Protein AF-0000000070912635 (afdb_homodimer)

Sequence (1064 aa):
MKIGNSNGKQSPGYSGDNLSGMGYSRVNVVVGIACASSFVYVLSLFVMSVRPCLPSPCASFTLAAENITISESADIGNSLKGVSLIPHHPLDLKSGHSLPVGEGNSDAIRGTQLSRIVFGIAAATDMWWGRKEYLKLWWKPSKMRGYVFLDKKPYGNYWTSEFPPYKISENTSRFRYTYKRGWRSAIRISRIVSEMYRLGLPNVDWFVMGDDDTLFVADNLVQVLSKYDHTKMYYVGSNSESHLQNILFSYDMAFGGGGFAISYPLAKALAKMQDDCLSRYSYLFGSDDRMHACMAELGIPLTKEPGFHQLDIVGDISGLLAAHPVAPLVTLHHLEKLRPIFPNTATKNFTRVRALSHLLKAAEIEAASVAQQSICYDSRRKWSFSVSWGYVVQVLKGFITPRELEVAQRTFLSWHRESSKVEFPFNTRANPDDICKQPTRFFMDSVKGPAHDSQDLMEAVFVREFNGQMDCAEQLQPLSAVKRIRVMRKKTHELWYQTPRRSCCRIRKWKNENIDIHVGECEEGESLVSSFMKIGNSNGKQSPGYSGDNLSGMGYSRVNVVVGIACASSFVYVLSLFVMSVRPCLPSPCASFTLAAENITISESADIGNSLKGVSLIPHHPLDLKSGHSLPVGEGNSDAIRGTQLSRIVFGIAAATDMWWGRKEYLKLWWKPSKMRGYVFLDKKPYGNYWTSEFPPYKISENTSRFRYTYKRGWRSAIRISRIVSEMYRLGLPNVDWFVMGDDDTLFVADNLVQVLSKYDHTKMYYVGSNSESHLQNILFSYDMAFGGGGFAISYPLAKALAKMQDDCLSRYSYLFGSDDRMHACMAELGIPLTKEPGFHQLDIVGDISGLLAAHPVAPLVTLHHLEKLRPIFPNTATKNFTRVRALSHLLKAAEIEAASVAQQSICYDSRRKWSFSVSWGYVVQVLKGFITPRELEVAQRTFLSWHRESSKVEFPFNTRANPDDICKQPTRFFMDSVKGPAHDSQDLMEAVFVREFNGQMDCAEQLQPLSAVKRIRVMRKKTHELWYQTPRRSCCRIRKWKNENIDIHVGECEEGESLVSSF

Foldseek 3Di:
DDDDDDDDDDDPDDPDDDPDDDDPDDDDDDPDDDPDDPPPDVPPVPDPDDPDPDDDDDDDPDDDDDDDDPDDDDDPDDDPDDPDPPDPPPPPPPDPPPPPPPPPPPVQLPFFAQAQEEEEAEDEQVCQVPLQLQVLLADDLVRHHYEYEYCDDHDDPPDDSSDHHYDYFDDDVVAAADAPPADPSQLSLLCRLLVVLVVVDPNHLKYKAAYSQKHFLSVQVSLVPSVDRSVDWAKEAADAQFPVVCVVQHRFWHDRNLMIMTTSVNSVVCNVCLSVLSNVPSHDHGSGSSNVSSCVVVVHTYHYFQLRYSCLWAEACLLCLLQPPLGFNTMDGPLVRYAQNDPDDPVDDDHSSNSVSQLVQQCVQPRNQASFWAWAAQPVQAKIWIDGGSWKIWIAHHDDDCVQSNAGAQRIAGSVRHSDQVRGPGGYDYADPPPLRGTWMWTWDDKDFADPPGQQKIKTKTATDDPPDDCSQVVPPPQSQAGMEMEIEHDDPSQVVDDRDGWEKDFDDDDGHYTYMYTYHADVPDDNYNND/DDDDDDDDDDDDDDDDDDPDDDDDDDDDDDDDDDDDDPDPDVPPVVPPDPPVPDDPDPDDPPPPDDDDDDDDDDDDDDDPDDDDDPDPPDPPCPPPPPPPPPPPPPVLLPFFAQAQEEEEAEDEQVCQVPLQLQVLLADDLVRHHYEYEYCDDHDDPPDDSSDHHYDYFDDDVVAAADAPPADPSQVSLLCRLLVVLVVVDPNHLKYKAAYSQKHFLSVQVSLVPSVDRSVDWAKEAADAQFPVVCVVQHRFWHDRNLMIMTTSVNSVVCNVCLSVLSNVPSHDHGSGSSNVSSCVVVVHTYHYFQLRYSCLWAEACLLCLLQPPLGFNTMDGPLVRYAQNDPDDPVDDDHSSNSVSQLVQQCVQPRNQASFWAWAAQPVQAKIWIDGGSWKIWIAHHDDDCVQSNAGAQRIAGSVRHSDQVRGPGGYDYADPPPLRGTWMWTWDDKDFADPPGQQKIKTKTATDDPPDDCSQVVDPPQSQAGMEMEIEHDDPSQVVDDRDGWEKDFDDDDGHYTYMYTYHADVPDDNYNND

pLDDT: mean 78.83, std 30.7, range [14.51, 98.94]

Nearest PDB structures (foldseek):
  8yrl-assembly1_B  TM=6.854E-01  e=2.200E-19  Aspergillus fumigatus CEA10
  2j0b-assembly1_A  TM=7.019E-01  e=8.415E-09  Mus musculus
  8j2n-assembly2_B  TM=4.355E-01  e=1.406E-04  Mycobacterium tuberculosis H37Rv
  8yrl-assembly1_B  TM=6.854E-01  e=3.424E-19  Aspergillus fumigatus CEA10
  2j0b-assembly1_A  TM=7.059E-01  e=8.067E-09  Mus musculus

Radius of gyration: 37.42 Å; Cα contacts (8 Å, |Δi|>4): 1970; chains: 2; bounding box: 106×147×127 Å

InterPro domains:
  IPR006740 Protein of unknown function DUF604 [PF04646] (245-505)

Secondary structure (DSSP, 8-state):
----------------------------S---STT-STTGGGGGGS-----------------------------------------------------------TTTTS---GGGEEEEEE--HHHHHHHHHHHTTT--TTT-EEEEEESSPPSSS---TTSPPEEEPPP-TTS----TTS-THHHHHHTHHHHHHHT--SS--EEEEEETT-EE-HHHHHHHHTTS-TTS--EEE---S-HHHHHHS-TTS--GGG-EEEEHHHHHHHHHHHHHHHHHTTT--SHHHHHHHHHHHHTPPPEE-TT-----EEE-THHHHHT--SS---EE--GGGB--SS---SS----HHHHHHHHHHHHHHHGGGTT-EEEEEETTTTEEEEEETTTEEEEEES---HHHHTSEE--EEETTS---GGGSSS-EE---SSGGGSPEEEEEEEEE---TTSSSEEEEEEEE---SS---TTTTTTGGG--EEEEEEE--TTGGGSPP-PPEEEEEEEETTEEEEEEEPPPTT--TTTT-/----------------------------------SGGGSSTTSGGG-----------------------------------------------------------GGGGS---GGGEEEEEE--HHHHHHHHHHHTTT--TTT-EEEEEESSPPSTT---TTSPPEEEPPP-TTS----TTS-THHHHHHTHHHHHHHTT-SS--EEEEEETT-EE-HHHHHHHHTTS-TTS--EEE---S-HHHHHHS-TTS--GGG-EEEEHHHHHHHHHHHHHHHHHTTT--SHHHHHHHHHHHHTPPPEE-TT-----EEE-THHHHHT--SS---EE--GGGBPPSS---SS----HHHHHHHHHHHHHHHGGGTT-EEEEEETTTTEEEEEETTTEEEEEES---HHHHTSEE--EEETTS---GGGSSS-EE---SSGGGSPEEEEEEEEE---TTSSSEEEEEEEE---SS---TTTTTTGGG--EEEEEEE--TTGGGSPP-PPEEEEEEEETTEEEEEEEPPPTT--TTTT-

Structure (mmCIF, N/CA/C/O backbone):
data_AF-0000000070912635-model_v1
#
loop_
_entity.id
_entity.type
_entity.pdbx_description
1 polymer 'Uncharacterized protein'
#
loop_
_atom_site.group_PDB
_atom_site.id
_atom_site.type_symbol
_atom_site.label_atom_id
_atom_site.label_alt_id
_atom_site.label_comp_id
_atom_site.label_asym_id
_atom_site.label_entity_id
_atom_site.label_seq_id
_atom_site.pdbx_PDB_ins_code
_atom_site.Cartn_x
_atom_site.Cartn_y
_atom_site.Cartn_z
_atom_site.occupancy
_atom_site.B_iso_or_equiv
_atom_site.auth_seq_id
_atom_site.auth_comp_id
_atom_site.auth_asym_id
_atom_site.auth_atom_id
_atom_site.pdbx_PDB_model_num
ATOM 1 N N . MET A 1 1 ? 52.688 -43.125 -55.281 1 16.22 1 MET A N 1
ATOM 2 C CA . MET A 1 1 ? 53.031 -43.312 -56.688 1 16.22 1 MET A CA 1
ATOM 3 C C . MET A 1 1 ? 51.75 -43.562 -57.531 1 16.22 1 MET A C 1
ATOM 5 O O . MET A 1 1 ? 51.688 -43.156 -58.688 1 16.22 1 MET A O 1
ATOM 9 N N . LYS A 1 2 ? 51.094 -44.594 -57.219 1 16.41 2 LYS A N 1
ATOM 10 C CA . LYS A 1 2 ? 50.656 -45.281 -58.438 1 16.41 2 LYS A CA 1
ATOM 11 C C . LYS A 1 2 ? 49.844 -44.375 -59.312 1 16.41 2 LYS A C 1
ATOM 13 O O . LYS A 1 2 ? 49.219 -43.406 -58.812 1 16.41 2 LYS A O 1
ATOM 18 N N . ILE A 1 3 ? 49.438 -44.781 -60.625 1 16.2 3 ILE A N 1
ATOM 19 C CA . ILE A 1 3 ? 49.5 -44.719 -62.062 1 16.2 3 ILE A CA 1
ATOM 20 C C . ILE A 1 3 ? 48.156 -44.219 -62.625 1 16.2 3 ILE A C 1
ATOM 22 O O . ILE A 1 3 ? 48.125 -43.344 -63.5 1 16.2 3 ILE A O 1
ATOM 26 N N . GLY A 1 4 ? 47.188 -45.094 -62.406 1 16.84 4 GLY A N 1
ATOM 27 C CA . GLY A 1 4 ? 46.406 -45.5 -63.594 1 16.84 4 GLY A CA 1
ATOM 28 C C . GLY A 1 4 ? 45.562 -44.344 -64.188 1 16.84 4 GLY A C 1
ATOM 29 O O . GLY A 1 4 ? 45.094 -43.5 -63.406 1 16.84 4 GLY A O 1
ATOM 30 N N . ASN A 1 5 ? 45.438 -44.156 -65.438 1 15.98 5 ASN A N 1
ATOM 31 C CA . ASN A 1 5 ? 45.406 -43.281 -66.625 1 15.98 5 ASN A CA 1
ATOM 32 C C . ASN A 1 5 ? 44 -42.781 -66.938 1 15.98 5 ASN A C 1
ATOM 34 O O . ASN A 1 5 ? 43.812 -41.594 -67.188 1 15.98 5 ASN A O 1
ATOM 38 N N . SER A 1 6 ? 43.062 -43.719 -67.125 1 16.39 6 SER A N 1
ATOM 39 C CA . SER A 1 6 ? 42.344 -43.781 -68.375 1 16.39 6 SER A CA 1
ATOM 40 C C . SER A 1 6 ? 41.281 -42.719 -68.5 1 16.39 6 SER A C 1
ATOM 42 O O . SER A 1 6 ? 40.812 -42.219 -67.438 1 16.39 6 SER A O 1
ATOM 44 N N . ASN A 1 7 ? 40.656 -42.375 -69.688 1 16.05 7 ASN A N 1
ATOM 45 C CA . ASN A 1 7 ? 40.344 -41.344 -70.625 1 16.05 7 ASN A CA 1
ATOM 46 C C . ASN A 1 7 ? 38.906 -40.844 -70.5 1 16.05 7 ASN A C 1
ATOM 48 O O . ASN A 1 7 ? 38.656 -39.656 -70.562 1 16.05 7 ASN A O 1
ATOM 52 N N . GLY A 1 8 ? 37.969 -41.781 -70.562 1 15.06 8 GLY A N 1
ATOM 53 C CA . GLY A 1 8 ? 37 -41.688 -71.688 1 15.06 8 GLY A CA 1
ATOM 54 C C . GLY A 1 8 ? 35.969 -40.594 -71.5 1 15.06 8 GLY A C 1
ATOM 55 O O . GLY A 1 8 ? 35.875 -40.031 -70.375 1 15.06 8 GLY A O 1
ATOM 56 N N . LYS A 1 9 ? 34.75 -40.75 -72.25 1 16.86 9 LYS A N 1
ATOM 57 C CA . LYS A 1 9 ? 34.125 -40 -73.375 1 16.86 9 LYS A CA 1
ATOM 58 C C . LYS A 1 9 ? 33.031 -39.094 -72.875 1 16.86 9 LYS A C 1
ATOM 60 O O . LYS A 1 9 ? 32.812 -38 -73.375 1 16.86 9 LYS A O 1
ATOM 65 N N . GLN A 1 10 ? 32.031 -39.594 -72 1 15.7 10 GLN A N 1
ATOM 66 C CA . GLN A 1 10 ? 30.641 -39.656 -72.438 1 15.7 10 GLN A CA 1
ATOM 67 C C . GLN A 1 10 ? 29.969 -38.281 -72.188 1 15.7 10 GLN A C 1
ATOM 69 O O . GLN A 1 10 ? 30.141 -37.656 -71.188 1 15.7 10 GLN A O 1
ATOM 74 N N . SER A 1 11 ? 29.172 -37.781 -73.25 1 16.52 11 SER A N 1
ATOM 75 C CA . SER A 1 11 ? 28.797 -36.5 -73.875 1 16.52 11 SER A CA 1
ATOM 76 C C . SER A 1 11 ? 27.656 -35.844 -73.125 1 16.52 11 SER A C 1
ATOM 78 O O . SER A 1 11 ? 26.594 -36.406 -72.938 1 16.52 11 SER A O 1
ATOM 80 N N . PRO A 1 12 ? 27.797 -34.938 -72.125 1 16.23 12 PRO A N 1
ATOM 81 C CA . PRO A 1 12 ? 26.984 -34.312 -71.062 1 16.23 12 PRO A CA 1
ATOM 82 C C . PRO A 1 12 ? 25.984 -33.281 -71.688 1 16.23 12 PRO A C 1
ATOM 84 O O . PRO A 1 12 ? 25.453 -32.469 -70.938 1 16.23 12 PRO A O 1
ATOM 87 N N . GLY A 1 13 ? 25.328 -33.781 -72.75 1 16.38 13 GLY A N 1
ATOM 88 C CA . GLY A 1 13 ? 24.766 -32.719 -73.562 1 16.38 13 GLY A CA 1
ATOM 89 C C . GLY A 1 13 ? 23.891 -31.766 -72.75 1 16.38 13 GLY A C 1
ATOM 90 O O . GLY A 1 13 ? 23.453 -32.094 -71.625 1 16.38 13 GLY A O 1
ATOM 91 N N . TYR A 1 14 ? 23.719 -30.391 -73.188 1 16.91 14 TYR A N 1
ATOM 92 C CA . TYR A 1 14 ? 23.453 -28.984 -72.812 1 16.91 14 TYR A CA 1
ATOM 93 C C . TYR A 1 14 ? 21.953 -28.719 -72.75 1 16.91 14 TYR A C 1
ATOM 95 O O . TYR A 1 14 ? 21.203 -29 -73.688 1 16.91 14 TYR A O 1
ATOM 103 N N . SER A 1 15 ? 21.391 -29 -71.5 1 16.38 15 SER A N 1
ATOM 104 C CA . SER A 1 15 ? 20 -28.922 -71 1 16.38 15 SER A CA 1
ATOM 105 C C . SER A 1 15 ? 19.375 -27.578 -71.375 1 16.38 15 SER A C 1
ATOM 107 O O . SER A 1 15 ? 19.719 -26.547 -70.812 1 16.38 15 SER A O 1
ATOM 109 N N . GLY A 1 16 ? 18.984 -27.438 -72.562 1 15.7 16 GLY A N 1
ATOM 110 C CA . GLY A 1 16 ? 18.578 -26.328 -73.438 1 15.7 16 GLY A CA 1
ATOM 111 C C . GLY A 1 16 ? 17.531 -25.438 -72.812 1 15.7 16 GLY A C 1
ATOM 112 O O . GLY A 1 16 ? 16.969 -25.766 -71.75 1 15.7 16 GLY A O 1
ATOM 113 N N . ASP A 1 17 ? 16.844 -24.609 -73.625 1 16.16 17 ASP A N 1
ATOM 114 C CA . ASP A 1 17 ? 16.594 -23.234 -74.062 1 16.16 17 ASP A CA 1
ATOM 115 C C . ASP A 1 17 ? 15.234 -22.75 -73.562 1 16.16 17 ASP A C 1
ATOM 117 O O . ASP A 1 17 ? 15.102 -21.625 -73.062 1 16.16 17 ASP A O 1
ATOM 121 N N . ASN A 1 18 ? 14.148 -23.422 -74 1 15.82 18 ASN A N 1
ATOM 122 C CA . ASN A 1 18 ? 13.156 -22.703 -74.812 1 15.82 18 ASN A CA 1
ATOM 123 C C . ASN A 1 18 ? 12.133 -22 -73.938 1 15.82 18 ASN A C 1
ATOM 125 O O . ASN A 1 18 ? 11.375 -22.641 -73.188 1 15.82 18 ASN A O 1
ATOM 129 N N . LEU A 1 19 ? 12.383 -20.703 -73.5 1 17.28 19 LEU A N 1
ATOM 130 C CA . LEU A 1 19 ? 11.836 -19.609 -72.75 1 17.28 19 LEU A CA 1
ATOM 131 C C . LEU A 1 19 ? 10.469 -19.172 -73.25 1 17.28 19 LEU A C 1
ATOM 133 O O . LEU A 1 19 ? 10.32 -18.047 -73.75 1 17.28 19 LEU A O 1
ATOM 137 N N . SER A 1 20 ? 9.734 -20.109 -73.625 1 15.98 20 SER A N 1
ATOM 138 C CA . SER A 1 20 ? 8.586 -19.719 -74.438 1 15.98 20 SER A CA 1
ATOM 139 C C . SER A 1 20 ? 7.805 -18.594 -73.812 1 15.98 20 SER A C 1
ATOM 141 O O . SER A 1 20 ? 7.766 -18.484 -72.562 1 15.98 20 SER A O 1
ATOM 143 N N . GLY A 1 21 ? 7.184 -17.672 -74.562 1 16.69 21 GLY A N 1
ATOM 144 C CA . GLY A 1 21 ? 6.754 -16.312 -74.875 1 16.69 21 GLY A CA 1
ATOM 145 C C . GLY A 1 21 ? 5.648 -15.812 -74 1 16.69 21 GLY A C 1
ATOM 146 O O . GLY A 1 21 ? 5.887 -14.961 -73.125 1 16.69 21 GLY A O 1
ATOM 147 N N . MET A 1 22 ? 4.387 -15.539 -74.562 1 16.53 22 MET A N 1
ATOM 148 C CA . MET A 1 22 ? 3.773 -14.266 -74.875 1 16.53 22 MET A CA 1
ATOM 149 C C . MET A 1 22 ? 2.773 -13.828 -73.812 1 16.53 22 MET A C 1
ATOM 151 O O . MET A 1 22 ? 2.732 -12.648 -73.438 1 16.53 22 MET A O 1
ATOM 155 N N . GLY A 1 23 ? 1.727 -14.672 -73.5 1 17.14 23 GLY A N 1
ATOM 156 C CA . GLY A 1 23 ? 0.398 -14.125 -73.688 1 17.14 23 GLY A CA 1
ATOM 157 C C . GLY A 1 23 ? -0.074 -13.234 -72.562 1 17.14 23 GLY A C 1
ATOM 158 O O . GLY A 1 23 ? 0.037 -13.609 -71.375 1 17.14 23 GLY A O 1
ATOM 159 N N . TYR A 1 24 ? -0.271 -11.828 -72.625 1 16.81 24 TYR A N 1
ATOM 160 C CA . TYR A 1 24 ? -0.476 -10.539 -71.938 1 16.81 24 TYR A CA 1
ATOM 161 C C . TYR A 1 24 ? -1.793 -10.516 -71.188 1 16.81 24 TYR A C 1
ATOM 163 O O . TYR A 1 24 ? -2.158 -9.5 -70.562 1 16.81 24 TYR A O 1
ATOM 171 N N . SER A 1 25 ? -2.744 -11.5 -71.25 1 17.02 25 SER A N 1
ATOM 172 C CA . SER A 1 25 ? -4.098 -10.961 -71.312 1 17.02 25 SER A CA 1
ATOM 173 C C . SER A 1 25 ? -4.441 -10.18 -70.062 1 17.02 25 SER A C 1
ATOM 175 O O . SER A 1 25 ? -3.836 -10.391 -69 1 17.02 25 SER A O 1
ATOM 177 N N . ARG A 1 26 ? -5.773 -9.477 -69.875 1 18.48 26 ARG A N 1
ATOM 178 C CA . ARG A 1 26 ? -6.543 -8.281 -69.562 1 18.48 26 ARG A CA 1
ATOM 179 C C . ARG A 1 26 ? -6.824 -8.227 -68.062 1 18.48 26 ARG A C 1
ATOM 181 O O . ARG A 1 26 ? -7.191 -9.234 -67.438 1 18.48 26 ARG A O 1
ATOM 188 N N . VAL A 1 27 ? -6.449 -7.16 -67.188 1 18.31 27 VAL A N 1
ATOM 189 C CA . VAL A 1 27 ? -6.207 -6.402 -65.938 1 18.31 27 VAL A CA 1
ATOM 190 C C . VAL A 1 27 ? -7.527 -6.176 -65.188 1 18.31 27 VAL A C 1
ATOM 192 O O . VAL A 1 27 ? -7.535 -5.746 -64.062 1 18.31 27 VAL A O 1
ATOM 195 N N . ASN A 1 28 ? -8.758 -6.168 -65.812 1 16.98 28 ASN A N 1
ATOM 196 C CA . ASN A 1 28 ? -9.656 -5.062 -65.562 1 16.98 28 ASN A CA 1
ATOM 197 C C . ASN A 1 28 ? -10.188 -5.133 -64.125 1 16.98 28 ASN A C 1
ATOM 199 O O . ASN A 1 28 ? -10.125 -4.148 -63.375 1 16.98 28 ASN A O 1
ATOM 203 N N . VAL A 1 29 ? -11.445 -5.805 -63.875 1 18.17 29 VAL A N 1
ATOM 204 C CA . VAL A 1 29 ? -12.734 -5.23 -63.469 1 18.17 29 VAL A CA 1
ATOM 205 C C . VAL A 1 29 ? -12.906 -5.328 -61.969 1 18.17 29 VAL A C 1
ATOM 207 O O . VAL A 1 29 ? -13.539 -4.465 -61.344 1 18.17 29 VAL A O 1
ATOM 210 N N . VAL A 1 30 ? -12.445 -6.371 -61.219 1 17.5 30 VAL A N 1
ATOM 211 C CA . VAL A 1 30 ? -13.414 -6.941 -60.281 1 17.5 30 VAL A CA 1
ATOM 212 C C . VAL A 1 30 ? -13.391 -6.164 -58.969 1 17.5 30 VAL A C 1
ATOM 214 O O . VAL A 1 30 ? -13.938 -6.621 -57.969 1 17.5 30 VAL A O 1
ATOM 217 N N . VAL A 1 31 ? -12.547 -5.195 -58.688 1 20.48 31 VAL A N 1
ATOM 218 C CA . VAL A 1 31 ? -12.234 -4.848 -57.312 1 20.48 31 VAL A CA 1
ATOM 219 C C . VAL A 1 31 ? -13.445 -4.184 -56.656 1 20.48 31 VAL A C 1
ATOM 221 O O . VAL A 1 31 ? -13.305 -3.475 -55.656 1 20.48 31 VAL A O 1
ATOM 224 N N . GLY A 1 32 ? -14.641 -4.062 -57.188 1 18.88 32 GLY A N 1
ATOM 225 C CA . GLY A 1 32 ? -15.562 -2.982 -56.906 1 18.88 32 GLY A CA 1
ATOM 226 C C . GLY A 1 32 ? -15.945 -2.904 -55.438 1 18.88 32 GLY A C 1
ATOM 227 O O . GLY A 1 32 ? -15.828 -1.844 -54.812 1 18.88 32 GLY A O 1
ATOM 228 N N . ILE A 1 33 ? -17.094 -3.549 -54.906 1 19.34 33 ILE A N 1
ATOM 229 C CA . ILE A 1 33 ? -18.281 -2.949 -54.312 1 19.34 33 ILE A CA 1
ATOM 230 C C . ILE A 1 33 ? -18.125 -2.912 -52.812 1 19.34 33 ILE A C 1
ATOM 232 O O . ILE A 1 33 ? -18.703 -2.047 -52.125 1 19.34 33 ILE A O 1
ATOM 236 N N . ALA A 1 34 ? -17.625 -3.898 -52.125 1 19.86 34 ALA A N 1
ATOM 237 C CA . ALA A 1 34 ? -18.359 -4.246 -50.906 1 19.86 34 ALA A CA 1
ATOM 238 C C . ALA A 1 34 ? -17.969 -3.326 -49.75 1 19.86 34 ALA A C 1
ATOM 240 O O . ALA A 1 34 ? -17.344 -3.762 -48.781 1 19.86 34 ALA A O 1
ATOM 241 N N . CYS A 1 35 ? -17.312 -2.137 -49.906 1 20.2 35 CYS A N 1
ATOM 242 C CA . CYS A 1 35 ? -16.766 -1.212 -48.906 1 20.2 35 CYS A CA 1
ATOM 243 C C . CYS A 1 35 ? -17.859 -0.647 -48.031 1 20.2 35 CYS A C 1
ATOM 245 O O . CYS A 1 35 ? -17.641 0.316 -47.281 1 20.2 35 CYS A O 1
ATOM 247 N N . ALA A 1 36 ? -19.141 -0.806 -48.312 1 19.5 36 ALA A N 1
ATOM 248 C CA . ALA A 1 36 ? -20.078 0.264 -48 1 19.5 36 ALA A CA 1
ATOM 249 C C . ALA A 1 36 ? -20.156 0.482 -46.5 1 19.5 36 ALA A C 1
ATOM 251 O O . ALA A 1 36 ? -20.109 1.621 -46 1 19.5 36 ALA A O 1
ATOM 252 N N . SER A 1 37 ? -20.891 -0.331 -45.625 1 20.11 37 SER A N 1
ATOM 253 C CA . SER A 1 37 ? -21.969 0.164 -44.781 1 20.11 37 SER A CA 1
ATOM 254 C C . SER A 1 37 ? -21.438 0.602 -43.406 1 20.11 37 SER A C 1
ATOM 256 O O . SER A 1 37 ? -22.219 0.955 -42.531 1 20.11 37 SER A O 1
ATOM 258 N N . SER A 1 38 ? -20.25 0.318 -43.062 1 19.56 38 SER A N 1
ATOM 259 C CA . SER A 1 38 ? -20.047 0.395 -41.594 1 19.56 38 SER A CA 1
ATOM 260 C C . SER A 1 38 ? -20.125 1.836 -41.125 1 19.56 38 SER A C 1
ATOM 262 O O . SER A 1 38 ? -19.297 2.264 -40.312 1 19.56 38 SER A O 1
ATOM 264 N N . PHE A 1 39 ? -20.531 2.801 -41.875 1 21.36 39 PHE A N 1
ATOM 265 C CA . PHE A 1 39 ? -20.5 4.246 -41.656 1 21.36 39 PHE A CA 1
ATOM 266 C C . PHE A 1 39 ? -21.219 4.625 -40.375 1 21.36 39 PHE A C 1
ATOM 268 O O . PHE A 1 39 ? -20.953 5.676 -39.812 1 21.36 39 PHE A O 1
ATOM 275 N N . VAL A 1 40 ? -22.391 4.039 -40.094 1 22.14 40 VAL A N 1
ATOM 276 C CA . VAL A 1 40 ? -23.438 4.883 -39.5 1 22.14 40 VAL A CA 1
ATOM 277 C C . VAL A 1 40 ? -23.047 5.258 -38.062 1 22.14 40 VAL A C 1
ATOM 279 O O . VAL A 1 40 ? -23.359 6.359 -37.594 1 22.14 40 VAL A O 1
ATOM 282 N N . TYR A 1 41 ? -22.594 4.262 -37.25 1 20.88 41 TYR A N 1
ATOM 283 C CA . TYR A 1 41 ? -23.125 4.414 -35.906 1 20.88 41 TYR A CA 1
ATOM 284 C C . TYR A 1 41 ? -22.406 5.527 -35.156 1 20.88 41 TYR A C 1
ATOM 286 O O . TYR A 1 41 ? -22.719 5.828 -34 1 20.88 41 TYR A O 1
ATOM 294 N N . VAL A 1 42 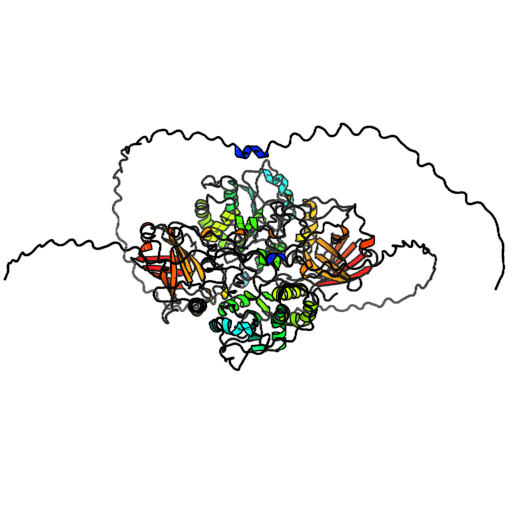? -21.203 5.855 -35.656 1 22.09 42 VAL A N 1
ATOM 295 C CA . VAL A 1 42 ? -20.484 6.836 -34.844 1 22.09 42 VAL A CA 1
ATOM 296 C C . VAL A 1 42 ? -21.266 8.156 -34.812 1 22.09 42 VAL A C 1
ATOM 298 O O . VAL A 1 42 ? -20.891 9.086 -34.094 1 22.09 42 VAL A O 1
ATOM 301 N N . LEU A 1 43 ? -22.016 8.336 -35.938 1 20.47 43 LEU A N 1
ATOM 302 C CA . LEU A 1 43 ? -22.469 9.711 -36.125 1 20.47 43 LEU A CA 1
ATOM 303 C C . LEU A 1 43 ? -23.281 10.172 -34.906 1 20.47 43 LEU A C 1
ATOM 305 O O . LEU A 1 43 ? -23.344 11.367 -34.625 1 20.47 43 LEU A O 1
ATOM 309 N N . SER A 1 44 ? -24.219 9.305 -34.438 1 21.44 44 SER A N 1
ATOM 310 C CA . SER A 1 44 ? -25.422 9.961 -33.938 1 21.44 44 SER A CA 1
ATOM 311 C C . SER A 1 44 ? -25.109 10.773 -32.688 1 21.44 44 SER A C 1
ATOM 313 O O . SER A 1 44 ? -26.016 11.234 -31.984 1 21.44 44 SER A O 1
ATOM 315 N N . LEU A 1 45 ? -23.953 10.641 -32.094 1 20.67 45 LEU A N 1
ATOM 316 C CA . LEU A 1 45 ? -23.891 11.422 -30.844 1 20.67 45 LEU A CA 1
ATOM 317 C C . LEU A 1 45 ? -24.031 12.906 -31.141 1 20.67 45 LEU A C 1
ATOM 319 O O . LEU A 1 45 ? -23.906 13.734 -30.234 1 20.67 45 LEU A O 1
ATOM 323 N N . PHE A 1 46 ? -23.703 13.273 -32.375 1 21.34 46 PHE A N 1
ATOM 324 C CA . PHE A 1 46 ? -23.656 14.719 -32.531 1 21.34 46 PHE A CA 1
ATOM 325 C C . PHE A 1 46 ? -25.047 15.328 -32.312 1 21.34 46 PHE A C 1
ATOM 327 O O . PHE A 1 46 ? -25.172 16.531 -32.062 1 21.34 46 PHE A O 1
ATOM 334 N N . VAL A 1 47 ? -26.109 14.789 -33 1 20.81 47 VAL A N 1
ATOM 335 C CA . VAL A 1 47 ? -27.203 15.68 -33.406 1 20.81 47 VAL A CA 1
ATOM 336 C C . VAL A 1 47 ? -27.969 16.141 -32.156 1 20.81 47 VAL A C 1
ATOM 338 O O . VAL A 1 47 ? -29.141 16.484 -32.25 1 20.81 47 VAL A O 1
ATOM 341 N N . MET A 1 48 ? -27.719 15.875 -30.984 1 20.09 48 MET A N 1
ATOM 342 C CA . MET A 1 48 ? -28.906 16.281 -30.234 1 20.09 48 MET A CA 1
ATOM 343 C C . MET A 1 48 ? -29.312 17.719 -30.578 1 20.09 48 MET A C 1
ATOM 345 O O . MET A 1 48 ? -28.438 18.578 -30.688 1 20.09 48 MET A O 1
ATOM 349 N N . SER A 1 49 ? -30.656 17.906 -31.062 1 19.8 49 SER A N 1
ATOM 350 C CA . SER A 1 49 ? -31.578 18.906 -31.594 1 19.8 49 SER A CA 1
ATOM 351 C C . SER A 1 49 ? -31.547 20.188 -30.766 1 19.8 49 SER A C 1
ATOM 353 O O . SER A 1 49 ? -31.484 20.141 -29.531 1 19.8 49 SER A O 1
ATOM 355 N N . VAL A 1 50 ? -31.266 21.281 -31.438 1 21.25 50 VAL A N 1
ATOM 356 C CA . VAL A 1 50 ? -31.125 22.719 -31.234 1 21.25 50 VAL A CA 1
ATOM 357 C C . VAL A 1 50 ? -32.438 23.297 -30.75 1 21.25 50 VAL A C 1
ATOM 359 O O . VAL A 1 50 ? -33.406 23.438 -31.516 1 21.25 50 VAL A O 1
ATOM 362 N N . ARG A 1 51 ? -33.219 22.891 -29.828 1 20.36 51 ARG A N 1
ATOM 363 C CA . ARG A 1 51 ? -34.438 23.703 -29.734 1 20.36 51 ARG A CA 1
ATOM 364 C C . ARG A 1 51 ? -34.094 25.188 -29.656 1 20.36 51 ARG A C 1
ATOM 366 O O . ARG A 1 51 ? -33.156 25.578 -29 1 20.36 51 ARG A O 1
ATOM 373 N N . PRO A 1 52 ? -34.594 25.938 -30.656 1 19.55 52 PRO A N 1
ATOM 374 C CA . PRO A 1 52 ? -34.5 27.406 -30.547 1 19.55 52 PRO A CA 1
ATOM 375 C C . PRO A 1 52 ? -35.031 27.938 -29.219 1 19.55 52 PRO A C 1
ATOM 377 O O . PRO A 1 52 ? -36 27.391 -28.672 1 19.55 52 PRO A O 1
ATOM 380 N N . CYS A 1 53 ? -34.219 28.391 -28.422 1 19.19 53 CYS A N 1
ATOM 381 C CA . CYS A 1 53 ? -34.5 29.047 -27.156 1 19.19 53 CYS A CA 1
ATOM 382 C C . CYS A 1 53 ? -35.438 30.234 -27.344 1 19.19 53 CYS A C 1
ATOM 384 O O . CYS A 1 53 ? -35 31.312 -27.781 1 19.19 53 CYS A O 1
ATOM 386 N N . LEU A 1 54 ? -36.625 29.938 -28.047 1 18.41 54 LEU A N 1
ATOM 387 C CA . LEU A 1 54 ? -37.406 31.141 -28.156 1 18.41 54 LEU A CA 1
ATOM 388 C C . LEU A 1 54 ? -37.5 31.859 -26.812 1 18.41 54 LEU A C 1
ATOM 390 O O . LEU A 1 54 ? -37.406 31.219 -25.766 1 18.41 54 LEU A O 1
ATOM 394 N N . PRO A 1 55 ? -37.875 33.156 -26.859 1 20.09 55 PRO A N 1
ATOM 395 C CA . PRO A 1 55 ? -37.688 34.375 -26.047 1 20.09 55 PRO A CA 1
ATOM 396 C C . PRO A 1 55 ? -38.625 34.406 -24.844 1 20.09 55 PRO A C 1
ATOM 398 O O . PRO A 1 55 ? -38.5 35.312 -24 1 20.09 55 PRO A O 1
ATOM 401 N N . SER A 1 56 ? -39.531 33.344 -24.75 1 18.48 56 SER A N 1
ATOM 402 C CA . SER A 1 56 ? -40.781 33.938 -24.234 1 18.48 56 SER A CA 1
ATOM 403 C C . SER A 1 56 ? -40.531 34.656 -22.906 1 18.48 56 SER A C 1
ATOM 405 O O . SER A 1 56 ? -39.594 34.312 -22.188 1 18.48 56 SER A O 1
ATOM 407 N N . PRO A 1 57 ? -41.469 35.594 -22.547 1 19.78 57 PRO A N 1
ATOM 408 C CA . PRO A 1 57 ? -41.5 36.75 -21.656 1 19.78 57 PRO A CA 1
ATOM 409 C C . PRO A 1 57 ? -41.344 36.344 -20.188 1 19.78 57 PRO A C 1
ATOM 411 O O . PRO A 1 57 ? -41.531 35.188 -19.828 1 19.78 57 PRO A O 1
ATOM 414 N N . CYS A 1 58 ? -40.875 37.25 -19.375 1 18.84 58 CYS A N 1
ATOM 415 C CA . CYS A 1 58 ? -40.438 37.562 -18.031 1 18.84 58 CYS A CA 1
ATOM 416 C C . CYS A 1 58 ? -41.562 37.438 -17.031 1 18.84 58 CYS A C 1
ATOM 418 O O . CYS A 1 58 ? -41.5 38 -15.93 1 18.84 58 CYS A O 1
ATOM 420 N N . ALA A 1 59 ? -42.656 36.656 -17.391 1 17.34 59 ALA A N 1
ATOM 421 C CA . ALA A 1 59 ? -43.781 37.062 -16.531 1 17.34 59 ALA A CA 1
ATOM 422 C C . ALA A 1 59 ? -43.406 36.938 -15.055 1 17.34 59 ALA A C 1
ATOM 424 O O . ALA A 1 59 ? -42.625 36.031 -14.688 1 17.34 59 ALA A O 1
ATOM 425 N N . SER A 1 60 ? -43.812 37.938 -14.188 1 19.08 60 SER A N 1
ATOM 426 C CA . SER A 1 60 ? -43.75 38.562 -12.875 1 19.08 60 SER A CA 1
ATOM 427 C C . SER A 1 60 ? -44.375 37.656 -11.805 1 19.08 60 SER A C 1
ATOM 429 O O . SER A 1 60 ? -45.062 38.125 -10.891 1 19.08 60 SER A O 1
ATOM 431 N N . PHE A 1 61 ? -44.062 36.375 -11.781 1 17.58 61 PHE A N 1
ATOM 432 C CA . PHE A 1 61 ? -44.906 35.594 -10.883 1 17.58 61 PHE A CA 1
ATOM 433 C C . PHE A 1 61 ? -44.906 36.219 -9.484 1 17.58 61 PHE A C 1
ATOM 435 O O . PHE A 1 61 ? -43.844 36.375 -8.883 1 17.58 61 PHE A O 1
ATOM 442 N N . THR A 1 62 ? -45.969 37 -9.133 1 17.97 62 THR A N 1
ATOM 443 C CA . THR A 1 62 ? -46.438 37.656 -7.898 1 17.97 62 THR A CA 1
ATOM 444 C C . THR A 1 62 ? -46.375 36.656 -6.73 1 17.97 62 THR A C 1
ATOM 446 O O . THR A 1 62 ? -46.469 35.438 -6.926 1 17.97 62 THR A O 1
ATOM 449 N N . LEU A 1 63 ? -46.156 37.25 -5.551 1 18.39 63 LEU A N 1
ATOM 450 C CA . LEU A 1 63 ? -45.812 37.125 -4.141 1 18.39 63 LEU A CA 1
ATOM 451 C C . LEU A 1 63 ? -46.938 36.438 -3.365 1 18.39 63 LEU A C 1
ATOM 453 O O . LEU A 1 63 ? -46.812 36.25 -2.148 1 18.39 63 LEU A O 1
ATOM 457 N N . ALA A 1 64 ? -48.031 35.875 -3.939 1 15.86 64 ALA A N 1
ATOM 458 C CA . ALA A 1 64 ? -49.156 36.062 -3.023 1 15.86 64 ALA A CA 1
ATOM 459 C C . ALA A 1 64 ? -48.938 35.281 -1.723 1 15.86 64 ALA A C 1
ATOM 461 O O . ALA A 1 64 ? -49.156 35.812 -0.634 1 15.86 64 ALA A O 1
ATOM 462 N N . ALA A 1 65 ? -49.094 33.938 -1.62 1 16.31 65 ALA A N 1
ATOM 463 C CA . ALA A 1 65 ? -50.312 33.5 -0.918 1 16.31 65 ALA A CA 1
ATOM 464 C C . ALA A 1 65 ? -50.125 33.594 0.594 1 16.31 65 ALA A C 1
ATOM 466 O O . ALA A 1 65 ? -49 33.625 1.091 1 16.31 65 ALA A O 1
ATOM 467 N N . GLU A 1 66 ? -51.188 33.156 1.342 1 16.33 66 GLU A N 1
ATOM 468 C CA . GLU A 1 66 ? -52.031 33.406 2.488 1 16.33 66 GLU A CA 1
ATOM 469 C C . GLU A 1 66 ? -51.406 32.875 3.777 1 16.33 66 GLU A C 1
ATOM 471 O O . GLU A 1 66 ? -50.375 32.219 3.744 1 16.33 66 GLU A O 1
ATOM 476 N N . ASN A 1 67 ? -52.125 31.953 4.5 1 17.19 67 ASN A N 1
ATOM 477 C CA . ASN A 1 67 ? -52.906 32.094 5.715 1 17.19 67 ASN A CA 1
ATOM 478 C C . ASN A 1 67 ? -52.25 31.391 6.895 1 17.19 67 ASN A C 1
ATOM 480 O O . ASN A 1 67 ? -52.719 31.531 8.039 1 17.19 67 ASN A O 1
ATOM 484 N N . ILE A 1 68 ? -51.312 30.391 6.797 1 17.84 68 ILE A N 1
ATOM 485 C CA . ILE A 1 68 ? -51.688 29.312 7.703 1 17.84 68 ILE A CA 1
ATOM 486 C C . ILE A 1 68 ? -51.5 29.766 9.148 1 17.84 68 ILE A C 1
ATOM 488 O O . ILE A 1 68 ? -50.5 30.359 9.5 1 17.84 68 ILE A O 1
ATOM 492 N N . THR A 1 69 ? -52.562 29.656 9.961 1 16.98 69 THR A N 1
ATOM 493 C CA . THR A 1 69 ? -53.062 29.922 11.297 1 16.98 69 THR A CA 1
ATOM 494 C C . THR A 1 69 ? -52.25 29.172 12.344 1 16.98 69 THR A C 1
ATOM 496 O O . THR A 1 69 ? -52.156 27.938 12.305 1 16.98 69 THR A O 1
ATOM 499 N N . ILE A 1 70 ? -51.219 29.703 12.773 1 18.06 70 ILE A N 1
ATOM 500 C CA . ILE A 1 70 ? -50.375 29.188 13.828 1 18.06 70 ILE A CA 1
ATOM 501 C C . ILE A 1 70 ? -51.188 29.016 15.117 1 18.06 70 ILE A C 1
ATOM 503 O O . ILE A 1 70 ? -51.594 30 15.734 1 18.06 70 ILE A O 1
ATOM 507 N N . SER A 1 71 ? -52.094 28.047 15.031 1 16.36 71 SER A N 1
ATOM 508 C CA . SER A 1 71 ? -52.938 27.969 16.234 1 16.36 71 SER A CA 1
ATOM 509 C C . SER A 1 71 ? -52.062 27.812 17.484 1 16.36 71 SER A C 1
ATOM 511 O O . SER A 1 71 ? -50.938 27.312 17.406 1 16.36 71 SER A O 1
ATOM 513 N N . GLU A 1 72 ? -52.531 28.344 18.688 1 17.34 72 GLU A N 1
ATOM 514 C CA . GLU A 1 72 ? -52.219 28.875 20 1 17.34 72 GLU A CA 1
ATOM 515 C C . GLU A 1 72 ? -51.906 27.75 21 1 17.34 72 GLU A C 1
ATOM 517 O O . GLU A 1 72 ? -51.281 27.984 22.031 1 17.34 72 GLU A O 1
ATOM 522 N N . SER A 1 73 ? -52.406 26.422 20.703 1 15.86 73 SER A N 1
ATOM 523 C CA . SER A 1 73 ? -53.156 26.078 21.906 1 15.86 73 SER A CA 1
ATOM 524 C C . SER A 1 73 ? -52.188 25.969 23.109 1 15.86 73 SER A C 1
ATOM 526 O O . SER A 1 73 ? -52.406 26.609 24.141 1 15.86 73 SER A O 1
ATOM 528 N N . ALA A 1 74 ? -52 24.609 23.625 1 17.06 74 ALA A N 1
ATOM 529 C CA . ALA A 1 74 ? -52.5 24.062 24.875 1 17.06 74 ALA A CA 1
ATOM 530 C C . ALA A 1 74 ? -51.5 24.281 26.016 1 17.06 74 ALA A C 1
ATOM 532 O O . ALA A 1 74 ? -50.312 24.469 25.781 1 17.06 74 ALA A O 1
ATOM 533 N N . ASP A 1 75 ? -51.906 23.953 27.281 1 17.22 75 ASP A N 1
ATOM 534 C CA . ASP A 1 75 ? -51.969 24.266 28.703 1 17.22 75 ASP A CA 1
ATOM 535 C C . ASP A 1 75 ? -50.844 23.578 29.469 1 17.22 75 ASP A C 1
ATOM 537 O O . ASP A 1 75 ? -50.875 23.516 30.703 1 17.22 75 ASP A O 1
ATOM 541 N N . ILE A 1 76 ? -49.781 23.266 28.828 1 17.53 76 ILE A N 1
ATOM 542 C CA . ILE A 1 76 ? -49.031 22.266 29.578 1 17.53 76 ILE A CA 1
ATOM 543 C C . ILE A 1 76 ? -48.781 22.797 31 1 17.53 76 ILE A C 1
ATOM 545 O O . ILE A 1 76 ? -48.125 23.812 31.156 1 17.53 76 ILE A O 1
ATOM 549 N N . GLY A 1 77 ? -49.656 22.391 31.922 1 16.56 77 GLY A N 1
ATOM 550 C CA . GLY A 1 77 ? -49.812 22.656 33.344 1 16.56 77 GLY A CA 1
ATOM 551 C C . GLY A 1 77 ? -48.5 22.531 34.125 1 16.56 77 GLY A C 1
ATOM 552 O O . GLY A 1 77 ? -47.5 22.109 33.562 1 16.56 77 GLY A O 1
ATOM 553 N N . ASN A 1 78 ? -48.688 22.141 35.375 1 16.92 78 ASN A N 1
ATOM 554 C CA . ASN A 1 78 ? -48.406 22.625 36.719 1 16.92 78 ASN A CA 1
ATOM 555 C C . ASN A 1 78 ? -47.062 22.109 37.219 1 16.92 78 ASN A C 1
ATOM 557 O O . ASN A 1 78 ? -46.281 22.859 37.781 1 16.92 78 ASN A O 1
ATOM 561 N N . SER A 1 79 ? -46.969 20.75 37.375 1 18.83 79 SER A N 1
ATOM 562 C CA . SER A 1 79 ? -46.719 20.266 38.75 1 18.83 79 SER A CA 1
ATOM 563 C C . SER A 1 79 ? -45.219 20.234 39.031 1 18.83 79 SER A C 1
ATOM 565 O O . SER A 1 79 ? -44.469 19.438 38.469 1 18.83 79 SER A O 1
ATOM 567 N N . LEU A 1 80 ? -44.531 21.266 39.188 1 17.97 80 LEU A N 1
ATOM 568 C CA . LEU A 1 80 ? -43.094 21.406 39.312 1 17.97 80 LEU A CA 1
ATOM 569 C C . LEU A 1 80 ? -42.562 20.797 40.625 1 17.97 80 LEU A C 1
ATOM 571 O O . LEU A 1 80 ? -41.406 20.984 40.969 1 17.97 80 LEU A O 1
ATOM 575 N N . LYS A 1 81 ? -43.5 20.094 41.375 1 16.89 81 LYS A N 1
ATOM 576 C CA . LYS A 1 81 ? -43.062 20.406 42.75 1 16.89 81 LYS A CA 1
ATOM 577 C C . LYS A 1 81 ? -41.625 19.953 42.969 1 16.89 81 LYS A C 1
ATOM 579 O O . LYS A 1 81 ? -40.781 20.75 43.406 1 16.89 81 LYS A O 1
ATOM 584 N N . GLY A 1 82 ? -41.438 18.984 43.875 1 18.5 82 GLY A N 1
ATOM 585 C CA . GLY A 1 82 ? -40.75 18.938 45.156 1 18.5 82 GLY A CA 1
ATOM 586 C C . GLY A 1 82 ? -39.375 18.312 45.062 1 18.5 82 GLY A C 1
ATOM 587 O O . GLY A 1 82 ? -39.25 17.078 44.969 1 18.5 82 GLY A O 1
ATOM 588 N N . VAL A 1 83 ? -38.531 18.656 44.156 1 19.05 83 VAL A N 1
ATOM 589 C CA . VAL A 1 83 ? -37.312 17.859 43.969 1 19.05 83 VAL A CA 1
ATOM 590 C C . VAL A 1 83 ? -36.5 17.859 45.25 1 19.05 83 VAL A C 1
ATOM 592 O O . VAL A 1 83 ? -35.969 18.891 45.656 1 19.05 83 VAL A O 1
ATOM 595 N N . SER A 1 84 ? -37 17.078 46.219 1 19.42 84 SER A N 1
ATOM 596 C CA . SER A 1 84 ? -36.375 17 47.531 1 19.42 84 SER A CA 1
ATOM 597 C C . SER A 1 84 ? -34.875 16.781 47.375 1 19.42 84 SER A C 1
ATOM 599 O O . SER A 1 84 ? -34.406 16.172 46.406 1 19.42 84 SER A O 1
ATOM 601 N N . LEU A 1 85 ? -34.125 17.469 48.25 1 19.91 85 LEU A N 1
ATOM 602 C CA . LEU A 1 85 ? -32.719 17.781 48.5 1 19.91 85 LEU A CA 1
ATOM 603 C C . LEU A 1 85 ? -31.938 16.531 48.844 1 19.91 85 LEU A C 1
ATOM 605 O O . LEU A 1 85 ? -32.125 15.922 49.906 1 19.91 85 LEU A O 1
ATOM 609 N N . ILE A 1 86 ? -32 15.406 48.031 1 21.11 86 ILE A N 1
ATOM 610 C CA . ILE A 1 86 ? -31.406 14.219 48.625 1 21.11 86 ILE A CA 1
ATOM 611 C C . ILE A 1 86 ? -30 14.547 49.156 1 21.11 86 ILE A C 1
ATOM 613 O O . ILE A 1 86 ? -29.219 15.195 48.438 1 21.11 86 ILE A O 1
ATOM 617 N N . PRO A 1 87 ? -29.781 14.258 50.406 1 21.55 87 PRO A N 1
ATOM 618 C CA . PRO A 1 87 ? -28.641 14.531 51.281 1 21.55 87 PRO A CA 1
ATOM 619 C C . PRO A 1 87 ? -27.328 13.961 50.75 1 21.55 87 PRO A C 1
ATOM 621 O O . PRO A 1 87 ? -27.328 12.977 50 1 21.55 87 PRO A O 1
ATOM 624 N N . HIS A 1 88 ? -26.312 14.852 50.594 1 21.86 88 HIS A N 1
ATOM 625 C CA . HIS A 1 88 ? -24.938 14.727 50.094 1 21.86 88 HIS A CA 1
ATOM 626 C C . HIS A 1 88 ? -24.172 13.672 50.875 1 21.86 88 HIS A C 1
ATOM 628 O O . HIS A 1 88 ? -23.734 13.922 52.031 1 21.86 88 HIS A O 1
ATOM 634 N N . HIS A 1 89 ? -24.75 12.438 51.125 1 22.09 89 HIS A N 1
ATOM 635 C CA . HIS A 1 89 ? -23.922 11.625 52 1 22.09 89 HIS A CA 1
ATOM 636 C C . HIS A 1 89 ? -22.484 11.57 51.531 1 22.09 89 HIS A C 1
ATOM 638 O O . HIS A 1 89 ? -22.219 11.578 50.312 1 22.09 89 HIS A O 1
ATOM 644 N N . PRO A 1 90 ? -21.531 11.781 52.438 1 23.31 90 PRO A N 1
ATOM 645 C CA . PRO A 1 90 ? -20.078 11.938 52.344 1 23.31 90 PRO A CA 1
ATOM 646 C C . PRO A 1 90 ? -19.375 10.703 51.781 1 23.31 90 PRO A C 1
ATOM 648 O O . PRO A 1 90 ? -19.469 9.617 52.375 1 23.31 90 PRO A O 1
ATOM 651 N N . LEU A 1 91 ? -19.594 10.336 50.469 1 21.84 91 LEU A N 1
ATOM 652 C CA . LEU A 1 91 ? -19.016 9.047 50.125 1 21.84 91 LEU A CA 1
ATOM 653 C C . LEU A 1 91 ? -17.531 9 50.5 1 21.84 91 LEU A C 1
ATOM 655 O O . LEU A 1 91 ? -16.781 9.938 50.188 1 21.84 91 LEU A O 1
ATOM 659 N N . ASP A 1 92 ? -17.234 8.258 51.531 1 22.97 92 ASP A N 1
ATOM 660 C CA . ASP A 1 92 ? -15.961 7.82 52.094 1 22.97 92 ASP A CA 1
ATOM 661 C C . ASP A 1 92 ? -15.031 7.289 51 1 22.97 92 ASP A C 1
ATOM 663 O O . ASP A 1 92 ? -15.367 6.32 50.312 1 22.97 92 ASP A O 1
ATOM 667 N N . LEU A 1 93 ? -14.141 8.133 50.469 1 22.09 93 LEU A N 1
ATOM 668 C CA . LEU A 1 93 ? -13.211 7.996 49.344 1 22.09 93 LEU A CA 1
ATOM 669 C C . LEU A 1 93 ? -12.211 6.879 49.594 1 22.09 93 LEU A C 1
ATOM 671 O O . LEU A 1 93 ? -11.195 6.777 48.906 1 22.09 93 LEU A O 1
ATOM 675 N N . LYS A 1 94 ? -12.297 6.211 50.812 1 21.91 94 LYS A N 1
ATOM 676 C CA . LYS A 1 94 ? -11.016 5.613 51.188 1 21.91 94 LYS A CA 1
ATOM 677 C C . LYS A 1 94 ? -10.578 4.566 50.188 1 21.91 94 LYS A C 1
ATOM 679 O O . LYS A 1 94 ? -9.477 4.02 50.281 1 21.91 94 LYS A O 1
ATOM 684 N N . SER A 1 95 ? -11.602 3.734 49.719 1 23.03 95 SER A N 1
ATOM 685 C CA . SER A 1 95 ? -11.016 2.418 49.469 1 23.03 95 SER A CA 1
ATOM 686 C C . SER A 1 95 ? -10.062 2.445 48.312 1 23.03 95 SER A C 1
ATOM 688 O O . SER A 1 95 ? -10.406 2.943 47.219 1 23.03 95 SER A O 1
ATOM 690 N N . GLY A 1 96 ? -8.805 2.41 48.562 1 22.78 96 GLY A N 1
ATOM 691 C CA . GLY A 1 96 ? -7.645 2.369 47.688 1 22.78 96 GLY A CA 1
ATOM 692 C C . GLY A 1 96 ? -7.734 1.278 46.625 1 22.78 96 GLY A C 1
ATOM 693 O O . GLY A 1 96 ? -7.434 0.116 46.906 1 22.78 96 GLY A O 1
ATOM 694 N N . HIS A 1 97 ? -8.922 1.164 45.969 1 23.33 97 HIS A N 1
ATOM 695 C CA . HIS A 1 97 ? -9 -0.008 45.125 1 23.33 97 HIS A CA 1
ATOM 696 C C . HIS A 1 97 ? -7.816 -0.068 44.156 1 23.33 97 HIS A C 1
ATOM 698 O O . HIS A 1 97 ? -7.473 0.934 43.531 1 23.33 97 HIS A O 1
ATOM 704 N N . SER A 1 98 ? -6.891 -0.917 44.531 1 24.78 98 SER A N 1
ATOM 705 C CA . SER A 1 98 ? -5.754 -1.333 43.719 1 24.78 98 SER A CA 1
ATOM 706 C C . SER A 1 98 ? -6.168 -1.546 42.25 1 24.78 98 SER A C 1
ATOM 708 O O . SER A 1 98 ? -7.117 -2.281 41.969 1 24.78 98 SER A O 1
ATOM 710 N N . LEU A 1 99 ? -6.012 -0.543 41.5 1 24.97 99 LEU A N 1
ATOM 711 C CA . LEU A 1 99 ? -6.371 -0.697 40.094 1 24.97 99 LEU A CA 1
ATOM 712 C C . LEU A 1 99 ? -5.836 -2.01 39.562 1 24.97 99 LEU A C 1
ATOM 714 O O . LEU A 1 99 ? -4.645 -2.305 39.688 1 24.97 99 LEU A O 1
ATOM 718 N N . PRO A 1 100 ? -6.727 -3.107 39.656 1 26.48 100 PRO A N 1
ATOM 719 C CA . PRO A 1 100 ? -6.184 -4.32 39.031 1 26.48 100 PRO A CA 1
ATOM 720 C C . PRO A 1 100 ? -5.379 -4.031 37.781 1 26.48 100 PRO A C 1
ATOM 722 O O . PRO A 1 100 ? -5.699 -3.098 37.031 1 26.48 100 PRO A O 1
ATOM 725 N N . VAL A 1 101 ? -4.121 -4.227 37.844 1 28.75 101 VAL A N 1
ATOM 726 C CA . VAL A 1 101 ? -3.277 -4.383 36.656 1 28.75 101 VAL A CA 1
ATOM 727 C C . VAL A 1 101 ? -4.039 -5.141 35.562 1 28.75 101 VAL A C 1
ATOM 729 O O . VAL A 1 101 ? -4.426 -6.297 35.781 1 28.75 101 VAL A O 1
ATOM 732 N N . GLY A 1 102 ? -4.93 -4.438 34.938 1 27.97 102 GLY A N 1
ATOM 733 C CA . GLY A 1 102 ? -5.719 -5.117 33.938 1 27.97 102 GLY A CA 1
ATOM 734 C C . GLY A 1 102 ? -4.961 -6.227 33.219 1 27.97 102 GLY A C 1
ATOM 735 O O . GLY A 1 102 ? -3.822 -6.031 32.781 1 27.97 102 GLY A O 1
ATOM 736 N N . GLU A 1 103 ? -5.074 -7.469 33.719 1 30.91 103 GLU A N 1
ATOM 737 C CA . GLU A 1 103 ? -4.758 -8.648 32.938 1 30.91 103 GLU A CA 1
ATOM 738 C C . GLU A 1 103 ? -4.984 -8.391 31.438 1 30.91 103 GLU A C 1
ATOM 740 O O . GLU A 1 103 ? -6.129 -8.273 30.984 1 30.91 103 GLU A O 1
ATOM 745 N N . GLY A 1 104 ? -4.297 -7.484 30.875 1 31.14 104 GLY A N 1
ATOM 746 C CA . GLY A 1 104 ? -4.344 -7.414 29.422 1 31.14 104 GLY A CA 1
ATOM 747 C C . GLY A 1 104 ? -4.598 -8.758 28.766 1 31.14 104 GLY A C 1
ATOM 748 O O . GLY A 1 104 ? -3.99 -9.758 29.141 1 31.14 104 GLY A O 1
ATOM 749 N N . ASN A 1 105 ? -5.914 -9 28.406 1 32.88 105 ASN A N 1
ATOM 750 C CA . ASN A 1 105 ? -6.453 -10.219 27.812 1 32.88 105 ASN A CA 1
ATOM 751 C C . ASN A 1 105 ? -5.426 -10.914 26.922 1 32.88 105 ASN A C 1
ATOM 753 O O . ASN A 1 105 ? -5.148 -10.453 25.812 1 32.88 105 ASN A O 1
ATOM 757 N N . SER A 1 106 ? -4.445 -11.492 27.375 1 35.75 106 SER A N 1
ATOM 758 C CA . SER A 1 106 ? -3.59 -12.492 26.75 1 35.75 106 SER A CA 1
ATOM 759 C C . SER A 1 106 ? -4.363 -13.328 25.734 1 35.75 106 SER A C 1
ATOM 761 O O . SER A 1 106 ? -3.768 -13.945 24.844 1 35.75 106 SER A O 1
ATOM 763 N N . ASP A 1 107 ? -5.668 -13.562 26.016 1 38.09 107 ASP A N 1
ATOM 764 C CA . ASP A 1 107 ? -6.441 -14.406 25.109 1 38.09 107 ASP A CA 1
ATOM 765 C C . ASP A 1 107 ? -6.68 -13.703 23.766 1 38.09 107 ASP A C 1
ATOM 767 O O . ASP A 1 107 ? -7.254 -14.289 22.859 1 38.09 107 ASP A O 1
ATOM 771 N N . ALA A 1 108 ? -6.707 -12.414 23.797 1 41.03 108 ALA A N 1
ATOM 772 C CA . ALA A 1 108 ? -6.973 -11.68 22.562 1 41.03 108 ALA A CA 1
ATOM 773 C C . ALA A 1 108 ? -6.027 -12.117 21.453 1 41.03 108 ALA A C 1
ATOM 775 O O . ALA A 1 108 ? -6.379 -12.047 20.266 1 41.03 108 ALA A O 1
ATOM 776 N N . ILE A 1 109 ? -4.789 -12.195 21.734 1 48.25 109 ILE A N 1
ATOM 777 C CA . ILE A 1 109 ? -3.947 -12.445 20.578 1 48.25 109 ILE A CA 1
ATOM 778 C C . ILE A 1 109 ? -4.129 -13.891 20.109 1 48.25 109 ILE A C 1
ATOM 780 O O . ILE A 1 109 ? -3.191 -14.508 19.594 1 48.25 109 ILE A O 1
ATOM 784 N N . ARG A 1 110 ? -5.027 -14.688 20.797 1 57.38 110 ARG A N 1
ATOM 785 C CA . ARG A 1 110 ? -5.137 -15.984 20.141 1 57.38 110 ARG A CA 1
ATOM 786 C C . ARG A 1 110 ? -5.711 -15.844 18.734 1 57.38 110 ARG A C 1
ATOM 788 O O . ARG A 1 110 ? -6.641 -15.062 18.516 1 57.38 110 ARG A O 1
ATOM 795 N N . GLY A 1 111 ? -4.973 -16.188 17.688 1 78.69 111 GLY A N 1
ATOM 796 C CA . GLY A 1 111 ? -5.238 -16.203 16.266 1 78.69 111 GLY A CA 1
ATOM 797 C C . GLY A 1 111 ? -6.711 -16.344 15.93 1 78.69 111 GLY A C 1
ATOM 798 O O . GLY A 1 111 ? -7.488 -16.875 16.734 1 78.69 111 GLY A O 1
ATOM 799 N N . THR A 1 112 ? -7.348 -15.547 15.062 1 91.31 112 THR A N 1
ATOM 800 C CA . THR A 1 112 ? -8.703 -15.602 14.531 1 91.31 112 THR A CA 1
ATOM 801 C C . THR A 1 112 ? -9.094 -17.031 14.18 1 91.31 112 THR A C 1
ATOM 803 O O . THR A 1 112 ? -8.281 -17.781 13.641 1 91.31 112 THR A O 1
ATOM 806 N N . GLN A 1 113 ? -10.297 -17.375 14.625 1 95.44 113 GLN A N 1
ATOM 807 C CA . GLN A 1 113 ? -10.852 -18.672 14.234 1 95.44 113 GLN A CA 1
ATOM 808 C C . GLN A 1 113 ? -11.914 -18.5 13.156 1 95.44 113 GLN A C 1
ATOM 810 O O . GLN A 1 113 ? -12.695 -17.547 13.188 1 95.44 113 GLN A O 1
ATOM 815 N N . LEU A 1 114 ? -11.953 -19.516 12.32 1 96.88 114 LEU A N 1
ATOM 816 C CA . LEU A 1 114 ? -12.883 -19.469 11.203 1 96.88 114 LEU A CA 1
ATOM 817 C C . LEU A 1 114 ? -14.32 -19.375 11.703 1 96.88 114 LEU A C 1
ATOM 819 O O . LEU A 1 114 ? -15.148 -18.672 11.109 1 96.88 114 LEU A O 1
ATOM 823 N N . SER A 1 115 ? -14.625 -19.984 12.836 1 96.44 115 SER A N 1
ATOM 824 C CA . SER A 1 115 ? -15.977 -20.016 13.391 1 96.44 115 SER A CA 1
ATOM 825 C C . SER A 1 115 ? -16.375 -18.656 13.945 1 96.44 115 SER A C 1
ATOM 827 O O . SER A 1 115 ? -17.562 -18.422 14.234 1 96.44 115 SER A O 1
ATOM 829 N N . ARG A 1 116 ? -15.445 -17.781 14.078 1 98 116 ARG A N 1
ATOM 830 C CA . ARG A 1 116 ? -15.734 -16.484 14.656 1 98 116 ARG A CA 1
ATOM 831 C C . ARG A 1 116 ? -15.805 -15.406 13.578 1 98 116 ARG A C 1
ATOM 833 O O . ARG A 1 116 ? -15.812 -14.211 13.883 1 98 116 ARG A O 1
ATOM 840 N N . ILE A 1 117 ? -15.758 -15.828 12.352 1 98.69 117 ILE A N 1
ATOM 841 C CA . ILE A 1 117 ? -15.945 -14.969 11.188 1 98.69 117 ILE A CA 1
ATOM 842 C C . ILE A 1 117 ? -17.344 -15.188 10.609 1 98.69 117 ILE A C 1
ATOM 844 O O . ILE A 1 117 ? -17.766 -16.328 10.406 1 98.69 117 ILE A O 1
ATOM 848 N N . VAL A 1 118 ? -18.078 -14.141 10.414 1 98.81 118 VAL A N 1
ATOM 849 C CA . VAL A 1 118 ? -19.359 -14.211 9.742 1 98.81 118 VAL A CA 1
ATOM 850 C C . VAL A 1 118 ? -19.25 -13.625 8.344 1 98.81 118 VAL A C 1
ATOM 852 O O . VAL A 1 118 ? -18.906 -12.453 8.18 1 98.81 118 VAL A O 1
ATOM 855 N N . PHE A 1 119 ? -19.625 -14.438 7.367 1 98.75 119 PHE A N 1
ATOM 856 C CA . PHE A 1 119 ? -19.516 -14.023 5.973 1 98.75 119 PHE A CA 1
ATOM 857 C C . PHE A 1 119 ? -20.828 -13.422 5.484 1 98.75 119 PHE A C 1
ATOM 859 O O . PHE A 1 119 ? -21.891 -13.992 5.707 1 98.75 119 PHE A O 1
ATOM 866 N N . GLY A 1 120 ? -20.766 -12.211 4.941 1 98.75 120 GL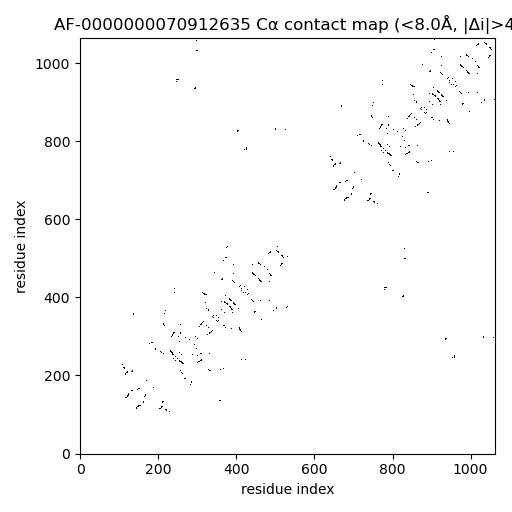Y A N 1
ATOM 867 C CA . GLY A 1 120 ? -21.859 -11.609 4.191 1 98.75 120 GLY A CA 1
ATOM 868 C C . GLY A 1 120 ? -21.609 -11.594 2.693 1 98.75 120 GLY A C 1
ATOM 869 O O . GLY A 1 120 ? -20.797 -10.812 2.197 1 98.75 120 GLY A O 1
ATOM 870 N N . ILE A 1 121 ? -22.344 -12.398 1.988 1 98.38 121 ILE A N 1
ATOM 871 C CA . ILE A 1 121 ? -22.156 -12.531 0.547 1 98.38 121 ILE A CA 1
ATOM 872 C C . ILE A 1 121 ? -23.203 -11.695 -0.184 1 98.38 121 ILE A C 1
ATOM 874 O O . ILE A 1 121 ? -24.406 -11.953 -0.055 1 98.38 121 ILE A O 1
ATOM 878 N N . ALA A 1 122 ? -22.75 -10.68 -0.907 1 98 122 ALA A N 1
ATOM 879 C CA . ALA A 1 122 ? -23.641 -9.859 -1.719 1 98 122 ALA A CA 1
ATOM 880 C C . ALA A 1 122 ? -24.047 -10.586 -3 1 98 122 ALA A C 1
ATOM 882 O O . ALA A 1 122 ? -23.172 -11.031 -3.762 1 98 122 ALA A O 1
ATOM 883 N N . ALA A 1 123 ? -25.328 -10.734 -3.211 1 96.75 123 ALA A N 1
ATOM 884 C CA . ALA A 1 123 ? -25.844 -11.43 -4.395 1 96.75 123 ALA A CA 1
ATOM 885 C C . ALA A 1 123 ? -27.156 -10.82 -4.863 1 96.75 123 ALA A C 1
ATOM 887 O O . ALA A 1 123 ? -27.594 -9.789 -4.348 1 96.75 123 ALA A O 1
ATOM 888 N N . ALA A 1 124 ? -27.578 -11.195 -5.957 1 95.44 124 ALA A N 1
ATOM 889 C CA . ALA A 1 124 ? -28.891 -10.914 -6.531 1 95.44 124 ALA A CA 1
ATOM 890 C C . ALA A 1 124 ? -29.594 -12.195 -6.965 1 95.44 124 ALA A C 1
ATOM 892 O O . ALA A 1 124 ? -28.953 -13.109 -7.492 1 95.44 124 ALA A O 1
ATOM 893 N N . THR A 1 125 ? -30.875 -12.227 -6.746 1 94.19 125 THR A N 1
ATOM 894 C CA . THR A 1 125 ? -31.641 -13.438 -7.004 1 94.19 125 THR A CA 1
ATOM 895 C C . THR A 1 125 ? -31.469 -13.891 -8.453 1 94.19 125 THR A C 1
ATOM 897 O O . THR A 1 125 ? -31.234 -15.07 -8.719 1 94.19 125 THR A O 1
ATOM 900 N N . ASP A 1 126 ? -31.484 -12.961 -9.352 1 91.62 126 ASP A N 1
ATOM 901 C CA . ASP A 1 126 ? -31.469 -13.281 -10.773 1 91.62 126 ASP A CA 1
ATOM 902 C C . ASP A 1 126 ? -30.094 -13.773 -11.219 1 91.62 126 ASP A C 1
ATOM 904 O O . ASP A 1 126 ? -29.969 -14.438 -12.25 1 91.62 126 ASP A O 1
ATOM 908 N N . MET A 1 127 ? -29.062 -13.477 -10.438 1 90.38 127 MET A N 1
ATOM 909 C CA . MET A 1 127 ? -27.703 -13.859 -10.82 1 90.38 127 MET A CA 1
ATOM 910 C C . MET A 1 127 ? -27.25 -15.086 -10.047 1 90.38 127 MET A C 1
ATOM 912 O O . MET A 1 127 ? -26.25 -15.719 -10.414 1 90.38 127 MET A O 1
ATOM 916 N N . TRP A 1 128 ? -27.938 -15.469 -9.062 1 90.06 128 TRP A N 1
ATOM 917 C CA . TRP A 1 128 ? -27.5 -16.453 -8.078 1 90.06 128 TRP A CA 1
ATOM 918 C C . TRP A 1 128 ? -27.328 -17.828 -8.727 1 90.06 128 TRP A C 1
ATOM 920 O O . TRP A 1 128 ? -26.359 -18.531 -8.445 1 90.06 128 TRP A O 1
ATOM 930 N N . TRP A 1 129 ? -28.094 -18.188 -9.641 1 85.06 129 TRP A N 1
ATOM 931 C CA . TRP A 1 129 ? -28.125 -19.562 -10.141 1 85.06 129 TRP A CA 1
ATOM 932 C C . TRP A 1 129 ? -26.875 -19.875 -10.93 1 85.06 129 TRP A C 1
ATOM 934 O O . TRP A 1 129 ? -26.359 -21 -10.875 1 85.06 129 TRP A O 1
ATOM 944 N N . GLY A 1 130 ? -26.344 -18.938 -11.516 1 86.19 130 GLY A N 1
ATOM 945 C CA . GLY A 1 130 ? -25.078 -19.156 -12.219 1 86.19 130 GLY A CA 1
ATOM 946 C C . GLY A 1 130 ? -23.859 -19.047 -11.32 1 86.19 130 GLY A C 1
ATOM 947 O O . GLY A 1 130 ? -22.906 -19.812 -11.445 1 86.19 130 GLY A O 1
ATOM 948 N N . ARG A 1 131 ? -23.938 -18.25 -10.305 1 93.25 131 ARG A N 1
ATOM 949 C CA . ARG A 1 131 ? -22.766 -17.891 -9.523 1 93.25 131 ARG A CA 1
ATOM 950 C C . ARG A 1 131 ? -22.656 -18.75 -8.273 1 93.25 131 ARG A C 1
ATOM 952 O O . ARG A 1 131 ? -21.594 -18.781 -7.629 1 93.25 131 ARG A O 1
ATOM 959 N N . LYS A 1 132 ? -23.703 -19.5 -7.938 1 93.06 132 LYS A N 1
ATOM 960 C CA . LYS A 1 132 ? -23.703 -20.359 -6.754 1 93.06 132 LYS A CA 1
ATOM 961 C C . LYS A 1 132 ? -22.594 -21.406 -6.852 1 93.06 132 LYS A C 1
ATOM 963 O O . LYS A 1 132 ? -22.094 -21.891 -5.832 1 93.06 132 LYS A O 1
ATOM 968 N N . GLU A 1 133 ? -22.203 -21.781 -8.102 1 94.19 133 GLU A N 1
ATOM 969 C CA . GLU A 1 133 ? -21.172 -22.812 -8.305 1 94.19 133 GLU A CA 1
ATOM 970 C C . GLU A 1 133 ? -19.828 -22.344 -7.777 1 94.19 133 GLU A C 1
ATOM 972 O O . GLU A 1 133 ? -19 -23.172 -7.359 1 94.19 133 GLU A O 1
ATOM 977 N N . TYR A 1 134 ? -19.578 -21.047 -7.758 1 95.69 134 TYR A N 1
ATOM 978 C CA . TYR A 1 134 ? -18.344 -20.516 -7.215 1 95.69 134 TYR A CA 1
ATOM 979 C C . TYR A 1 134 ? -18.312 -20.625 -5.695 1 95.69 134 TYR A C 1
ATOM 981 O O . TYR A 1 134 ? -17.281 -20.922 -5.102 1 95.69 134 TYR A O 1
ATOM 989 N N . LEU A 1 135 ? -19.422 -20.359 -5.09 1 95.44 135 LEU A N 1
ATOM 990 C CA . LEU A 1 135 ? -19.5 -20.391 -3.633 1 95.44 135 LEU A CA 1
ATOM 991 C C . LEU A 1 135 ? -19.312 -21.812 -3.119 1 95.44 135 LEU A C 1
ATOM 993 O O . LEU A 1 135 ? -18.719 -22.031 -2.057 1 95.44 135 LEU A O 1
ATOM 997 N N . LYS A 1 136 ? -19.797 -22.766 -3.852 1 94.62 136 LYS A N 1
ATOM 998 C CA . LYS A 1 136 ? -19.688 -24.172 -3.475 1 94.62 136 LYS A CA 1
ATOM 999 C C . LYS A 1 136 ? -18.234 -24.594 -3.35 1 94.62 136 LYS A C 1
ATOM 1001 O O . LYS A 1 136 ? -17.922 -25.547 -2.623 1 94.62 136 LYS A O 1
ATOM 1006 N N . LEU A 1 137 ? -17.422 -23.938 -3.994 1 96.25 137 LEU A N 1
ATOM 1007 C CA . LEU A 1 137 ? -16.016 -24.312 -4.047 1 96.25 137 LEU A CA 1
ATOM 1008 C C . LEU A 1 137 ? -15.344 -24.125 -2.688 1 96.25 137 LEU A C 1
ATOM 1010 O O . LEU A 1 137 ? -14.414 -24.859 -2.336 1 96.25 137 LEU A O 1
ATOM 1014 N N . TRP A 1 138 ? -15.812 -23.141 -1.921 1 97.06 138 TRP A N 1
ATOM 1015 C CA . TRP A 1 138 ? -15.008 -22.781 -0.753 1 97.06 138 TRP A CA 1
ATOM 1016 C C . TRP A 1 138 ? -15.867 -22.75 0.507 1 97.06 138 TRP A C 1
ATOM 1018 O O . TRP A 1 138 ? -15.344 -22.766 1.623 1 97.06 138 TRP A O 1
ATOM 1028 N N . TRP A 1 139 ? -17.188 -22.719 0.375 1 97.19 139 TRP A N 1
ATOM 1029 C CA . TRP A 1 139 ? -18.078 -22.703 1.537 1 97.19 139 TRP A CA 1
ATOM 1030 C C . TRP A 1 139 ? -18.141 -24.078 2.188 1 97.19 139 TRP A C 1
ATOM 1032 O O . TRP A 1 139 ? -18.422 -25.078 1.516 1 97.19 139 TRP A O 1
ATOM 1042 N N . LYS A 1 140 ? -17.875 -24.047 3.461 1 95.81 140 LYS A N 1
ATOM 1043 C CA . LYS A 1 140 ? -18.016 -25.25 4.266 1 95.81 140 LYS A CA 1
ATOM 1044 C C . LYS A 1 140 ? -19.109 -25.094 5.316 1 95.81 140 LYS A C 1
ATOM 1046 O O . LYS A 1 140 ? -18.859 -24.562 6.402 1 95.81 140 LYS A O 1
ATOM 1051 N N . PRO A 1 141 ? -20.266 -25.672 5.113 1 93.94 141 PRO A N 1
ATOM 1052 C CA . PRO A 1 141 ? -21.438 -25.422 5.953 1 93.94 141 PRO A CA 1
ATOM 1053 C C . PRO A 1 141 ? -21.219 -25.812 7.414 1 93.94 141 PRO A C 1
ATOM 1055 O O . PRO A 1 141 ? -21.734 -25.156 8.312 1 93.94 141 PRO A O 1
ATOM 1058 N N . SER A 1 142 ? -20.438 -26.781 7.754 1 92.81 142 SER A N 1
ATOM 1059 C CA . SER A 1 142 ? -20.266 -27.25 9.125 1 92.81 142 SER A CA 1
ATOM 1060 C C . SER A 1 142 ? -19.219 -26.422 9.859 1 92.81 142 SER A C 1
ATOM 1062 O O . SER A 1 142 ? -19.156 -26.438 11.094 1 92.81 142 SER A O 1
ATOM 1064 N N . LYS A 1 143 ? -18.484 -25.656 9.109 1 95.06 143 LYS A N 1
ATOM 1065 C CA . LYS A 1 143 ? -17.359 -24.969 9.727 1 95.06 143 LYS A CA 1
ATOM 1066 C C . LYS A 1 143 ? -17.516 -23.453 9.633 1 95.06 143 LYS A C 1
ATOM 1068 O O . LYS A 1 143 ? -16.906 -22.703 10.406 1 95.06 143 LYS A O 1
ATOM 1073 N N . MET A 1 144 ? -18.344 -23.078 8.648 1 97.44 144 MET A N 1
ATOM 1074 C CA . MET A 1 144 ? -18.438 -21.656 8.359 1 97.44 144 MET A CA 1
ATOM 1075 C C . MET A 1 144 ? -19.828 -21.125 8.688 1 97.44 144 MET A C 1
ATOM 1077 O O . MET A 1 144 ? -20.781 -21.906 8.766 1 97.44 144 MET A O 1
ATOM 1081 N N . ARG A 1 145 ? -19.922 -19.875 8.977 1 97.19 145 ARG A N 1
ATOM 1082 C CA . ARG A 1 145 ? -21.203 -19.219 9.18 1 97.19 145 ARG A CA 1
ATOM 1083 C C . ARG A 1 145 ? -21.312 -17.922 8.375 1 97.19 145 ARG A C 1
ATOM 1085 O O . ARG A 1 145 ? -20.297 -17.266 8.125 1 97.19 145 ARG A O 1
ATOM 1092 N N . GLY A 1 146 ? -22.5 -17.609 7.93 1 98.06 146 GLY A N 1
ATOM 1093 C CA . GLY A 1 146 ? -22.766 -16.438 7.109 1 98.06 146 GLY A CA 1
ATOM 1094 C C . GLY A 1 146 ? -24.078 -16.531 6.367 1 98.06 146 GLY A C 1
ATOM 1095 O O . GLY A 1 146 ? -24.906 -17.406 6.637 1 98.06 146 GLY A O 1
ATOM 1096 N N . TYR A 1 147 ? -24.266 -15.555 5.516 1 98.12 147 TYR A N 1
ATOM 1097 C CA . TYR A 1 147 ? -25.516 -15.438 4.777 1 98.12 147 TYR A CA 1
ATOM 1098 C C . TYR A 1 147 ? -25.281 -14.906 3.371 1 98.12 147 TYR A C 1
ATOM 1100 O O . TYR A 1 147 ? -24.344 -14.133 3.145 1 98.12 147 TYR A O 1
ATOM 1108 N N . VAL A 1 148 ? -26.094 -15.383 2.482 1 97.75 148 VAL A N 1
ATOM 1109 C CA . VAL A 1 148 ? -26.219 -14.742 1.176 1 97.75 148 VAL A CA 1
ATOM 1110 C C . VAL A 1 148 ? -27.328 -13.703 1.208 1 97.75 148 VAL A C 1
ATOM 1112 O O . VAL A 1 148 ? -28.484 -14.023 1.518 1 97.75 148 VAL A O 1
ATOM 1115 N N . PHE A 1 149 ? -27.016 -12.492 0.931 1 97.94 149 PHE A N 1
ATOM 1116 C CA . PHE A 1 149 ? -28.016 -11.422 0.94 1 97.94 149 PHE A CA 1
ATOM 1117 C C . PHE A 1 149 ? -28.578 -11.195 -0.458 1 97.94 149 PHE A C 1
ATOM 1119 O O . PHE A 1 149 ? -27.844 -10.828 -1.377 1 97.94 149 PHE A O 1
ATOM 1126 N N . LEU A 1 150 ? -29.922 -11.414 -0.615 1 96.81 150 LEU A N 1
ATOM 1127 C CA . LEU A 1 150 ? -30.609 -11.312 -1.892 1 96.81 150 LEU A CA 1
ATOM 1128 C C . LEU A 1 150 ? -31.547 -10.102 -1.899 1 96.81 150 LEU A C 1
ATOM 1130 O O . LEU A 1 150 ? -31.891 -9.57 -0.842 1 96.81 150 LEU A O 1
ATOM 1134 N N . ASP A 1 151 ? -31.875 -9.633 -3.1 1 95.75 151 ASP A N 1
ATOM 1135 C CA . ASP A 1 151 ? -32.812 -8.516 -3.264 1 95.75 151 ASP A CA 1
ATOM 1136 C C . ASP A 1 151 ? -34.25 -8.992 -3.152 1 95.75 151 ASP A C 1
ATOM 1138 O O . ASP A 1 151 ? -35.125 -8.227 -2.758 1 95.75 151 ASP A O 1
ATOM 1142 N N . LYS A 1 152 ? -34.5 -10.188 -3.576 1 94.31 152 LYS A N 1
ATOM 1143 C CA . LYS A 1 152 ? -35.844 -10.805 -3.486 1 94.31 152 LYS A CA 1
ATOM 1144 C C . LYS A 1 152 ? -35.719 -12.305 -3.219 1 94.31 152 LYS A C 1
ATOM 1146 O O . LYS A 1 152 ? -34.656 -12.891 -3.381 1 94.31 152 LYS A O 1
ATOM 1151 N N . LYS A 1 153 ? -36.75 -12.859 -2.744 1 93.19 153 LYS A N 1
ATOM 1152 C CA . LYS A 1 153 ? -36.781 -14.281 -2.436 1 93.19 153 LYS A CA 1
ATOM 1153 C C . LYS A 1 153 ? -36.469 -15.125 -3.67 1 93.19 153 LYS A C 1
ATOM 1155 O O . LYS A 1 153 ? -36.938 -14.812 -4.773 1 93.19 153 LYS A O 1
ATOM 1160 N N . PRO A 1 154 ? -35.625 -16.125 -3.424 1 90.56 154 PRO A N 1
ATOM 1161 C CA . PRO A 1 154 ? -35.344 -17 -4.566 1 90.56 154 PRO A CA 1
ATOM 1162 C C . PRO A 1 154 ? -36.594 -17.703 -5.074 1 90.56 154 PRO A C 1
ATOM 1164 O O . PRO A 1 154 ? -37.531 -17.938 -4.309 1 90.56 154 PRO A O 1
ATOM 1167 N N . TYR A 1 155 ? -36.438 -17.984 -6.363 1 82.25 155 TYR A N 1
ATOM 1168 C CA . TYR A 1 155 ? -37.562 -18.688 -6.977 1 82.25 155 TYR A CA 1
ATOM 1169 C C . TYR A 1 155 ? -37.594 -20.156 -6.555 1 82.25 155 TYR A C 1
ATOM 1171 O O . TYR A 1 155 ? -36.594 -20.844 -6.656 1 82.25 155 TYR A O 1
ATOM 1179 N N . GLY A 1 156 ? -38.625 -20.578 -6.09 1 76.62 156 GLY A N 1
ATOM 1180 C CA . GLY A 1 156 ? -38.781 -21.984 -5.758 1 76.62 156 GLY A CA 1
ATOM 1181 C C . GLY A 1 156 ? -38 -22.391 -4.52 1 76.62 156 GLY A C 1
ATOM 1182 O O . GLY A 1 156 ? -37.469 -21.547 -3.799 1 76.62 156 GLY A O 1
ATOM 1183 N N . ASN A 1 157 ? -38.125 -23.703 -4.039 1 68.06 157 ASN A N 1
ATOM 1184 C CA . ASN A 1 157 ? -37.5 -24.281 -2.85 1 68.06 157 ASN A CA 1
ATOM 1185 C C . ASN A 1 157 ? -36.156 -24.953 -3.174 1 68.06 157 ASN A C 1
ATOM 1187 O O . ASN A 1 157 ? -35.906 -26.078 -2.754 1 68.06 157 ASN A O 1
ATOM 1191 N N . TYR A 1 158 ? -35.312 -24.188 -3.924 1 78.38 158 TYR A N 1
ATOM 1192 C CA . TYR A 1 158 ? -34.094 -24.844 -4.406 1 78.38 158 TYR A CA 1
ATOM 1193 C C . TYR A 1 158 ? -32.875 -24.438 -3.59 1 78.38 158 TYR A C 1
ATOM 1195 O O . TYR A 1 158 ? -31.75 -24.781 -3.926 1 78.38 158 TYR A O 1
ATOM 1203 N N . TRP A 1 159 ? -33.125 -23.828 -2.4 1 88.19 159 TRP A N 1
ATOM 1204 C CA . TRP A 1 159 ? -31.984 -23.453 -1.584 1 88.19 159 TRP A CA 1
ATOM 1205 C C . TRP A 1 159 ? -31.547 -24.625 -0.702 1 88.19 159 TRP A C 1
ATOM 1207 O O . TRP A 1 159 ? -32.312 -25.078 0.162 1 88.19 159 TRP A O 1
ATOM 1217 N N . THR A 1 160 ? -30.422 -25.188 -0.944 1 86.94 160 THR A N 1
ATOM 1218 C CA . THR A 1 160 ? -29.953 -26.375 -0.229 1 86.94 160 THR A CA 1
ATOM 1219 C C . THR A 1 160 ? -29.016 -25.984 0.906 1 86.94 160 THR A C 1
ATOM 1221 O O . THR A 1 160 ? -28.531 -24.859 0.957 1 86.94 160 THR A O 1
ATOM 1224 N N . SER A 1 161 ? -28.766 -26.922 1.794 1 88.44 161 SER A N 1
ATOM 1225 C CA . SER A 1 161 ? -27.922 -26.688 2.967 1 88.44 161 SER A CA 1
ATOM 1226 C C . SER A 1 161 ? -26.453 -26.594 2.582 1 88.44 161 SER A C 1
ATOM 1228 O O . SER A 1 161 ? -25.609 -26.266 3.414 1 88.44 161 SER A O 1
ATOM 1230 N N . GLU A 1 162 ? -26.188 -26.828 1.356 1 90.25 162 GLU A N 1
ATOM 1231 C CA . GLU A 1 162 ? -24.797 -26.734 0.888 1 90.25 162 GLU A CA 1
ATOM 1232 C C . GLU A 1 162 ? -24.359 -25.281 0.761 1 90.25 162 GLU A C 1
ATOM 1234 O O . GLU A 1 162 ? -23.156 -24.984 0.697 1 90.25 162 GLU A O 1
ATOM 1239 N N . PHE A 1 163 ? -25.359 -24.422 0.669 1 92.12 163 PHE A N 1
ATOM 1240 C CA . PHE A 1 163 ? -25.094 -22.984 0.582 1 92.12 163 PHE A CA 1
ATOM 1241 C C . PHE A 1 163 ? -25.344 -22.312 1.921 1 92.12 163 PHE A C 1
ATOM 1243 O O . PHE A 1 163 ? -26.078 -22.828 2.76 1 92.12 163 PHE A O 1
ATOM 1250 N N . PRO A 1 164 ? -24.656 -21.125 2.076 1 94.75 164 PRO A N 1
ATOM 1251 C CA . PRO A 1 164 ? -25.094 -20.359 3.238 1 94.75 164 PRO A CA 1
ATOM 1252 C C . PRO A 1 164 ? -26.578 -20.031 3.201 1 94.75 164 PRO A C 1
ATOM 1254 O O . PRO A 1 164 ? -27.156 -19.875 2.121 1 94.75 164 PRO A O 1
ATOM 1257 N N . PRO A 1 165 ? -27.203 -20.031 4.41 1 95.69 165 PRO A N 1
ATOM 1258 C CA . PRO A 1 165 ? -28.578 -19.531 4.395 1 95.69 165 PRO A CA 1
ATOM 1259 C C . PRO A 1 165 ? -28.703 -18.141 3.773 1 95.69 165 PRO A C 1
ATOM 1261 O O . PRO A 1 165 ? -27.734 -17.375 3.777 1 95.69 165 PRO A O 1
ATOM 1264 N N . TYR A 1 166 ? -29.859 -17.875 3.141 1 95.75 166 TYR A N 1
ATOM 1265 C CA . TYR A 1 166 ? -30.016 -16.562 2.525 1 95.75 166 TYR A CA 1
ATOM 1266 C C . TYR A 1 166 ? -30.844 -15.648 3.414 1 95.75 166 TYR A C 1
ATOM 1268 O O . TYR A 1 166 ? -31.562 -16.109 4.301 1 95.75 166 TYR A O 1
ATOM 1276 N N . LYS A 1 167 ? -30.656 -14.391 3.221 1 97.06 167 LYS A N 1
ATOM 1277 C CA . LYS A 1 167 ? -31.453 -13.305 3.783 1 97.06 167 LYS A CA 1
ATOM 1278 C C . LYS A 1 167 ? -31.906 -12.336 2.699 1 97.06 167 LYS A C 1
ATOM 1280 O O . LYS A 1 167 ? -31.219 -12.172 1.686 1 97.06 167 LYS A O 1
ATOM 1285 N N . ILE A 1 168 ? -33.062 -11.828 2.898 1 97.31 168 ILE A N 1
ATOM 1286 C CA . ILE A 1 168 ? -33.5 -10.742 2.033 1 97.31 168 ILE A CA 1
ATOM 1287 C C . ILE A 1 168 ? -33.094 -9.398 2.643 1 97.31 168 ILE A C 1
ATOM 1289 O O . ILE A 1 168 ? -33.406 -9.117 3.799 1 97.31 168 ILE A O 1
ATOM 1293 N N . SER A 1 169 ? -32.375 -8.625 1.858 1 97.31 169 SER A N 1
ATOM 1294 C CA . SER A 1 169 ? -31.938 -7.316 2.334 1 97.31 169 SER A CA 1
ATOM 1295 C C . SER A 1 169 ? -33.125 -6.465 2.76 1 97.31 169 SER A C 1
ATOM 1297 O O . SER A 1 169 ? -34.219 -6.551 2.168 1 97.31 169 SER A O 1
ATOM 1299 N N . GLU A 1 170 ? -32.906 -5.633 3.707 1 96.06 170 GLU A N 1
ATOM 1300 C CA . GLU A 1 170 ? -33.938 -4.719 4.176 1 96.06 170 GLU A CA 1
ATOM 1301 C C . GLU A 1 170 ? -34.344 -3.713 3.094 1 96.06 170 GLU A C 1
ATOM 1303 O O . GLU A 1 170 ? -33.562 -3.463 2.17 1 96.06 170 GLU A O 1
ATOM 1308 N N . ASN A 1 171 ? -35.531 -3.209 3.258 1 94.88 171 ASN A N 1
ATOM 1309 C CA . ASN A 1 171 ? -36.031 -2.197 2.336 1 94.88 171 ASN A CA 1
ATOM 1310 C C . ASN A 1 171 ? -35.188 -0.924 2.389 1 94.88 171 ASN A C 1
ATOM 1312 O O . ASN A 1 171 ? -34.938 -0.382 3.467 1 94.88 171 ASN A O 1
ATOM 1316 N N . THR A 1 172 ? -34.781 -0.456 1.221 1 95.75 172 THR A N 1
ATOM 1317 C CA . THR A 1 172 ? -33.906 0.715 1.167 1 95.75 172 THR A CA 1
ATOM 1318 C C . THR A 1 172 ? -34.594 1.86 0.423 1 95.75 172 THR A C 1
ATOM 1320 O O . THR A 1 172 ? -33.906 2.812 -0 1 95.75 172 THR A O 1
ATOM 1323 N N . SER A 1 173 ? -35.844 1.832 0.19 1 94.75 173 SER A N 1
ATOM 1324 C CA . SER A 1 173 ? -36.594 2.818 -0.586 1 94.75 173 SER A CA 1
ATOM 1325 C C . 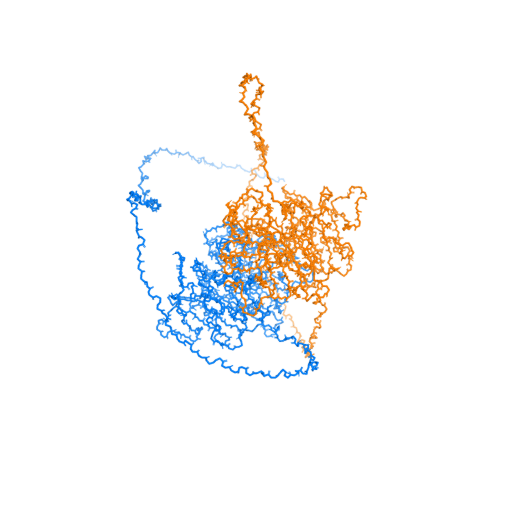SER A 1 173 ? -36.5 4.203 0.05 1 94.75 173 SER A C 1
ATOM 1327 O O . SER A 1 173 ? -36.625 5.215 -0.638 1 94.75 173 SER A O 1
ATOM 1329 N N . ARG A 1 174 ? -36.25 4.254 1.305 1 95.25 174 ARG A N 1
ATOM 1330 C CA . ARG A 1 174 ? -36.219 5.527 2.016 1 95.25 174 ARG A CA 1
ATOM 1331 C C . ARG A 1 174 ? -34.938 6.293 1.695 1 95.25 174 ARG A C 1
ATOM 1333 O O . ARG A 1 174 ? -34.844 7.496 1.959 1 95.25 174 ARG A O 1
ATOM 1340 N N . PHE A 1 175 ? -33.938 5.629 1.266 1 96.31 175 PHE A N 1
ATOM 1341 C CA . PHE A 1 175 ? -32.656 6.285 0.955 1 96.31 175 PHE A CA 1
ATOM 1342 C C . PHE A 1 175 ? -32.688 6.871 -0.451 1 96.31 175 PHE A C 1
ATOM 1344 O O . PHE A 1 175 ? -33.094 6.203 -1.401 1 96.31 175 PHE A O 1
ATOM 1351 N N . ARG A 1 176 ? -32.281 8.039 -0.569 1 94.94 176 ARG A N 1
ATOM 1352 C CA . ARG A 1 176 ? -32.156 8.664 -1.881 1 94.94 176 ARG A CA 1
ATOM 1353 C C . ARG A 1 176 ? -30.922 8.133 -2.629 1 94.94 176 ARG A C 1
ATOM 1355 O O . ARG A 1 176 ? -29.875 7.91 -2.031 1 94.94 176 ARG A O 1
ATOM 1362 N N . TYR A 1 177 ? -31.031 7.867 -3.928 1 94.75 177 TYR A N 1
ATOM 1363 C CA . TYR A 1 177 ? -29.969 7.496 -4.852 1 94.75 177 TYR A CA 1
ATOM 1364 C C . TYR A 1 177 ? -29.953 8.406 -6.07 1 94.75 177 TYR A C 1
ATOM 1366 O O . TYR A 1 177 ? -30.844 8.32 -6.926 1 94.75 177 TYR A O 1
ATOM 1374 N N . THR A 1 178 ? -28.906 9.273 -6.238 1 94.06 178 THR A N 1
ATOM 1375 C CA . THR A 1 178 ? -28.984 10.328 -7.246 1 94.06 178 THR A CA 1
ATOM 1376 C C . THR A 1 178 ? -27.922 10.109 -8.328 1 94.06 178 THR A C 1
ATOM 1378 O O . THR A 1 178 ? -27.812 10.898 -9.266 1 94.06 178 THR A O 1
ATOM 1381 N N . TYR A 1 179 ? -27.172 9.008 -8.18 1 92.19 179 TYR A N 1
ATOM 1382 C CA . TYR A 1 179 ? -26.219 8.727 -9.242 1 92.19 179 TYR A CA 1
ATOM 1383 C C . TYR A 1 179 ? -26.922 8.266 -10.508 1 92.19 179 TYR A C 1
ATOM 1385 O O . TYR A 1 179 ? -27.641 7.262 -10.5 1 92.19 179 TYR A O 1
ATOM 1393 N N . LYS A 1 180 ? -26.766 8.922 -11.625 1 89.62 180 LYS A N 1
ATOM 1394 C CA . LYS A 1 180 ? -27.547 8.719 -12.844 1 89.62 180 LYS A CA 1
ATOM 1395 C C . LYS A 1 180 ? -27.25 7.352 -13.461 1 89.62 180 LYS A C 1
ATOM 1397 O O . LYS A 1 180 ? -28.156 6.66 -13.914 1 89.62 180 LYS A O 1
ATOM 1402 N N . ARG A 1 181 ? -25.984 6.875 -13.57 1 87.56 181 ARG A N 1
ATOM 1403 C CA . ARG A 1 181 ? -25.656 5.641 -14.281 1 87.56 181 ARG A CA 1
ATOM 1404 C C . ARG A 1 181 ? -25.281 4.527 -13.305 1 87.56 181 ARG A C 1
ATOM 1406 O O . ARG A 1 181 ? -24.453 3.676 -13.602 1 87.56 181 ARG A O 1
ATOM 1413 N N . GLY A 1 182 ? -26 4.504 -12.156 1 89.88 182 GLY A N 1
ATOM 1414 C CA . GLY A 1 182 ? -25.719 3.471 -11.172 1 89.88 182 GLY A CA 1
ATOM 1415 C C . GLY A 1 182 ? -26.922 2.594 -10.867 1 89.88 182 GLY A C 1
ATOM 1416 O O . GLY A 1 182 ? -27.922 2.633 -11.586 1 89.88 182 GLY A O 1
ATOM 1417 N N . TRP A 1 183 ? -26.75 1.617 -9.969 1 90.62 183 TRP A N 1
ATOM 1418 C CA . TRP A 1 183 ? -27.797 0.709 -9.539 1 90.62 183 TRP A CA 1
ATOM 1419 C C . TRP A 1 183 ? -28.125 0.903 -8.062 1 90.62 183 TRP A C 1
ATOM 1421 O O . TRP A 1 183 ? -27.219 0.865 -7.215 1 90.62 183 TRP A O 1
ATOM 1431 N N . ARG A 1 184 ? -29.359 1.044 -7.754 1 91.69 184 ARG A N 1
ATOM 1432 C CA . ARG A 1 184 ? -29.812 1.282 -6.391 1 91.69 184 ARG A CA 1
ATOM 1433 C C . ARG A 1 184 ? -29.422 0.131 -5.473 1 91.69 184 ARG A C 1
ATOM 1435 O O . ARG A 1 184 ? -29.375 0.295 -4.25 1 91.69 184 ARG A O 1
ATOM 1442 N N . SER A 1 185 ? -29.203 -1.062 -6.066 1 93.12 185 SER A N 1
ATOM 1443 C CA . SER A 1 185 ? -28.781 -2.217 -5.281 1 93.12 185 SER A CA 1
ATOM 1444 C C . SER A 1 185 ? -27.516 -1.906 -4.473 1 93.12 185 SER A C 1
ATOM 1446 O O . SER A 1 185 ? -27.219 -2.586 -3.488 1 93.12 185 SER A O 1
ATOM 1448 N N . ALA A 1 186 ? -26.828 -0.87 -4.883 1 95.88 186 ALA A N 1
ATOM 1449 C CA . ALA A 1 186 ? -25.625 -0.446 -4.168 1 95.88 186 ALA A CA 1
ATOM 1450 C C . ALA A 1 186 ? -25.953 -0.099 -2.717 1 95.88 186 ALA A C 1
ATOM 1452 O O . ALA A 1 186 ? -25.125 -0.34 -1.822 1 95.88 186 ALA A O 1
ATOM 1453 N N . ILE A 1 187 ? -27.141 0.441 -2.455 1 97.25 187 ILE A N 1
ATOM 1454 C CA . ILE A 1 187 ? -27.516 0.846 -1.107 1 97.25 187 ILE A CA 1
ATOM 1455 C C . ILE A 1 187 ? -27.734 -0.392 -0.241 1 97.25 187 ILE A C 1
ATOM 1457 O O . ILE A 1 187 ? -27.203 -0.485 0.868 1 97.25 187 ILE A O 1
ATOM 1461 N N . ARG A 1 188 ? -28.484 -1.338 -0.698 1 96.44 188 ARG A N 1
ATOM 1462 C CA . ARG A 1 188 ? -28.766 -2.527 0.099 1 96.44 188 ARG A CA 1
ATOM 1463 C C . ARG A 1 188 ? -27.5 -3.309 0.387 1 96.44 188 ARG A C 1
ATOM 1465 O O . ARG A 1 188 ? -27.312 -3.816 1.495 1 96.44 188 ARG A O 1
ATOM 1472 N N . ILE A 1 189 ? -26.625 -3.43 -0.617 1 97.44 189 ILE A N 1
ATOM 1473 C CA . ILE A 1 189 ? -25.391 -4.188 -0.46 1 97.44 189 ILE A CA 1
ATOM 1474 C C . ILE A 1 189 ? -24.484 -3.496 0.558 1 97.44 189 ILE A C 1
ATOM 1476 O O . ILE A 1 189 ? -23.812 -4.16 1.347 1 97.44 189 ILE A O 1
ATOM 1480 N N . SER A 1 190 ? -24.469 -2.156 0.568 1 98 190 SER A N 1
ATOM 1481 C CA . SER A 1 190 ? -23.625 -1.411 1.508 1 98 190 SER A CA 1
ATOM 1482 C C . SER A 1 190 ? -24.078 -1.651 2.947 1 98 190 SER A C 1
ATOM 1484 O O . SER A 1 190 ? -23.312 -1.412 3.885 1 98 190 SER A O 1
ATOM 1486 N N . ARG A 1 191 ? -25.297 -2.15 3.168 1 98.25 191 ARG A N 1
ATOM 1487 C CA . ARG A 1 191 ? -25.875 -2.266 4.5 1 98.25 191 ARG A CA 1
ATOM 1488 C C . ARG A 1 191 ? -25.703 -3.674 5.059 1 98.25 191 ARG A C 1
ATOM 1490 O O . ARG A 1 191 ? -26.094 -3.951 6.195 1 98.25 191 ARG A O 1
ATOM 1497 N N . ILE A 1 192 ? -25.094 -4.535 4.336 1 98.62 192 ILE A N 1
ATOM 1498 C CA . ILE A 1 192 ? -25.031 -5.957 4.668 1 98.62 192 ILE A CA 1
ATOM 1499 C C . ILE A 1 192 ? -24.312 -6.145 6.004 1 98.62 192 ILE A C 1
ATOM 1501 O O . ILE A 1 192 ? -24.781 -6.895 6.867 1 98.62 192 ILE A O 1
ATOM 1505 N N . VAL A 1 193 ? -23.219 -5.473 6.227 1 98.69 193 VAL A N 1
ATOM 1506 C CA . VAL A 1 193 ? -22.469 -5.633 7.465 1 98.69 193 VAL A CA 1
ATOM 1507 C C . VAL A 1 193 ? -23.328 -5.227 8.656 1 98.69 193 VAL A C 1
ATOM 1509 O O . VAL A 1 193 ? -23.406 -5.941 9.656 1 98.69 193 VAL A O 1
ATOM 1512 N N . SER A 1 194 ? -24.016 -4.098 8.516 1 98.62 194 SER A N 1
ATOM 1513 C CA . SER A 1 194 ? -24.875 -3.617 9.586 1 98.62 194 SER A CA 1
ATOM 1514 C C . SER A 1 194 ? -26.031 -4.582 9.836 1 98.62 194 SER A C 1
ATOM 1516 O O . SER A 1 194 ? -26.422 -4.82 10.984 1 98.62 194 SER A O 1
ATOM 1518 N N . GLU A 1 195 ? -26.594 -5.082 8.75 1 98.56 195 GLU A N 1
ATOM 1519 C CA . GLU A 1 195 ? -27.688 -6.055 8.898 1 98.56 195 GLU A CA 1
ATOM 1520 C C . GLU A 1 195 ? -27.188 -7.32 9.602 1 98.56 195 GLU A C 1
ATOM 1522 O O . GLU A 1 195 ? -27.906 -7.883 10.438 1 98.56 195 GLU A O 1
ATOM 1527 N N . MET A 1 196 ? -25.984 -7.812 9.281 1 98.62 196 MET A N 1
ATOM 1528 C CA . MET A 1 196 ? -25.406 -8.977 9.953 1 98.62 196 MET A CA 1
ATOM 1529 C C . MET A 1 196 ? -25.172 -8.688 11.438 1 98.62 196 MET A C 1
ATOM 1531 O O . MET A 1 196 ? -25.469 -9.531 12.289 1 98.62 196 MET A O 1
ATOM 1535 N N . TYR A 1 197 ? -24.672 -7.5 11.734 1 98.69 197 TYR A N 1
ATOM 1536 C CA . TYR A 1 197 ? -24.438 -7.125 13.125 1 98.69 197 TYR A CA 1
ATOM 1537 C C . TYR A 1 197 ? -25.734 -7.184 13.93 1 98.69 197 TYR A C 1
ATOM 1539 O O . TYR A 1 197 ? -25.75 -7.652 15.07 1 98.69 197 TYR A O 1
ATOM 1547 N N . ARG A 1 198 ? -26.797 -6.746 13.367 1 98.19 198 ARG A N 1
ATOM 1548 C CA . ARG A 1 198 ? -28.078 -6.641 14.055 1 98.19 198 ARG A CA 1
ATOM 1549 C C . ARG A 1 198 ? -28.672 -8.016 14.328 1 98.19 198 ARG A C 1
ATOM 1551 O O . ARG A 1 198 ? -29.609 -8.156 15.117 1 98.19 198 ARG A O 1
ATOM 1558 N N . LEU A 1 199 ? -28.156 -9.039 13.656 1 97.94 199 LEU A N 1
ATOM 1559 C CA . LEU A 1 199 ? -28.641 -10.398 13.914 1 97.94 199 LEU A CA 1
ATOM 1560 C C . LEU A 1 199 ? -28.25 -10.852 15.32 1 97.94 199 LEU A C 1
ATOM 1562 O O . LEU A 1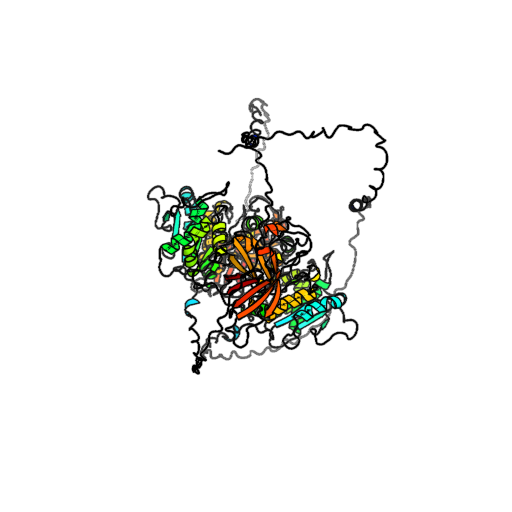 199 ? -28.828 -11.805 15.844 1 97.94 199 LEU A O 1
ATOM 1566 N N . GLY A 1 200 ? -27.234 -10.273 15.906 1 97.88 200 GLY A N 1
ATOM 1567 C CA . GLY A 1 200 ? -26.844 -10.594 17.266 1 97.88 200 GLY A CA 1
ATOM 1568 C C . GLY A 1 200 ? -26.219 -11.969 17.406 1 97.88 200 GLY A C 1
ATOM 1569 O O . GLY A 1 200 ? -26.438 -12.664 18.406 1 97.88 200 GLY A O 1
ATOM 1570 N N . LEU A 1 201 ? -25.484 -12.375 16.422 1 97.88 201 LEU A N 1
ATOM 1571 C CA . LEU A 1 201 ? -24.844 -13.688 16.469 1 97.88 201 LEU A CA 1
ATOM 1572 C C . LEU A 1 201 ? -23.781 -13.734 17.562 1 97.88 201 LEU A C 1
ATOM 1574 O O . LEU A 1 201 ? -23.062 -12.758 17.781 1 97.88 201 LEU A O 1
ATOM 1578 N N . PRO A 1 202 ? -23.625 -14.82 18.25 1 97.38 202 PRO A N 1
ATOM 1579 C CA . PRO A 1 202 ? -22.641 -14.922 19.344 1 97.38 202 PRO A CA 1
ATOM 1580 C C . PRO A 1 202 ? -21.219 -15.117 18.844 1 97.38 202 PRO A C 1
ATOM 1582 O O . PRO A 1 202 ? -21.016 -15.672 17.766 1 97.38 202 PRO A O 1
ATOM 1585 N N . ASN A 1 203 ? -20.234 -14.695 19.562 1 96.94 203 ASN A N 1
ATOM 1586 C CA . ASN A 1 203 ? -18.812 -14.977 19.391 1 96.94 203 ASN A CA 1
ATOM 1587 C C . ASN A 1 203 ? -18.328 -14.562 18 1 96.94 203 ASN A C 1
ATOM 1589 O O . ASN A 1 203 ? -17.703 -15.352 17.297 1 96.94 203 ASN A O 1
ATOM 1593 N N . VAL A 1 204 ? -18.688 -13.336 17.578 1 98.5 204 VAL A N 1
ATOM 1594 C CA . VAL A 1 204 ? -18.234 -12.805 16.297 1 98.5 204 VAL A CA 1
ATOM 1595 C C . VAL A 1 204 ? -17.047 -11.875 16.516 1 98.5 204 VAL A C 1
ATOM 1597 O O . VAL A 1 204 ? -17.109 -10.945 17.312 1 98.5 204 VAL A O 1
ATOM 1600 N N . ASP A 1 205 ? -15.961 -12.219 15.852 1 98.56 205 ASP A N 1
ATOM 1601 C CA . ASP A 1 205 ? -14.789 -11.336 15.859 1 98.56 205 ASP A CA 1
ATOM 1602 C C . ASP A 1 205 ? -14.773 -10.445 14.617 1 98.56 205 ASP A C 1
ATOM 1604 O O . ASP A 1 205 ? -14.422 -9.266 14.703 1 98.56 205 ASP A O 1
ATOM 1608 N N . TRP A 1 206 ? -15.188 -11.031 13.477 1 98.81 206 TRP A N 1
ATOM 1609 C CA . TRP A 1 206 ? -15.078 -10.336 12.203 1 98.81 206 TRP A CA 1
ATOM 1610 C C . TRP A 1 206 ? -16.328 -10.547 11.359 1 98.81 206 TRP A C 1
ATOM 1612 O O . TRP A 1 206 ? -16.922 -11.633 11.367 1 98.81 206 TRP A O 1
ATOM 1622 N N . PHE A 1 207 ? -16.719 -9.539 10.664 1 98.94 207 PHE A N 1
ATOM 1623 C CA . PHE A 1 207 ? -17.625 -9.633 9.531 1 98.94 207 PHE A CA 1
ATOM 1624 C C . PHE A 1 207 ? -16.875 -9.492 8.219 1 98.94 207 PHE A C 1
ATOM 1626 O O . PHE A 1 207 ? -16.125 -8.539 8.023 1 98.94 207 PHE A O 1
ATOM 1633 N N . VAL A 1 208 ? -17.016 -10.438 7.367 1 98.88 208 VAL A N 1
ATOM 1634 C CA . VAL A 1 208 ? -16.297 -10.438 6.098 1 98.88 208 VAL A CA 1
ATOM 1635 C C . VAL A 1 208 ? -17.297 -10.328 4.945 1 98.88 208 VAL A C 1
ATOM 1637 O O . VAL A 1 208 ? -18.234 -11.117 4.855 1 98.88 208 VAL A O 1
ATOM 1640 N N . MET A 1 209 ? -17.031 -9.336 4.129 1 98.56 209 MET A N 1
ATOM 1641 C CA . MET A 1 209 ? -17.859 -9.117 2.947 1 98.56 209 MET A CA 1
ATOM 1642 C C . MET A 1 209 ? -17.219 -9.734 1.71 1 98.56 209 MET A C 1
ATOM 1644 O O . MET A 1 209 ? -16 -9.688 1.541 1 98.56 209 MET A O 1
ATOM 1648 N N . GLY A 1 210 ? -18.031 -10.359 0.814 1 97.62 210 GLY A N 1
ATOM 1649 C CA . GLY A 1 210 ? -17.672 -10.82 -0.515 1 97.62 210 GLY A CA 1
ATOM 1650 C C . GLY A 1 210 ? -18.828 -10.836 -1.485 1 97.62 210 GLY A C 1
ATOM 1651 O O . GLY A 1 210 ? -19.969 -10.594 -1.096 1 97.62 210 GLY A O 1
ATOM 1652 N N . ASP A 1 211 ? -18.562 -11.047 -2.693 1 97.38 211 ASP A N 1
ATOM 1653 C CA . ASP A 1 211 ? -19.594 -11.188 -3.725 1 97.38 211 ASP A CA 1
ATOM 1654 C C . ASP A 1 211 ? -19.828 -12.656 -4.062 1 97.38 211 ASP A C 1
ATOM 1656 O O . ASP A 1 211 ? -19.078 -13.531 -3.629 1 97.38 211 ASP A O 1
ATOM 1660 N N . ASP A 1 212 ? -20.891 -12.922 -4.809 1 96.25 212 ASP A N 1
ATOM 1661 C CA . ASP A 1 212 ? -21.25 -14.289 -5.16 1 96.25 212 ASP A CA 1
ATOM 1662 C C . ASP A 1 212 ? -20.297 -14.844 -6.23 1 96.25 212 ASP A C 1
ATOM 1664 O O . ASP A 1 212 ? -20.328 -16.031 -6.527 1 96.25 212 ASP A O 1
ATOM 1668 N N . ASP A 1 213 ? -19.422 -14.016 -6.809 1 96.5 213 ASP A N 1
ATOM 1669 C CA . ASP A 1 213 ? -18.375 -14.492 -7.719 1 96.5 213 ASP A CA 1
ATOM 1670 C C . ASP A 1 213 ? -16.984 -14.25 -7.133 1 96.5 213 ASP A C 1
ATOM 1672 O O . ASP A 1 213 ? -16.031 -13.984 -7.871 1 96.5 213 ASP A O 1
ATOM 1676 N N . THR A 1 214 ? -16.859 -14.211 -5.828 1 97.56 214 THR A N 1
ATOM 1677 C CA . THR A 1 214 ? -15.602 -14.148 -5.109 1 97.56 214 THR A CA 1
ATOM 1678 C C . THR A 1 214 ? -15.195 -15.523 -4.586 1 97.56 214 THR A C 1
ATOM 1680 O O . THR A 1 214 ? -16 -16.203 -3.943 1 97.56 214 THR A O 1
ATOM 1683 N N . LEU A 1 215 ? -14.031 -15.969 -4.891 1 98.31 215 LEU A N 1
ATOM 1684 C CA . LEU A 1 215 ? -13.453 -17.172 -4.293 1 98.31 215 LEU A CA 1
ATOM 1685 C C . LEU A 1 215 ? -12.617 -16.812 -3.064 1 98.31 215 LEU A C 1
ATOM 1687 O O . LEU A 1 215 ? -11.734 -15.953 -3.133 1 98.31 215 LEU A O 1
ATOM 1691 N N . PHE A 1 216 ? -12.883 -17.469 -1.956 1 98.38 216 PHE A N 1
ATOM 1692 C CA . PHE A 1 216 ? -12.094 -17.281 -0.744 1 98.38 216 PHE A CA 1
ATOM 1693 C C . PHE A 1 216 ? -11.195 -18.484 -0.496 1 98.38 216 PHE A C 1
ATOM 1695 O O . PHE A 1 216 ? -11.617 -19.641 -0.659 1 98.38 216 PHE A O 1
ATOM 1702 N N . VAL A 1 217 ? -9.969 -18.25 -0.207 1 98.19 217 VAL A N 1
ATOM 1703 C CA . VAL A 1 217 ? -9.133 -19.203 0.513 1 98.19 217 VAL A CA 1
ATOM 1704 C C . VAL A 1 217 ? -9.227 -18.938 2.016 1 98.19 217 VAL A C 1
ATOM 1706 O O . VAL A 1 217 ? -8.414 -18.203 2.574 1 98.19 217 VAL A O 1
ATOM 1709 N N . ALA A 1 218 ? -10.148 -19.594 2.629 1 97.19 218 ALA A N 1
ATOM 1710 C CA . ALA A 1 218 ? -10.609 -19.25 3.975 1 97.19 218 ALA A CA 1
ATOM 1711 C C . ALA A 1 218 ? -9.469 -19.359 4.984 1 97.19 218 ALA A C 1
ATOM 1713 O O . ALA A 1 218 ? -9.328 -18.5 5.859 1 97.19 218 ALA A O 1
ATOM 1714 N N . ASP A 1 219 ? -8.633 -20.391 4.863 1 95.38 219 ASP A N 1
ATOM 1715 C CA . ASP A 1 219 ? -7.52 -20.547 5.793 1 95.38 219 ASP A CA 1
ATOM 1716 C C . ASP A 1 219 ? -6.574 -19.344 5.73 1 95.38 219 ASP A C 1
ATOM 1718 O O . ASP A 1 219 ? -6.059 -18.906 6.758 1 95.38 219 ASP A O 1
ATOM 1722 N N . ASN A 1 220 ? -6.348 -18.875 4.547 1 97 220 ASN A N 1
ATOM 1723 C CA . ASN A 1 220 ? -5.484 -17.703 4.383 1 97 220 ASN A CA 1
ATOM 1724 C C . ASN A 1 220 ? -6.137 -16.438 4.941 1 97 220 ASN A C 1
ATOM 1726 O O . ASN A 1 220 ? -5.449 -15.57 5.477 1 97 220 ASN A O 1
ATOM 1730 N N . LEU A 1 221 ? -7.461 -16.344 4.785 1 97.88 221 LEU A N 1
ATOM 1731 C CA . LEU A 1 221 ? -8.18 -15.234 5.406 1 97.88 221 LEU A CA 1
ATOM 1732 C C . LEU A 1 221 ? -7.973 -15.234 6.914 1 97.88 221 LEU A C 1
ATOM 1734 O O . LEU A 1 221 ? -7.684 -14.188 7.504 1 97.88 221 LEU A O 1
ATOM 1738 N N . VAL A 1 222 ? -8.094 -16.406 7.504 1 96.56 222 VAL A N 1
ATOM 1739 C CA . VAL A 1 222 ? -7.906 -16.547 8.945 1 96.56 222 VAL A CA 1
ATOM 1740 C C . VAL A 1 222 ? -6.496 -16.109 9.328 1 96.56 222 VAL A C 1
ATOM 1742 O O . VAL A 1 222 ? -6.312 -15.383 10.312 1 96.56 222 VAL A O 1
ATOM 1745 N N . GLN A 1 223 ? -5.57 -16.531 8.547 1 94 223 GLN A N 1
ATOM 1746 C CA . GLN A 1 223 ? -4.184 -16.172 8.812 1 94 223 GLN A CA 1
ATOM 1747 C C . GLN A 1 223 ? -3.986 -14.648 8.758 1 94 223 GLN A C 1
ATOM 1749 O O . GLN A 1 223 ? -3.324 -14.078 9.625 1 94 223 GLN A O 1
ATOM 1754 N N . VAL A 1 224 ? -4.543 -14.016 7.797 1 96.12 224 VAL A N 1
ATOM 1755 C CA . VAL A 1 224 ? -4.395 -12.57 7.621 1 96.12 224 VAL A CA 1
ATOM 1756 C C . VAL A 1 224 ? -5.062 -11.836 8.781 1 96.12 224 VAL A C 1
ATOM 1758 O O . VAL A 1 224 ? -4.461 -10.945 9.383 1 96.12 224 VAL A O 1
ATOM 1761 N N . LEU A 1 225 ? -6.238 -12.219 9.148 1 97.12 225 LEU A N 1
ATOM 1762 C CA . LEU A 1 225 ? -7 -11.508 10.172 1 97.12 225 LEU A CA 1
ATOM 1763 C C . LEU A 1 225 ? -6.402 -11.75 11.555 1 97.12 225 LEU A C 1
ATOM 1765 O O . LEU A 1 225 ? -6.609 -10.945 12.469 1 97.12 225 LEU A O 1
ATOM 1769 N N . SER A 1 226 ? -5.633 -12.812 11.719 1 95.06 226 SER A N 1
ATOM 1770 C CA . SER A 1 226 ? -5 -13.141 12.992 1 95.06 226 SER A CA 1
ATOM 1771 C C . SER A 1 226 ? -3.893 -12.148 13.328 1 95.06 226 SER A C 1
ATOM 1773 O O . SER A 1 226 ? -3.418 -12.109 14.469 1 95.06 226 SER A O 1
ATOM 1775 N N . LYS A 1 227 ? -3.518 -11.367 12.406 1 91.44 227 LYS A N 1
ATOM 1776 C CA . LYS A 1 227 ? -2.484 -10.359 12.625 1 91.44 227 LYS A CA 1
ATOM 1777 C C . LYS A 1 227 ? -3.018 -9.195 13.461 1 91.44 227 LYS A C 1
ATOM 1779 O O . LYS A 1 227 ? -2.242 -8.406 14.008 1 91.44 227 LYS A O 1
ATOM 1784 N N . TYR A 1 228 ? -4.348 -9.055 13.531 1 93.69 228 TYR A N 1
ATOM 1785 C CA . TYR A 1 228 ? -4.938 -7.844 14.086 1 93.69 228 TYR A CA 1
ATOM 1786 C C . TYR A 1 228 ? -5.734 -8.148 15.352 1 93.69 228 TYR A C 1
ATOM 1788 O O . TYR A 1 228 ? -6.348 -9.211 15.461 1 93.69 228 TYR A O 1
ATOM 1796 N N . ASP A 1 229 ? -5.684 -7.203 16.297 1 94.25 229 ASP A N 1
ATOM 1797 C CA . ASP A 1 229 ? -6.508 -7.273 17.5 1 94.25 229 ASP A CA 1
ATOM 1798 C C . ASP A 1 229 ? -7.977 -7.012 17.172 1 94.25 229 ASP A C 1
ATOM 1800 O O . ASP A 1 229 ? -8.391 -5.855 17.031 1 94.25 229 ASP A O 1
ATOM 1804 N N . HIS A 1 230 ? -8.781 -8.078 17.125 1 96 230 HIS A N 1
ATOM 1805 C CA . HIS A 1 230 ? -10.164 -8 16.672 1 96 230 HIS A CA 1
ATOM 1806 C C . HIS A 1 230 ? -11.016 -7.156 17.609 1 96 230 HIS A C 1
ATOM 1808 O O . HIS A 1 230 ? -12.141 -6.789 17.281 1 96 230 HIS A O 1
ATOM 1814 N N . THR A 1 231 ? -10.5 -6.742 18.75 1 95.94 231 THR A N 1
ATOM 1815 C CA . THR A 1 231 ? -11.258 -5.953 19.719 1 95.94 231 THR A CA 1
ATOM 1816 C C . THR A 1 231 ? -11.109 -4.461 19.438 1 95.94 231 THR A C 1
ATOM 1818 O O . THR A 1 231 ? -11.68 -3.629 20.141 1 95.94 231 THR A O 1
ATOM 1821 N N . LYS A 1 232 ? -10.336 -4.164 18.5 1 95.38 232 LYS A N 1
ATOM 1822 C CA . LYS A 1 232 ? -10.172 -2.793 18.016 1 95.38 232 LYS A CA 1
ATOM 1823 C C . LYS A 1 232 ? -10.867 -2.59 16.672 1 95.38 232 LYS A C 1
ATOM 1825 O O . LYS A 1 232 ? -11.344 -3.551 16.062 1 95.38 232 LYS A O 1
ATOM 1830 N N . MET A 1 233 ? -10.953 -1.372 16.266 1 96.62 233 MET A N 1
ATOM 1831 C CA . MET A 1 233 ? -11.672 -1.077 15.023 1 96.62 233 MET A CA 1
ATOM 1832 C C . MET A 1 233 ? -10.75 -1.208 13.812 1 96.62 233 MET A C 1
ATOM 1834 O O . MET A 1 233 ? -9.82 -0.417 13.648 1 96.62 233 MET A O 1
ATOM 1838 N N . TYR A 1 234 ? -11.047 -2.219 12.977 1 97.88 234 TYR A N 1
ATOM 1839 C CA . TYR A 1 234 ? -10.25 -2.455 11.781 1 97.88 234 TYR A CA 1
ATOM 1840 C C . TYR A 1 234 ? -11.133 -2.57 10.547 1 97.88 234 TYR A C 1
ATOM 1842 O O . TYR A 1 234 ? -12.211 -3.162 10.609 1 97.88 234 TYR A O 1
ATOM 1850 N N . TYR A 1 235 ? -10.758 -1.952 9.531 1 98.62 235 TYR A N 1
ATOM 1851 C CA . TYR A 1 235 ? -11.25 -2.07 8.156 1 98.62 235 TYR A CA 1
ATOM 1852 C C . TYR A 1 235 ? -10.172 -2.643 7.242 1 98.62 235 TYR A C 1
ATOM 1854 O O . TYR A 1 235 ? -9.289 -1.916 6.785 1 98.62 235 TYR A O 1
ATOM 1862 N N . VAL A 1 236 ? -10.18 -4.012 6.918 1 98.62 236 VAL A N 1
ATOM 1863 C CA . VAL A 1 236 ? -9.086 -4.719 6.262 1 98.62 236 VAL A CA 1
ATOM 1864 C C . VAL A 1 236 ? -9.516 -5.129 4.852 1 98.62 236 VAL A C 1
ATOM 1866 O O . VAL A 1 236 ? -10.594 -5.688 4.66 1 98.62 236 VAL A O 1
ATOM 1869 N N . GLY A 1 237 ? -8.812 -4.836 3.85 1 98.56 237 GLY A N 1
ATOM 1870 C CA . GLY A 1 237 ? -9.047 -5.168 2.453 1 98.56 237 GLY A CA 1
ATOM 1871 C C . GLY A 1 237 ? -7.934 -4.707 1.534 1 98.56 237 GLY A C 1
ATOM 1872 O O . GLY A 1 237 ? -6.766 -4.676 1.932 1 98.56 237 GLY A O 1
ATOM 1873 N N . SER A 1 238 ? -8.266 -4.488 0.259 1 98.44 238 SER A N 1
ATOM 1874 C CA . SER A 1 238 ? -7.238 -4.027 -0.671 1 98.44 238 SER A CA 1
ATOM 1875 C C . SER A 1 238 ? -7.848 -3.219 -1.812 1 98.44 238 SER A C 1
ATOM 1877 O O . SER A 1 238 ? -9.07 -3.148 -1.944 1 98.44 238 SER A O 1
ATOM 1879 N N . ASN A 1 239 ? -6.934 -2.584 -2.551 1 97.81 239 ASN A N 1
ATOM 1880 C CA . ASN A 1 239 ? -7.297 -1.801 -3.727 1 97.81 239 ASN A CA 1
ATOM 1881 C C . ASN A 1 239 ? -7.531 -2.691 -4.941 1 97.81 239 ASN A C 1
ATOM 1883 O O . ASN A 1 239 ? -7.363 -3.908 -4.867 1 97.81 239 ASN A O 1
ATOM 1887 N N . SER A 1 240 ? -7.984 -2.033 -5.992 1 98.06 240 SER A N 1
ATOM 1888 C CA . SER A 1 240 ? -8.164 -2.684 -7.285 1 98.06 240 SER A CA 1
ATOM 1889 C C . SER A 1 240 ? -6.836 -2.844 -8.016 1 98.06 240 SER A C 1
ATOM 1891 O O . SER A 1 240 ? -5.891 -2.092 -7.766 1 98.06 240 SER A O 1
ATOM 1893 N N . GLU A 1 241 ? -6.77 -3.814 -8.906 1 97.94 241 GLU A N 1
ATOM 1894 C CA . GLU A 1 241 ? -5.617 -3.984 -9.781 1 97.94 241 GLU A CA 1
ATOM 1895 C C . GLU A 1 241 ? -5.609 -2.934 -10.891 1 97.94 241 GLU A C 1
ATOM 1897 O O . GLU A 1 241 ? -4.695 -2.9 -11.719 1 97.94 241 GLU A O 1
ATOM 1902 N N . SER A 1 242 ? -6.566 -2.07 -10.906 1 97.94 242 SER A N 1
ATOM 1903 C CA . SER A 1 242 ? -6.656 -0.99 -11.883 1 97.94 242 SER A CA 1
ATOM 1904 C C . SER A 1 242 ? -6.352 0.361 -11.242 1 97.94 242 SER A C 1
ATOM 1906 O O . SER A 1 242 ? -7.074 0.807 -10.344 1 97.94 242 SER A O 1
ATOM 1908 N N . HIS A 1 243 ? -5.309 1.031 -11.758 1 97.94 243 HIS A N 1
ATOM 1909 C CA . HIS A 1 243 ? -4.953 2.367 -11.297 1 97.94 243 HIS A CA 1
ATOM 1910 C C . HIS A 1 243 ? -6.109 3.344 -11.492 1 97.94 243 HIS A C 1
ATOM 1912 O O . HIS A 1 243 ? -6.43 4.121 -10.586 1 97.94 243 HIS A O 1
ATOM 1918 N N . LEU A 1 244 ? -6.766 3.25 -12.594 1 97.12 244 LEU A N 1
ATOM 1919 C CA . LEU A 1 244 ? -7.844 4.18 -12.922 1 97.12 244 LEU A CA 1
ATOM 1920 C C . LEU A 1 244 ? -9.047 3.953 -12.016 1 97.12 244 LEU A C 1
ATOM 1922 O O . LEU A 1 244 ? -9.695 4.91 -11.586 1 97.12 244 LEU A O 1
ATOM 1926 N N . GLN A 1 245 ? -9.367 2.662 -11.734 1 97.38 245 GLN A N 1
ATOM 1927 C CA . GLN A 1 245 ? -10.461 2.393 -10.805 1 97.38 245 GLN A CA 1
ATOM 1928 C C . GLN A 1 245 ? -10.164 2.967 -9.422 1 97.38 245 GLN A C 1
ATOM 1930 O O . GLN A 1 245 ? -11.062 3.506 -8.766 1 97.38 245 GLN A O 1
ATOM 1935 N N . ASN A 1 246 ? -8.945 2.834 -8.992 1 98.19 246 ASN A N 1
ATOM 1936 C CA . ASN A 1 246 ? -8.547 3.395 -7.707 1 98.19 246 ASN A CA 1
ATOM 1937 C C . ASN A 1 246 ? -8.695 4.914 -7.688 1 98.19 246 ASN A C 1
ATOM 1939 O O . ASN A 1 246 ? -9.062 5.496 -6.664 1 98.19 246 ASN A O 1
ATOM 1943 N N . ILE A 1 247 ? -8.398 5.562 -8.797 1 97.44 247 ILE A N 1
ATOM 1944 C CA . ILE A 1 247 ? -8.508 7.016 -8.906 1 97.44 247 ILE A CA 1
ATOM 1945 C C . ILE A 1 247 ? -9.977 7.422 -8.953 1 97.44 247 ILE A C 1
ATOM 1947 O O . ILE A 1 247 ? -10.383 8.406 -8.328 1 97.44 247 ILE A O 1
ATOM 1951 N N . LEU A 1 248 ? -10.766 6.676 -9.711 1 95.5 248 LEU A N 1
ATOM 1952 C CA . LEU A 1 248 ? -12.18 6.996 -9.891 1 95.5 248 LEU A CA 1
ATOM 1953 C C . LEU A 1 248 ? -12.938 6.852 -8.57 1 95.5 248 LEU A C 1
ATOM 1955 O O . LEU A 1 248 ? -13.844 7.641 -8.281 1 95.5 248 LEU A O 1
ATOM 1959 N N . PHE A 1 249 ? -12.609 5.863 -7.824 1 95.94 249 PHE A N 1
ATOM 1960 C CA . PHE A 1 249 ? -13.266 5.648 -6.543 1 95.94 249 PHE A CA 1
ATOM 1961 C C . PHE A 1 249 ? -12.391 6.129 -5.395 1 95.94 249 PHE A C 1
ATOM 1963 O O . PHE A 1 249 ? -12.391 7.312 -5.059 1 95.94 249 PHE A O 1
ATOM 1970 N N . SER A 1 250 ? -11.422 5.211 -4.941 1 97.62 250 SER A N 1
ATOM 1971 C CA . SER A 1 250 ? -10.484 5.703 -3.934 1 97.62 250 SER A CA 1
ATOM 1972 C C . SER A 1 250 ? -9.398 4.672 -3.637 1 97.62 250 SER A C 1
ATOM 1974 O O . SER A 1 250 ? -9.688 3.48 -3.504 1 97.62 250 SER A O 1
ATOM 1976 N N . TYR A 1 251 ? -8.203 5.141 -3.488 1 97.75 251 TYR A N 1
ATOM 1977 C CA . TYR A 1 251 ? -7.074 4.332 -3.035 1 97.75 251 TYR A CA 1
ATOM 1978 C C . TYR A 1 251 ? -7.207 3.988 -1.557 1 97.75 251 TYR A C 1
ATOM 1980 O O . TYR A 1 251 ? -6.477 3.141 -1.041 1 97.75 251 TYR A O 1
ATOM 1988 N N . ASP A 1 252 ? -8.188 4.59 -0.916 1 96.88 252 ASP A N 1
ATOM 1989 C CA . ASP A 1 252 ? -8.383 4.332 0.507 1 96.88 252 ASP A CA 1
ATOM 1990 C C . ASP A 1 252 ? -9.625 3.471 0.742 1 96.88 252 ASP A C 1
ATOM 1992 O O . ASP A 1 252 ? -10.078 3.324 1.878 1 96.88 252 ASP A O 1
ATOM 1996 N N . MET A 1 253 ? -10.148 2.953 -0.318 1 98.25 253 MET A N 1
ATOM 1997 C CA . MET A 1 253 ? -11.344 2.115 -0.275 1 98.25 253 MET A CA 1
ATOM 1998 C C . MET A 1 253 ? -10.984 0.646 -0.463 1 98.25 253 MET A C 1
ATOM 2000 O O . MET A 1 253 ? -10.141 0.31 -1.294 1 98.25 253 MET A O 1
ATOM 2004 N N . ALA A 1 254 ? -11.555 -0.2 0.339 1 98.62 254 ALA A N 1
ATOM 2005 C CA . ALA A 1 254 ? -11.523 -1.624 0.013 1 98.62 254 ALA A CA 1
ATOM 2006 C C . ALA A 1 254 ? -12.523 -1.96 -1.088 1 98.62 254 ALA A C 1
ATOM 2008 O O . ALA A 1 254 ? -13.703 -1.625 -0.984 1 98.62 254 ALA A O 1
ATOM 2009 N N . PHE A 1 255 ? -12.07 -2.545 -2.07 1 98.38 255 PHE A N 1
ATOM 2010 C CA . PHE A 1 255 ? -12.984 -3.018 -3.109 1 98.38 255 PHE A CA 1
ATOM 2011 C C . PHE A 1 255 ? -13.672 -4.309 -2.682 1 98.38 255 PHE A C 1
ATOM 2013 O O . PHE A 1 255 ? -13.008 -5.328 -2.473 1 98.38 255 PHE A O 1
ATOM 2020 N N . GLY A 1 256 ? -14.914 -4.223 -2.596 1 97.31 256 GLY A N 1
ATOM 2021 C CA . GLY A 1 256 ? -15.703 -5.258 -1.944 1 97.31 256 GLY A CA 1
ATOM 2022 C C . GLY A 1 256 ? -15.727 -6.566 -2.715 1 97.31 256 GLY A C 1
ATOM 2023 O O . GLY A 1 256 ? -15.906 -7.633 -2.129 1 97.31 256 GLY A O 1
ATOM 2024 N N . GLY A 1 257 ? -15.547 -6.469 -3.992 1 96.56 257 GLY A N 1
ATOM 2025 C CA . GLY A 1 257 ? -15.445 -7.695 -4.766 1 96.56 257 GLY A CA 1
ATOM 2026 C C . GLY A 1 257 ? -14.289 -8.578 -4.332 1 96.56 257 GLY A C 1
ATOM 2027 O O . GLY A 1 257 ? -14.43 -9.797 -4.246 1 96.56 257 GLY A O 1
ATOM 2028 N N . GLY A 1 258 ? -13.164 -7.922 -4.043 1 97.56 258 GLY A N 1
ATOM 2029 C CA . GLY A 1 258 ? -12.016 -8.641 -3.525 1 97.56 258 GLY A CA 1
ATOM 2030 C C . GLY A 1 258 ? -12.172 -9.062 -2.076 1 97.56 258 GLY A C 1
ATOM 2031 O O . GLY A 1 258 ? -11.312 -9.758 -1.527 1 97.56 258 GLY A O 1
ATOM 2032 N N . GLY A 1 259 ? -13.258 -8.609 -1.471 1 98.38 259 GLY A N 1
ATOM 2033 C CA . GLY A 1 259 ? -13.508 -8.891 -0.066 1 98.38 259 GLY A CA 1
ATOM 2034 C C . GLY A 1 259 ? -12.875 -7.871 0.866 1 98.38 259 GLY A C 1
ATOM 2035 O O . GLY A 1 259 ? -11.844 -7.285 0.544 1 98.38 259 GLY A O 1
ATOM 2036 N N . PHE A 1 260 ? -13.516 -7.641 1.994 1 98.75 260 PHE A N 1
ATOM 2037 C CA . PHE A 1 260 ? -12.93 -6.891 3.102 1 98.75 260 PHE A CA 1
ATOM 2038 C C . PHE A 1 260 ? -13.484 -7.383 4.434 1 98.75 260 PHE A C 1
ATOM 2040 O O . PHE A 1 260 ? -14.516 -8.062 4.477 1 98.75 260 PHE A O 1
ATOM 2047 N N . ALA A 1 261 ? -12.789 -7.129 5.473 1 98.88 261 ALA A N 1
ATOM 2048 C CA . ALA A 1 261 ? -13.156 -7.543 6.824 1 98.88 261 ALA A CA 1
ATOM 2049 C C . ALA A 1 261 ? -13.312 -6.332 7.742 1 98.88 261 ALA A C 1
ATOM 2051 O O . ALA A 1 261 ? -12.539 -5.379 7.668 1 98.88 261 ALA A O 1
ATOM 2052 N N . ILE A 1 262 ? -14.336 -6.398 8.484 1 98.81 262 ILE A N 1
ATOM 2053 C CA . ILE A 1 262 ? -14.633 -5.387 9.484 1 98.81 262 ILE A CA 1
ATOM 2054 C C . ILE A 1 262 ? -14.672 -6.027 10.875 1 98.81 262 ILE A C 1
ATOM 2056 O O . ILE A 1 262 ? -15.375 -7.023 11.078 1 98.81 262 ILE A O 1
ATOM 2060 N N . SER A 1 263 ? -13.945 -5.504 11.812 1 98.38 263 SER A N 1
ATOM 2061 C CA . SER A 1 263 ? -13.953 -6.043 13.172 1 98.38 263 SER A CA 1
ATOM 2062 C C . SER A 1 263 ? -15.273 -5.766 13.875 1 98.38 263 SER A C 1
ATOM 2064 O O . SER A 1 263 ? -16.031 -4.875 13.461 1 98.38 263 SER A O 1
ATOM 2066 N N . TYR A 1 264 ? -15.523 -6.488 14.883 1 98.38 264 TYR A N 1
ATOM 2067 C CA . TYR A 1 264 ? -16.797 -6.41 15.586 1 98.38 264 TYR A CA 1
ATOM 2068 C C . TYR A 1 264 ? -17.047 -5 16.125 1 98.38 264 TYR A C 1
ATOM 2070 O O . TYR A 1 264 ? -18.094 -4.418 15.891 1 98.38 264 TYR A O 1
ATOM 2078 N N . PRO A 1 265 ? -16.047 -4.348 16.828 1 97.75 265 PRO A N 1
ATOM 2079 C CA . PRO A 1 265 ? -16.312 -2.998 17.328 1 97.75 265 PRO A CA 1
ATOM 2080 C C . PRO A 1 265 ? -16.594 -1.994 16.219 1 97.75 265 PRO A C 1
ATOM 2082 O O . PRO A 1 265 ? -17.375 -1.064 16.391 1 97.75 265 PRO A O 1
ATOM 2085 N N . LEU A 1 266 ? -15.922 -2.191 15.078 1 98.38 266 LEU A N 1
ATOM 2086 C CA . LEU A 1 266 ? -16.172 -1.291 13.961 1 98.38 266 LEU A CA 1
ATOM 2087 C C . LEU A 1 266 ? -17.562 -1.521 13.383 1 98.38 266 LEU A C 1
ATOM 2089 O O . LEU A 1 266 ? -18.25 -0.567 13 1 98.38 266 LEU A O 1
ATOM 2093 N N . ALA A 1 267 ? -17.953 -2.768 13.297 1 98.75 267 ALA A N 1
ATOM 2094 C CA . ALA A 1 267 ? -19.312 -3.072 12.836 1 98.75 267 ALA A CA 1
ATOM 2095 C C . ALA A 1 267 ? -20.359 -2.436 13.742 1 98.75 267 ALA A C 1
ATOM 2097 O O . ALA A 1 267 ? -21.359 -1.918 13.266 1 98.75 267 ALA A O 1
ATOM 2098 N N . LYS A 1 268 ? -20.125 -2.529 14.992 1 98.44 268 LYS A N 1
ATOM 2099 C CA . LYS A 1 268 ? -21.016 -1.896 15.969 1 98.44 268 LYS A CA 1
ATOM 2100 C C . LYS A 1 268 ? -21.109 -0.394 15.719 1 98.44 268 LYS A C 1
ATOM 2102 O O . LYS A 1 268 ? -22.219 0.157 15.664 1 98.44 268 LYS A O 1
ATOM 2107 N N . ALA A 1 269 ? -19.969 0.237 15.586 1 98.06 269 ALA A N 1
ATOM 2108 C CA . ALA A 1 269 ? -19.938 1.675 15.328 1 98.06 269 ALA A CA 1
ATOM 2109 C C . ALA A 1 269 ? -20.641 2.006 14.008 1 98.06 269 ALA A C 1
ATOM 2111 O O . ALA A 1 269 ? -21.406 2.971 13.93 1 98.06 269 ALA A O 1
ATOM 2112 N N . LEU A 1 270 ? -20.422 1.209 13 1 98.5 270 LEU A N 1
ATOM 2113 C CA . LEU A 1 270 ? -21.016 1.402 11.68 1 98.5 270 LEU A CA 1
ATOM 2114 C C . LEU A 1 270 ? -22.531 1.296 11.75 1 98.5 270 LEU A C 1
ATOM 2116 O O . LEU A 1 270 ? -23.25 2.15 11.219 1 98.5 270 LEU A O 1
ATOM 2120 N N . ALA A 1 271 ? -22.969 0.278 12.383 1 98.19 271 ALA A N 1
ATOM 2121 C CA . ALA A 1 271 ? -24.406 0.018 12.453 1 98.19 271 ALA A CA 1
ATOM 2122 C C . ALA A 1 271 ? -25.141 1.187 13.109 1 98.19 271 ALA A C 1
ATOM 2124 O O . ALA A 1 271 ? -26.297 1.471 12.766 1 98.19 271 ALA A O 1
ATOM 2125 N N . LYS A 1 272 ? -24.516 1.854 13.977 1 97.19 272 LYS A N 1
ATOM 2126 C CA . LYS A 1 272 ? -25.125 2.949 14.719 1 97.19 272 LYS A CA 1
ATOM 2127 C C . LYS A 1 272 ? -25.312 4.18 13.844 1 97.19 272 LYS A C 1
ATOM 2129 O O . LYS A 1 272 ? -26.281 4.922 13.984 1 97.19 272 LYS A O 1
ATOM 2134 N N . MET A 1 273 ? -24.438 4.352 12.891 1 97.25 273 MET A N 1
ATOM 2135 C CA . MET A 1 273 ? -24.438 5.641 12.195 1 97.25 273 MET A CA 1
ATOM 2136 C C . MET A 1 273 ? -24.672 5.457 10.703 1 97.25 273 MET A C 1
ATOM 2138 O O . MET A 1 273 ? -24.781 6.434 9.961 1 97.25 273 MET A O 1
ATOM 2142 N N . GLN A 1 274 ? -24.734 4.293 10.109 1 97.81 274 GLN A N 1
ATOM 2143 C CA . GLN A 1 274 ? -24.656 4.039 8.68 1 97.81 274 GLN A CA 1
ATOM 2144 C C . GLN A 1 274 ? -25.844 4.645 7.941 1 97.81 274 GLN A C 1
ATOM 2146 O O . GLN A 1 274 ? -25.703 5.176 6.836 1 97.81 274 GLN A O 1
ATOM 2151 N N . ASP A 1 275 ? -27.047 4.527 8.531 1 97 275 ASP A N 1
ATOM 2152 C CA . ASP A 1 275 ? -28.219 5.027 7.832 1 97 275 ASP A CA 1
ATOM 2153 C C . ASP A 1 275 ? -28.109 6.531 7.586 1 97 275 ASP A C 1
ATOM 2155 O O . ASP A 1 275 ? -28.453 7.012 6.5 1 97 275 ASP A O 1
ATOM 2159 N N . ASP A 1 276 ? -27.656 7.27 8.578 1 96.69 276 ASP A N 1
ATOM 2160 C CA . ASP A 1 276 ? -27.422 8.703 8.391 1 96.69 276 ASP A CA 1
ATOM 2161 C C . ASP A 1 276 ? -26.328 8.953 7.359 1 96.69 276 ASP A C 1
ATOM 2163 O O . ASP A 1 276 ? -26.453 9.859 6.527 1 96.69 276 ASP A O 1
ATOM 2167 N N . CYS A 1 277 ? -25.328 8.195 7.449 1 97.69 277 CYS A N 1
ATOM 2168 C CA . CYS A 1 277 ? -24.219 8.297 6.496 1 97.69 277 CYS A CA 1
ATOM 2169 C C . CYS A 1 277 ? -24.703 8.086 5.07 1 97.69 277 CYS A C 1
ATOM 2171 O O . CYS A 1 277 ? -24.406 8.883 4.18 1 97.69 277 CYS A O 1
ATOM 2173 N N . LEU A 1 278 ? -25.453 7.035 4.84 1 97.38 278 LEU A N 1
ATOM 2174 C CA . LEU A 1 278 ? -25.969 6.715 3.512 1 97.38 278 LEU A CA 1
ATOM 2175 C C . LEU A 1 278 ? -26.844 7.844 2.975 1 97.38 278 LEU A C 1
ATOM 2177 O O . LEU A 1 278 ? -26.844 8.109 1.771 1 97.38 278 LEU A O 1
ATOM 2181 N N . SER A 1 279 ? -27.516 8.516 3.863 1 95.81 279 SER A N 1
ATOM 2182 C CA . SER A 1 279 ? -28.391 9.617 3.459 1 95.81 279 SER A CA 1
ATOM 2183 C C . SER A 1 279 ? -27.578 10.82 3.002 1 95.81 279 SER A C 1
ATOM 2185 O O . SER A 1 279 ? -28.016 11.594 2.148 1 95.81 279 SER A O 1
ATOM 2187 N N . ARG A 1 280 ? -26.359 10.953 3.518 1 95.69 280 ARG A N 1
ATOM 2188 C CA . ARG A 1 280 ? -25.516 12.094 3.189 1 95.69 280 ARG A CA 1
ATOM 2189 C C . ARG A 1 280 ? -24.781 11.875 1.867 1 95.69 280 ARG A C 1
ATOM 2191 O O . ARG A 1 280 ? -24.281 12.828 1.267 1 95.69 280 ARG A O 1
ATOM 2198 N N . TYR A 1 281 ? -24.734 10.664 1.396 1 96.94 281 TYR A N 1
ATOM 2199 C CA . TYR A 1 281 ? -23.922 10.344 0.225 1 96.94 281 TYR A CA 1
ATOM 2200 C C . TYR A 1 281 ? -24.781 9.734 -0.88 1 96.94 281 TYR A C 1
ATOM 2202 O O . TYR A 1 281 ? -24.406 8.734 -1.485 1 96.94 281 TYR A O 1
ATOM 2210 N N . SER A 1 282 ? -25.891 10.328 -1.186 1 95.56 282 SER A N 1
ATOM 2211 C CA . SER A 1 282 ? -26.844 9.82 -2.168 1 95.56 282 SER A CA 1
ATOM 2212 C C . SER A 1 282 ? -26.25 9.828 -3.572 1 95.56 282 SER A C 1
ATOM 2214 O O . SER A 1 282 ? -26.734 9.133 -4.465 1 95.56 282 SER A O 1
ATOM 2216 N N . TYR A 1 283 ? -25.125 10.539 -3.771 1 94.94 283 TYR A N 1
ATOM 2217 C CA . TYR A 1 283 ? -24.578 10.781 -5.098 1 94.94 283 TYR A CA 1
ATOM 2218 C C . TYR A 1 283 ? -23.531 9.727 -5.449 1 94.94 283 TYR A C 1
ATOM 2220 O O . TYR A 1 283 ? -23.031 9.68 -6.578 1 94.94 283 TYR A O 1
ATOM 2228 N N . LEU A 1 284 ? -23.156 8.875 -4.531 1 96.12 284 LEU A N 1
ATOM 2229 C CA . LEU A 1 284 ? -22.109 7.895 -4.773 1 96.12 284 LEU A CA 1
ATOM 2230 C C . LEU A 1 284 ? -22.625 6.746 -5.637 1 96.12 284 LEU A C 1
ATOM 2232 O O . LEU A 1 284 ? -23.812 6.457 -5.637 1 96.12 284 LEU A O 1
ATOM 2236 N N . PHE A 1 285 ? -21.75 6.109 -6.344 1 93 285 PHE A N 1
ATOM 2237 C CA . PHE A 1 285 ? -22.047 5.113 -7.363 1 93 285 PHE A CA 1
ATOM 2238 C C . PHE A 1 285 ? -22.359 3.762 -6.73 1 93 285 PHE A C 1
ATOM 2240 O O . PHE A 1 285 ? -23.453 3.227 -6.887 1 93 285 PHE A O 1
ATOM 2247 N N . GLY A 1 286 ? -21.391 3.258 -5.953 1 94.25 286 GLY A N 1
ATOM 2248 C CA . GLY A 1 286 ? -21.453 1.854 -5.578 1 94.25 286 GLY A CA 1
ATOM 2249 C C . GLY A 1 286 ? -21.516 1.639 -4.078 1 94.25 286 GLY A C 1
ATOM 2250 O O . GLY A 1 286 ? -21.547 2.6 -3.307 1 94.25 286 GLY A O 1
ATOM 2251 N N . SER A 1 287 ? -21.656 0.318 -3.715 1 97.31 287 SER A N 1
ATOM 2252 C CA . SER A 1 287 ? -21.734 -0.073 -2.311 1 97.31 287 SER A CA 1
ATOM 2253 C C . SER A 1 287 ? -20.422 0.183 -1.593 1 97.31 287 SER A C 1
ATOM 2255 O O . SER A 1 287 ? -20.406 0.647 -0.451 1 97.31 287 SER A O 1
ATOM 2257 N N . ASP A 1 288 ? -19.312 -0.054 -2.305 1 97.56 288 ASP A N 1
ATOM 2258 C CA . ASP A 1 288 ? -18 0.049 -1.674 1 97.56 288 ASP A CA 1
ATOM 2259 C C . ASP A 1 288 ? -17.641 1.505 -1.386 1 97.56 288 ASP A C 1
ATOM 2261 O O . ASP A 1 288 ? -17.016 1.804 -0.374 1 97.56 288 ASP A O 1
ATOM 2265 N N . ASP A 1 289 ? -17.922 2.396 -2.33 1 96.44 289 ASP A N 1
ATOM 2266 C CA . ASP A 1 289 ? -17.625 3.801 -2.076 1 96.44 289 ASP A CA 1
ATOM 2267 C C . ASP A 1 289 ? -18.484 4.352 -0.943 1 96.44 289 ASP A C 1
ATOM 2269 O O . ASP A 1 289 ? -18.031 5.215 -0.182 1 96.44 289 ASP A O 1
ATOM 2273 N N . ARG A 1 290 ? -19.766 3.811 -0.771 1 97.69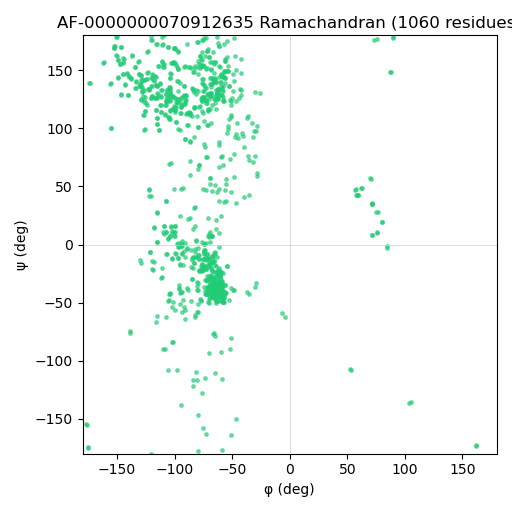 290 ARG A N 1
ATOM 2274 C CA . ARG A 1 290 ? -20.594 4.188 0.365 1 97.69 290 ARG A CA 1
ATOM 2275 C C . ARG A 1 290 ? -20.016 3.668 1.673 1 97.69 290 ARG A C 1
ATOM 2277 O O . ARG A 1 290 ? -20 4.379 2.682 1 97.69 290 ARG A O 1
ATOM 2284 N N . MET A 1 291 ? -19.547 2.422 1.641 1 98.44 291 MET A N 1
ATOM 2285 C CA . MET A 1 291 ? -18.875 1.867 2.811 1 98.44 291 MET A CA 1
ATOM 2286 C C . MET A 1 291 ? -17.656 2.705 3.182 1 98.44 291 MET A C 1
ATOM 2288 O O . MET A 1 291 ? -17.453 3.021 4.355 1 98.44 291 MET A O 1
ATOM 2292 N N . HIS A 1 292 ? -16.875 3.041 2.215 1 98.62 292 HIS A N 1
ATOM 2293 C CA . HIS A 1 292 ? -15.688 3.857 2.451 1 98.62 292 HIS A CA 1
ATOM 2294 C C . HIS A 1 292 ? -16.062 5.219 3.029 1 98.62 292 HIS A C 1
ATOM 2296 O O . HIS A 1 292 ? -15.367 5.738 3.904 1 98.62 292 HIS A O 1
ATOM 2302 N N . ALA A 1 293 ? -17.125 5.809 2.496 1 98.56 293 ALA A N 1
ATOM 2303 C CA . ALA A 1 293 ? -17.578 7.098 3.014 1 98.56 293 ALA A CA 1
ATOM 2304 C C . ALA A 1 293 ? -17.891 7.008 4.508 1 98.56 293 ALA A C 1
ATOM 2306 O O . ALA A 1 293 ? -17.516 7.895 5.277 1 98.56 293 ALA A O 1
ATOM 2307 N N . CYS A 1 294 ? -18.547 5.969 4.883 1 98.69 294 CYS A N 1
ATOM 2308 C CA . CYS A 1 294 ? -18.891 5.805 6.289 1 98.69 294 CYS A CA 1
ATOM 2309 C C . CYS A 1 294 ? -17.641 5.523 7.121 1 98.69 294 CYS A C 1
ATOM 2311 O O . CYS A 1 294 ? -17.547 5.961 8.273 1 98.69 294 CYS A O 1
ATOM 2313 N N . MET A 1 295 ? -16.656 4.766 6.57 1 98.69 295 MET A N 1
ATOM 2314 C CA . MET A 1 295 ? -15.375 4.582 7.258 1 98.69 295 MET A CA 1
ATOM 2315 C C . MET A 1 295 ? -14.672 5.918 7.465 1 98.69 295 MET A C 1
ATOM 2317 O O . MET A 1 295 ? -14.086 6.156 8.523 1 98.69 295 MET A O 1
ATOM 2321 N N . ALA A 1 296 ? -14.742 6.758 6.438 1 98.5 296 ALA A N 1
ATOM 2322 C CA . ALA A 1 296 ? -14.141 8.086 6.535 1 98.5 296 ALA A CA 1
ATOM 2323 C C . ALA A 1 296 ? -14.781 8.898 7.652 1 98.5 296 ALA A C 1
ATOM 2325 O O . ALA A 1 296 ? -14.086 9.594 8.398 1 98.5 296 ALA A O 1
ATOM 2326 N N . GLU A 1 297 ? -16.094 8.797 7.773 1 98.38 297 GLU A N 1
ATOM 2327 C CA . GLU A 1 297 ? -16.781 9.531 8.828 1 98.38 297 GLU A CA 1
ATOM 2328 C C . GLU A 1 297 ? -16.406 9 10.211 1 98.38 297 GLU A C 1
ATOM 2330 O O . GLU A 1 297 ? -16.391 9.75 11.188 1 98.38 297 GLU A O 1
ATOM 2335 N N . LEU A 1 298 ? -16.094 7.719 10.25 1 98.25 298 LEU A N 1
ATOM 2336 C CA . LEU A 1 298 ? -15.688 7.109 11.508 1 98.25 298 LEU A CA 1
ATOM 2337 C C . LEU A 1 298 ? -14.203 7.348 11.781 1 98.25 298 LEU A C 1
ATOM 2339 O O . LEU A 1 298 ? -13.719 7.055 12.875 1 98.25 298 LEU A O 1
ATOM 2343 N N . GLY A 1 299 ? -13.477 7.855 10.781 1 97.56 299 GLY A N 1
ATOM 2344 C CA . GLY A 1 299 ? -12.055 8.148 10.93 1 97.56 299 GLY A CA 1
ATOM 2345 C C . GLY A 1 299 ? -11.18 6.918 10.805 1 97.56 299 GLY A C 1
ATOM 2346 O O . GLY A 1 299 ? -10.062 6.887 11.336 1 97.56 299 GLY A O 1
ATOM 2347 N N . ILE A 1 300 ? -11.703 5.859 10.203 1 97.94 300 ILE A N 1
ATOM 2348 C CA . ILE A 1 300 ? -10.992 4.586 10.141 1 97.94 300 ILE A CA 1
ATOM 2349 C C . ILE A 1 300 ? -10.359 4.414 8.766 1 97.94 300 ILE A C 1
ATOM 2351 O O . ILE A 1 300 ? -11.062 4.348 7.754 1 97.94 300 ILE A O 1
ATOM 2355 N N . PRO A 1 301 ? -9.008 4.34 8.688 1 97.5 301 PRO A N 1
ATOM 2356 C CA . PRO A 1 301 ? -8.352 4.113 7.398 1 97.5 301 PRO A CA 1
ATOM 2357 C C . PRO A 1 301 ? -8.406 2.652 6.961 1 97.5 301 PRO A C 1
ATOM 2359 O O . PRO A 1 301 ? -8.672 1.768 7.777 1 97.5 301 PRO A O 1
ATOM 2362 N N . LEU A 1 302 ? -8.172 2.449 5.684 1 98 302 LEU A N 1
ATOM 2363 C CA . LEU A 1 302 ? -8.055 1.102 5.141 1 98 302 LEU A CA 1
ATOM 2364 C C . LEU A 1 302 ? -6.742 0.454 5.562 1 98 302 LEU A C 1
ATOM 2366 O O . LEU A 1 302 ? -5.68 1.069 5.457 1 98 302 LEU A O 1
ATOM 2370 N N . THR A 1 303 ? -6.824 -0.701 6.18 1 97.31 303 THR A N 1
ATOM 2371 C CA . THR A 1 303 ? -5.664 -1.567 6.359 1 97.31 303 THR A CA 1
ATOM 2372 C C . THR A 1 303 ? -5.488 -2.488 5.156 1 97.31 303 THR A C 1
ATOM 2374 O O . THR A 1 303 ? -6.285 -3.406 4.945 1 97.31 303 THR A O 1
ATOM 2377 N N . LYS A 1 304 ? -4.445 -2.271 4.449 1 96.88 304 LYS A N 1
ATOM 2378 C CA . LYS A 1 304 ? -4.297 -2.92 3.15 1 96.88 304 LYS A CA 1
ATOM 2379 C C . LYS A 1 304 ? -3.584 -4.262 3.285 1 96.88 304 LYS A C 1
ATOM 2381 O O . LYS A 1 304 ? -2.523 -4.352 3.908 1 96.88 304 LYS A O 1
ATOM 2386 N N . GLU A 1 305 ? -4.176 -5.285 2.738 1 96.88 305 GLU A N 1
ATOM 2387 C CA . GLU A 1 305 ? -3.619 -6.629 2.629 1 96.88 305 GLU A CA 1
ATOM 2388 C C . GLU A 1 305 ? -3.631 -7.117 1.183 1 96.88 305 GLU A C 1
ATOM 2390 O O . GLU A 1 305 ? -4.699 -7.344 0.607 1 96.88 305 GLU A O 1
ATOM 2395 N N . PRO A 1 306 ? -2.479 -7.336 0.593 1 95.06 306 PRO A N 1
ATOM 2396 C CA . PRO A 1 306 ? -2.383 -7.562 -0.851 1 95.06 306 PRO A CA 1
ATOM 2397 C C . PRO A 1 306 ? -3.018 -8.883 -1.288 1 95.06 306 PRO A C 1
ATOM 2399 O O . PRO A 1 306 ? -3.225 -9.102 -2.484 1 95.06 306 PRO A O 1
ATOM 2402 N N . GLY A 1 307 ? -3.393 -9.734 -0.491 1 97.38 307 GLY A N 1
ATOM 2403 C CA . GLY A 1 307 ? -3.947 -11.031 -0.855 1 97.38 307 GLY A CA 1
ATOM 2404 C C . GLY A 1 307 ? -5.402 -10.961 -1.271 1 97.38 307 GLY A C 1
ATOM 2405 O O . GLY A 1 307 ? -5.949 -11.922 -1.812 1 97.38 307 GLY A O 1
ATOM 2406 N N . PHE A 1 308 ? -6.094 -9.812 -1.016 1 98.62 308 PHE A N 1
ATOM 2407 C CA . PHE A 1 308 ? -7.449 -9.562 -1.495 1 98.62 308 PHE A CA 1
ATOM 2408 C C . PHE A 1 308 ? -7.43 -9.047 -2.93 1 98.62 308 PHE A C 1
ATOM 2410 O O . PHE A 1 308 ? -6.934 -7.953 -3.193 1 98.62 308 PHE A O 1
ATOM 2417 N N . HIS A 1 309 ? -8.039 -9.812 -3.859 1 98.69 309 HIS A N 1
ATOM 2418 C CA . HIS A 1 309 ? -7.93 -9.43 -5.262 1 98.69 309 HIS A CA 1
ATOM 2419 C C . HIS A 1 309 ? -9.289 -9.055 -5.84 1 98.69 309 HIS A C 1
ATOM 2421 O O . HIS A 1 309 ? -10.141 -9.922 -6.051 1 98.69 309 HIS A O 1
ATOM 2427 N N . GLN A 1 310 ? -9.484 -7.766 -6.094 1 98.44 310 GLN A N 1
ATOM 2428 C CA . GLN A 1 310 ? -10.648 -7.285 -6.832 1 98.44 310 GLN A CA 1
ATOM 2429 C C . GLN A 1 310 ? -10.617 -7.773 -8.281 1 98.44 310 GLN A C 1
ATOM 2431 O O . GLN A 1 310 ? -11.664 -8.062 -8.859 1 98.44 310 GLN A O 1
ATOM 2436 N N . LEU A 1 311 ? -9.414 -7.762 -8.883 1 97.88 311 LEU A N 1
ATOM 2437 C CA . LEU A 1 311 ? -9.102 -8.258 -10.219 1 97.88 311 LEU A CA 1
ATOM 2438 C C . LEU A 1 311 ? -9.875 -7.48 -11.281 1 97.88 311 LEU A C 1
ATOM 2440 O O . LEU A 1 311 ? -10.539 -8.078 -12.133 1 97.88 311 LEU A O 1
ATOM 2444 N N . ASP A 1 312 ? -9.82 -6.191 -11.164 1 97.88 312 ASP A N 1
ATOM 2445 C CA . ASP A 1 312 ? -10.266 -5.359 -12.281 1 97.88 312 ASP A CA 1
ATOM 2446 C C . ASP A 1 312 ? -9.312 -5.465 -13.461 1 97.88 312 ASP A C 1
ATOM 2448 O O . ASP A 1 312 ? -8.727 -4.469 -13.891 1 97.88 312 ASP A O 1
ATOM 2452 N N . ILE A 1 313 ? -9.133 -6.641 -13.906 1 96.88 313 ILE A N 1
ATOM 2453 C CA . ILE A 1 313 ? -8.383 -7.031 -15.102 1 96.88 313 ILE A CA 1
ATOM 2454 C C . ILE A 1 313 ? -9.156 -8.102 -15.867 1 96.88 313 ILE A C 1
ATOM 2456 O O . ILE A 1 313 ? -10.133 -8.656 -15.352 1 96.88 313 ILE A O 1
ATOM 2460 N N . VAL A 1 314 ? -8.789 -8.305 -17.156 1 95.88 314 VAL A N 1
ATOM 2461 C CA . VAL A 1 314 ? -9.562 -9.211 -18 1 95.88 314 VAL A CA 1
ATOM 2462 C C . VAL A 1 314 ? -8.633 -10.219 -18.672 1 95.88 314 VAL A C 1
ATOM 2464 O O . VAL A 1 314 ? -7.48 -9.898 -18.969 1 95.88 314 VAL A O 1
ATOM 2467 N N . GLY A 1 315 ? -9.188 -11.461 -18.734 1 95.38 315 GLY A N 1
ATOM 2468 C CA . GLY A 1 315 ? -8.477 -12.438 -19.547 1 95.38 315 GLY A CA 1
ATOM 2469 C C . GLY A 1 315 ? -7.695 -13.445 -18.719 1 95.38 315 GLY A C 1
ATOM 2470 O O . GLY A 1 315 ? -8.242 -14.047 -17.797 1 95.38 315 GLY A O 1
ATOM 2471 N N . ASP A 1 316 ? -6.473 -13.727 -19.125 1 96.19 316 ASP A N 1
ATOM 2472 C CA . ASP A 1 316 ? -5.625 -14.75 -18.516 1 96.19 316 ASP A CA 1
ATOM 2473 C C . ASP A 1 316 ? -4.797 -14.172 -17.375 1 96.19 316 ASP A C 1
ATOM 2475 O O . ASP A 1 316 ? -3.807 -13.477 -17.609 1 96.19 316 ASP A O 1
ATOM 2479 N N . ILE A 1 317 ? -5.086 -14.609 -16.156 1 97.19 317 ILE A N 1
ATOM 2480 C CA . ILE A 1 317 ? -4.406 -14.008 -15.016 1 97.19 317 ILE A CA 1
ATOM 2481 C C . ILE A 1 317 ? -3.252 -14.898 -14.562 1 97.19 317 ILE A C 1
ATOM 2483 O O . ILE A 1 317 ? -2.744 -14.758 -13.453 1 97.19 317 ILE A O 1
ATOM 2487 N N . SER A 1 318 ? -2.844 -15.852 -15.438 1 97.44 318 SER A N 1
ATOM 2488 C CA . SER A 1 318 ? -1.786 -16.781 -15.062 1 97.44 318 SER A CA 1
ATOM 2489 C C . SER A 1 318 ? -0.497 -16.047 -14.711 1 97.44 318 SER A C 1
ATOM 2491 O O . SER A 1 318 ? 0.228 -16.453 -13.797 1 97.44 318 SER A O 1
ATOM 2493 N N . GLY A 1 319 ? -0.196 -14.977 -15.453 1 97.56 319 GLY A N 1
ATOM 2494 C CA . GLY A 1 319 ? 0.999 -14.203 -15.148 1 97.56 319 GLY A CA 1
ATOM 2495 C C . GLY A 1 319 ? 0.967 -13.578 -13.766 1 97.56 319 GLY A C 1
ATOM 2496 O O . GLY A 1 319 ? 1.995 -13.5 -13.086 1 97.56 319 GLY A O 1
ATOM 2497 N N . LEU A 1 320 ? -0.169 -13.109 -13.328 1 97.88 320 LEU A N 1
ATOM 2498 C CA . LEU A 1 320 ? -0.332 -12.516 -12.008 1 97.88 320 LEU A CA 1
ATOM 2499 C C . LEU A 1 320 ? -0.21 -13.57 -10.914 1 97.88 320 LEU A C 1
ATOM 2501 O O . LEU A 1 320 ? 0.507 -13.375 -9.938 1 97.88 320 LEU A O 1
ATOM 2505 N N . LEU A 1 321 ? -0.865 -14.695 -11.102 1 98.25 321 LEU A N 1
ATOM 2506 C CA . LEU A 1 321 ? -0.856 -15.758 -10.102 1 98.25 321 LEU A CA 1
ATOM 2507 C C . LEU A 1 321 ? 0.522 -16.406 -10.008 1 98.25 321 LEU A C 1
ATOM 2509 O O . LEU A 1 321 ? 0.957 -16.797 -8.922 1 98.25 321 LEU A O 1
ATOM 2513 N N . ALA A 1 322 ? 1.223 -16.5 -11.141 1 98.56 322 ALA A N 1
ATOM 2514 C CA . ALA A 1 322 ? 2.541 -17.125 -11.18 1 98.56 322 ALA A CA 1
ATOM 2515 C C . ALA A 1 322 ? 3.559 -16.312 -10.383 1 98.56 322 ALA A C 1
ATOM 2517 O O . ALA A 1 322 ? 4.551 -16.859 -9.898 1 98.56 322 ALA A O 1
ATOM 2518 N N . ALA A 1 323 ? 3.334 -15.039 -10.328 1 98.31 323 ALA A N 1
ATOM 2519 C CA . ALA A 1 323 ? 4.227 -14.125 -9.625 1 98.31 323 ALA A CA 1
ATOM 2520 C C . ALA A 1 323 ? 3.48 -13.383 -8.516 1 98.31 323 ALA A C 1
ATOM 2522 O O . ALA A 1 323 ? 3.639 -12.164 -8.367 1 98.31 323 ALA A O 1
ATOM 2523 N N . HIS A 1 324 ? 2.643 -14.086 -7.793 1 98.12 324 HIS A N 1
ATOM 2524 C CA . HIS A 1 324 ? 1.859 -13.516 -6.703 1 98.12 324 HIS A CA 1
ATOM 2525 C C . HIS A 1 324 ? 2.76 -12.859 -5.664 1 98.12 324 HIS A C 1
ATOM 2527 O O . HIS A 1 324 ? 3.854 -13.352 -5.379 1 98.12 324 HIS A O 1
ATOM 2533 N N . PRO A 1 325 ? 2.32 -11.734 -5.082 1 95.5 325 PRO A N 1
ATOM 2534 C CA . PRO A 1 325 ? 3.109 -11.102 -4.023 1 95.5 325 PRO A CA 1
ATOM 2535 C C . PRO A 1 325 ? 3.398 -12.047 -2.861 1 95.5 325 PRO A C 1
ATOM 2537 O O . PRO A 1 325 ? 2.697 -13.047 -2.686 1 95.5 325 PRO A O 1
ATOM 2540 N N . VAL A 1 326 ? 4.445 -11.742 -2.113 1 96.19 326 VAL A N 1
ATOM 2541 C CA . VAL A 1 326 ? 4.789 -12.531 -0.938 1 96.19 326 VAL A CA 1
ATOM 2542 C C . VAL A 1 326 ? 3.777 -12.273 0.177 1 96.19 326 VAL A C 1
ATOM 2544 O O . VAL A 1 326 ? 4.078 -11.57 1.142 1 96.19 326 VAL A O 1
ATOM 2547 N N . ALA A 1 327 ? 2.633 -12.82 0.053 1 95.81 327 ALA A N 1
ATOM 2548 C CA . ALA A 1 327 ? 1.482 -12.711 0.947 1 95.81 327 ALA A CA 1
ATOM 2549 C C . ALA A 1 327 ? 0.479 -13.828 0.687 1 95.81 327 ALA A C 1
ATOM 2551 O O . ALA A 1 327 ? 0.471 -14.43 -0.393 1 95.81 327 ALA A O 1
ATOM 2552 N N . PRO A 1 328 ? -0.325 -14.141 1.685 1 96.38 328 PRO A N 1
ATOM 2553 C CA . PRO A 1 328 ? -1.326 -15.188 1.444 1 96.38 328 PRO A CA 1
ATOM 2554 C C . PRO A 1 328 ? -2.318 -14.812 0.347 1 96.38 328 PRO A C 1
ATOM 2556 O O . PRO A 1 328 ? -2.773 -13.664 0.288 1 96.38 328 PRO A O 1
ATOM 2559 N N . LEU A 1 329 ? -2.559 -15.75 -0.542 1 98.06 329 LEU A N 1
ATOM 2560 C CA . LEU A 1 329 ? -3.658 -15.586 -1.487 1 98.06 329 LEU A CA 1
ATOM 2561 C C . LEU A 1 329 ? -5.004 -15.711 -0.783 1 98.06 329 LEU A C 1
ATOM 2563 O O . LEU A 1 329 ? -5.375 -16.797 -0.34 1 98.06 329 LEU A O 1
ATOM 2567 N N . VAL A 1 330 ? -5.77 -14.625 -0.755 1 98.56 330 VAL A N 1
ATOM 2568 C CA . VAL A 1 330 ? -6.969 -14.633 0.077 1 98.56 330 VAL A CA 1
ATOM 2569 C C . VAL A 1 330 ? -8.211 -14.773 -0.803 1 98.56 330 VAL A C 1
ATOM 2571 O O . VAL A 1 330 ? -9.094 -15.578 -0.51 1 98.56 330 VAL A O 1
ATOM 2574 N N . THR A 1 331 ? -8.258 -13.953 -1.88 1 98.75 331 THR A N 1
ATOM 2575 C CA . THR A 1 331 ? -9.477 -13.984 -2.688 1 98.75 331 THR A CA 1
ATOM 2576 C C . THR A 1 331 ? -9.148 -13.789 -4.164 1 98.75 331 THR A C 1
ATOM 2578 O O . THR A 1 331 ? -8.086 -13.266 -4.504 1 98.75 331 THR A O 1
ATOM 2581 N N . LEU A 1 332 ? -10 -14.234 -4.992 1 98.5 332 LEU A N 1
ATOM 2582 C CA . LEU A 1 332 ? -10.078 -13.93 -6.414 1 98.5 332 LEU A CA 1
ATOM 2583 C C . LEU A 1 332 ? -11.492 -13.5 -6.797 1 98.5 332 LEU A C 1
ATOM 2585 O O . LEU A 1 332 ? -12.461 -14.211 -6.512 1 98.5 332 LEU A O 1
ATOM 2589 N N . HIS A 1 333 ? -11.609 -12.336 -7.395 1 98.31 333 HIS A N 1
ATOM 2590 C CA . HIS A 1 333 ? -12.922 -11.836 -7.789 1 98.31 333 HIS A CA 1
ATOM 2591 C C . HIS A 1 333 ? -13.031 -11.711 -9.305 1 98.31 333 HIS A C 1
ATOM 2593 O O . HIS A 1 333 ? -12.062 -11.969 -10.023 1 98.31 333 HIS A O 1
ATOM 2599 N N . HIS A 1 334 ? -14.242 -11.414 -9.797 1 97.31 334 HIS A N 1
ATOM 2600 C CA . HIS A 1 334 ? -14.578 -11.258 -11.211 1 97.31 334 HIS A CA 1
ATOM 2601 C C . HIS A 1 334 ? -14.281 -12.531 -11.992 1 97.31 334 HIS A C 1
ATOM 2603 O O . HIS A 1 334 ? -13.688 -12.477 -13.07 1 97.31 334 HIS A O 1
ATOM 2609 N N . LEU A 1 335 ? -14.617 -13.617 -11.43 1 95.88 335 LEU A N 1
ATOM 2610 C CA . LEU A 1 335 ? -14.266 -14.922 -11.969 1 95.88 335 LEU A CA 1
ATOM 2611 C C . LEU A 1 335 ? -14.859 -15.109 -13.367 1 95.88 335 LEU A C 1
ATOM 2613 O O . LEU A 1 335 ? -14.273 -15.797 -14.203 1 95.88 335 LEU A O 1
ATOM 2617 N N . GLU A 1 336 ? -15.938 -14.453 -13.617 1 92.5 336 GLU A N 1
ATOM 2618 C CA . GLU A 1 336 ? -16.625 -14.594 -14.898 1 92.5 336 GLU A CA 1
ATOM 2619 C C . GLU A 1 336 ? -15.883 -13.844 -16 1 92.5 336 GLU A C 1
ATOM 2621 O O . GLU A 1 336 ? -16.125 -14.086 -17.188 1 92.5 336 GLU A O 1
ATOM 2626 N N . LYS A 1 337 ? -15.055 -12.938 -15.617 1 92.88 337 LYS A N 1
ATOM 2627 C CA . LYS A 1 337 ? -14.305 -12.148 -16.594 1 92.88 337 LYS A CA 1
ATOM 2628 C C . LYS A 1 337 ? -12.938 -12.766 -16.859 1 92.88 337 LYS A C 1
ATOM 2630 O O . LYS A 1 337 ? -12.195 -12.289 -17.719 1 92.88 337 LYS A O 1
ATOM 2635 N N . LEU A 1 338 ? -12.648 -13.859 -16.172 1 95.62 338 LEU A N 1
ATOM 2636 C CA . LEU A 1 338 ? -11.344 -14.508 -16.281 1 95.62 338 LEU A CA 1
ATOM 2637 C C . LEU A 1 338 ? -11.43 -15.766 -17.125 1 95.62 338 LEU A C 1
ATOM 2639 O O . LEU A 1 338 ? -12.445 -16.469 -17.109 1 95.62 338 LEU A O 1
ATOM 2643 N N . ARG A 1 339 ? -10.43 -16.016 -17.891 1 96.38 339 ARG A N 1
ATOM 2644 C CA . ARG A 1 339 ? -10.273 -17.344 -18.469 1 96.38 339 ARG A CA 1
ATOM 2645 C C . ARG A 1 339 ? -9.953 -18.391 -17.406 1 96.38 339 ARG A C 1
ATOM 2647 O O . ARG A 1 339 ? -9.469 -18.047 -16.328 1 96.38 339 ARG A O 1
ATOM 2654 N N . PRO A 1 340 ? -10.281 -19.672 -17.781 1 97.38 340 PRO A N 1
ATOM 2655 C CA . PRO A 1 340 ? -9.859 -20.688 -16.812 1 97.38 340 PRO A CA 1
ATOM 2656 C C . PRO A 1 340 ? -8.383 -20.578 -16.453 1 97.38 340 PRO A C 1
ATOM 2658 O O . PRO A 1 340 ? -7.539 -20.406 -17.344 1 97.38 340 PRO A O 1
ATOM 2661 N N . ILE A 1 341 ? -8.07 -20.703 -15.195 1 97.5 341 ILE A N 1
ATOM 2662 C CA . ILE A 1 341 ? -6.711 -20.406 -14.742 1 97.5 341 ILE A CA 1
ATOM 2663 C C . ILE A 1 341 ? -5.812 -21.609 -15.016 1 97.5 341 ILE A C 1
ATOM 2665 O O . ILE A 1 341 ? -4.59 -21.531 -14.859 1 97.5 341 ILE A O 1
ATOM 2669 N N . PHE A 1 342 ? -6.355 -22.766 -15.391 1 97.5 342 PHE A N 1
ATOM 2670 C CA . PHE A 1 342 ? -5.625 -23.922 -15.906 1 97.5 342 PHE A CA 1
ATOM 2671 C C . PHE A 1 342 ? -6.008 -24.203 -17.359 1 97.5 342 PHE A C 1
ATOM 2673 O O . PHE A 1 342 ? -7.184 -24.141 -17.719 1 97.5 342 PHE A O 1
ATOM 2680 N N . PRO A 1 343 ? -5.016 -24.469 -18.141 1 94.75 343 PRO A N 1
ATOM 2681 C CA . PRO A 1 343 ? -5.344 -24.875 -19.516 1 94.75 343 PRO A CA 1
ATOM 2682 C C . PRO A 1 343 ? -5.836 -26.312 -19.609 1 94.75 343 PRO A C 1
ATOM 2684 O O . PRO A 1 343 ? -5.562 -27.125 -18.719 1 94.75 343 PRO A O 1
ATOM 2687 N N . ASN A 1 344 ? -6.508 -26.516 -20.672 1 92.56 344 ASN A N 1
ATOM 2688 C CA . ASN A 1 344 ? -6.906 -27.906 -20.938 1 92.56 344 ASN A CA 1
ATOM 2689 C C . ASN A 1 344 ? -5.699 -28.797 -21.219 1 92.56 344 ASN A C 1
ATOM 2691 O O . ASN A 1 344 ? -4.691 -28.328 -21.75 1 92.56 344 ASN A O 1
ATOM 2695 N N . THR A 1 345 ? -5.781 -29.953 -20.734 1 86.94 345 THR A N 1
ATOM 2696 C CA . THR A 1 345 ? -4.801 -30.984 -21.047 1 86.94 345 THR A CA 1
ATOM 2697 C C . THR A 1 345 ? -5.426 -32.094 -21.906 1 86.94 345 THR A C 1
ATOM 2699 O O . THR A 1 345 ? -6.578 -31.969 -22.328 1 86.94 345 THR A O 1
ATOM 2702 N N . ALA A 1 346 ? -4.566 -33.062 -22.25 1 78.75 346 ALA A N 1
ATOM 2703 C CA . ALA A 1 346 ? -5.062 -34.156 -23.047 1 78.75 346 ALA A CA 1
ATOM 2704 C C . ALA A 1 346 ? -6.141 -34.938 -22.297 1 78.75 346 ALA A C 1
ATOM 2706 O O . ALA A 1 346 ? -7.047 -35.5 -22.906 1 78.75 346 ALA A O 1
ATOM 2707 N N . THR A 1 347 ? -6.078 -34.844 -21.031 1 82 347 THR A N 1
ATOM 2708 C CA . THR A 1 347 ? -6.957 -35.688 -20.25 1 82 347 THR A CA 1
ATOM 2709 C C . THR A 1 347 ? -7.918 -34.875 -19.406 1 82 347 THR A C 1
ATOM 2711 O O . THR A 1 347 ? -8.883 -35.406 -18.844 1 82 347 THR A O 1
ATOM 2714 N N . LYS A 1 348 ? -7.664 -33.625 -19.25 1 87.56 348 LYS A N 1
ATOM 2715 C CA . LYS A 1 348 ? -8.5 -32.781 -18.391 1 87.56 348 LYS A CA 1
ATOM 2716 C C . LYS A 1 348 ? -9.008 -31.562 -19.125 1 87.56 348 LYS A C 1
ATOM 2718 O O . LYS A 1 348 ? -8.234 -30.844 -19.766 1 87.56 348 LYS A O 1
ATOM 2723 N N . ASN A 1 349 ? -10.32 -31.375 -19.094 1 92.12 349 ASN A N 1
ATOM 2724 C CA . ASN A 1 349 ? -10.953 -30.156 -19.578 1 92.12 349 ASN A CA 1
ATOM 2725 C C . ASN A 1 349 ? -11.305 -29.203 -18.438 1 92.12 349 ASN A C 1
ATOM 2727 O O . ASN A 1 349 ? -12.156 -29.516 -17.609 1 92.12 349 ASN A O 1
ATOM 2731 N N . PHE A 1 350 ? -10.734 -28.078 -18.469 1 95.5 350 PHE A N 1
ATOM 2732 C CA . PHE A 1 350 ? -10.922 -27.141 -17.359 1 95.5 350 PHE A CA 1
ATOM 2733 C C . PHE A 1 350 ? -11.891 -26.031 -17.75 1 95.5 350 PHE A C 1
ATOM 2735 O O . PHE A 1 350 ? -11.57 -25.188 -18.594 1 95.5 350 PHE A O 1
ATOM 2742 N N . THR A 1 351 ? -13.039 -26.078 -17.203 1 95.88 351 THR A N 1
ATOM 2743 C CA . THR A 1 351 ? -13.867 -24.875 -17.141 1 95.88 351 THR A CA 1
ATOM 2744 C C . THR A 1 351 ? -13.367 -23.922 -16.062 1 95.88 351 THR A C 1
ATOM 2746 O O . THR A 1 351 ? -12.438 -24.25 -15.328 1 95.88 351 THR A O 1
ATOM 2749 N N . ARG A 1 352 ? -13.969 -22.812 -15.969 1 95.69 352 ARG A N 1
ATOM 2750 C CA . ARG A 1 352 ? -13.594 -21.844 -14.93 1 95.69 352 ARG A CA 1
ATOM 2751 C C . ARG A 1 352 ? -13.727 -22.469 -13.539 1 95.69 352 ARG A C 1
ATOM 2753 O O . ARG A 1 352 ? -12.789 -22.422 -12.742 1 95.69 352 ARG A O 1
ATOM 2760 N N . VAL A 1 353 ? -14.844 -23.078 -13.281 1 96.81 353 VAL A N 1
ATOM 2761 C CA . VAL A 1 353 ? -15.148 -23.641 -11.969 1 96.81 353 VAL A CA 1
ATOM 2762 C C . VAL A 1 353 ? -14.219 -24.812 -11.688 1 96.81 353 VAL A C 1
ATOM 2764 O O . VAL A 1 353 ? -13.672 -24.922 -10.586 1 96.81 353 VAL A O 1
ATOM 2767 N N . ARG A 1 354 ? -13.953 -25.641 -12.648 1 97.25 354 ARG A N 1
ATOM 2768 C CA . ARG A 1 354 ? -13.094 -26.812 -12.461 1 97.25 354 ARG A CA 1
ATOM 2769 C C . ARG A 1 354 ? -11.648 -26.391 -12.211 1 97.25 354 ARG A C 1
ATOM 2771 O O . ARG A 1 354 ? -10.945 -27.016 -11.414 1 97.25 354 ARG A O 1
ATOM 2778 N N . ALA A 1 355 ? -11.266 -25.391 -12.953 1 98.06 355 ALA A N 1
ATOM 2779 C CA . ALA A 1 355 ? -9.906 -24.875 -12.773 1 98.06 355 ALA A CA 1
ATOM 2780 C C . ALA A 1 355 ? -9.695 -24.359 -11.359 1 98.06 355 ALA A C 1
ATOM 2782 O O . ALA A 1 355 ? -8.664 -24.641 -10.734 1 98.06 355 ALA A O 1
ATOM 2783 N N . LEU A 1 356 ? -10.672 -23.641 -10.852 1 98.12 356 LEU A N 1
ATOM 2784 C CA . LEU A 1 356 ? -10.586 -23.094 -9.492 1 98.12 356 LEU A CA 1
ATOM 2785 C C . LEU A 1 356 ? -10.609 -24.219 -8.461 1 98.12 356 LEU A C 1
ATOM 2787 O O . LEU A 1 356 ? -9.867 -24.188 -7.477 1 98.12 356 LEU A O 1
ATOM 2791 N N . SER A 1 357 ? -11.453 -25.188 -8.703 1 97.94 357 SER A N 1
ATOM 2792 C CA . SER A 1 357 ? -11.492 -26.359 -7.832 1 97.94 357 SER A CA 1
ATOM 2793 C C . SER A 1 357 ? -10.141 -27.062 -7.789 1 97.94 357 SER A C 1
ATOM 2795 O O . SER A 1 357 ? -9.711 -27.531 -6.734 1 97.94 357 SER A O 1
ATOM 2797 N N . HIS A 1 358 ? -9.547 -27.125 -8.938 1 97.94 358 HIS A N 1
ATOM 2798 C CA . HIS A 1 358 ? -8.234 -27.75 -9.055 1 97.94 358 HIS A CA 1
ATOM 2799 C C . HIS A 1 358 ? -7.188 -27 -8.242 1 97.94 358 HIS A C 1
ATOM 2801 O O . HIS A 1 358 ? -6.371 -27.609 -7.551 1 97.94 358 HIS A O 1
ATOM 2807 N N . LEU A 1 359 ? -7.168 -25.719 -8.273 1 98.31 359 LEU A N 1
ATOM 2808 C CA . LEU A 1 359 ? -6.266 -24.906 -7.469 1 98.31 359 LEU A CA 1
ATOM 2809 C C . LEU A 1 359 ? -6.512 -25.125 -5.98 1 98.31 359 LEU A C 1
ATOM 2811 O O . LEU A 1 359 ? -5.566 -25.188 -5.195 1 98.31 359 LEU A O 1
ATOM 2815 N N . LEU A 1 360 ? -7.77 -25.234 -5.613 1 98.06 360 LEU A N 1
ATOM 2816 C CA . LEU A 1 360 ? -8.148 -25.359 -4.207 1 98.06 360 LEU A CA 1
ATOM 2817 C C . LEU A 1 360 ? -7.688 -26.703 -3.637 1 98.06 360 LEU A C 1
ATOM 2819 O O . LEU A 1 360 ? -7.562 -26.844 -2.418 1 98.06 360 LEU A O 1
ATOM 2823 N N . LYS A 1 361 ? -7.418 -27.688 -4.457 1 97.25 361 LYS A N 1
ATOM 2824 C CA . LYS A 1 361 ? -6.824 -28.922 -3.963 1 97.25 361 LYS A CA 1
ATOM 2825 C C . LYS A 1 361 ? -5.461 -28.672 -3.33 1 97.25 361 LYS A C 1
ATOM 2827 O O . LYS A 1 361 ? -5.121 -29.266 -2.309 1 97.25 361 LYS A O 1
ATOM 2832 N N . ALA A 1 362 ? -4.746 -27.797 -3.971 1 97.06 362 ALA A N 1
ATOM 2833 C CA . ALA A 1 362 ? -3.459 -27.422 -3.4 1 97.06 362 ALA A CA 1
ATOM 2834 C C . ALA A 1 362 ? -3.641 -26.656 -2.094 1 97.06 362 ALA A C 1
ATOM 2836 O O . ALA A 1 362 ? -2.885 -26.844 -1.14 1 97.06 362 ALA A O 1
ATOM 2837 N N . ALA A 1 363 ? -4.652 -25.797 -2.074 1 96.31 363 ALA A N 1
ATOM 2838 C CA . ALA A 1 363 ? -4.918 -25 -0.874 1 96.31 363 ALA A CA 1
ATOM 2839 C C . ALA A 1 363 ? -5.348 -25.891 0.287 1 96.31 363 ALA A C 1
ATOM 2841 O O . ALA A 1 363 ? -5.035 -25.609 1.445 1 96.31 363 ALA A O 1
ATOM 2842 N N . GLU A 1 364 ? -6.059 -26.953 -0.041 1 94.69 364 GLU A N 1
ATOM 2843 C CA . GLU A 1 364 ? -6.492 -27.891 0.987 1 94.69 364 GLU A CA 1
ATOM 2844 C C . GLU A 1 364 ? -5.297 -28.578 1.644 1 94.69 364 GLU A C 1
ATOM 2846 O O . GLU A 1 364 ? -5.324 -28.875 2.842 1 94.69 364 GLU A O 1
ATOM 2851 N N . ILE A 1 365 ? -4.305 -28.781 0.854 1 93.44 365 ILE A N 1
ATOM 2852 C CA . ILE A 1 365 ? -3.094 -29.406 1.369 1 93.44 365 ILE A CA 1
ATOM 2853 C C . ILE A 1 365 ? -2.273 -28.391 2.156 1 93.44 365 ILE A C 1
ATOM 2855 O O . ILE A 1 365 ? -1.847 -28.672 3.281 1 93.44 365 ILE A O 1
ATOM 2859 N N . GLU A 1 366 ? -2.107 -27.266 1.56 1 93.25 366 GLU A N 1
ATOM 2860 C CA . GLU A 1 366 ? -1.374 -26.188 2.209 1 93.25 366 GLU A CA 1
ATOM 2861 C C . GLU A 1 366 ? -1.797 -24.828 1.66 1 93.25 366 GLU A C 1
ATOM 2863 O O . GLU A 1 366 ? -1.204 -24.328 0.702 1 93.25 366 GLU A O 1
ATOM 2868 N N . ALA A 1 367 ? -2.627 -24.156 2.377 1 95.25 367 ALA A N 1
ATOM 2869 C CA . ALA A 1 367 ? -3.17 -22.891 1.923 1 95.25 367 ALA A CA 1
ATOM 2870 C C . ALA A 1 367 ? -2.1 -21.797 1.929 1 95.25 367 ALA A C 1
ATOM 2872 O O . ALA A 1 367 ? -2.014 -21 0.996 1 95.25 367 ALA A O 1
ATOM 2873 N N . ALA A 1 368 ? -1.236 -21.844 2.904 1 94.38 368 ALA A N 1
ATOM 2874 C CA . ALA A 1 368 ? -0.268 -20.766 3.135 1 94.38 368 ALA A CA 1
ATOM 2875 C C . ALA A 1 368 ? 0.697 -20.641 1.959 1 94.38 368 ALA A C 1
ATOM 2877 O O . ALA A 1 368 ? 1.191 -19.547 1.67 1 94.38 368 ALA A O 1
ATOM 2878 N N . SER A 1 369 ? 0.889 -21.703 1.174 1 94.88 369 SER A N 1
ATOM 2879 C CA . SER A 1 369 ? 1.938 -21.703 0.158 1 94.88 369 SER A CA 1
ATOM 2880 C C . SER A 1 369 ? 1.348 -21.594 -1.244 1 94.88 369 SER A C 1
ATOM 2882 O O . SER A 1 369 ? 2.08 -21.406 -2.219 1 94.88 369 SER A O 1
ATOM 2884 N N . VAL A 1 370 ? 0.065 -21.688 -1.33 1 96.88 370 VAL A N 1
ATOM 2885 C CA . VAL A 1 370 ? -0.531 -21.703 -2.662 1 96.88 370 VAL A CA 1
ATOM 2886 C C . VAL A 1 370 ? -0.174 -20.422 -3.408 1 96.88 370 VAL A C 1
ATOM 2888 O O . VAL A 1 370 ? -0.271 -19.328 -2.852 1 96.88 370 VAL A O 1
ATOM 2891 N N . ALA A 1 371 ? 0.342 -20.531 -4.617 1 97.81 371 ALA A N 1
ATOM 2892 C CA . ALA A 1 371 ? 0.689 -19.469 -5.562 1 97.81 371 ALA A CA 1
ATOM 2893 C C . ALA A 1 371 ? 1.917 -18.688 -5.094 1 97.81 371 ALA A C 1
ATOM 2895 O O . ALA A 1 371 ? 2.264 -17.656 -5.668 1 97.81 371 ALA A O 1
ATOM 2896 N N . GLN A 1 372 ? 2.584 -19.156 -4.023 1 97.12 372 GLN A N 1
ATOM 2897 C CA . GLN A 1 37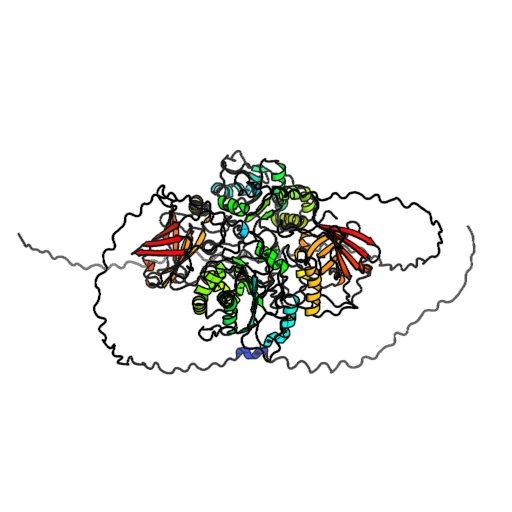2 ? 3.816 -18.5 -3.598 1 97.12 372 GLN A CA 1
ATOM 2898 C C . GLN A 1 372 ? 4.973 -18.859 -4.527 1 97.12 372 GLN A C 1
ATOM 2900 O O . GLN A 1 372 ? 5.234 -20.031 -4.789 1 97.12 372 GLN A O 1
ATOM 2905 N N . GLN A 1 373 ? 5.668 -17.875 -4.93 1 98.31 373 GLN A N 1
ATOM 2906 C CA . GLN A 1 373 ? 6.695 -18.016 -5.957 1 98.31 373 GLN A CA 1
ATOM 2907 C C . GLN A 1 373 ? 8.062 -18.297 -5.336 1 98.31 373 GLN A C 1
ATOM 2909 O O . GLN A 1 373 ? 8.43 -17.688 -4.328 1 98.31 373 GLN A O 1
ATOM 2914 N N . SER A 1 374 ? 8.781 -19.203 -5.883 1 98.06 374 SER A N 1
ATOM 2915 C CA . SER A 1 374 ? 10.203 -19.453 -5.664 1 98.06 374 SER A CA 1
ATOM 2916 C C . SER A 1 374 ? 10.984 -19.406 -6.977 1 98.06 374 SER A C 1
ATOM 2918 O O . SER A 1 374 ? 10.445 -19.734 -8.031 1 98.06 374 SER A O 1
ATOM 2920 N N . ILE A 1 375 ? 12.188 -18.984 -6.918 1 98.56 375 ILE A N 1
ATOM 2921 C CA . ILE A 1 375 ? 13.008 -18.828 -8.109 1 98.56 375 ILE A CA 1
ATOM 2922 C C . ILE A 1 375 ? 14.336 -19.547 -7.926 1 98.56 375 ILE A C 1
ATOM 2924 O O . ILE A 1 375 ? 14.969 -19.453 -6.871 1 98.56 375 ILE A O 1
ATOM 2928 N N . CYS A 1 376 ? 14.727 -20.328 -8.859 1 97.75 376 CYS A N 1
ATOM 2929 C CA . CYS A 1 376 ? 16.031 -21 -8.836 1 97.75 376 CYS A CA 1
ATOM 2930 C C . CYS A 1 376 ? 16.547 -21.234 -10.242 1 97.75 376 CYS A C 1
ATOM 2932 O O . CYS A 1 376 ? 15.914 -20.844 -11.227 1 97.75 376 CYS A O 1
ATOM 2934 N N . TYR A 1 377 ? 17.766 -21.828 -10.336 1 97.31 377 TYR A N 1
ATOM 2935 C CA . TYR A 1 377 ? 18.453 -21.875 -11.617 1 97.31 377 TYR A CA 1
ATOM 2936 C C . TYR A 1 377 ? 19.172 -23.219 -11.797 1 97.31 377 TYR A C 1
ATOM 2938 O O . TYR A 1 377 ? 19.516 -23.875 -10.812 1 97.31 377 TYR A O 1
ATOM 2946 N N . ASP A 1 378 ? 19.219 -23.625 -12.977 1 95.25 378 ASP A N 1
ATOM 2947 C CA . ASP A 1 378 ? 20.188 -24.625 -13.406 1 95.25 378 ASP A CA 1
ATOM 2948 C C . ASP A 1 378 ? 21.422 -23.984 -14.016 1 95.25 378 ASP A C 1
ATOM 2950 O O . ASP A 1 378 ? 21.422 -23.625 -15.203 1 95.25 378 ASP A O 1
ATOM 2954 N N . SER A 1 379 ? 22.453 -23.875 -13.227 1 91.06 379 SER A N 1
ATOM 2955 C CA . SER A 1 379 ? 23.625 -23.109 -13.617 1 91.06 379 SER A CA 1
ATOM 2956 C C . SER A 1 379 ? 24.359 -23.766 -14.789 1 91.06 379 SER A C 1
ATOM 2958 O O . SER A 1 379 ? 24.969 -23.078 -15.609 1 91.06 379 SER A O 1
ATOM 2960 N N . ARG A 1 380 ? 24.344 -25.031 -14.836 1 90.12 380 ARG A N 1
ATOM 2961 C CA . ARG A 1 380 ? 25.047 -25.75 -15.883 1 90.12 380 ARG A CA 1
ATOM 2962 C C . ARG A 1 380 ? 24.406 -25.5 -17.25 1 90.12 380 ARG A C 1
ATOM 2964 O O . ARG A 1 380 ? 25.109 -25.172 -18.219 1 90.12 380 ARG A O 1
ATOM 2971 N N . ARG A 1 381 ? 23.156 -25.547 -17.328 1 90.38 381 ARG A N 1
ATOM 2972 C CA . ARG A 1 381 ? 22.438 -25.406 -18.578 1 90.38 381 ARG A CA 1
ATOM 2973 C C . ARG A 1 381 ? 21.984 -23.969 -18.797 1 90.38 381 ARG A C 1
ATOM 2975 O O . ARG A 1 381 ? 21.578 -23.609 -19.906 1 90.38 381 ARG A O 1
ATOM 2982 N N . LYS A 1 382 ? 21.984 -23.203 -17.766 1 92.5 382 LYS A N 1
ATOM 2983 C CA . LYS A 1 382 ? 21.609 -21.781 -17.797 1 92.5 382 LYS A CA 1
ATOM 2984 C C . LYS A 1 382 ? 20.125 -21.609 -18.047 1 92.5 382 LYS A C 1
ATOM 2986 O O . LYS A 1 382 ? 19.719 -20.953 -19.016 1 92.5 382 LYS A O 1
ATOM 2991 N N . TRP A 1 383 ? 19.328 -22.172 -17.234 1 96.38 383 TRP A N 1
ATOM 2992 C CA . TRP A 1 383 ? 17.875 -22.047 -17.266 1 96.38 383 TRP A CA 1
ATOM 2993 C C . TRP A 1 383 ? 17.359 -21.453 -15.969 1 96.38 383 TRP A C 1
ATOM 2995 O O . TRP A 1 383 ? 17.922 -21.703 -14.898 1 96.38 383 TRP A O 1
ATOM 3005 N N . SER A 1 384 ? 16.344 -20.641 -16.078 1 97.62 384 SER A N 1
ATOM 3006 C CA . SER A 1 384 ? 15.688 -20.047 -14.922 1 97.62 384 SER A CA 1
ATOM 3007 C C . SER A 1 384 ? 14.352 -20.719 -14.633 1 97.62 384 SER A C 1
ATOM 3009 O O . SER A 1 384 ? 13.578 -21.016 -15.555 1 97.62 384 SER A O 1
ATOM 3011 N N . PHE A 1 385 ? 14.117 -21.031 -13.391 1 98.5 385 PHE A N 1
ATOM 3012 C CA . PHE A 1 385 ? 12.883 -21.672 -12.945 1 98.5 385 PHE A CA 1
ATOM 3013 C C . PHE A 1 385 ? 12.117 -20.766 -11.992 1 98.5 385 PHE A C 1
ATOM 3015 O O . PHE A 1 385 ? 12.695 -20.203 -11.055 1 98.5 385 PHE A O 1
ATOM 3022 N N . SER A 1 386 ? 10.891 -20.5 -12.25 1 98.69 386 SER A N 1
ATOM 3023 C CA . SER A 1 386 ? 9.938 -19.859 -11.359 1 98.69 386 SER A CA 1
ATOM 3024 C C . SER A 1 386 ? 8.844 -20.828 -10.922 1 98.69 386 SER A C 1
ATOM 3026 O O . SER A 1 386 ? 8.016 -21.25 -11.734 1 98.69 386 SER A O 1
ATOM 3028 N N . VAL A 1 387 ? 8.828 -21.125 -9.672 1 98.69 387 VAL A N 1
ATOM 3029 C CA . VAL A 1 387 ? 7.914 -22.141 -9.141 1 98.69 387 VAL A CA 1
ATOM 3030 C C . VAL A 1 387 ? 6.82 -21.469 -8.32 1 98.69 387 VAL A C 1
ATOM 3032 O O . VAL A 1 387 ? 7.102 -20.875 -7.27 1 98.69 387 VAL A O 1
ATOM 3035 N N . SER A 1 388 ? 5.641 -21.5 -8.773 1 98.56 388 SER A N 1
ATOM 3036 C CA . SER A 1 388 ? 4.465 -21.109 -8.008 1 98.56 388 SER A CA 1
ATOM 3037 C C . SER A 1 388 ? 3.75 -22.328 -7.438 1 98.56 388 SER A C 1
ATOM 3039 O O . SER A 1 388 ? 3.057 -23.047 -8.156 1 98.56 388 SER A O 1
ATOM 3041 N N . TRP A 1 389 ? 3.893 -22.516 -6.211 1 97.19 389 TRP A N 1
ATOM 3042 C CA . TRP A 1 389 ? 3.43 -23.75 -5.586 1 97.19 389 TRP A CA 1
ATOM 3043 C C . TRP A 1 389 ? 1.933 -23.953 -5.801 1 97.19 389 TRP A C 1
ATOM 3045 O O . TRP A 1 389 ? 1.146 -23.016 -5.594 1 97.19 389 TRP A O 1
ATOM 3055 N N . GLY A 1 390 ? 1.604 -25.156 -6.199 1 97.19 390 GLY A N 1
ATOM 3056 C CA . GLY A 1 390 ? 0.205 -25.531 -6.363 1 97.19 390 GLY A CA 1
ATOM 3057 C C . GLY A 1 390 ? -0.419 -24.953 -7.617 1 97.19 390 GLY A C 1
ATOM 3058 O O . GLY A 1 390 ? -1.636 -25.031 -7.805 1 97.19 390 GLY A O 1
ATOM 3059 N N . TYR A 1 391 ? 0.412 -24.375 -8.5 1 98.5 391 TYR A N 1
ATOM 3060 C CA . TYR A 1 391 ? -0.192 -23.719 -9.648 1 98.5 391 TYR A CA 1
ATOM 3061 C C . TYR A 1 391 ? 0.595 -24 -10.922 1 98.5 391 TYR A C 1
ATOM 3063 O O . TYR A 1 391 ? 0.265 -24.922 -11.672 1 98.5 391 TYR A O 1
ATOM 3071 N N . VAL A 1 392 ? 1.843 -23.297 -11.062 1 98.62 392 VAL A N 1
ATOM 3072 C CA . VAL A 1 392 ? 2.547 -23.422 -12.336 1 98.62 392 VAL A CA 1
ATOM 3073 C C . VAL A 1 392 ? 4.051 -23.312 -12.109 1 98.62 392 VAL A C 1
ATOM 3075 O O . VAL A 1 392 ? 4.496 -22.609 -11.195 1 98.62 392 VAL A O 1
ATOM 3078 N N . VAL A 1 393 ? 4.824 -24.047 -12.859 1 98.69 393 VAL A N 1
ATOM 3079 C CA . VAL A 1 393 ? 6.266 -23.859 -12.977 1 98.69 393 VAL A CA 1
ATOM 3080 C C . VAL A 1 393 ? 6.602 -23.266 -14.344 1 98.69 393 VAL A C 1
ATOM 3082 O O . VAL A 1 393 ? 6.215 -23.812 -15.375 1 98.69 393 VAL A O 1
ATOM 3085 N N . GLN A 1 394 ? 7.25 -22.172 -14.359 1 98.19 394 GLN A N 1
ATOM 3086 C CA . GLN A 1 394 ? 7.727 -21.531 -15.586 1 98.19 394 GLN A CA 1
ATOM 3087 C C . GLN A 1 394 ? 9.227 -21.734 -15.758 1 98.19 394 GLN A C 1
ATOM 3089 O O . GLN A 1 394 ? 10 -21.531 -14.82 1 98.19 394 GLN A O 1
ATOM 3094 N N . VAL A 1 395 ? 9.57 -22.141 -16.906 1 97.25 395 VAL A N 1
ATOM 3095 C CA . VAL A 1 395 ? 10.977 -22.375 -17.219 1 97.25 395 VAL A CA 1
ATOM 3096 C C . VAL A 1 395 ? 11.398 -21.484 -18.391 1 97.25 395 VAL A C 1
ATOM 3098 O O . VAL A 1 395 ? 10.742 -21.469 -19.422 1 97.25 395 VAL A O 1
ATOM 3101 N N . LEU A 1 396 ? 12.43 -20.75 -18.188 1 95.94 396 LEU A N 1
ATOM 3102 C CA . LEU A 1 396 ? 12.93 -19.812 -19.203 1 95.94 396 LEU A CA 1
ATOM 3103 C C . LEU A 1 396 ? 14.391 -20.078 -19.516 1 95.94 396 LEU A C 1
ATOM 3105 O O . LEU A 1 396 ? 15.188 -20.375 -18.625 1 95.94 396 LEU A O 1
ATOM 3109 N N . LYS A 1 397 ? 14.68 -19.922 -20.781 1 94.06 397 LYS A N 1
ATOM 3110 C CA . LYS A 1 397 ? 16.062 -20.078 -21.203 1 94.06 397 LYS A CA 1
ATOM 3111 C C . LYS A 1 397 ? 16.906 -18.875 -20.766 1 94.06 397 LYS A C 1
ATOM 3113 O O . LYS A 1 397 ? 16.469 -17.734 -20.844 1 94.06 397 LYS A O 1
ATOM 3118 N N . GLY A 1 398 ? 18.125 -19.203 -20.219 1 94.06 398 GLY A N 1
ATOM 3119 C CA . GLY A 1 398 ? 19.031 -18.172 -19.781 1 94.06 398 GLY A CA 1
ATOM 3120 C C . GLY A 1 398 ? 18.828 -17.766 -18.344 1 94.06 398 GLY A C 1
ATOM 3121 O O . GLY A 1 398 ? 18.016 -18.359 -17.625 1 94.06 398 GLY A O 1
ATOM 3122 N N . PHE A 1 399 ? 19.672 -16.844 -17.953 1 95.38 399 PHE A N 1
ATOM 3123 C CA . PHE A 1 399 ? 19.562 -16.281 -16.609 1 95.38 399 PHE A CA 1
ATOM 3124 C C . PHE A 1 399 ? 18.641 -15.07 -16.609 1 95.38 399 PHE A C 1
ATOM 3126 O O . PHE A 1 399 ? 19.031 -13.992 -17.078 1 95.38 399 PHE A O 1
ATOM 3133 N N . ILE A 1 400 ? 17.422 -15.258 -16.141 1 96.69 400 ILE A N 1
ATOM 3134 C CA . ILE A 1 400 ? 16.5 -14.148 -15.906 1 96.69 400 ILE A CA 1
ATOM 3135 C C . ILE A 1 400 ? 16.547 -13.742 -14.438 1 96.69 400 ILE A C 1
ATOM 3137 O O . ILE A 1 400 ? 16.328 -14.57 -13.547 1 96.69 400 ILE A O 1
ATOM 3141 N N . THR A 1 401 ? 16.797 -12.516 -14.141 1 96.94 401 THR A N 1
ATOM 3142 C CA . THR A 1 401 ? 17.047 -12.062 -12.773 1 96.94 401 THR A CA 1
ATOM 3143 C C . THR A 1 401 ? 15.781 -12.164 -11.93 1 96.94 401 THR A C 1
ATOM 3145 O O . THR A 1 401 ? 14.672 -12.055 -12.453 1 96.94 401 THR A O 1
ATOM 3148 N N . PRO A 1 402 ? 15.938 -12.383 -10.602 1 98 402 PRO A N 1
ATOM 3149 C CA . PRO A 1 402 ? 14.773 -12.375 -9.711 1 98 402 PRO A CA 1
ATOM 3150 C C . PRO A 1 402 ? 13.969 -11.078 -9.789 1 98 402 PRO A C 1
ATOM 3152 O O . PRO A 1 402 ? 12.742 -11.094 -9.688 1 98 402 PRO A O 1
ATOM 3155 N N . ARG A 1 403 ? 14.625 -9.961 -9.984 1 97.31 403 ARG A N 1
ATOM 3156 C CA . ARG A 1 403 ? 13.953 -8.664 -10.109 1 97.31 403 ARG A CA 1
ATOM 3157 C C . ARG A 1 403 ? 12.969 -8.672 -11.273 1 97.31 403 ARG A C 1
ATOM 3159 O O . ARG A 1 403 ? 11.898 -8.07 -11.188 1 97.31 403 ARG A O 1
ATOM 3166 N N . GLU A 1 404 ? 13.305 -9.344 -12.312 1 96.69 404 GLU A N 1
ATOM 3167 C CA . GLU A 1 404 ? 12.43 -9.453 -13.477 1 96.69 404 GLU A CA 1
ATOM 3168 C C . GLU A 1 404 ? 11.352 -10.5 -13.258 1 96.69 404 GLU A C 1
ATOM 3170 O O . GLU A 1 404 ? 10.195 -10.305 -13.641 1 96.69 404 GLU A O 1
ATOM 3175 N N . LEU A 1 405 ? 11.727 -11.578 -12.641 1 97.94 405 LEU A N 1
ATOM 3176 C CA . LEU A 1 405 ? 10.805 -12.703 -12.5 1 97.94 405 LEU A CA 1
ATOM 3177 C C . LEU A 1 405 ? 9.758 -12.43 -11.43 1 97.94 405 LEU A C 1
ATOM 3179 O O . LEU A 1 405 ? 8.688 -13.039 -11.422 1 97.94 405 LEU A O 1
ATOM 3183 N N . GLU A 1 406 ? 10.062 -11.531 -10.516 1 97.56 406 GLU A N 1
ATOM 3184 C CA . GLU A 1 406 ? 9.141 -11.32 -9.398 1 97.56 406 GLU A CA 1
ATOM 3185 C C . GLU A 1 406 ? 7.922 -10.508 -9.836 1 97.56 406 GLU A C 1
ATOM 3187 O O . GLU A 1 406 ? 6.922 -10.445 -9.117 1 97.56 406 GLU A O 1
ATOM 3192 N N . VAL A 1 407 ? 7.973 -9.844 -10.945 1 97.19 407 VAL A N 1
ATOM 3193 C CA . VAL A 1 407 ? 6.844 -9.039 -11.398 1 97.19 407 VAL A CA 1
ATOM 3194 C C . VAL A 1 407 ? 5.938 -9.875 -12.289 1 97.19 407 VAL A C 1
ATOM 3196 O O . VAL A 1 407 ? 6.406 -10.781 -12.984 1 97.19 407 VAL A O 1
ATOM 3199 N N . ALA A 1 408 ? 4.734 -9.562 -12.336 1 97.81 408 ALA A N 1
ATOM 3200 C CA . ALA A 1 408 ? 3.73 -10.328 -13.078 1 97.81 408 ALA A CA 1
ATOM 3201 C C . ALA A 1 408 ? 3.953 -10.211 -14.586 1 97.81 408 ALA A C 1
ATOM 3203 O O . ALA A 1 408 ? 4.156 -9.109 -15.102 1 97.81 408 ALA A O 1
ATOM 3204 N N . GLN A 1 409 ? 3.969 -11.359 -15.258 1 97.75 409 GLN A N 1
ATOM 3205 C CA . GLN A 1 409 ? 3.887 -11.344 -16.703 1 97.75 409 GLN A CA 1
ATOM 3206 C C . GLN A 1 409 ? 2.512 -10.875 -17.172 1 97.75 409 GLN A C 1
ATOM 3208 O O . GLN A 1 409 ? 1.487 -11.367 -16.703 1 97.75 409 GLN A O 1
ATOM 3213 N N . ARG A 1 410 ? 2.5 -9.922 -18.016 1 97.5 410 ARG A N 1
ATOM 3214 C CA . ARG A 1 410 ? 1.244 -9.273 -18.391 1 97.5 410 ARG A CA 1
ATOM 3215 C C . ARG A 1 410 ? 0.472 -10.117 -19.406 1 97.5 410 ARG A C 1
ATOM 3217 O O . ARG A 1 410 ? 0.293 -9.719 -20.547 1 97.5 410 ARG A O 1
ATOM 3224 N N . THR A 1 411 ? -0.023 -11.25 -19.016 1 96.75 411 THR A N 1
ATOM 3225 C CA . THR A 1 411 ? -0.86 -12.141 -19.812 1 96.75 411 THR A CA 1
ATOM 3226 C C . THR A 1 411 ? -2.311 -11.672 -19.812 1 96.75 411 THR A C 1
ATOM 3228 O O . THR A 1 411 ? -3.193 -12.352 -20.328 1 96.75 411 THR A O 1
ATOM 3231 N N . PHE A 1 412 ? -2.617 -10.586 -19.203 1 97.25 412 PHE A N 1
ATOM 3232 C CA . PHE A 1 412 ? -3.947 -10.016 -19.016 1 97.25 412 PHE A CA 1
ATOM 3233 C C . PHE A 1 412 ? -4.016 -8.602 -19.562 1 97.25 412 PHE A C 1
ATOM 3235 O O . PHE A 1 412 ? -2.984 -8.008 -19.891 1 97.25 412 PHE A O 1
ATOM 3242 N N . LEU A 1 413 ? -5.23 -8.109 -19.703 1 96.81 413 LEU A N 1
ATOM 3243 C CA . LEU A 1 413 ? -5.5 -6.727 -20.078 1 96.81 413 LEU A CA 1
ATOM 3244 C C . LEU A 1 413 ? -6.07 -5.938 -18.906 1 96.81 413 LEU A C 1
ATOM 3246 O O . LEU A 1 413 ? -6.562 -6.523 -17.938 1 96.81 413 LEU A O 1
ATOM 3250 N N . SER A 1 414 ? -5.871 -4.652 -18.969 1 95.31 414 SER A N 1
ATOM 3251 C CA . SER A 1 414 ? -6.504 -3.807 -17.969 1 95.31 414 SER A CA 1
ATOM 3252 C C . SER A 1 414 ? -8.023 -3.91 -18.031 1 95.31 414 SER A C 1
ATOM 3254 O O . SER A 1 414 ? -8.57 -4.512 -18.969 1 95.31 414 SER A O 1
ATOM 3256 N N . TRP A 1 415 ? -8.672 -3.338 -17.062 1 93.75 415 TRP A N 1
ATOM 3257 C CA . TRP A 1 415 ? -10.125 -3.35 -16.969 1 93.75 415 TRP A CA 1
ATOM 3258 C C . TRP A 1 415 ? -10.75 -2.66 -18.172 1 93.75 415 TRP A C 1
ATOM 3260 O O . TRP A 1 415 ? -11.852 -3.02 -18.609 1 93.75 415 TRP A O 1
ATOM 3270 N N . HIS A 1 416 ? -10.031 -1.748 -18.766 1 92.38 416 HIS A N 1
ATOM 3271 C CA . HIS A 1 416 ? -10.492 -1.019 -19.938 1 92.38 416 HIS A CA 1
ATOM 3272 C C . HIS A 1 416 ? -9.898 -1.604 -21.219 1 92.38 416 HIS A C 1
ATOM 3274 O O . HIS A 1 416 ? -9.859 -0.935 -22.25 1 92.38 416 HIS A O 1
ATOM 3280 N N . ARG A 1 417 ? -9.281 -2.75 -21.125 1 93.31 417 ARG A N 1
ATOM 3281 C CA . ARG A 1 417 ? -8.812 -3.576 -22.234 1 93.31 417 ARG A CA 1
ATOM 3282 C C . ARG A 1 417 ? -7.613 -2.934 -22.922 1 93.31 417 ARG A C 1
ATOM 3284 O O . ARG A 1 417 ? -7.547 -2.896 -24.156 1 93.31 417 ARG A O 1
ATOM 3291 N N . GLU A 1 418 ? -6.859 -2.314 -22.062 1 91.5 418 GLU A N 1
ATOM 3292 C CA . GLU A 1 418 ? -5.578 -1.785 -22.516 1 91.5 418 GLU A CA 1
ATOM 3293 C C . GLU A 1 418 ? -4.422 -2.689 -22.094 1 91.5 418 GLU A C 1
ATOM 3295 O O . GLU A 1 418 ? -4.535 -3.434 -21.125 1 91.5 418 GLU A O 1
ATOM 3300 N N . SER A 1 419 ? -3.334 -2.605 -22.812 1 89.94 419 SER A N 1
ATOM 3301 C CA . SER A 1 419 ? -2.184 -3.453 -22.516 1 89.94 419 SER A CA 1
ATOM 3302 C C . SER A 1 419 ? -1.037 -2.639 -21.922 1 89.94 419 SER A C 1
ATOM 3304 O O . SER A 1 419 ? 0.034 -3.18 -21.641 1 89.94 419 SER A O 1
ATOM 3306 N N . SER A 1 420 ? -1.304 -1.501 -21.641 1 92.5 420 SER A N 1
ATOM 3307 C CA . SER A 1 420 ? -0.234 -0.638 -21.141 1 92.5 420 SER A CA 1
ATOM 3308 C C . SER A 1 420 ? 0.125 -0.967 -19.703 1 92.5 420 SER A C 1
ATOM 3310 O O . SER A 1 420 ? -0.759 -1.2 -18.875 1 92.5 420 SER A O 1
ATOM 3312 N N . LYS A 1 421 ? 1.429 -0.891 -19.391 1 95.25 421 LYS A N 1
ATOM 3313 C CA . LYS A 1 421 ? 1.916 -1.185 -18.047 1 95.25 421 LYS A CA 1
ATOM 3314 C C . LYS A 1 421 ? 1.496 -0.099 -17.047 1 95.25 421 LYS A C 1
ATOM 3316 O O . LYS A 1 421 ? 1.498 -0.32 -15.844 1 95.25 421 LYS A O 1
ATOM 3321 N N . VAL A 1 422 ? 1.13 1.068 -17.516 1 95.81 422 VAL A N 1
ATOM 3322 C CA . VAL A 1 422 ? 0.851 2.201 -16.641 1 95.81 422 VAL A CA 1
ATOM 3323 C C . VAL A 1 422 ? -0.547 2.057 -16.031 1 95.81 422 VAL A C 1
ATOM 3325 O O . VAL A 1 422 ? -0.913 2.793 -15.117 1 95.81 422 VAL A O 1
ATOM 3328 N N . GLU A 1 423 ? -1.321 1.061 -16.531 1 96.81 423 GLU A N 1
ATOM 3329 C CA . GLU A 1 423 ? -2.703 0.868 -16.109 1 96.81 423 GLU A CA 1
ATOM 3330 C C . GLU A 1 423 ? -2.768 0.245 -14.711 1 96.81 423 GLU A C 1
ATOM 3332 O O . GLU A 1 423 ? -3.824 0.242 -14.07 1 96.81 423 GLU A O 1
ATOM 3337 N N . PHE A 1 424 ? -1.664 -0.239 -14.219 1 98 424 PHE A N 1
ATOM 3338 C CA . PHE A 1 424 ? -1.682 -1.067 -13.016 1 98 424 PHE A CA 1
ATOM 3339 C C . PHE A 1 424 ? -0.896 -0.405 -11.891 1 98 424 PHE A C 1
ATOM 3341 O O . PHE A 1 424 ? 0.134 0.226 -12.133 1 98 424 PHE A O 1
ATOM 3348 N N . PRO A 1 425 ? -1.356 -0.483 -10.641 1 97.56 425 PRO A N 1
ATOM 3349 C CA . PRO A 1 425 ? -0.592 0.019 -9.492 1 97.56 425 PRO A CA 1
ATOM 3350 C C . PRO A 1 425 ? 0.444 -0.983 -8.992 1 97.56 425 PRO A C 1
ATOM 3352 O O . PRO A 1 425 ? 0.613 -1.147 -7.781 1 97.56 425 PRO A O 1
ATOM 3355 N N . PHE A 1 426 ? 0.987 -1.784 -9.852 1 97.69 426 PHE A N 1
ATOM 3356 C CA . PHE A 1 426 ? 2.1 -2.713 -9.695 1 97.69 426 PHE A CA 1
ATOM 3357 C C . PHE A 1 426 ? 2.852 -2.885 -11.008 1 97.69 426 PHE A C 1
ATOM 3359 O O . PHE A 1 426 ? 2.342 -2.527 -12.07 1 97.69 426 PHE A O 1
ATOM 3366 N N . ASN A 1 427 ? 4.02 -3.373 -10.977 1 98 427 ASN A N 1
ATOM 3367 C CA . ASN A 1 427 ? 4.816 -3.547 -12.188 1 98 427 ASN A CA 1
ATOM 3368 C C . ASN A 1 427 ? 4.457 -4.84 -12.906 1 98 427 ASN A C 1
ATOM 3370 O O . ASN A 1 427 ? 4.066 -5.824 -12.281 1 98 427 ASN A O 1
ATOM 3374 N N . THR A 1 428 ? 4.586 -4.777 -14.164 1 97.75 428 THR A N 1
ATOM 3375 C CA . THR A 1 428 ? 4.391 -5.945 -15.016 1 97.75 428 THR A CA 1
ATOM 3376 C C . THR A 1 428 ? 5.516 -6.062 -16.047 1 97.75 428 THR A C 1
ATOM 3378 O O . THR A 1 428 ? 6.184 -5.074 -16.359 1 97.75 428 THR A O 1
ATOM 3381 N N . ARG A 1 429 ? 5.758 -7.211 -16.438 1 96.38 429 ARG A N 1
ATOM 3382 C CA . ARG A 1 429 ? 6.66 -7.418 -17.562 1 96.38 429 ARG A CA 1
ATOM 3383 C C . ARG A 1 429 ? 5.895 -7.891 -18.797 1 96.38 429 ARG A C 1
ATOM 3385 O O . ARG A 1 429 ? 4.867 -8.562 -18.672 1 96.38 429 ARG A O 1
ATOM 3392 N N . ALA A 1 430 ? 6.391 -7.613 -19.922 1 95.19 430 ALA A N 1
ATOM 3393 C CA . ALA A 1 430 ? 5.695 -7.887 -21.188 1 95.19 430 ALA A CA 1
ATOM 3394 C C . ALA A 1 430 ? 5.598 -9.391 -21.438 1 95.19 430 ALA A C 1
ATOM 3396 O O . ALA A 1 430 ? 6.504 -10.148 -21.078 1 95.19 430 ALA A O 1
ATOM 3397 N N . ASN A 1 431 ? 4.535 -9.781 -21.984 1 94.81 431 ASN A N 1
ATOM 3398 C CA . ASN A 1 431 ? 4.402 -11.094 -22.594 1 94.81 431 ASN A CA 1
ATOM 3399 C C . ASN A 1 431 ? 4.828 -11.078 -24.062 1 94.81 431 ASN A C 1
ATOM 3401 O O . ASN A 1 431 ? 4.148 -10.492 -24.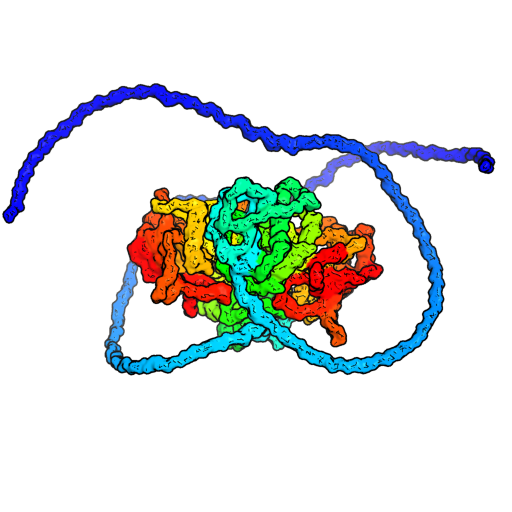906 1 94.81 431 ASN A O 1
ATOM 3405 N N . PRO A 1 432 ? 5.898 -11.75 -24.375 1 93.44 432 PRO A N 1
ATOM 3406 C CA . PRO A 1 432 ? 6.402 -11.688 -25.75 1 93.44 432 PRO A CA 1
ATOM 3407 C C . PRO A 1 432 ? 5.391 -12.188 -26.781 1 93.44 432 PRO A C 1
ATOM 3409 O O . PRO A 1 432 ? 4.668 -13.148 -26.516 1 93.44 432 PRO A O 1
ATOM 3412 N N . ASP A 1 433 ? 5.465 -11.547 -27.922 1 91.31 433 ASP A N 1
ATOM 3413 C CA . ASP A 1 433 ? 4.617 -12.008 -29.016 1 91.31 433 ASP A CA 1
ATOM 3414 C C . ASP A 1 433 ? 5.109 -13.336 -29.578 1 91.31 433 ASP A C 1
ATOM 3416 O O . ASP A 1 433 ? 4.309 -14.188 -29.969 1 91.31 433 ASP A O 1
ATOM 3420 N N . ASP A 1 434 ? 6.438 -13.414 -29.578 1 89.25 434 ASP A N 1
ATOM 3421 C CA . ASP A 1 434 ? 7.051 -14.672 -30 1 89.25 434 ASP A CA 1
ATOM 3422 C C . ASP A 1 434 ? 6.832 -15.766 -28.953 1 89.25 434 ASP A C 1
ATOM 3424 O O . ASP A 1 434 ? 7.434 -15.734 -27.875 1 89.25 434 ASP A O 1
ATOM 3428 N N . ILE A 1 435 ? 6.141 -16.766 -29.312 1 87.94 435 ILE A N 1
ATOM 3429 C CA . ILE A 1 435 ? 5.738 -17.828 -28.391 1 87.94 435 ILE A CA 1
ATOM 3430 C C . ILE A 1 435 ? 6.973 -18.562 -27.891 1 87.94 435 ILE A C 1
ATOM 3432 O O . ILE A 1 435 ? 7.004 -19.031 -26.75 1 87.94 435 ILE A O 1
ATOM 3436 N N . CYS A 1 436 ? 7.977 -18.672 -28.703 1 89.38 436 CYS A N 1
ATOM 3437 C CA . CYS A 1 436 ? 9.18 -19.406 -28.344 1 89.38 436 CYS A CA 1
ATOM 3438 C C . CYS A 1 436 ? 10 -18.641 -27.312 1 89.38 436 CYS A C 1
ATOM 3440 O O . CYS A 1 436 ? 10.898 -19.203 -26.688 1 89.38 436 CYS A O 1
ATOM 3442 N N . LYS A 1 437 ? 9.648 -17.359 -27.141 1 91.19 437 LYS A N 1
ATOM 3443 C CA . LYS A 1 437 ? 10.352 -16.547 -26.172 1 91.19 437 LYS A CA 1
ATOM 3444 C C . LYS A 1 437 ? 9.562 -16.453 -24.859 1 91.19 437 LYS A C 1
ATOM 3446 O O . LYS A 1 437 ? 10.047 -15.898 -23.875 1 91.19 437 LYS A O 1
ATOM 3451 N N . GLN A 1 438 ? 8.383 -16.938 -24.891 1 93.44 438 GLN A N 1
ATOM 3452 C CA . GLN A 1 438 ? 7.598 -17.031 -23.656 1 93.44 438 GLN A CA 1
ATOM 3453 C C . GLN A 1 438 ? 8.094 -18.172 -22.766 1 93.44 438 GLN A C 1
ATOM 3455 O O . GLN A 1 438 ? 8.695 -19.125 -23.266 1 93.44 438 GLN A O 1
ATOM 3460 N N . PRO A 1 439 ? 7.887 -18.062 -21.5 1 95.5 439 PRO A N 1
ATOM 3461 C CA . PRO A 1 439 ? 8.266 -19.188 -20.641 1 95.5 439 PRO A CA 1
ATOM 3462 C C . PRO A 1 439 ? 7.508 -20.469 -21 1 95.5 439 PRO A C 1
ATOM 3464 O O . PRO A 1 439 ? 6.324 -20.422 -21.344 1 95.5 439 PRO A O 1
ATOM 3467 N N . THR A 1 440 ? 8.25 -21.609 -20.953 1 94.69 440 THR A N 1
ATOM 3468 C CA . THR A 1 440 ? 7.547 -22.891 -20.984 1 94.69 440 THR A CA 1
ATOM 3469 C C . THR A 1 440 ? 6.82 -23.125 -19.672 1 94.69 440 THR A C 1
ATOM 3471 O O . THR A 1 440 ? 7.43 -23.062 -18.594 1 94.69 440 THR A O 1
ATOM 3474 N N . ARG A 1 441 ? 5.613 -23.438 -19.766 1 96.44 441 ARG A N 1
ATOM 3475 C CA . ARG A 1 441 ? 4.805 -23.531 -18.547 1 96.44 441 ARG A CA 1
ATOM 3476 C C . ARG A 1 441 ? 4.41 -24.984 -18.266 1 96.44 441 ARG A C 1
ATOM 3478 O O . ARG A 1 441 ? 4.07 -25.719 -19.188 1 96.44 441 ARG A O 1
ATOM 3485 N N . PHE A 1 442 ? 4.574 -25.391 -17.062 1 96.94 442 PHE A N 1
ATOM 3486 C CA . PHE A 1 442 ? 4.094 -26.656 -16.531 1 96.94 442 PHE A CA 1
ATOM 3487 C C . PHE A 1 442 ? 3.055 -26.422 -15.438 1 96.94 442 PHE A C 1
ATOM 3489 O O . PHE A 1 442 ? 3.365 -25.844 -14.391 1 96.94 442 PHE A O 1
ATOM 3496 N N . PHE A 1 443 ? 1.82 -26.844 -15.656 1 97.94 443 PHE A N 1
ATOM 3497 C CA . PHE A 1 443 ? 0.742 -26.594 -14.703 1 97.94 443 PHE A CA 1
ATOM 3498 C C . PHE A 1 443 ? 0.53 -27.797 -13.797 1 97.94 443 PHE A C 1
ATOM 3500 O O . PHE A 1 443 ? 0.755 -28.938 -14.203 1 97.94 443 PHE A O 1
ATOM 3507 N N . MET A 1 444 ? 0.077 -27.531 -12.633 1 98.12 444 MET A N 1
ATOM 3508 C CA . MET A 1 444 ? -0.126 -28.578 -11.648 1 98.12 444 MET A CA 1
ATOM 3509 C C . MET A 1 444 ? -1.141 -29.609 -12.141 1 98.12 444 MET A C 1
ATOM 3511 O O . MET A 1 444 ? -2.234 -29.25 -12.578 1 98.12 444 MET A O 1
ATOM 3515 N N . ASP A 1 445 ? -0.741 -30.781 -12.047 1 96.88 445 ASP A N 1
ATOM 3516 C CA . ASP A 1 445 ? -1.616 -31.891 -12.414 1 96.88 445 ASP A CA 1
ATOM 3517 C C . ASP A 1 445 ? -2.143 -32.594 -11.172 1 96.88 445 ASP A C 1
ATOM 3519 O O . ASP A 1 445 ? -3.312 -33 -11.117 1 96.88 445 ASP A O 1
ATOM 3523 N N . SER A 1 446 ? -1.275 -32.781 -10.258 1 96.56 446 SER A N 1
ATOM 3524 C CA . SER A 1 446 ? -1.652 -33.438 -9.016 1 96.56 446 SER A CA 1
ATOM 3525 C C . SER A 1 446 ? -0.839 -32.906 -7.836 1 96.56 446 SER A C 1
ATOM 3527 O O . SER A 1 446 ? 0.249 -32.375 -8.023 1 96.56 446 SER A O 1
ATOM 3529 N N . VAL A 1 447 ? -1.405 -33.031 -6.68 1 96.94 447 VAL A N 1
ATOM 3530 C CA . VAL A 1 447 ? -0.753 -32.594 -5.445 1 96.94 447 VAL A CA 1
ATOM 3531 C C . VAL A 1 447 ? -1.089 -33.562 -4.316 1 96.94 447 VAL A C 1
ATOM 3533 O O . VAL A 1 447 ? -2.215 -34.062 -4.227 1 96.94 447 VAL A O 1
ATOM 3536 N N . LYS A 1 448 ? -0.073 -33.875 -3.523 1 94.88 448 LYS A N 1
ATOM 3537 C CA . LYS A 1 448 ? -0.234 -34.812 -2.402 1 94.88 448 LYS A CA 1
ATOM 3538 C C . LYS A 1 448 ? 0.356 -34.219 -1.121 1 94.88 448 LYS A C 1
ATOM 3540 O O . LYS A 1 448 ? 1.407 -33.594 -1.152 1 94.88 448 LYS A O 1
ATOM 3545 N N . GLY A 1 449 ? -0.439 -34.406 -0.067 1 91.94 449 GLY A N 1
ATOM 3546 C CA . GLY A 1 449 ? 0.058 -34 1.235 1 91.94 449 GLY A CA 1
ATOM 3547 C C . GLY A 1 449 ? 1.141 -34.906 1.778 1 91.94 449 GLY A C 1
ATOM 3548 O O . GLY A 1 449 ? 1.54 -35.875 1.115 1 91.94 449 GLY A O 1
ATOM 3549 N N . PRO A 1 450 ? 1.607 -34.438 2.979 1 86.94 450 PRO A N 1
ATOM 3550 C CA . PRO A 1 450 ? 2.658 -35.281 3.568 1 86.94 450 PRO A CA 1
ATOM 3551 C C . PRO A 1 450 ? 2.168 -36.688 3.918 1 86.94 450 PRO A C 1
ATOM 3553 O O . PRO A 1 450 ? 1.035 -36.844 4.379 1 86.94 450 PRO A O 1
ATOM 3556 N N . ALA A 1 451 ? 2.932 -37.625 3.43 1 74.88 451 ALA A N 1
ATOM 3557 C CA . ALA A 1 451 ? 2.627 -39 3.838 1 74.88 451 ALA A CA 1
ATOM 3558 C C . ALA A 1 451 ? 2.84 -39.188 5.34 1 74.88 451 ALA A C 1
ATOM 3560 O O . ALA A 1 451 ? 3.551 -38.406 5.973 1 74.88 451 ALA A O 1
ATOM 3561 N N . HIS A 1 452 ? 1.978 -40 6.039 1 64.88 452 HIS A N 1
ATOM 3562 C CA . HIS A 1 452 ? 2.045 -40.25 7.473 1 64.88 452 HIS A CA 1
ATOM 3563 C C . HIS A 1 452 ? 3.49 -40.344 7.949 1 64.88 452 HIS A C 1
ATOM 3565 O O . HIS A 1 452 ? 3.822 -39.875 9.039 1 64.88 452 HIS A O 1
ATOM 3571 N N . ASP A 1 453 ? 4.379 -40.938 7.281 1 57.62 453 ASP A N 1
ATOM 3572 C CA . ASP A 1 453 ? 5.758 -41.125 7.715 1 57.62 453 ASP A CA 1
ATOM 3573 C C . ASP A 1 453 ? 6.668 -40.031 7.188 1 57.62 453 ASP A C 1
ATOM 3575 O O . ASP A 1 453 ? 7.859 -40 7.5 1 57.62 453 ASP A O 1
ATOM 3579 N N . SER A 1 454 ? 6.129 -39.125 6.484 1 65 454 SER A N 1
ATOM 3580 C CA . SER A 1 454 ? 6.992 -38.188 5.762 1 65 454 SER A CA 1
ATOM 3581 C C . SER A 1 454 ? 7.125 -36.875 6.508 1 65 454 SER A C 1
ATOM 3583 O O . SER A 1 454 ? 6.227 -36.469 7.25 1 65 454 SER A O 1
ATOM 3585 N N . GLN A 1 455 ? 8.312 -36.469 7.031 1 66.31 455 GLN A N 1
ATOM 3586 C CA . GLN A 1 455 ? 8.836 -35.25 7.68 1 66.31 455 GLN A CA 1
ATOM 3587 C C . GLN A 1 455 ? 8.227 -34 7.078 1 66.31 455 GLN A C 1
ATOM 3589 O O . GLN A 1 455 ? 8.938 -33.031 6.777 1 66.31 455 GLN A O 1
ATOM 3594 N N . ASP A 1 456 ? 6.855 -33.906 6.77 1 82.75 456 ASP A N 1
ATOM 3595 C CA . ASP A 1 456 ? 6.16 -32.688 6.383 1 82.75 456 ASP A CA 1
ATOM 3596 C C . ASP A 1 456 ? 6.488 -32.281 4.938 1 82.75 456 ASP A C 1
ATOM 3598 O O . ASP A 1 456 ? 6.508 -31.109 4.594 1 82.75 456 ASP A O 1
ATOM 3602 N N . LEU A 1 457 ? 6.809 -33.344 4.156 1 91.19 457 LEU A N 1
ATOM 3603 C CA . LEU A 1 457 ? 7.141 -33.094 2.758 1 91.19 457 LEU A CA 1
ATOM 3604 C C . LEU A 1 457 ? 5.91 -33.25 1.87 1 91.19 457 LEU A C 1
ATOM 3606 O O . LEU A 1 457 ? 5.293 -34.312 1.861 1 91.19 457 LEU A O 1
ATOM 3610 N N . MET A 1 458 ? 5.508 -32.219 1.168 1 95.38 458 MET A N 1
ATOM 3611 C CA . MET A 1 458 ? 4.426 -32.25 0.19 1 95.38 458 MET A CA 1
ATOM 3612 C C . MET A 1 458 ? 4.973 -32.375 -1.228 1 95.38 458 MET A C 1
ATOM 3614 O O . MET A 1 458 ? 6.141 -32.062 -1.479 1 95.38 458 MET A O 1
ATOM 3618 N N . GLU A 1 459 ? 4.133 -32.938 -2.088 1 96.62 459 GLU A N 1
ATOM 3619 C CA . GLU A 1 459 ? 4.586 -33.156 -3.459 1 96.62 459 GLU A CA 1
ATOM 3620 C C . GLU A 1 459 ? 3.527 -32.719 -4.465 1 96.62 459 GLU A C 1
ATOM 3622 O O . GLU A 1 459 ? 2.336 -32.969 -4.273 1 96.62 459 GLU A O 1
ATOM 3627 N N . ALA A 1 460 ? 3.949 -32.031 -5.449 1 97.69 460 ALA A N 1
ATOM 3628 C CA . ALA A 1 460 ? 3.094 -31.688 -6.578 1 97.69 460 ALA A CA 1
ATOM 3629 C C . ALA A 1 460 ? 3.764 -32.031 -7.902 1 97.69 460 ALA A C 1
ATOM 3631 O O . ALA A 1 460 ? 4.977 -31.875 -8.055 1 97.69 460 ALA A O 1
ATOM 3632 N N . VAL A 1 461 ? 2.977 -32.562 -8.797 1 97.81 461 VAL A N 1
ATOM 3633 C CA . VAL A 1 461 ? 3.453 -32.875 -10.133 1 97.81 461 VAL A CA 1
ATOM 3634 C C . VAL A 1 461 ? 2.875 -31.891 -11.141 1 97.81 461 VAL A C 1
ATOM 3636 O O . VAL A 1 461 ? 1.67 -31.625 -11.141 1 97.81 461 VAL A O 1
ATOM 3639 N N . PHE A 1 462 ? 3.738 -31.375 -11.898 1 97.81 462 PHE A N 1
ATOM 3640 C CA . PHE A 1 462 ? 3.365 -30.406 -12.93 1 97.81 462 PHE A CA 1
ATOM 3641 C C . PHE A 1 462 ? 3.582 -30.984 -14.32 1 97.81 462 PHE A C 1
ATOM 3643 O O . PHE A 1 462 ? 4.59 -31.641 -14.57 1 97.81 462 PHE A O 1
ATOM 3650 N N . VAL A 1 463 ? 2.629 -30.719 -15.234 1 96.06 463 VAL A N 1
ATOM 3651 C CA . VAL A 1 463 ? 2.719 -31.25 -16.594 1 96.06 463 VAL A CA 1
ATOM 3652 C C . VAL A 1 463 ? 2.773 -30.109 -17.594 1 96.06 463 VAL A C 1
ATOM 3654 O O . VAL A 1 463 ? 2.168 -29.047 -17.375 1 96.06 463 VAL A O 1
ATOM 3657 N N . ARG A 1 464 ? 3.477 -30.344 -18.625 1 93.56 464 ARG A N 1
ATOM 3658 C CA . ARG A 1 464 ? 3.713 -29.328 -19.656 1 93.56 464 ARG A CA 1
ATOM 3659 C C . ARG A 1 464 ? 2.404 -28.891 -20.312 1 93.56 464 ARG A C 1
ATOM 3661 O O . ARG A 1 464 ? 1.541 -29.719 -20.594 1 93.56 464 ARG A O 1
ATOM 3668 N N . GLU A 1 465 ? 2.26 -27.578 -20.438 1 90.94 465 GLU A N 1
ATOM 3669 C CA . GLU A 1 465 ? 1.124 -27.016 -21.156 1 90.94 465 GLU A CA 1
ATOM 3670 C C . GLU A 1 465 ? 1.15 -27.406 -22.625 1 90.94 465 GLU A C 1
ATOM 3672 O O . GLU A 1 465 ? 2.193 -27.328 -23.281 1 90.94 465 GLU A O 1
ATOM 3677 N N . PHE A 1 466 ? 0.047 -27.922 -23.062 1 75.56 466 PHE A N 1
ATOM 3678 C CA . PHE A 1 466 ? -0.061 -28.344 -24.453 1 75.56 466 PHE A CA 1
ATOM 3679 C C . PHE A 1 466 ? -0.315 -27.141 -25.359 1 75.56 466 PHE A C 1
ATOM 3681 O O . PHE A 1 466 ? -1.322 -26.453 -25.203 1 75.56 466 PHE A O 1
ATOM 3688 N N . ASN A 1 467 ? 0.65 -26.719 -25.969 1 65.94 467 ASN A N 1
ATOM 3689 C CA . ASN A 1 467 ? 0.391 -25.625 -26.891 1 65.94 467 ASN A CA 1
ATOM 3690 C C . ASN A 1 467 ? 0.405 -26.125 -28.344 1 65.94 467 ASN A C 1
ATOM 3692 O O . ASN A 1 467 ? 1.402 -26.672 -28.797 1 65.94 467 ASN A O 1
ATOM 3696 N N . GLY A 1 468 ? -0.634 -26.984 -28.828 1 56.28 468 GLY A N 1
ATOM 3697 C CA . GLY A 1 468 ? -0.813 -27.594 -30.141 1 56.28 468 GLY A CA 1
ATOM 3698 C C . GLY A 1 468 ? 0.239 -27.156 -31.156 1 56.28 468 GLY A C 1
ATOM 3699 O O . GLY A 1 468 ? 0.542 -27.891 -32.094 1 56.28 468 GLY A O 1
ATOM 3700 N N . GLN A 1 469 ? 0.261 -25.859 -31.453 1 52.78 469 GLN A N 1
ATOM 3701 C CA . GLN A 1 469 ? 0.648 -25.406 -32.781 1 52.78 469 GLN A CA 1
ATOM 3702 C C . GLN A 1 469 ? 2.166 -25.328 -32.938 1 52.78 469 GLN A C 1
ATOM 3704 O O . GLN A 1 469 ? 2.715 -25.562 -34 1 52.78 469 GLN A O 1
ATOM 3709 N N . MET A 1 470 ? 2.908 -24.5 -32.125 1 59.12 470 MET A N 1
ATOM 3710 C CA . MET A 1 470 ? 4.164 -23.922 -32.594 1 59.12 470 MET A CA 1
ATOM 3711 C C . MET A 1 470 ? 5.359 -24.641 -31.969 1 59.12 470 MET A C 1
ATOM 3713 O O . MET A 1 470 ? 5.359 -24.906 -30.781 1 59.12 470 MET A O 1
ATOM 3717 N N . ASP A 1 471 ? 6.207 -25.359 -32.875 1 67.12 471 ASP A N 1
ATOM 3718 C CA . ASP A 1 471 ? 7.336 -26.234 -32.594 1 67.12 471 ASP A CA 1
ATOM 3719 C C . ASP A 1 471 ? 8.562 -25.438 -32.156 1 67.12 471 ASP A C 1
ATOM 3721 O O . ASP A 1 471 ? 9.188 -24.75 -32.969 1 67.12 471 ASP A O 1
ATOM 3725 N N . CYS A 1 472 ? 8.672 -25.094 -30.906 1 84.69 472 CYS A N 1
ATOM 3726 C CA . CYS A 1 472 ? 9.867 -24.484 -30.344 1 84.69 472 CYS A CA 1
ATOM 3727 C C . CYS A 1 472 ? 10.867 -25.562 -29.906 1 84.69 472 CYS A C 1
ATOM 3729 O O . CYS A 1 472 ? 11.781 -25.281 -29.125 1 84.69 472 CYS A O 1
ATOM 3731 N N . ALA A 1 473 ? 10.781 -26.703 -30.438 1 83.81 473 ALA A N 1
ATOM 3732 C CA . ALA A 1 473 ? 11.5 -27.859 -29.906 1 83.81 473 ALA A CA 1
ATOM 3733 C C . ALA A 1 473 ? 13.008 -27.688 -30.062 1 83.81 473 ALA A C 1
ATOM 3735 O O . ALA A 1 473 ? 13.773 -27.969 -29.141 1 83.81 473 ALA A O 1
ATOM 3736 N N . GLU A 1 474 ? 13.422 -27.266 -31.188 1 84.19 474 GLU A N 1
ATOM 3737 C CA . GLU A 1 474 ? 14.859 -27.125 -31.438 1 84.19 474 GLU A CA 1
ATOM 3738 C C . GLU A 1 474 ? 15.469 -26.031 -30.578 1 84.19 474 GLU A C 1
ATOM 3740 O O . GLU A 1 474 ? 16.562 -26.219 -30.016 1 84.19 474 GLU A O 1
ATOM 3745 N N . GLN A 1 475 ? 14.773 -25.016 -30.375 1 86.06 475 GLN A N 1
ATOM 3746 C CA . GLN A 1 475 ? 15.297 -23.875 -29.641 1 86.06 475 GLN A CA 1
ATOM 3747 C C . GLN A 1 475 ? 15.297 -24.125 -28.141 1 86.06 475 GLN A C 1
ATOM 3749 O O . GLN A 1 475 ? 16.078 -23.531 -27.406 1 86.06 475 GLN A O 1
ATOM 3754 N N . LEU A 1 476 ? 14.461 -25.031 -27.688 1 90.31 476 LEU A N 1
ATOM 3755 C CA . LEU A 1 476 ? 14.266 -25.188 -26.25 1 90.31 476 LEU A CA 1
ATOM 3756 C C . LEU A 1 476 ? 14.883 -26.5 -25.766 1 90.31 476 LEU A C 1
ATOM 3758 O O . LEU A 1 476 ? 14.578 -26.969 -24.672 1 90.31 476 LEU A O 1
ATOM 3762 N N . GLN A 1 477 ? 15.719 -27.031 -26.625 1 87.75 477 GLN A N 1
ATOM 3763 C CA . GLN A 1 477 ? 16.422 -28.219 -26.141 1 87.75 477 GLN A CA 1
ATOM 3764 C C . GLN A 1 477 ? 17.391 -27.859 -25.016 1 87.75 477 GLN A C 1
ATOM 3766 O O . GLN A 1 477 ? 18.047 -26.828 -25.062 1 87.75 477 GLN A O 1
ATOM 3771 N N . PRO A 1 478 ? 17.438 -28.719 -23.938 1 89.69 478 PRO A N 1
ATOM 3772 C CA . PRO A 1 478 ? 16.797 -30.031 -23.781 1 89.69 478 PRO A CA 1
ATOM 3773 C C . PRO A 1 478 ? 15.414 -29.938 -23.141 1 89.69 478 PRO A C 1
ATOM 3775 O O . PRO A 1 478 ? 14.789 -30.969 -22.844 1 89.69 478 PRO A O 1
ATOM 3778 N N . LEU A 1 479 ? 14.922 -28.781 -22.828 1 92.44 479 LEU A N 1
ATOM 3779 C CA . LEU A 1 479 ? 13.664 -28.594 -22.125 1 92.44 479 LEU A CA 1
ATOM 3780 C C . LEU A 1 479 ? 12.492 -29.156 -22.922 1 92.44 479 LEU A C 1
ATOM 3782 O O . LEU A 1 479 ? 11.484 -29.562 -22.344 1 92.44 479 LEU A O 1
ATOM 3786 N N . SER A 1 480 ? 12.68 -29.172 -24.219 1 90.69 480 SER A N 1
ATOM 3787 C CA . SER A 1 480 ? 11.602 -29.609 -25.094 1 90.69 480 SER A CA 1
ATOM 3788 C C . SER A 1 480 ? 11.203 -31.047 -24.812 1 90.69 480 SER A C 1
ATOM 3790 O O . SER A 1 480 ? 10.078 -31.469 -25.094 1 90.69 480 SER A O 1
ATOM 3792 N N . ALA A 1 481 ? 12.141 -31.812 -24.25 1 90.81 481 ALA A N 1
ATOM 3793 C CA . ALA A 1 481 ? 11.875 -33.219 -23.953 1 90.81 481 ALA A CA 1
ATOM 3794 C C . ALA A 1 481 ? 11.164 -33.375 -22.609 1 90.81 481 ALA A C 1
ATOM 3796 O O . ALA A 1 481 ? 10.578 -34.406 -22.328 1 90.81 481 ALA A O 1
ATOM 3797 N N . VAL A 1 482 ? 11.273 -32.375 -21.797 1 94.38 482 VAL A N 1
ATOM 3798 C CA . VAL A 1 482 ? 10.734 -32.469 -20.438 1 94.38 482 VAL A CA 1
ATOM 3799 C C . VAL A 1 482 ? 9.211 -32.469 -20.5 1 94.38 482 VAL A C 1
ATOM 3801 O O . VAL A 1 482 ? 8.602 -31.562 -21.078 1 94.38 482 VAL A O 1
ATOM 3804 N N . LYS A 1 483 ? 8.578 -33.469 -19.828 1 93.19 483 LYS A N 1
ATOM 3805 C CA . LYS A 1 483 ? 7.125 -33.594 -19.844 1 93.19 483 LYS A CA 1
ATOM 3806 C C . LYS A 1 483 ? 6.543 -33.281 -18.453 1 93.19 483 LYS A C 1
ATOM 3808 O O . LYS A 1 483 ? 5.395 -32.844 -18.344 1 93.19 483 LYS A O 1
ATOM 3813 N N . ARG A 1 484 ? 7.406 -33.562 -17.469 1 96.31 484 ARG A N 1
ATOM 3814 C CA . ARG A 1 484 ? 6.895 -33.438 -16.109 1 96.31 484 ARG A CA 1
ATOM 3815 C C . ARG A 1 484 ? 7.941 -32.812 -15.188 1 96.31 484 ARG A C 1
ATOM 3817 O O . ARG A 1 484 ? 9.133 -33.094 -15.328 1 96.31 484 ARG A O 1
ATOM 3824 N N . ILE A 1 485 ? 7.43 -32.031 -14.266 1 98.31 485 ILE A N 1
ATOM 3825 C CA . ILE A 1 485 ? 8.258 -31.484 -13.188 1 98.31 485 ILE A CA 1
ATOM 3826 C C . ILE A 1 485 ? 7.637 -31.859 -11.844 1 98.31 485 ILE A C 1
ATOM 3828 O O . ILE A 1 485 ? 6.457 -31.594 -11.602 1 98.31 485 ILE A O 1
ATOM 3832 N N . ARG A 1 486 ? 8.375 -32.531 -11.055 1 98.25 486 ARG A N 1
ATOM 3833 C CA . ARG A 1 486 ? 7.965 -32.844 -9.688 1 98.25 486 ARG A CA 1
ATOM 3834 C C . ARG A 1 486 ? 8.555 -31.859 -8.695 1 98.25 486 ARG A C 1
ATOM 3836 O O . ARG A 1 486 ? 9.766 -31.656 -8.664 1 98.25 486 ARG A O 1
ATOM 3843 N N . VAL A 1 487 ? 7.715 -31.203 -7.934 1 98.31 487 VAL A N 1
ATOM 3844 C CA . VAL A 1 487 ? 8.156 -30.25 -6.922 1 98.31 487 VAL A CA 1
ATOM 3845 C C . VAL A 1 487 ? 7.852 -30.797 -5.531 1 98.31 487 VAL A C 1
ATOM 3847 O O . VAL A 1 487 ? 6.703 -31.109 -5.219 1 98.31 487 VAL A O 1
ATOM 3850 N N . MET A 1 488 ? 8.875 -30.953 -4.758 1 96.88 488 MET A N 1
ATOM 3851 C CA . MET A 1 488 ? 8.75 -31.312 -3.348 1 96.88 488 MET A CA 1
ATOM 3852 C C . MET A 1 488 ? 8.945 -30.094 -2.453 1 96.88 488 MET A C 1
ATOM 3854 O O . MET A 1 488 ? 9.906 -29.344 -2.617 1 96.88 488 MET A O 1
ATOM 3858 N N . ARG A 1 489 ? 7.984 -29.891 -1.587 1 95.31 489 ARG A N 1
ATOM 3859 C CA . ARG A 1 489 ? 8.039 -28.719 -0.712 1 95.31 489 ARG A CA 1
ATOM 3860 C C . ARG A 1 489 ? 7.887 -29.125 0.75 1 95.31 489 ARG A C 1
ATOM 3862 O O . ARG A 1 489 ? 6.996 -29.906 1.093 1 95.31 489 ARG A O 1
ATOM 3869 N N . LYS A 1 490 ? 8.742 -28.609 1.528 1 89.62 490 LYS A N 1
ATOM 3870 C CA . LYS A 1 490 ? 8.602 -28.781 2.971 1 89.62 490 LYS A CA 1
ATOM 3871 C C . LYS A 1 490 ? 7.578 -27.812 3.549 1 89.62 490 LYS A C 1
ATOM 3873 O O . LYS A 1 490 ? 7.59 -26.625 3.223 1 89.62 490 LYS A O 1
ATOM 3878 N N . LYS A 1 491 ? 6.707 -28.375 4.355 1 85 491 LYS A N 1
ATOM 3879 C CA . LYS A 1 491 ? 5.715 -27.516 5 1 85 491 LYS A CA 1
ATOM 3880 C C . LYS A 1 491 ? 6.375 -26.531 5.961 1 85 491 LYS A C 1
ATOM 3882 O O . LYS A 1 491 ? 7.254 -26.922 6.738 1 85 491 LYS A O 1
ATOM 3887 N N . THR A 1 492 ? 6.082 -25.281 5.746 1 77.5 492 THR A N 1
ATOM 3888 C CA . THR A 1 492 ? 6.586 -24.25 6.66 1 77.5 492 THR A CA 1
ATOM 3889 C C . THR A 1 492 ? 5.543 -23.922 7.723 1 77.5 492 THR A C 1
ATOM 3891 O O . THR A 1 492 ? 4.465 -23.406 7.406 1 77.5 492 THR A O 1
ATOM 3894 N N . HIS A 1 493 ? 5.855 -24.25 8.945 1 73 493 HIS A N 1
ATOM 3895 C CA . HIS A 1 493 ? 4.938 -23.953 10.031 1 73 493 HIS A CA 1
ATOM 3896 C C . HIS A 1 493 ? 4.848 -22.453 10.281 1 73 493 HIS A C 1
ATOM 3898 O O . HIS A 1 493 ? 5.875 -21.766 10.375 1 73 493 HIS A O 1
ATOM 3904 N N . GLU A 1 494 ? 3.73 -21.922 10.359 1 72.31 494 GLU A N 1
ATOM 3905 C CA . GLU A 1 494 ? 3.461 -20.516 10.68 1 72.31 494 GLU A CA 1
ATOM 3906 C C . GLU A 1 494 ? 4.16 -19.578 9.695 1 72.31 494 GLU A C 1
ATOM 3908 O O . GLU A 1 494 ? 4.801 -18.609 10.109 1 72.31 494 GLU A O 1
ATOM 3913 N N . LEU A 1 495 ? 4.086 -19.938 8.461 1 75.5 495 LEU A N 1
ATOM 3914 C CA . LEU A 1 495 ? 4.762 -19.203 7.402 1 75.5 495 LEU A CA 1
ATOM 3915 C C . LEU A 1 495 ? 4.473 -17.719 7.508 1 75.5 495 LEU A C 1
ATOM 3917 O O . LEU A 1 495 ? 5.387 -16.891 7.422 1 75.5 495 LEU A O 1
ATOM 3921 N N . TRP A 1 496 ? 3.293 -17.359 7.828 1 76.94 496 TRP A N 1
ATOM 3922 C CA . TRP A 1 496 ? 2.916 -15.961 7.73 1 76.94 496 TRP A CA 1
ATOM 3923 C C . TRP A 1 496 ? 2.98 -15.281 9.094 1 76.94 496 TRP A C 1
ATOM 3925 O O . TRP A 1 496 ? 2.611 -14.109 9.234 1 76.94 496 TRP A O 1
ATOM 3935 N N . TYR A 1 497 ? 3.484 -15.969 10.055 1 71.38 497 TYR A N 1
ATOM 3936 C CA . TYR A 1 497 ? 3.857 -15.359 11.32 1 71.38 497 TYR A CA 1
ATOM 3937 C C . TYR A 1 497 ? 5.344 -15.023 11.352 1 71.38 497 TYR A C 1
ATOM 3939 O O . TYR A 1 497 ? 5.824 -14.375 12.281 1 71.38 497 TYR A O 1
ATOM 3947 N N . GLN A 1 498 ? 5.918 -15.43 10.219 1 75.94 498 GLN A N 1
ATOM 3948 C CA . GLN A 1 498 ? 7.32 -15.07 10.023 1 75.94 498 GLN A CA 1
ATOM 3949 C C . GLN A 1 498 ? 7.453 -13.859 9.109 1 75.94 498 GLN A C 1
ATOM 3951 O O . GLN A 1 498 ? 6.457 -13.375 8.555 1 75.94 498 GLN A O 1
ATOM 3956 N N . THR A 1 499 ? 8.703 -13.367 9.117 1 87.38 499 THR A N 1
ATOM 3957 C CA . THR A 1 499 ? 8.992 -12.289 8.18 1 87.38 499 THR A CA 1
ATOM 3958 C C . THR A 1 499 ? 8.828 -12.766 6.742 1 87.38 499 THR A C 1
ATOM 3960 O O . THR A 1 499 ? 9.25 -13.875 6.402 1 87.38 499 THR A O 1
ATOM 3963 N N . PRO A 1 500 ? 8.156 -11.984 5.973 1 91.38 500 PRO A N 1
ATOM 3964 C CA . PRO A 1 500 ? 7.926 -12.398 4.586 1 91.38 500 PRO A CA 1
ATOM 3965 C C . PRO A 1 500 ? 9.219 -12.539 3.787 1 91.38 500 PRO A C 1
ATOM 3967 O O . PRO A 1 500 ? 10.031 -11.617 3.75 1 91.38 500 PRO A O 1
ATOM 3970 N N . ARG A 1 501 ? 9.414 -13.688 3.195 1 95.75 501 ARG A N 1
ATOM 3971 C CA . ARG A 1 501 ? 10.547 -13.977 2.314 1 95.75 501 ARG A CA 1
ATOM 3972 C C . ARG A 1 501 ? 10.203 -15.102 1.345 1 95.75 501 ARG A C 1
ATOM 3974 O O . ARG A 1 501 ? 9.562 -16.078 1.723 1 95.75 501 ARG A O 1
ATOM 3981 N N . ARG A 1 502 ? 10.586 -14.984 0.149 1 96.56 502 ARG A N 1
ATOM 3982 C CA . ARG A 1 502 ? 10.406 -16.062 -0.808 1 96.56 502 ARG A CA 1
ATOM 3983 C C . ARG A 1 502 ? 11.211 -17.297 -0.4 1 96.56 502 ARG A C 1
ATOM 3985 O O . ARG A 1 502 ? 12.352 -17.172 0.051 1 96.56 502 ARG A O 1
ATOM 3992 N N . SER A 1 503 ? 10.586 -18.422 -0.585 1 95.56 503 SER A N 1
ATOM 3993 C CA . SER A 1 503 ? 11.305 -19.656 -0.365 1 95.56 503 SER A CA 1
ATOM 3994 C C . SER A 1 503 ? 12.328 -19.906 -1.47 1 95.56 503 SER A C 1
ATOM 3996 O O . SER A 1 503 ? 12.148 -19.469 -2.604 1 95.56 503 SER A O 1
ATOM 3998 N N . CYS A 1 504 ? 13.359 -20.609 -1.086 1 96.44 504 CYS A N 1
ATOM 3999 C CA . CYS A 1 504 ? 14.367 -20.984 -2.068 1 96.44 504 CYS A CA 1
ATOM 4000 C C . CYS A 1 504 ? 14 -22.312 -2.742 1 96.44 504 CYS A C 1
ATOM 4002 O O . CYS A 1 504 ? 13.188 -23.062 -2.221 1 96.44 504 CYS A O 1
ATOM 4004 N N . CYS A 1 505 ? 14.453 -22.484 -3.941 1 97.19 505 CYS A N 1
ATOM 4005 C CA . CYS A 1 505 ? 14.289 -23.766 -4.617 1 97.19 505 CYS A CA 1
ATOM 4006 C C . CYS A 1 505 ? 15.602 -24.25 -5.219 1 97.19 505 CYS A C 1
ATOM 4008 O O . CYS A 1 505 ? 16.547 -23.469 -5.348 1 97.19 505 CYS A O 1
ATOM 4010 N N . ARG A 1 506 ? 15.664 -25.578 -5.434 1 95.88 506 ARG A N 1
ATOM 4011 C CA . ARG A 1 506 ? 16.859 -26.25 -5.949 1 95.88 506 ARG A CA 1
ATOM 4012 C C . ARG A 1 506 ? 16.484 -27.344 -6.938 1 95.88 506 ARG A C 1
ATOM 4014 O O . ARG A 1 506 ? 15.648 -28.203 -6.645 1 95.88 506 ARG A O 1
ATOM 4021 N N . ILE A 1 507 ? 17.109 -27.266 -8.062 1 96.44 507 ILE A N 1
ATOM 4022 C CA . ILE A 1 507 ? 16.938 -28.344 -9.031 1 96.44 507 ILE A CA 1
ATOM 4023 C C . ILE A 1 507 ? 17.766 -29.547 -8.586 1 96.44 507 ILE A C 1
ATOM 4025 O O . ILE A 1 507 ? 19 -29.5 -8.562 1 96.44 507 ILE A O 1
ATOM 4029 N N . ARG A 1 508 ? 17.156 -30.609 -8.258 1 93.81 508 ARG A N 1
ATOM 4030 C CA . ARG A 1 508 ? 17.844 -31.766 -7.695 1 93.81 508 ARG A CA 1
ATOM 4031 C C . ARG A 1 508 ? 18.203 -32.781 -8.781 1 93.81 508 ARG A C 1
ATOM 4033 O O . ARG A 1 508 ? 19.25 -33.438 -8.727 1 93.81 508 ARG A O 1
ATOM 4040 N N . LYS A 1 509 ? 17.266 -32.938 -9.656 1 91.56 509 LYS A N 1
ATOM 4041 C CA . LYS A 1 509 ? 17.453 -33.938 -10.711 1 91.56 509 LYS A CA 1
ATOM 4042 C C . LYS A 1 509 ? 16.781 -33.469 -12.008 1 91.56 509 LYS A C 1
ATOM 4044 O O . LYS A 1 509 ? 15.672 -32.969 -11.992 1 91.56 509 LYS A O 1
ATOM 4049 N N . TRP A 1 510 ? 17.484 -33.5 -13.047 1 92.62 510 TRP A N 1
ATOM 4050 C CA . TRP A 1 510 ? 16.953 -33.375 -14.398 1 92.62 510 TRP A CA 1
ATOM 4051 C C . TRP A 1 510 ? 17.391 -34.562 -15.281 1 92.62 510 TRP A C 1
ATOM 4053 O O . TRP A 1 510 ? 18.547 -34.625 -15.703 1 92.62 510 TRP A O 1
ATOM 4063 N N . LYS A 1 511 ? 16.5 -35.5 -15.422 1 89.62 511 LYS A N 1
ATOM 4064 C CA . LYS A 1 511 ? 16.781 -36.688 -16.219 1 89.62 511 LYS A CA 1
ATOM 4065 C C . LYS A 1 511 ? 15.695 -36.906 -17.266 1 89.62 511 LYS A C 1
ATOM 4067 O O . LYS A 1 511 ? 14.516 -37.031 -16.922 1 89.62 511 LYS A O 1
ATOM 4072 N N . ASN A 1 512 ? 16.156 -36.969 -18.453 1 87.56 512 ASN A N 1
ATOM 4073 C CA . ASN A 1 512 ? 15.266 -37.25 -19.578 1 87.56 512 ASN A CA 1
ATOM 4074 C C . ASN A 1 512 ? 14.07 -36.312 -19.594 1 87.56 512 ASN A C 1
ATOM 4076 O O . ASN A 1 512 ? 14.242 -35.094 -19.719 1 87.56 512 ASN A O 1
ATOM 4080 N N . GLU A 1 513 ? 12.914 -36.938 -19.219 1 91.81 513 GLU A N 1
ATOM 4081 C CA . GLU A 1 513 ? 11.672 -36.188 -19.391 1 91.81 513 GLU A CA 1
ATOM 4082 C C . GLU A 1 513 ? 11.188 -35.625 -18.047 1 91.81 513 GLU A C 1
ATOM 4084 O O . GLU A 1 513 ? 10.086 -35.094 -17.969 1 91.81 513 GLU A O 1
ATOM 4089 N N . ASN A 1 514 ? 12.039 -35.719 -17.062 1 96.19 514 ASN A N 1
ATOM 4090 C CA . ASN A 1 514 ? 11.555 -35.344 -15.727 1 96.19 514 ASN A CA 1
ATOM 4091 C C . ASN A 1 514 ? 12.547 -34.438 -15.008 1 96.19 514 ASN A C 1
ATOM 4093 O O . ASN A 1 514 ? 13.758 -34.594 -15.125 1 96.19 514 ASN A O 1
ATOM 4097 N N . ILE A 1 515 ? 12.047 -33.438 -14.305 1 97.75 515 ILE A N 1
ATOM 4098 C CA . ILE A 1 515 ? 12.836 -32.594 -13.445 1 97.75 515 ILE A CA 1
ATOM 4099 C C . ILE A 1 515 ? 12.289 -32.625 -12.016 1 97.75 515 ILE A C 1
ATOM 4101 O O . ILE A 1 515 ? 11.078 -32.625 -11.812 1 97.75 515 ILE A O 1
ATOM 4105 N N . ASP A 1 516 ? 13.18 -32.781 -11.047 1 97.94 516 ASP A N 1
ATOM 4106 C CA . ASP A 1 516 ? 12.828 -32.719 -9.633 1 97.94 516 ASP A CA 1
ATOM 4107 C C . ASP A 1 516 ? 13.328 -31.422 -9.008 1 97.94 516 ASP A C 1
ATOM 4109 O O . ASP A 1 516 ? 14.523 -31.109 -9.086 1 97.94 516 ASP A O 1
ATOM 4113 N N . ILE A 1 517 ? 12.391 -30.703 -8.375 1 98.12 517 ILE A N 1
ATOM 4114 C CA . ILE A 1 517 ? 12.719 -29.438 -7.723 1 98.12 517 ILE A CA 1
ATOM 4115 C C . ILE A 1 517 ? 12.336 -29.516 -6.246 1 98.12 517 ILE A C 1
ATOM 4117 O O . ILE A 1 517 ? 11.258 -30 -5.898 1 98.12 517 ILE A O 1
ATOM 4121 N N . HIS A 1 518 ? 13.219 -29.094 -5.375 1 96.81 518 HIS A N 1
ATOM 4122 C CA . HIS A 1 518 ? 12.93 -28.953 -3.953 1 96.81 518 HIS A CA 1
ATOM 4123 C C . HIS A 1 518 ? 12.719 -27.5 -3.562 1 96.81 518 HIS A C 1
ATOM 4125 O O . HIS A 1 518 ? 13.516 -26.641 -3.93 1 96.81 518 HIS A O 1
ATOM 4131 N N . VAL A 1 519 ? 11.609 -27.203 -2.873 1 96.69 519 VAL A N 1
ATOM 4132 C CA . VAL A 1 519 ? 11.297 -25.875 -2.385 1 96.69 519 VAL A CA 1
ATOM 4133 C C . VAL A 1 519 ? 11.25 -25.875 -0.858 1 96.69 519 VAL A C 1
ATOM 4135 O O . VAL A 1 519 ? 10.734 -26.812 -0.251 1 96.69 519 VAL A O 1
ATOM 4138 N N . GLY A 1 520 ? 11.82 -24.875 -0.243 1 93.25 520 GLY A N 1
ATOM 4139 C CA . GLY A 1 520 ? 11.797 -24.719 1.202 1 93.25 520 GLY A CA 1
ATOM 4140 C C . GLY A 1 520 ? 12.43 -23.422 1.669 1 93.25 520 GLY A C 1
ATOM 4141 O O . GLY A 1 520 ? 12.742 -22.547 0.856 1 93.25 520 GLY A O 1
ATOM 4142 N N . GLU A 1 521 ? 12.516 -23.312 2.924 1 92.25 521 GLU A N 1
ATOM 4143 C CA . GLU A 1 521 ? 13.164 -22.125 3.494 1 92.25 521 GLU A CA 1
ATOM 4144 C C . GLU A 1 521 ? 14.602 -22 3.014 1 92.25 521 GLU A C 1
ATOM 4146 O O . GLU A 1 521 ? 15.305 -23 2.848 1 92.25 521 GLU A O 1
ATOM 4151 N N . CYS A 1 522 ? 15 -20.766 2.834 1 93.88 522 CYS A N 1
ATOM 4152 C CA . CYS A 1 522 ? 16.375 -20.531 2.432 1 93.88 522 CYS A CA 1
ATOM 4153 C C . CYS A 1 522 ? 17.344 -20.875 3.557 1 93.88 522 CYS A C 1
ATOM 4155 O O . CYS A 1 522 ? 17.078 -20.578 4.723 1 93.88 522 CYS A O 1
ATOM 4157 N N . GLU A 1 523 ? 18.391 -21.5 3.17 1 92.25 523 GLU A N 1
ATOM 4158 C CA . GLU A 1 523 ? 19.453 -21.766 4.125 1 92.25 523 GLU A CA 1
ATOM 4159 C C . GLU A 1 523 ? 20.203 -20.484 4.477 1 92.25 523 GLU A C 1
ATOM 4161 O O . GLU A 1 523 ? 20.031 -19.453 3.82 1 92.25 523 GLU A O 1
ATOM 4166 N N . GLU A 1 524 ? 20.984 -20.594 5.535 1 89.44 524 GLU A N 1
ATOM 4167 C CA . GLU A 1 524 ? 21.766 -19.422 5.941 1 89.44 524 GLU A CA 1
ATOM 4168 C C . GLU A 1 524 ? 22.672 -18.938 4.809 1 89.44 524 GLU A C 1
ATOM 4170 O O . GLU A 1 524 ? 23.422 -19.734 4.23 1 89.44 524 GLU A O 1
ATOM 4175 N N . GLY A 1 525 ? 22.531 -17.781 4.48 1 88.88 525 GLY A N 1
ATOM 4176 C CA . GLY A 1 525 ? 23.375 -17.203 3.451 1 88.88 525 GLY A CA 1
ATOM 4177 C C . GLY A 1 525 ? 22.875 -17.469 2.045 1 88.88 525 GLY A C 1
ATOM 4178 O O . GLY A 1 525 ? 23.438 -16.953 1.073 1 88.88 525 GLY A O 1
ATOM 4179 N N . GLU A 1 526 ? 21.844 -18.188 1.962 1 94.19 526 GLU A N 1
ATOM 4180 C CA . GLU A 1 526 ? 21.312 -18.547 0.646 1 94.19 526 GLU A CA 1
ATOM 4181 C C . GLU A 1 526 ? 20.469 -17.422 0.064 1 94.19 526 GLU A C 1
ATOM 4183 O O . GLU A 1 526 ? 19.672 -16.797 0.779 1 94.19 526 GLU A O 1
ATOM 4188 N N . SER A 1 527 ? 20.766 -17.047 -1.198 1 96.31 527 SER A N 1
ATOM 4189 C CA . SER A 1 527 ? 19.906 -16.156 -1.985 1 96.31 527 SER A CA 1
ATOM 4190 C C . SER A 1 527 ? 19.234 -16.906 -3.123 1 96.31 527 SER A C 1
ATOM 4192 O O . SER A 1 527 ? 19.516 -18.078 -3.355 1 96.31 527 SER A O 1
ATOM 4194 N N . LEU A 1 528 ? 18.328 -16.266 -3.801 1 96.81 528 LEU A N 1
ATOM 4195 C CA . LEU A 1 528 ? 17.578 -16.906 -4.879 1 96.81 528 LEU A CA 1
ATOM 4196 C C . LEU A 1 528 ? 18.5 -17.219 -6.062 1 96.81 528 LEU A C 1
ATOM 4198 O O . LEU A 1 528 ? 18.141 -18.016 -6.938 1 96.81 528 LEU A O 1
ATOM 4202 N N . VAL A 1 529 ? 19.656 -16.594 -6.059 1 95.69 529 VAL A N 1
ATOM 4203 C CA . VAL A 1 529 ? 20.547 -16.797 -7.203 1 95.69 529 VAL A CA 1
ATOM 4204 C C . VAL A 1 529 ? 21.703 -17.703 -6.816 1 95.69 529 VAL A C 1
ATOM 4206 O O . VAL A 1 529 ? 22.641 -17.906 -7.598 1 95.69 529 VAL A O 1
ATOM 4209 N N . SER A 1 530 ? 21.703 -18.25 -5.613 1 87.69 530 SER A N 1
ATOM 4210 C CA . SER A 1 530 ? 22.781 -19.094 -5.141 1 87.69 530 SER A CA 1
ATOM 4211 C C . SER A 1 530 ? 22.953 -20.328 -6.016 1 87.69 530 SER A C 1
ATOM 4213 O O . SER A 1 530 ? 24.031 -20.906 -6.098 1 87.69 530 SER A O 1
ATOM 4215 N N . SER A 1 531 ? 21.906 -20.703 -6.648 1 81.62 531 SER A N 1
ATOM 4216 C CA . SER A 1 531 ? 21.938 -21.906 -7.488 1 81.62 531 SER A CA 1
ATOM 4217 C C . SER A 1 531 ? 22.516 -21.594 -8.867 1 81.62 531 SER A C 1
ATOM 4219 O O . SER A 1 531 ? 22.734 -22.5 -9.672 1 81.62 531 SER A O 1
ATOM 4221 N N . PHE A 1 532 ? 22.797 -20.281 -9.078 1 81.5 532 PHE A N 1
ATOM 4222 C CA . PHE A 1 532 ? 23.344 -19.938 -10.383 1 81.5 532 PHE A CA 1
ATOM 4223 C C . PHE A 1 532 ? 24.859 -19.875 -10.336 1 81.5 532 PHE A C 1
ATOM 4225 O O . PHE A 1 532 ? 25.438 -19.297 -9.414 1 81.5 532 PHE A O 1
ATOM 4232 N N . MET B 1 1 ? -21.062 78.25 34.844 1 16.12 1 MET B N 1
ATOM 4233 C CA . MET B 1 1 ? -20.828 79.5 34.125 1 16.12 1 MET B CA 1
ATOM 4234 C C . MET B 1 1 ? -20.375 79.25 32.688 1 16.12 1 MET B C 1
ATOM 4236 O O . MET B 1 1 ? -19.453 78.438 32.469 1 16.12 1 MET B O 1
ATOM 4240 N N . LYS B 1 2 ? -21.062 79.625 31.453 1 16.36 2 LYS B N 1
ATOM 4241 C CA . LYS B 1 2 ? -21.984 79.25 30.406 1 16.36 2 LYS B CA 1
ATOM 4242 C C . LYS B 1 2 ? -21.25 79 29.078 1 16.36 2 LYS B C 1
ATOM 4244 O O . LYS B 1 2 ? -21.359 77.938 28.469 1 16.36 2 LYS B O 1
ATOM 4249 N N . ILE B 1 3 ? -21.094 80.188 28.188 1 15.27 3 ILE B N 1
ATOM 4250 C CA . ILE B 1 3 ? -21.859 80.75 27.094 1 15.27 3 ILE B CA 1
ATOM 4251 C C . ILE B 1 3 ? -21.047 80.688 25.797 1 15.27 3 ILE B C 1
ATOM 4253 O O . ILE B 1 3 ? -21.562 80.312 24.75 1 15.27 3 ILE B O 1
ATOM 4257 N N . GLY B 1 4 ? -19.891 81.375 25.797 1 14.63 4 GLY B N 1
ATOM 4258 C CA . GLY B 1 4 ? -19.797 82.438 24.828 1 14.63 4 GLY B CA 1
ATOM 4259 C C . GLY B 1 4 ? -19.641 82 23.406 1 14.63 4 GLY B C 1
ATOM 4260 O O . GLY B 1 4 ? -19.328 80.812 23.156 1 14.63 4 GLY B O 1
ATOM 4261 N N . ASN B 1 5 ? -19.219 82.875 22.5 1 14.51 5 ASN B N 1
ATOM 4262 C CA . ASN B 1 5 ? -19.531 83.625 21.328 1 14.51 5 ASN B CA 1
ATOM 4263 C C . ASN B 1 5 ? -18.859 83.062 20.078 1 14.51 5 ASN B C 1
ATOM 4265 O O . ASN B 1 5 ? -19.531 82.75 19.109 1 14.51 5 ASN B O 1
ATOM 4269 N N . SER B 1 6 ? -17.797 83.812 19.562 1 15.02 6 SER B N 1
ATOM 4270 C CA . SER B 1 6 ? -17.891 84.688 18.391 1 15.02 6 SER B CA 1
ATOM 4271 C C . SER B 1 6 ? -17.469 84 17.125 1 15.02 6 SER B C 1
ATOM 4273 O O . SER B 1 6 ? -16.891 82.875 17.188 1 15.02 6 SER B O 1
ATOM 4275 N N . ASN B 1 7 ? -16.688 84.688 16.219 1 14.72 7 ASN B N 1
ATOM 4276 C CA . ASN B 1 7 ? -16.969 85.312 14.961 1 14.72 7 ASN B CA 1
ATOM 4277 C C . ASN B 1 7 ? -16.344 84.562 13.781 1 14.72 7 ASN B C 1
ATOM 4279 O O . ASN B 1 7 ? -17.016 84.25 12.805 1 14.72 7 ASN B O 1
ATOM 4283 N N . GLY B 1 8 ? -15.055 85 13.461 1 16.14 8 GLY B N 1
ATOM 4284 C CA . GLY B 1 8 ? -14.805 85.75 12.227 1 16.14 8 GLY B CA 1
ATOM 4285 C C . GLY B 1 8 ? -14.656 84.875 11.016 1 16.14 8 GLY B C 1
ATOM 4286 O O . GLY B 1 8 ? -14.305 83.688 11.148 1 16.14 8 GLY B O 1
ATOM 4287 N N . LYS B 1 9 ? -14.961 85.312 9.852 1 15.67 9 LYS B N 1
ATOM 4288 C CA . LYS B 1 9 ? -15.617 85.062 8.57 1 15.67 9 LYS B CA 1
ATOM 4289 C C . LYS B 1 9 ? -14.648 84.5 7.547 1 15.67 9 LYS B C 1
ATOM 4291 O O . LYS B 1 9 ? -15.023 83.625 6.75 1 15.67 9 LYS B O 1
ATOM 4296 N N . GLN B 1 10 ? -13.453 85.125 7.414 1 14.81 10 GLN B N 1
ATOM 4297 C CA . GLN B 1 10 ? -13.305 85.812 6.137 1 14.81 10 GLN B CA 1
ATOM 4298 C C . GLN B 1 10 ? -13.023 84.875 5.008 1 14.81 10 GLN B C 1
ATOM 4300 O O . GLN B 1 10 ? -12.75 83.688 5.258 1 14.81 10 GLN B O 1
ATOM 4305 N N . SER B 1 11 ? -11.898 85.188 4.219 1 15.11 11 SER B N 1
ATOM 4306 C CA . SER B 1 11 ? -11.758 85.625 2.84 1 15.11 11 SER B CA 1
ATOM 4307 C C . SER B 1 11 ? -11.5 84.438 1.897 1 15.11 11 SER B C 1
ATOM 4309 O O . SER B 1 11 ? -10.773 83.5 2.244 1 15.11 11 SER B O 1
ATOM 4311 N N . PRO B 1 12 ? -12.133 84.438 0.724 1 16.5 12 PRO B N 1
ATOM 4312 C CA . PRO B 1 12 ? -12.664 83.5 -0.306 1 16.5 12 PRO B CA 1
ATOM 4313 C C . PRO B 1 12 ? -11.578 83 -1.237 1 16.5 12 PRO B C 1
ATOM 4315 O O . PRO B 1 12 ? -11.672 81.875 -1.716 1 16.5 12 PRO B O 1
ATOM 4318 N N . GLY B 1 13 ? -10.602 83.875 -1.545 1 15.38 13 GLY B N 1
ATOM 4319 C CA . GLY B 1 13 ? -10.508 84.188 -2.955 1 15.38 13 GLY B CA 1
ATOM 4320 C C . GLY B 1 13 ? -9.977 83.062 -3.812 1 15.38 13 GLY B C 1
ATOM 4321 O O . GLY B 1 13 ? -9.375 82.125 -3.299 1 15.38 13 GLY B O 1
ATOM 4322 N N . TYR B 1 14 ? -10.094 83.188 -5.195 1 15.84 14 TYR B N 1
ATOM 4323 C CA . TYR B 1 14 ? -10.438 82.562 -6.48 1 15.84 14 TYR B CA 1
ATOM 4324 C C . TYR B 1 14 ? -9.219 81.938 -7.129 1 15.84 14 TYR B C 1
ATOM 4326 O O . TYR B 1 14 ? -9.289 80.812 -7.625 1 15.84 14 TYR B O 1
ATOM 4334 N N . SER B 1 15 ? -8.125 82.688 -7.324 1 15.19 15 SER B N 1
ATOM 4335 C CA . SER B 1 15 ? -7.891 83.062 -8.719 1 15.19 15 SER B CA 1
ATOM 4336 C C . SER B 1 15 ? -7.207 81.875 -9.461 1 15.19 15 SER B C 1
ATOM 4338 O O . SER B 1 15 ? -7.684 81.438 -10.508 1 15.19 15 SER B O 1
ATOM 4340 N N . GLY B 1 16 ? -5.953 82.188 -9.906 1 15.98 16 GLY B N 1
ATOM 4341 C CA . GLY B 1 16 ? -5.426 82.312 -11.25 1 15.98 16 GLY B CA 1
ATOM 4342 C C . GLY B 1 16 ? -4.949 81 -11.844 1 15.98 16 GLY B C 1
ATOM 4343 O O . GLY B 1 16 ? -4.613 80.062 -11.109 1 15.98 16 GLY B O 1
ATOM 4344 N N . ASP B 1 17 ? -4.977 80.812 -13.188 1 16.41 17 ASP B N 1
ATOM 4345 C CA . ASP B 1 17 ? -5.246 80 -14.398 1 16.41 17 ASP B CA 1
ATOM 4346 C C . ASP B 1 17 ? -4.043 79.188 -14.781 1 16.41 17 ASP B C 1
ATOM 4348 O O . ASP B 1 17 ? -4.195 78.125 -15.445 1 16.41 17 ASP B O 1
ATOM 4352 N N . ASN B 1 18 ? -2.811 79.688 -14.641 1 16.23 18 ASN B N 1
ATOM 4353 C CA . ASN B 1 18 ? -1.97 79.688 -15.828 1 16.23 18 ASN B CA 1
ATOM 4354 C C . ASN B 1 18 ? -1.454 78.25 -16.141 1 16.23 18 ASN B C 1
ATOM 4356 O O . ASN B 1 18 ? -0.757 77.688 -15.328 1 16.23 18 ASN B O 1
ATOM 4360 N N . LEU B 1 19 ? -1.969 77.5 -17.219 1 17.03 19 LEU B N 1
ATOM 4361 C CA . LEU B 1 19 ? -2.082 76.25 -17.859 1 17.03 19 LEU B CA 1
ATOM 4362 C C . LEU B 1 19 ? -0.756 75.812 -18.5 1 17.03 19 LEU B C 1
ATOM 4364 O O . LEU B 1 19 ? -0.714 74.875 -19.312 1 17.03 19 LEU B O 1
ATOM 4368 N N . SER B 1 20 ? 0.334 76.312 -18.047 1 16.05 20 SER B N 1
ATOM 4369 C CA . SER B 1 20 ? 1.419 76.375 -19.016 1 16.05 20 SER B CA 1
ATOM 4370 C C . SER B 1 20 ? 1.696 75 -19.641 1 16.05 20 SER B C 1
ATOM 4372 O O . SER B 1 20 ? 1.344 74 -19.078 1 16.05 20 SER B O 1
ATOM 4374 N N . GLY B 1 21 ? 2.648 74.938 -20.672 1 17.81 21 GLY B N 1
ATOM 4375 C CA . GLY B 1 21 ? 3.004 74.438 -22 1 17.81 21 GLY B CA 1
ATOM 4376 C C . GLY B 1 21 ? 3.486 73 -22.031 1 17.81 21 GLY B C 1
ATOM 4377 O O . GLY B 1 21 ? 3.877 72.438 -20.984 1 17.81 21 GLY B O 1
ATOM 4378 N N . MET B 1 22 ? 3.438 72.188 -23.234 1 17.78 22 MET B N 1
ATOM 4379 C CA . MET B 1 22 ? 3.096 70.938 -23.922 1 17.78 22 MET B CA 1
ATOM 4380 C C . MET B 1 22 ? 4.277 70 -23.938 1 17.78 22 MET B C 1
ATOM 4382 O O . MET B 1 22 ? 4.133 68.812 -24.328 1 17.78 22 MET B O 1
ATOM 4386 N N . GLY B 1 23 ? 5.566 70.312 -23.719 1 18.27 23 GLY B N 1
ATOM 4387 C CA . GLY B 1 23 ? 6.574 69.938 -24.688 1 18.27 23 GLY B CA 1
ATOM 4388 C C . GLY B 1 23 ? 6.875 68.438 -24.641 1 18.27 23 GLY B C 1
ATOM 4389 O O . GLY B 1 23 ? 6.777 67.812 -23.578 1 18.27 23 GLY B O 1
ATOM 4390 N N . TYR B 1 24 ? 7.035 67.688 -25.844 1 18.14 24 TYR B N 1
ATOM 4391 C CA . TYR B 1 24 ? 6.984 66.438 -26.594 1 18.14 24 TYR B CA 1
ATOM 4392 C C . TYR B 1 24 ? 8.125 65.5 -26.188 1 18.14 24 TYR B C 1
ATOM 4394 O O . TYR B 1 24 ? 8.094 64.312 -26.484 1 18.14 24 TYR B O 1
ATOM 4402 N N . SER B 1 25 ? 9.32 66 -25.781 1 17.64 25 SER B N 1
ATOM 4403 C CA . SER B 1 25 ? 10.484 65.5 -26.5 1 17.64 25 SER B CA 1
ATOM 4404 C C . SER B 1 25 ? 10.82 64.062 -26.078 1 17.64 25 SER B C 1
ATOM 4406 O O . SER B 1 25 ? 11.766 63.5 -26.594 1 17.64 25 SER B O 1
ATOM 4408 N N . ARG B 1 26 ? 10.68 63.688 -24.875 1 17.16 26 ARG B N 1
ATOM 4409 C CA . ARG B 1 26 ? 11.742 62.906 -24.25 1 17.16 26 ARG B CA 1
ATOM 4410 C C . ARG B 1 26 ? 11.875 61.531 -24.906 1 17.16 26 ARG B C 1
ATOM 4412 O O . ARG B 1 26 ? 12.984 61.031 -25.078 1 17.16 26 ARG B O 1
ATOM 4419 N N . VAL B 1 27 ? 10.906 60.625 -24.531 1 18.44 27 VAL B N 1
ATOM 4420 C CA . VAL B 1 27 ? 11.281 59.281 -24.062 1 18.44 27 VAL B CA 1
ATOM 4421 C C . VAL B 1 27 ? 11.586 58.406 -25.266 1 18.44 27 VAL B C 1
ATOM 4423 O O . VAL B 1 27 ? 10.68 58 -26 1 18.44 27 VAL B O 1
ATOM 4426 N N . ASN B 1 28 ? 12.531 58.594 -26.062 1 16.45 28 ASN B N 1
ATOM 4427 C CA . ASN B 1 28 ? 12.93 58.094 -27.375 1 16.45 28 ASN B CA 1
ATOM 4428 C C . ASN B 1 28 ? 12.93 56.594 -27.422 1 16.45 28 ASN B C 1
ATOM 4430 O O . ASN B 1 28 ? 12.438 56 -28.391 1 16.45 28 ASN B O 1
ATOM 4434 N N . VAL B 1 29 ? 14.047 55.844 -26.875 1 18.66 29 VAL B N 1
ATOM 4435 C CA . VAL B 1 29 ? 14.898 54.938 -27.625 1 18.66 29 VAL B CA 1
ATOM 4436 C C . VAL B 1 29 ? 14.195 53.594 -27.797 1 18.66 29 VAL B C 1
ATOM 4438 O O . VAL B 1 29 ? 13.609 53.062 -26.844 1 18.66 29 VAL B O 1
ATOM 4441 N N . VAL B 1 30 ? 14.32 52.688 -28.984 1 17.94 30 VAL B N 1
ATOM 4442 C CA . VAL B 1 30 ? 13.781 51.75 -29.969 1 17.94 30 VAL B CA 1
ATOM 4443 C C . VAL B 1 30 ? 13.734 50.344 -29.391 1 17.94 30 VAL B C 1
ATOM 4445 O O . VAL B 1 30 ? 14.57 49.969 -28.562 1 17.94 30 VAL B O 1
ATOM 4448 N N . VAL B 1 31 ? 12.812 49.281 -29.797 1 20.22 31 VAL B N 1
ATOM 4449 C CA . VAL B 1 31 ? 12 48.062 -29.938 1 20.22 31 VAL B CA 1
ATOM 4450 C C . VAL B 1 31 ? 12.898 46.875 -30.25 1 20.22 31 VAL B C 1
ATOM 4452 O O . VAL B 1 31 ? 12.445 45.719 -30.25 1 20.22 31 VAL B O 1
ATOM 4455 N N . GLY B 1 32 ? 14.195 46.812 -30.797 1 17.73 32 GLY B N 1
ATOM 4456 C CA . GLY B 1 32 ? 14.523 45.938 -31.891 1 17.73 32 GLY B CA 1
ATOM 4457 C C . GLY B 1 32 ? 14.742 44.5 -31.469 1 17.73 32 GLY B C 1
ATOM 4458 O O . GLY B 1 32 ? 14.5 43.562 -32.219 1 17.73 32 GLY B O 1
ATOM 4459 N N . ILE B 1 33 ? 15.57 44.094 -30.469 1 20.02 33 ILE B N 1
ATOM 4460 C CA . ILE B 1 33 ? 16.469 42.969 -30.688 1 20.02 33 ILE B CA 1
ATOM 4461 C C . ILE B 1 33 ? 15.742 41.656 -30.359 1 20.02 33 ILE B C 1
ATOM 4463 O O . ILE B 1 33 ? 15.555 41.344 -29.188 1 20.02 33 ILE B O 1
ATOM 4467 N N . ALA B 1 34 ? 14.578 41.219 -31 1 19.41 34 ALA B N 1
ATOM 4468 C CA . ALA B 1 34 ? 13.594 40.125 -30.984 1 19.41 34 ALA B CA 1
ATOM 4469 C C . ALA B 1 34 ? 14.273 38.75 -31.062 1 19.41 34 ALA B C 1
ATOM 4471 O O . ALA B 1 34 ? 13.977 37.875 -30.266 1 19.41 34 ALA B O 1
ATOM 4472 N N . CYS B 1 35 ? 14.562 38.094 -32.344 1 19.55 35 CYS B N 1
ATOM 4473 C CA . CYS B 1 35 ? 14.125 36.938 -33.094 1 19.55 35 CYS B CA 1
ATOM 4474 C C . CYS B 1 35 ? 15.047 35.75 -32.844 1 19.55 35 CYS B C 1
ATOM 4476 O O . CYS B 1 35 ? 14.688 34.594 -33.156 1 19.55 35 CYS B O 1
ATOM 4478 N N . ALA B 1 36 ? 16.375 35.719 -32.938 1 19.67 36 ALA B N 1
ATOM 4479 C CA . ALA B 1 36 ? 17.094 34.781 -33.812 1 19.67 36 ALA B CA 1
ATOM 4480 C C . ALA B 1 36 ? 17.328 33.438 -33.125 1 19.67 36 ALA B C 1
ATOM 4482 O O . ALA B 1 36 ? 17.438 32.406 -33.781 1 19.67 36 ALA B O 1
ATOM 4483 N N . SER B 1 37 ? 17.812 33.312 -31.906 1 20.69 37 SER B N 1
ATOM 4484 C CA . SER B 1 37 ? 18.766 32.219 -31.688 1 20.69 37 SER B CA 1
ATOM 4485 C C . SER B 1 37 ? 18.047 30.891 -31.406 1 20.69 37 SER B C 1
ATOM 4487 O O . SER B 1 37 ? 18.562 30.062 -30.672 1 20.69 37 SER B O 1
ATOM 4489 N N . SER B 1 38 ? 16.766 30.75 -31.625 1 19.97 38 SER B N 1
ATOM 4490 C CA . SER B 1 38 ? 16 29.594 -31.141 1 19.97 38 SER B CA 1
ATOM 4491 C C . SER B 1 38 ? 16.5 28.297 -31.781 1 19.97 38 SER B C 1
ATOM 4493 O O . SER B 1 38 ? 15.984 27.219 -31.5 1 19.97 38 SER B O 1
ATOM 4495 N N . PHE B 1 39 ? 16.922 28.312 -33.062 1 21.28 39 PHE B N 1
ATOM 4496 C CA . PHE B 1 39 ? 16.719 27.234 -34.031 1 21.28 39 PHE B CA 1
ATOM 4497 C C . PHE B 1 39 ? 17.625 26.062 -33.719 1 21.28 39 PHE B C 1
ATOM 4499 O O . PHE B 1 39 ? 17.312 24.922 -34.062 1 21.28 39 PHE B O 1
ATOM 4506 N N . VAL B 1 40 ? 18.906 26.25 -33.375 1 21.61 40 VAL B N 1
ATOM 4507 C CA . VAL B 1 40 ? 19.891 25.328 -33.969 1 21.61 40 VAL B CA 1
ATOM 4508 C C . VAL B 1 40 ? 19.844 23.984 -33.25 1 21.61 40 VAL B C 1
ATOM 4510 O O . VAL B 1 40 ? 19.969 22.938 -33.875 1 21.61 40 VAL B O 1
ATOM 4513 N N . TYR B 1 41 ? 19.875 24 -31.891 1 21.19 41 TYR B N 1
ATOM 4514 C CA . TYR B 1 41 ? 20.719 22.906 -31.406 1 21.19 41 TYR B CA 1
ATOM 4515 C C . TYR B 1 41 ? 19.984 21.578 -31.484 1 21.19 41 TYR B C 1
ATOM 4517 O O . TYR B 1 41 ? 20.516 20.531 -31.078 1 21.19 41 TYR B O 1
ATOM 4525 N N . VAL B 1 42 ? 18.625 21.641 -31.594 1 21.77 42 VAL B N 1
ATOM 4526 C CA . VAL B 1 42 ? 17.984 20.328 -31.578 1 21.77 42 VAL B CA 1
ATOM 4527 C C . VAL B 1 42 ? 18.469 19.5 -32.75 1 21.77 42 VAL B C 1
ATOM 4529 O O . VAL B 1 42 ? 18.078 18.344 -32.938 1 21.77 42 VAL B O 1
ATOM 4532 N N . LEU B 1 43 ? 19 20.312 -33.75 1 20.66 43 LEU B N 1
ATOM 4533 C CA . LEU B 1 43 ? 19.141 19.562 -35 1 20.66 43 LEU B CA 1
ATOM 4534 C C . LEU B 1 43 ? 20.141 18.422 -34.844 1 20.66 43 LEU B C 1
ATOM 4536 O O . LEU B 1 43 ? 19.984 17.359 -35.438 1 20.66 43 LEU B O 1
ATOM 4540 N N . SER B 1 44 ? 21.312 18.828 -34.25 1 20.47 44 SER B N 1
ATOM 4541 C CA . SER B 1 44 ? 22.484 18.109 -34.75 1 20.47 44 SER B CA 1
ATOM 4542 C C . SER B 1 44 ? 22.484 16.656 -34.281 1 20.47 44 SER B C 1
ATOM 4544 O O . SER B 1 44 ? 23.344 15.867 -34.688 1 20.47 44 SER B O 1
ATOM 4546 N N . LEU B 1 45 ? 22.047 16.469 -33 1 21 45 LEU B N 1
ATOM 4547 C CA . LEU B 1 45 ? 22.594 15.188 -32.594 1 21 45 LEU B CA 1
ATOM 4548 C C . LEU B 1 45 ? 22.078 14.062 -33.469 1 21 45 LEU B C 1
ATOM 4550 O O . LEU B 1 45 ? 22.062 12.898 -33.062 1 21 45 LEU B O 1
ATOM 4554 N N . PHE B 1 46 ? 21.375 14.602 -34.594 1 21.88 46 PHE B N 1
ATOM 4555 C CA . PHE B 1 46 ? 20.984 13.609 -35.594 1 21.88 46 PHE B CA 1
ATOM 4556 C C . PHE B 1 46 ? 22.203 12.844 -36.094 1 21.88 46 PHE B C 1
ATOM 4558 O O . PHE B 1 46 ? 22.062 11.82 -36.781 1 21.88 46 PHE B O 1
ATOM 4565 N N . VAL B 1 47 ? 23.312 13.664 -36.281 1 21.42 47 VAL B N 1
ATOM 4566 C CA . VAL B 1 47 ? 24.188 13.25 -37.375 1 21.42 47 VAL B CA 1
ATOM 4567 C C . VAL B 1 47 ? 24.969 12 -36.969 1 21.42 47 VAL B C 1
ATOM 4569 O O . VAL B 1 47 ? 25.969 11.664 -37.562 1 21.42 47 VAL B O 1
ATOM 4572 N N . MET B 1 48 ? 24.938 11.609 -35.688 1 19.98 48 MET B N 1
ATOM 4573 C CA . MET B 1 48 ? 26.109 10.727 -35.594 1 19.98 48 MET B CA 1
ATOM 4574 C C . MET B 1 48 ? 26.188 9.805 -36.781 1 19.98 48 MET B C 1
ATOM 4576 O O . MET B 1 48 ? 25.156 9.32 -37.281 1 19.98 48 MET B O 1
ATOM 4580 N N . SER B 1 49 ? 27.422 9.859 -37.438 1 19.22 49 SER B N 1
ATOM 4581 C CA . SER B 1 49 ? 28.141 9.383 -38.594 1 19.22 49 SER B CA 1
ATOM 4582 C C . SER B 1 49 ? 27.953 7.879 -38.812 1 19.22 49 SER B C 1
ATOM 4584 O O . SER B 1 49 ? 28.094 7.105 -37.844 1 19.22 49 SER B O 1
ATOM 4586 N N . VAL B 1 50 ? 27.141 7.621 -39.781 1 20.88 50 VAL B N 1
ATOM 4587 C CA . VAL B 1 50 ? 26.859 6.355 -40.469 1 20.88 50 VAL B CA 1
ATOM 4588 C C . VAL B 1 50 ? 28.172 5.668 -40.812 1 20.88 50 VAL B C 1
ATOM 4590 O O . VAL B 1 50 ? 28.844 6.074 -41.781 1 20.88 50 VAL B O 1
ATOM 4593 N N . ARG B 1 51 ? 29.234 5.789 -39.906 1 19.56 51 ARG B N 1
ATOM 4594 C CA . ARG B 1 51 ? 30.344 5.148 -40.625 1 19.56 51 ARG B CA 1
ATOM 4595 C C . ARG B 1 51 ? 29.875 3.871 -41.312 1 19.56 51 ARG B C 1
ATOM 4597 O O . ARG B 1 51 ? 29.062 3.117 -40.75 1 19.56 51 ARG B O 1
ATOM 4604 N N . PRO B 1 52 ? 30.188 3.781 -42.656 1 18.94 52 PRO B N 1
ATOM 4605 C CA . PRO B 1 52 ? 29.859 2.68 -43.562 1 18.94 52 PRO B CA 1
ATOM 4606 C C . PRO B 1 52 ? 30.359 1.328 -43.062 1 18.94 52 PRO B C 1
ATOM 4608 O O . PRO B 1 52 ? 31.562 1.145 -42.875 1 18.94 52 PRO B O 1
ATOM 4611 N N . CYS B 1 53 ? 29.922 0.954 -41.812 1 18.17 53 CYS B N 1
ATOM 4612 C CA . CYS B 1 53 ? 30.469 -0.351 -41.438 1 18.17 53 CYS B CA 1
ATOM 4613 C C . CYS B 1 53 ? 30.531 -1.274 -42.656 1 18.17 53 CYS B C 1
ATOM 4615 O O . CYS B 1 53 ? 29.547 -1.4 -43.375 1 18.17 53 CYS B O 1
ATOM 4617 N N . LEU B 1 54 ? 31.797 -1.458 -43.031 1 18.05 54 LEU B N 1
ATOM 4618 C CA . LEU B 1 54 ? 32.281 -2.311 -44.125 1 18.05 54 LEU B CA 1
ATOM 4619 C C . LEU B 1 54 ? 31.531 -3.641 -44.125 1 18.05 54 LEU B C 1
ATOM 4621 O O . LEU B 1 54 ? 31.016 -4.078 -43.094 1 18.05 54 LEU B O 1
ATOM 4625 N N . PRO B 1 55 ? 31.578 -4.266 -45.281 1 17.98 55 PRO B N 1
ATOM 4626 C CA . PRO B 1 55 ? 30.797 -5.254 -46.031 1 17.98 55 PRO B CA 1
ATOM 4627 C C . PRO B 1 55 ? 30.891 -6.656 -45.438 1 17.98 55 PRO B C 1
ATOM 4629 O O . PRO B 1 55 ? 30.219 -7.574 -45.906 1 17.98 55 PRO B O 1
ATOM 4632 N N . SER B 1 56 ? 31.578 -6.77 -44.156 1 17.61 56 SER B N 1
ATOM 4633 C CA . SER B 1 56 ? 32.25 -8.055 -44.312 1 17.61 56 SER B CA 1
ATOM 4634 C C . SER B 1 56 ? 31.281 -9.156 -44.688 1 17.61 56 SER B C 1
ATOM 4636 O O . SER B 1 56 ? 30.078 -9.062 -44.406 1 17.61 56 SER B O 1
ATOM 4638 N N . PRO B 1 57 ? 31.891 -10.281 -45.25 1 17.61 57 PRO B N 1
ATOM 4639 C CA . PRO B 1 57 ? 31.438 -11.328 -46.156 1 17.61 57 PRO B CA 1
ATOM 4640 C C . PRO B 1 57 ? 30.359 -12.211 -45.562 1 17.61 57 PRO B C 1
ATOM 4642 O O . PRO B 1 57 ? 30.203 -12.266 -44.344 1 17.61 57 PRO B O 1
ATOM 4645 N N . CYS B 1 58 ? 29.484 -12.688 -46.375 1 17.09 58 CYS B N 1
ATOM 4646 C CA . CYS B 1 58 ? 28.25 -13.438 -46.531 1 17.09 58 CYS B CA 1
ATOM 4647 C C . CYS B 1 58 ? 28.406 -14.875 -46.062 1 17.09 58 CYS B C 1
ATOM 4649 O O . CYS B 1 58 ? 27.562 -15.719 -46.312 1 17.09 58 CYS B O 1
ATOM 4651 N N . ALA B 1 59 ? 29.609 -15.195 -45.281 1 17.19 59 ALA B N 1
ATOM 4652 C CA . ALA B 1 59 ? 29.812 -16.609 -45.562 1 17.19 59 ALA B CA 1
ATOM 4653 C C . ALA B 1 59 ? 28.578 -17.438 -45.219 1 17.19 59 ALA B C 1
ATOM 4655 O O . ALA B 1 59 ? 27.797 -17.031 -44.344 1 17.19 59 ALA B O 1
ATOM 4656 N N . SER B 1 60 ? 28.422 -18.547 -46 1 16.3 60 SER B N 1
ATOM 4657 C CA . SER B 1 60 ? 27.531 -19.609 -46.5 1 16.3 60 SER B CA 1
ATOM 4658 C C . SER B 1 60 ? 27.141 -20.562 -45.375 1 16.3 60 SER B C 1
ATOM 4660 O O . SER B 1 60 ? 27.953 -20.859 -44.5 1 16.3 60 SER B O 1
ATOM 4662 N N . PHE B 1 61 ? 25.875 -20.688 -45.094 1 17.28 61 PHE B N 1
ATOM 4663 C CA . PHE B 1 61 ? 25.062 -21.469 -44.188 1 17.28 61 PHE B CA 1
ATOM 4664 C C . PHE B 1 61 ? 25.297 -22.969 -44.406 1 17.28 61 PHE B C 1
ATOM 4666 O O . PHE B 1 61 ? 24.672 -23.797 -43.75 1 17.28 61 PHE B O 1
ATOM 4673 N N . THR B 1 62 ? 26.531 -23.438 -44.719 1 16.08 62 THR B N 1
ATOM 4674 C CA . THR B 1 62 ? 26.281 -24.797 -45.188 1 16.08 62 THR B CA 1
ATOM 4675 C C . THR B 1 62 ? 25.672 -25.656 -44.094 1 16.08 62 THR B C 1
ATOM 4677 O O . THR B 1 62 ? 26.078 -25.578 -42.938 1 16.08 62 THR B O 1
ATOM 4680 N N . LEU B 1 63 ? 24.516 -26.25 -44.406 1 16.17 63 LEU B N 1
ATOM 4681 C CA . LEU B 1 63 ? 23.484 -27.109 -43.844 1 16.17 63 LEU B CA 1
ATOM 4682 C C . LEU B 1 63 ? 24.094 -28.453 -43.406 1 16.17 63 LEU B C 1
ATOM 4684 O O . LEU B 1 63 ? 23.359 -29.344 -42.938 1 16.17 63 LEU B O 1
ATOM 4688 N N . ALA B 1 64 ? 25.453 -28.531 -43.094 1 15.27 64 ALA B N 1
ATOM 4689 C CA . ALA B 1 64 ? 25.766 -29.938 -43.312 1 15.27 64 ALA B CA 1
ATOM 4690 C C . ALA B 1 64 ? 24.891 -30.844 -42.438 1 15.27 64 ALA B C 1
ATOM 4692 O O . ALA B 1 64 ? 24.703 -30.562 -41.25 1 15.27 64 ALA B O 1
ATOM 4693 N N . ALA B 1 65 ? 24.156 -31.906 -43.062 1 16.14 65 ALA B N 1
ATOM 4694 C CA . ALA B 1 65 ? 23.156 -32.969 -42.875 1 16.14 65 ALA B CA 1
ATOM 4695 C C . ALA B 1 65 ? 23.688 -34.094 -41.969 1 16.14 65 ALA B C 1
ATOM 4697 O O . ALA B 1 65 ? 22.922 -34.812 -41.375 1 16.14 65 ALA B O 1
ATOM 4698 N N . GLU B 1 66 ? 25.078 -34.156 -41.688 1 15.86 66 GLU B N 1
ATOM 4699 C CA . GLU B 1 66 ? 25.344 -35.562 -41.844 1 15.86 66 GLU B CA 1
ATOM 4700 C C . GLU B 1 66 ? 24.547 -36.375 -40.812 1 15.86 66 GLU B C 1
ATOM 4702 O O . GLU B 1 66 ? 24.094 -35.844 -39.812 1 15.86 66 GLU B O 1
ATOM 4707 N N . ASN B 1 67 ? 24.609 -37.781 -40.969 1 16.53 67 ASN B N 1
ATOM 4708 C CA . ASN B 1 67 ? 24 -39.094 -40.938 1 16.53 67 ASN B CA 1
ATOM 4709 C C . ASN B 1 67 ? 24.172 -39.781 -39.562 1 16.53 67 ASN B C 1
ATOM 4711 O O . ASN B 1 67 ? 23.609 -40.844 -39.312 1 16.53 67 ASN B O 1
ATOM 4715 N N . ILE B 1 68 ? 24.922 -39.25 -38.562 1 15.99 68 ILE B N 1
ATOM 4716 C CA . ILE B 1 68 ? 25.594 -40.406 -37.938 1 15.99 68 ILE B CA 1
ATOM 4717 C C . ILE B 1 68 ? 24.547 -41.344 -37.375 1 15.99 68 ILE B C 1
ATOM 4719 O O . ILE B 1 68 ? 23.516 -40.906 -36.844 1 15.99 68 ILE B O 1
ATOM 4723 N N . THR B 1 69 ? 24.891 -42.625 -37.5 1 16.06 69 THR B N 1
ATOM 4724 C CA . THR B 1 69 ? 24.562 -44.031 -37.375 1 16.06 69 THR B CA 1
ATOM 4725 C C . THR B 1 69 ? 24.219 -44.406 -35.938 1 16.06 69 THR B C 1
ATOM 4727 O O . THR B 1 69 ? 24.797 -43.875 -35 1 16.06 69 THR B O 1
ATOM 4730 N N . ILE B 1 70 ? 23.156 -45.188 -35.812 1 16.81 70 ILE B N 1
ATOM 4731 C CA . ILE B 1 70 ? 22.203 -45.75 -34.844 1 16.81 70 ILE B CA 1
ATOM 4732 C C . ILE B 1 70 ? 22.906 -46.781 -33.969 1 16.81 70 ILE B C 1
ATOM 4734 O O . ILE B 1 70 ? 22.297 -47.344 -33.031 1 16.81 70 ILE B O 1
ATOM 4738 N N . SER B 1 71 ? 24.328 -46.938 -34.031 1 15.07 71 SER B N 1
ATOM 4739 C CA . SER B 1 71 ? 24.516 -48.375 -33.844 1 15.07 71 SER B CA 1
ATOM 4740 C C . SER B 1 71 ? 23.922 -48.844 -32.5 1 15.07 71 SER B C 1
ATOM 4742 O O . SER B 1 71 ? 23.672 -48.031 -31.625 1 15.07 71 SER B O 1
ATOM 4744 N N . GLU B 1 72 ? 24.172 -50.219 -32.312 1 15.7 72 GLU B N 1
ATOM 4745 C CA . GLU B 1 72 ? 23.609 -51.5 -31.922 1 15.7 72 GLU B CA 1
ATOM 4746 C C . GLU B 1 72 ? 23.562 -51.656 -30.406 1 15.7 72 GLU B C 1
ATOM 4748 O O . GLU B 1 72 ? 22.484 -51.875 -29.828 1 15.7 72 GLU B O 1
ATOM 4753 N N . SER B 1 73 ? 24.438 -52.562 -29.906 1 15.24 73 SER B N 1
ATOM 4754 C CA . SER B 1 73 ? 24.141 -53.906 -29.406 1 15.24 73 SER B CA 1
ATOM 4755 C C . SER B 1 73 ? 24.172 -53.938 -27.875 1 15.24 73 SER B C 1
ATOM 4757 O O . SER B 1 73 ? 23.5 -54.75 -27.266 1 15.24 73 SER B O 1
ATOM 4759 N N . ALA B 1 74 ? 25.141 -53.281 -27.188 1 15.57 74 ALA B N 1
ATOM 4760 C CA . ALA B 1 74 ? 25.844 -54.281 -26.375 1 15.57 74 ALA B CA 1
ATOM 4761 C C . ALA B 1 74 ? 24.984 -54.719 -25.203 1 15.57 74 ALA B C 1
ATOM 4763 O O . ALA B 1 74 ? 24.094 -54 -24.766 1 15.57 74 ALA B O 1
ATOM 4764 N N . ASP B 1 75 ? 25.375 -55.875 -24.625 1 15.43 75 ASP B N 1
ATOM 4765 C CA . ASP B 1 75 ? 25.016 -57.156 -23.969 1 15.43 75 ASP B CA 1
ATOM 4766 C C . ASP B 1 75 ? 24.875 -56.969 -22.453 1 15.43 75 ASP B C 1
ATOM 4768 O O . ASP B 1 75 ? 24.016 -57.594 -21.828 1 15.43 75 ASP B O 1
ATOM 4772 N N . ILE B 1 76 ? 25.766 -56.156 -21.828 1 15.68 76 ILE B N 1
ATOM 4773 C CA . ILE B 1 76 ? 26.438 -56.906 -20.75 1 15.68 76 ILE B CA 1
ATOM 4774 C C . ILE B 1 76 ? 25.422 -57.25 -19.672 1 15.68 76 ILE B C 1
ATOM 4776 O O . ILE B 1 76 ? 24.453 -56.531 -19.453 1 15.68 76 ILE B O 1
ATOM 4780 N N . GLY B 1 77 ? 25.891 -58.188 -18.828 1 15.3 77 GLY B N 1
ATOM 4781 C CA . GLY B 1 77 ? 25.703 -59.375 -18.016 1 15.3 77 GLY B CA 1
ATOM 4782 C C . GLY B 1 77 ? 25.031 -59.094 -16.688 1 15.3 77 GLY B C 1
ATOM 4783 O O . GLY B 1 77 ? 24.797 -57.938 -16.344 1 15.3 77 GLY B O 1
ATOM 4784 N N . ASN B 1 78 ? 25.469 -59.875 -15.781 1 15.52 78 ASN B N 1
ATOM 4785 C CA . ASN B 1 78 ? 24.906 -60.875 -14.906 1 15.52 78 ASN B CA 1
ATOM 4786 C C . ASN B 1 78 ? 24.516 -60.312 -13.547 1 15.52 78 ASN B C 1
ATOM 4788 O O . ASN B 1 78 ? 23.438 -60.594 -13.031 1 15.52 78 ASN B O 1
ATOM 4792 N N . SER B 1 79 ? 25.516 -59.719 -12.828 1 15.75 79 SER B N 1
ATOM 4793 C CA . SER B 1 79 ? 25.75 -60.375 -11.555 1 15.75 79 SER B CA 1
ATOM 4794 C C . SER B 1 79 ? 24.766 -59.906 -10.492 1 15.75 79 SER B C 1
ATOM 4796 O O . SER B 1 79 ? 24.562 -58.719 -10.32 1 15.75 79 SER B O 1
ATOM 4798 N N . LEU B 1 80 ? 24 -60.812 -10 1 15.69 80 LEU B N 1
ATOM 4799 C CA . LEU B 1 80 ? 22.875 -61 -9.094 1 15.69 80 LEU B CA 1
ATOM 4800 C C . LEU B 1 80 ? 23.281 -60.688 -7.656 1 15.69 80 LEU B C 1
ATOM 4802 O O . LEU B 1 80 ? 22.531 -60.969 -6.723 1 15.69 80 LEU B O 1
ATOM 4806 N N . LYS B 1 81 ? 24.578 -60.125 -7.414 1 15.7 81 LYS B N 1
ATOM 4807 C CA . LYS B 1 81 ? 24.984 -60.531 -6.07 1 15.7 81 LYS B CA 1
ATOM 4808 C C . LYS B 1 81 ? 23.859 -60.281 -5.066 1 15.7 81 LYS B C 1
ATOM 4810 O O . LYS B 1 81 ? 23.016 -59.406 -5.285 1 15.7 81 LYS B O 1
ATOM 4815 N N . GLY B 1 82 ? 24.156 -60.656 -3.887 1 15.34 82 GLY B N 1
ATOM 4816 C CA . GLY B 1 82 ? 23.688 -61.344 -2.689 1 15.34 82 GLY B CA 1
ATOM 4817 C C . GLY B 1 82 ? 22.891 -60.438 -1.765 1 15.34 82 GLY B C 1
ATOM 4818 O O . GLY B 1 82 ? 21.719 -60.156 -2.021 1 15.34 82 GLY B O 1
ATOM 4819 N N . VAL B 1 83 ? 23.438 -60.25 -0.59 1 16.66 83 VAL B N 1
ATOM 4820 C CA . VAL B 1 83 ? 23.031 -60.875 0.667 1 16.66 83 VAL B CA 1
ATOM 4821 C C . VAL B 1 83 ? 22.141 -59.906 1.451 1 16.66 83 VAL B C 1
ATOM 4823 O O . VAL B 1 83 ? 21.016 -60.219 1.833 1 16.66 83 VAL B O 1
ATOM 4826 N N . SER B 1 84 ? 22.734 -59.375 2.523 1 17.41 84 SER B N 1
ATOM 4827 C CA . SER B 1 84 ? 22.484 -59.688 3.926 1 17.41 84 SER B CA 1
ATOM 4828 C C . SER B 1 84 ? 21.531 -58.688 4.566 1 17.41 84 SER B C 1
ATOM 4830 O O . SER B 1 84 ? 21.547 -57.5 4.215 1 17.41 84 SER B O 1
ATOM 4832 N N . LEU B 1 85 ? 20.578 -59.188 5.227 1 18.45 85 LEU B N 1
ATOM 4833 C CA . LEU B 1 85 ? 19.359 -58.781 5.918 1 18.45 85 LEU B CA 1
ATOM 4834 C C . LEU B 1 85 ? 19.672 -57.875 7.086 1 18.45 85 LEU B C 1
ATOM 4836 O O . LEU B 1 85 ? 20.188 -58.312 8.117 1 18.45 85 LEU B O 1
ATOM 4840 N N . ILE B 1 86 ? 20.562 -56.844 6.965 1 19.47 86 ILE B N 1
ATOM 4841 C CA . ILE B 1 86 ? 20.969 -56.312 8.266 1 19.47 86 ILE B CA 1
ATOM 4842 C C . ILE B 1 86 ? 19.734 -55.969 9.094 1 19.47 86 ILE B C 1
ATOM 4844 O O . ILE B 1 86 ? 18.797 -55.344 8.578 1 19.47 86 ILE B O 1
ATOM 4848 N N . PRO B 1 87 ? 19.688 -56.562 10.305 1 20.48 87 PRO B N 1
ATOM 4849 C CA . PRO B 1 87 ? 18.641 -56.594 11.328 1 20.48 87 PRO B CA 1
ATOM 4850 C C . PRO B 1 87 ? 18.312 -55.188 11.852 1 20.48 87 PRO B C 1
ATOM 4852 O O . PRO B 1 87 ? 19.203 -54.438 12.234 1 20.48 87 PRO B O 1
ATOM 4855 N N . HIS B 1 88 ? 17.438 -54.469 11.289 1 20.52 88 HIS B N 1
ATOM 4856 C CA . HIS B 1 88 ? 17.156 -53.094 11.68 1 20.52 88 HIS B CA 1
ATOM 4857 C C . HIS B 1 88 ? 16.719 -53 13.141 1 20.52 88 HIS B C 1
ATOM 4859 O O . HIS B 1 88 ? 15.758 -53.688 13.539 1 20.52 88 HIS B O 1
ATOM 4865 N N . HIS B 1 89 ? 17.719 -53.125 14.055 1 21.28 89 HIS B N 1
ATOM 4866 C CA . HIS B 1 89 ? 17.453 -52.969 15.484 1 21.28 89 HIS B CA 1
ATOM 4867 C C . HIS B 1 89 ? 16.531 -51.812 15.75 1 21.28 89 HIS B C 1
ATOM 4869 O O . HIS B 1 89 ? 16.5 -50.844 14.969 1 21.28 89 HIS B O 1
ATOM 4875 N N . PRO B 1 90 ? 15.727 -52 16.812 1 22.31 90 PRO B N 1
ATOM 4876 C CA . PRO B 1 90 ? 14.516 -51.312 17.281 1 22.31 90 PRO B CA 1
ATOM 4877 C C . PRO B 1 90 ? 14.797 -49.906 17.797 1 22.31 90 PRO B C 1
ATOM 4879 O O . PRO B 1 90 ? 15.477 -49.75 18.812 1 22.31 90 PRO B O 1
ATOM 4882 N N . LEU B 1 91 ? 15.469 -49.031 17.047 1 21.73 91 LEU B N 1
ATOM 4883 C CA . LEU B 1 91 ? 15.883 -47.844 17.781 1 21.73 91 LEU B CA 1
ATOM 4884 C C . LEU B 1 91 ? 14.703 -47.219 18.531 1 21.73 91 LEU B C 1
ATOM 4886 O O . LEU B 1 91 ? 13.609 -47.094 17.984 1 21.73 91 LEU B O 1
ATOM 4890 N N . ASP B 1 92 ? 14.789 -47.312 19.859 1 22.45 92 ASP B N 1
ATOM 4891 C CA . ASP B 1 92 ? 13.984 -46.812 20.969 1 22.45 92 ASP B CA 1
ATOM 4892 C C . ASP B 1 92 ? 13.75 -45.312 20.828 1 22.45 92 ASP B C 1
ATOM 4894 O O . ASP B 1 92 ? 14.672 -44.5 20.984 1 22.45 92 ASP B O 1
ATOM 4898 N N . LEU B 1 93 ? 12.891 -44.875 19.891 1 19.52 93 LEU B N 1
ATOM 4899 C CA . LEU B 1 93 ? 12.617 -43.469 19.656 1 19.52 93 LEU B CA 1
ATOM 4900 C C . LEU B 1 93 ? 12.008 -42.812 20.891 1 19.52 93 LEU B C 1
ATOM 4902 O O . LEU B 1 93 ? 10.789 -42.844 21.078 1 19.52 93 LEU B O 1
ATOM 4906 N N . LYS B 1 94 ? 12.438 -43.156 22.141 1 25.7 94 LYS B N 1
ATOM 4907 C CA . LYS B 1 94 ? 11.961 -42.312 23.234 1 25.7 94 LYS B CA 1
ATOM 4908 C C . LYS B 1 94 ? 12.141 -40.812 22.906 1 25.7 94 LYS B C 1
ATOM 4910 O O . LYS B 1 94 ? 13.219 -40.281 23.109 1 25.7 94 LYS B O 1
ATOM 4915 N N . SER B 1 95 ? 11.5 -40.438 21.766 1 24.48 95 SER B N 1
ATOM 4916 C CA . SER B 1 95 ? 11.469 -39.188 21.016 1 24.48 95 SER B CA 1
ATOM 4917 C C . SER B 1 95 ? 11.141 -38 21.922 1 24.48 95 SER B C 1
ATOM 4919 O O . SER B 1 95 ? 11.414 -36.844 21.562 1 24.48 95 SER B O 1
ATOM 4921 N N . GLY B 1 96 ? 10.25 -37.938 23.016 1 22.89 96 GLY B N 1
ATOM 4922 C CA . GLY B 1 96 ? 9.398 -36.781 22.922 1 22.89 96 GLY B CA 1
ATOM 4923 C C . GLY B 1 96 ? 10.117 -35.469 23.281 1 22.89 96 GLY B C 1
ATOM 4924 O O . GLY B 1 96 ? 10.344 -35.188 24.453 1 22.89 96 GLY B O 1
ATOM 4925 N N . HIS B 1 97 ? 11.25 -35.25 22.75 1 24.59 97 HIS B N 1
ATOM 4926 C CA . HIS B 1 97 ? 11.914 -34.031 23.203 1 24.59 97 HIS B CA 1
ATOM 4927 C C . HIS B 1 97 ? 10.961 -32.844 23.188 1 24.59 97 HIS B C 1
ATOM 4929 O O . HIS B 1 97 ? 10.305 -32.594 22.188 1 24.59 97 HIS B O 1
ATOM 4935 N N . SER B 1 98 ? 10.352 -32.656 24.328 1 25.22 98 SER B N 1
ATOM 4936 C CA . SER B 1 98 ? 9.602 -31.422 24.547 1 25.22 98 SER B CA 1
ATOM 4937 C C . SER B 1 98 ? 10.328 -30.219 23.953 1 25.22 98 SER B C 1
ATOM 4939 O O . SER B 1 98 ? 11.477 -29.938 24.297 1 25.22 98 SER B O 1
ATOM 4941 N N . LEU B 1 99 ? 10.086 -30.062 22.688 1 25.64 99 LEU B N 1
ATOM 4942 C CA . LEU B 1 99 ? 10.727 -28.875 22.125 1 25.64 99 LEU B CA 1
ATOM 4943 C C . LEU B 1 99 ? 10.617 -27.688 23.078 1 25.64 99 LEU B C 1
ATOM 4945 O O . LEU B 1 99 ? 9.531 -27.391 23.578 1 25.64 99 LEU B O 1
ATOM 4949 N N . PRO B 1 100 ? 11.695 -27.516 23.859 1 27.16 100 PRO B N 1
ATOM 4950 C CA . PRO B 1 100 ? 11.617 -26.297 24.672 1 27.16 100 PRO B CA 1
ATOM 4951 C C . PRO B 1 100 ? 10.875 -25.172 23.969 1 27.16 100 PRO B C 1
ATOM 4953 O O . PRO B 1 100 ? 11.031 -24.984 22.766 1 27.16 100 PRO B O 1
ATOM 4956 N N . VAL B 1 101 ? 9.695 -24.938 24.375 1 29.25 101 VAL B N 1
ATOM 4957 C CA . VAL B 1 101 ? 9.07 -23.656 24.047 1 29.25 101 VAL B CA 1
ATOM 4958 C C . VAL B 1 101 ? 10.117 -22.547 24.062 1 29.25 101 VAL B C 1
ATOM 4960 O O . VAL B 1 101 ? 10.727 -22.266 25.094 1 29.25 101 VAL B O 1
ATOM 4963 N N . GLY B 1 102 ? 10.953 -22.578 23.031 1 28.19 102 GLY B N 1
ATOM 4964 C CA . GLY B 1 102 ? 11.914 -21.484 22.969 1 28.19 102 GLY B CA 1
ATOM 4965 C C . GLY B 1 102 ? 11.406 -20.203 23.625 1 28.19 102 GLY B C 1
ATOM 4966 O O . GLY B 1 102 ? 10.242 -19.844 23.453 1 28.19 102 GLY B O 1
ATOM 4967 N N . GLU B 1 103 ? 11.859 -19.938 24.812 1 30.94 103 GLU B N 1
ATOM 4968 C CA . GLU B 1 103 ? 11.805 -18.594 25.375 1 30.94 103 GLU B CA 1
ATOM 4969 C C . GLU B 1 103 ? 11.844 -17.547 24.266 1 30.94 103 GLU B C 1
ATOM 4971 O O . GLU B 1 103 ? 12.898 -17.281 23.688 1 30.94 103 GLU B O 1
ATOM 4976 N N . GLY B 1 104 ? 10.922 -17.578 23.375 1 31.98 104 GLY B N 1
ATOM 4977 C CA . GLY B 1 104 ? 10.852 -16.422 22.516 1 31.98 104 GLY B CA 1
ATOM 4978 C C . GLY B 1 104 ? 11.289 -15.133 23.188 1 31.98 104 GLY B C 1
ATOM 4979 O O . GLY B 1 104 ? 10.898 -14.867 24.328 1 31.98 104 GLY B O 1
ATOM 4980 N N . ASN B 1 105 ? 12.602 -14.75 22.938 1 32.81 105 ASN B N 1
ATOM 4981 C CA . ASN B 1 105 ? 13.234 -13.547 23.484 1 32.81 105 ASN B CA 1
ATOM 4982 C C . ASN B 1 105 ? 12.219 -12.43 23.703 1 32.81 105 ASN B C 1
ATOM 4984 O O . ASN B 1 105 ? 11.719 -11.836 22.75 1 32.81 105 ASN B O 1
ATOM 4988 N N . SER B 1 106 ? 11.453 -12.461 24.656 1 36.06 106 SER B N 1
ATOM 4989 C CA . SER B 1 106 ? 10.648 -11.383 25.219 1 36.06 106 SER B CA 1
ATOM 4990 C C . SER B 1 106 ? 11.32 -10.031 25.031 1 36.06 106 SER B C 1
ATOM 4992 O O . SER B 1 106 ? 10.648 -9 25 1 36.06 106 SER B O 1
ATOM 4994 N N . ASP B 1 107 ? 12.688 -10.008 25.141 1 38.06 107 ASP B N 1
ATOM 4995 C CA . ASP B 1 107 ? 13.375 -8.727 25.047 1 38.06 107 ASP B CA 1
ATOM 4996 C C . ASP B 1 107 ? 13.266 -8.148 23.641 1 38.06 107 ASP B C 1
ATOM 4998 O O . ASP B 1 107 ? 13.695 -7.027 23.375 1 38.06 107 ASP B O 1
ATOM 5002 N N . ALA B 1 108 ? 13.156 -9 22.688 1 41.53 108 ALA B N 1
ATOM 5003 C CA . ALA B 1 108 ? 13.078 -8.523 21.312 1 41.53 108 ALA B CA 1
ATOM 5004 C C . ALA B 1 108 ? 11.945 -7.52 21.141 1 41.53 108 ALA B C 1
ATOM 5006 O O . ALA B 1 108 ? 11.969 -6.699 20.219 1 41.53 108 ALA B O 1
ATOM 5007 N N . ILE B 1 109 ? 10.836 -7.777 21.734 1 48.88 109 ILE B N 1
ATOM 5008 C CA . ILE B 1 109 ? 9.75 -6.867 21.375 1 48.88 109 ILE B CA 1
ATOM 5009 C C . ILE B 1 109 ? 9.945 -5.527 22.078 1 48.88 109 ILE B C 1
ATOM 5011 O O . ILE B 1 109 ? 9 -4.746 22.219 1 48.88 109 ILE B O 1
ATOM 5015 N N . ARG B 1 110 ? 11.102 -5.391 22.875 1 57.59 110 ARG B N 1
ATOM 5016 C CA . ARG B 1 110 ? 11.172 -4.023 23.375 1 57.59 110 ARG B CA 1
ATOM 5017 C C . ARG B 1 110 ? 11.367 -3.029 22.234 1 57.59 110 ARG B C 1
ATOM 5019 O O . ARG B 1 110 ? 12 -3.346 21.234 1 57.59 110 ARG B O 1
ATOM 5026 N N . GLY B 1 111 ? 10.492 -2.061 22.031 1 78.25 111 GLY B N 1
ATOM 5027 C CA . GLY B 1 111 ? 10.445 -0.977 21.062 1 78.25 111 GLY B CA 1
ATOM 5028 C C . GLY B 1 111 ? 11.82 -0.5 20.641 1 78.25 111 GLY B C 1
ATOM 5029 O O . GLY B 1 111 ? 12.789 -0.632 21.391 1 78.25 111 GLY B O 1
ATOM 5030 N N . THR B 1 112 ? 12.172 -0.334 19.359 1 91.19 112 THR B N 1
ATOM 5031 C CA . THR B 1 112 ? 13.391 0.218 18.781 1 91.19 112 THR B CA 1
ATOM 5032 C C . THR B 1 112 ? 13.82 1.479 19.516 1 91.19 112 THR B C 1
ATOM 5034 O O . THR B 1 112 ? 12.984 2.299 19.906 1 91.19 112 THR B O 1
ATOM 5037 N N . GLN B 1 113 ? 15.117 1.498 19.812 1 95.38 113 GLN B N 1
ATOM 5038 C CA . GLN B 1 113 ? 15.695 2.707 20.391 1 95.38 113 GLN B CA 1
ATOM 5039 C C . GLN B 1 113 ? 16.484 3.492 19.344 1 95.38 113 GLN B C 1
ATOM 5041 O O . GLN B 1 113 ? 17.172 2.904 18.5 1 95.38 113 GLN B O 1
ATOM 5046 N N . LEU B 1 114 ? 16.438 4.773 19.516 1 96.75 114 LEU B N 1
ATOM 5047 C CA . LEU B 1 114 ? 17.109 5.66 18.578 1 96.75 114 LEU B CA 1
ATOM 5048 C C . LEU B 1 114 ? 18.594 5.371 18.516 1 96.75 114 LEU B C 1
ATOM 5050 O O . LEU B 1 114 ? 19.203 5.414 17.453 1 96.75 114 LEU B O 1
ATOM 5054 N N . SER B 1 115 ? 19.203 4.992 19.641 1 96.38 115 SER B N 1
ATOM 5055 C CA . SER B 1 115 ? 20.625 4.738 19.734 1 96.38 115 SER B CA 1
ATOM 5056 C C . SER B 1 115 ? 21.016 3.453 19.016 1 96.38 115 SER B C 1
ATOM 5058 O O . SER B 1 115 ? 22.203 3.197 18.781 1 96.38 115 SER B O 1
ATOM 5060 N N . ARG B 1 116 ? 20.047 2.682 18.656 1 97.94 116 ARG B N 1
ATOM 5061 C CA . ARG B 1 116 ? 20.344 1.402 18.016 1 97.94 116 ARG B CA 1
ATOM 5062 C C . ARG B 1 116 ? 20.078 1.474 16.516 1 97.94 116 ARG B C 1
ATOM 5064 O O . ARG B 1 116 ? 20.047 0.445 15.836 1 97.94 116 ARG B O 1
ATOM 5071 N N . ILE B 1 117 ? 19.797 2.646 16.031 1 98.69 117 ILE B N 1
ATOM 5072 C CA . ILE B 1 117 ? 19.672 2.938 14.617 1 98.69 117 ILE B CA 1
ATOM 5073 C C . ILE B 1 117 ? 20.922 3.637 14.109 1 98.69 117 ILE B C 1
ATOM 5075 O O . ILE B 1 117 ? 21.406 4.594 14.719 1 98.69 117 ILE B O 1
ATOM 5079 N N . VAL B 1 118 ? 21.5 3.145 13.078 1 98.81 118 VAL B N 1
ATOM 5080 C CA . VAL B 1 118 ? 22.625 3.803 12.422 1 98.81 118 VAL B CA 1
ATOM 5081 C C . VAL B 1 118 ? 22.172 4.422 11.102 1 98.81 118 VAL B C 1
ATOM 5083 O O . VAL B 1 118 ? 21.703 3.719 10.211 1 98.81 118 VAL B O 1
ATOM 5086 N N . PHE B 1 119 ? 22.391 5.723 11 1 98.75 119 PHE B N 1
ATOM 5087 C CA . PHE B 1 119 ? 21.953 6.449 9.812 1 98.75 119 PHE B CA 1
ATOM 5088 C C . PHE B 1 119 ? 23.078 6.523 8.789 1 98.75 119 PHE B C 1
ATOM 5090 O O . PHE B 1 119 ? 24.219 6.852 9.125 1 98.75 119 PHE B O 1
ATOM 5097 N N . GLY B 1 120 ? 22.797 6.094 7.547 1 98.75 120 GLY B N 1
ATOM 5098 C CA . GLY B 1 120 ? 23.641 6.348 6.398 1 98.75 120 GLY B CA 1
ATOM 5099 C C . GLY B 1 120 ? 23.094 7.41 5.469 1 98.75 120 GLY B C 1
ATOM 5100 O O . GLY B 1 120 ? 22.125 7.168 4.742 1 98.75 120 GLY B O 1
ATOM 5101 N N . ILE B 1 121 ? 23.734 8.531 5.441 1 98.38 121 ILE B N 1
ATOM 5102 C CA . ILE B 1 121 ? 23.266 9.656 4.641 1 98.38 121 ILE B CA 1
ATOM 5103 C C . ILE B 1 121 ? 24.047 9.727 3.336 1 98.38 121 ILE B C 1
ATOM 5105 O O . ILE B 1 121 ? 25.266 9.914 3.355 1 98.38 121 ILE B O 1
ATOM 5109 N N . ALA B 1 122 ? 23.359 9.531 2.229 1 98 122 ALA B N 1
ATOM 5110 C CA . ALA B 1 122 ? 23.984 9.656 0.914 1 98 122 ALA B CA 1
ATOM 5111 C C . ALA B 1 122 ? 24.172 11.117 0.533 1 98 122 ALA B C 1
ATOM 5113 O O . ALA B 1 122 ? 23.219 11.898 0.55 1 98 122 ALA B O 1
ATOM 5114 N N . ALA B 1 123 ? 25.391 11.5 0.237 1 96.69 123 ALA B N 1
ATOM 5115 C CA . ALA B 1 123 ? 25.703 12.875 -0.126 1 96.69 123 ALA B CA 1
ATOM 5116 C C . ALA B 1 123 ? 26.828 12.938 -1.147 1 96.69 123 ALA B C 1
ATOM 5118 O O . ALA B 1 123 ? 27.281 11.906 -1.653 1 96.69 123 ALA B O 1
ATOM 5119 N N . ALA B 1 124 ? 27.047 14.031 -1.673 1 95.44 124 ALA B N 1
ATOM 5120 C CA . ALA B 1 124 ? 28.188 14.383 -2.525 1 95.44 124 ALA B CA 1
ATOM 5121 C C . ALA B 1 124 ? 28.891 15.633 -2.01 1 95.44 124 ALA B C 1
ATOM 5123 O O . ALA B 1 124 ? 28.25 16.578 -1.548 1 95.44 124 ALA B O 1
ATOM 5124 N N . THR B 1 125 ? 30.188 15.602 -2.117 1 94.12 125 THR B N 1
ATOM 5125 C CA . THR B 1 125 ? 30.984 16.688 -1.552 1 94.12 125 THR B CA 1
ATOM 5126 C C . THR B 1 125 ? 30.562 18.031 -2.125 1 94.12 125 THR B C 1
ATOM 5128 O O . THR B 1 125 ? 30.391 19 -1.385 1 94.12 125 THR B O 1
ATOM 5131 N N . ASP B 1 126 ? 30.297 18.062 -3.391 1 91.56 126 ASP B N 1
ATOM 5132 C CA . ASP B 1 126 ? 30.016 19.328 -4.074 1 91.56 126 ASP B CA 1
ATOM 5133 C C . ASP B 1 126 ? 28.625 19.859 -3.715 1 91.56 126 ASP B C 1
ATOM 5135 O O . ASP B 1 126 ? 28.344 21.047 -3.877 1 91.56 126 ASP B O 1
ATOM 5139 N N . MET B 1 127 ? 27.75 18.984 -3.203 1 90.31 127 MET B N 1
ATOM 5140 C CA . MET B 1 127 ? 26.391 19.391 -2.889 1 90.31 127 MET B CA 1
ATOM 5141 C C . MET B 1 127 ? 26.219 19.625 -1.389 1 90.31 127 MET B C 1
ATOM 5143 O O . MET B 1 127 ? 25.234 20.219 -0.954 1 90.31 127 MET B O 1
ATOM 5147 N N . TRP B 1 128 ? 27.141 19.219 -0.616 1 90.06 128 TRP B N 1
ATOM 5148 C CA . TRP B 1 128 ? 27 19.109 0.834 1 90.06 128 TRP B CA 1
ATOM 5149 C C . TRP B 1 128 ? 26.828 20.5 1.457 1 90.06 128 TRP B C 1
ATOM 5151 O O . TRP B 1 128 ? 26.016 20.688 2.361 1 90.06 128 TRP B O 1
ATOM 5161 N N . TRP B 1 129 ? 27.438 21.484 0.958 1 85.06 129 TRP B N 1
ATOM 5162 C CA . TRP B 1 129 ? 27.5 22.781 1.634 1 85.06 129 TRP B CA 1
ATOM 5163 C C . TRP B 1 129 ? 26.141 23.469 1.618 1 85.06 129 TRP B C 1
ATOM 5165 O O . TRP B 1 129 ? 25.781 24.156 2.576 1 85.06 129 TRP B O 1
ATOM 5175 N N . GLY B 1 130 ? 25.406 23.219 0.663 1 86 130 GLY B N 1
ATOM 5176 C CA . GLY B 1 130 ? 24.047 23.766 0.633 1 86 130 GLY B CA 1
ATOM 5177 C C . GLY B 1 130 ? 23.047 22.906 1.389 1 86 130 GLY B C 1
ATOM 5178 O O . GLY B 1 130 ? 22.172 23.438 2.084 1 86 130 GLY B O 1
ATOM 5179 N N . ARG B 1 131 ? 23.266 21.641 1.439 1 93.19 131 ARG B N 1
ATOM 5180 C CA . ARG B 1 131 ? 22.234 20.703 1.925 1 93.19 131 ARG B CA 1
ATOM 5181 C C . ARG B 1 131 ? 22.469 20.359 3.391 1 93.19 131 ARG B C 1
ATOM 5183 O O . ARG B 1 131 ? 21.578 19.812 4.051 1 93.19 131 ARG B O 1
ATOM 5190 N N . LYS B 1 132 ? 23.625 20.719 3.938 1 93 132 LYS B N 1
ATOM 5191 C CA . LYS B 1 132 ? 23.938 20.438 5.336 1 93 132 LYS B CA 1
ATOM 5192 C C . LYS B 1 132 ? 22.953 21.109 6.273 1 93 132 LYS B C 1
ATOM 5194 O O . LYS B 1 132 ? 22.719 20.641 7.387 1 93 132 LYS B O 1
ATOM 5199 N N . GLU B 1 133 ? 22.344 22.25 5.809 1 94.06 133 GLU B N 1
ATOM 5200 C CA . GLU B 1 133 ? 21.391 23 6.637 1 94.06 133 GLU B CA 1
ATOM 5201 C C . GLU B 1 133 ? 20.141 22.172 6.922 1 94.06 133 GLU B C 1
ATOM 5203 O O . GLU B 1 133 ? 19.5 22.344 7.961 1 94.06 133 GLU B O 1
ATOM 5208 N N . TYR B 1 134 ? 19.797 21.25 6.035 1 95.69 134 TYR B N 1
ATOM 5209 C CA . TYR B 1 134 ? 18.656 20.391 6.258 1 95.69 134 TYR B CA 1
ATOM 5210 C C . TYR B 1 134 ? 18.953 19.344 7.324 1 95.69 134 TYR B C 1
ATOM 5212 O O . TYR B 1 134 ? 18.094 19.016 8.148 1 95.69 134 TYR B O 1
ATOM 5220 N N . LEU B 1 135 ? 20.125 18.812 7.301 1 95.31 135 LEU B N 1
ATOM 5221 C CA . LEU B 1 135 ? 20.516 17.781 8.258 1 95.31 135 LEU B CA 1
ATOM 5222 C C . LEU B 1 135 ? 20.562 18.344 9.672 1 95.31 135 LEU B C 1
ATOM 5224 O O . LEU B 1 135 ? 20.234 17.656 10.641 1 95.31 135 LEU B O 1
ATOM 5228 N N . LYS B 1 136 ? 20.984 19.578 9.797 1 94.44 136 LYS B N 1
ATOM 5229 C CA . LYS B 1 136 ? 21.078 20.234 11.102 1 94.44 136 LYS B CA 1
ATOM 5230 C C . LYS B 1 136 ? 19.719 20.297 11.789 1 94.44 136 LYS B C 1
ATOM 5232 O O . LYS B 1 136 ? 19.656 20.375 13.023 1 94.44 136 LYS B O 1
ATOM 5237 N N . LEU B 1 137 ? 18.734 20.234 11.047 1 96.19 137 LEU B N 1
ATOM 5238 C CA . LEU B 1 137 ? 17.391 20.406 11.586 1 96.19 137 LEU B CA 1
ATOM 5239 C C . LEU B 1 137 ? 17 19.219 12.461 1 96.19 137 LEU B C 1
ATOM 5241 O O . LEU B 1 137 ? 16.25 19.359 13.422 1 96.19 137 LEU B O 1
ATOM 5245 N N . TRP B 1 138 ? 17.547 18.031 12.125 1 97 138 TRP B N 1
ATOM 5246 C CA . TRP B 1 138 ? 16.969 16.875 12.797 1 97 138 TRP B CA 1
ATOM 5247 C C . TRP B 1 138 ? 18.062 16 13.406 1 97 138 TRP B C 1
ATOM 5249 O O . TRP B 1 138 ? 17.781 15.141 14.242 1 97 138 TRP B O 1
ATOM 5259 N N . TRP B 1 139 ? 19.312 16.219 13.031 1 97.12 139 TRP B N 1
ATOM 5260 C CA . TRP B 1 139 ? 20.422 15.43 13.586 1 97.12 139 TRP B CA 1
ATOM 5261 C C . TRP B 1 139 ? 20.75 15.891 15 1 97.12 139 TRP B C 1
ATOM 5263 O O . TRP B 1 139 ? 20.969 17.078 15.242 1 97.12 139 TRP B O 1
ATOM 5273 N N . LYS B 1 140 ? 20.75 14.906 15.859 1 95.69 140 LYS B N 1
ATOM 5274 C CA . LYS B 1 140 ? 21.172 15.141 17.234 1 95.69 140 LYS B CA 1
ATOM 5275 C C . LYS B 1 140 ? 22.438 14.367 17.578 1 95.69 140 LYS B C 1
ATOM 5277 O O . LYS B 1 140 ? 22.375 13.195 17.938 1 95.69 140 LYS B O 1
ATOM 5282 N N . PRO B 1 141 ? 23.562 15.023 17.625 1 93.88 141 PRO B N 1
ATOM 5283 C CA . PRO B 1 141 ? 24.859 14.352 17.734 1 93.88 141 PRO B CA 1
ATOM 5284 C C . PRO B 1 141 ? 24.984 13.531 19.016 1 93.88 141 PRO B C 1
ATOM 5286 O O . PRO B 1 141 ? 25.641 12.477 19.016 1 93.88 141 PRO B O 1
ATOM 5289 N N . SER B 1 142 ? 24.391 13.867 20.109 1 92.62 142 SER B N 1
ATOM 5290 C CA . SER B 1 142 ? 24.562 13.164 21.375 1 92.62 142 SER B CA 1
ATOM 5291 C C . SER B 1 142 ? 23.609 11.961 21.469 1 92.62 142 SER B C 1
ATOM 5293 O O . SER B 1 142 ? 23.828 11.07 22.281 1 92.62 142 SER B O 1
ATOM 5295 N N . LYS B 1 143 ? 22.672 11.914 20.562 1 95.06 143 LYS B N 1
ATOM 5296 C CA . LYS B 1 143 ? 21.656 10.883 20.703 1 95.06 143 LYS B CA 1
ATOM 5297 C C . LYS B 1 143 ? 21.641 9.945 19.484 1 95.06 143 LYS B C 1
ATOM 5299 O O . LYS B 1 143 ? 21.141 8.82 19.578 1 95.06 143 LYS B O 1
ATOM 5304 N N . MET B 1 144 ? 22.188 10.5 18.422 1 97.44 144 MET B N 1
ATOM 5305 C CA . MET B 1 144 ? 22.109 9.758 17.156 1 97.44 144 MET B CA 1
ATOM 5306 C C . MET B 1 144 ? 23.484 9.305 16.703 1 97.44 144 MET B C 1
ATOM 5308 O O . MET B 1 144 ? 24.5 9.859 17.125 1 97.44 144 MET B O 1
ATOM 5312 N N . ARG B 1 145 ? 23.516 8.258 15.953 1 97.12 145 ARG B N 1
ATOM 5313 C CA . ARG B 1 145 ? 24.75 7.785 15.344 1 97.12 145 ARG B CA 1
ATOM 5314 C C . ARG B 1 145 ? 24.562 7.508 13.852 1 97.12 145 ARG B C 1
ATOM 5316 O O . ARG B 1 145 ? 23.469 7.148 13.422 1 97.12 145 ARG B O 1
ATOM 5323 N N . GLY B 1 146 ? 25.594 7.734 13.078 1 98 146 GLY B N 1
ATOM 5324 C CA . GLY B 1 146 ? 25.578 7.57 11.633 1 98 146 GLY B CA 1
ATOM 5325 C C . GLY B 1 146 ? 26.719 8.289 10.938 1 98 146 GLY B C 1
ATOM 5326 O O . GLY B 1 146 ? 27.641 8.758 11.586 1 98 146 GLY B O 1
ATOM 5327 N N . TYR B 1 147 ? 26.625 8.273 9.641 1 98.12 147 TYR B N 1
ATOM 5328 C CA . TYR B 1 147 ? 27.688 8.852 8.82 1 98.12 147 TYR B CA 1
ATOM 5329 C C . TYR B 1 147 ? 27.109 9.5 7.566 1 98.12 147 TYR B C 1
ATOM 5331 O O . TYR B 1 147 ? 26.078 9.055 7.047 1 98.12 147 TYR B O 1
ATOM 5339 N N . VAL B 1 148 ? 27.766 10.539 7.172 1 97.75 148 VAL B N 1
ATOM 5340 C CA . VAL B 1 148 ? 27.547 11.078 5.832 1 97.75 148 VAL B CA 1
ATOM 5341 C C . VAL B 1 148 ? 28.547 10.453 4.859 1 97.75 148 VAL B C 1
ATOM 5343 O O . VAL B 1 148 ? 29.75 10.555 5.062 1 97.75 148 VAL B O 1
ATOM 5346 N N . PHE B 1 149 ? 28.062 9.812 3.855 1 97.94 149 PHE B N 1
ATOM 5347 C CA . PHE B 1 149 ? 28.938 9.18 2.875 1 97.94 149 PHE B CA 1
ATOM 5348 C C . PHE B 1 149 ? 29.172 10.102 1.686 1 97.94 149 PHE B C 1
ATOM 5350 O O . PHE B 1 149 ? 28.234 10.461 0.971 1 97.94 149 PHE B O 1
ATOM 5357 N N . LEU B 1 150 ? 30.469 10.492 1.47 1 96.81 150 LEU B N 1
ATOM 5358 C CA . LEU B 1 150 ? 30.875 11.414 0.419 1 96.81 150 LEU B CA 1
ATOM 5359 C C . LEU B 1 150 ? 31.672 10.695 -0.661 1 96.81 150 LEU B C 1
ATOM 5361 O O . LEU B 1 150 ? 32.188 9.594 -0.435 1 96.81 150 LEU B O 1
ATOM 5365 N N . ASP B 1 151 ? 31.688 11.281 -1.854 1 95.81 151 ASP B N 1
ATOM 5366 C CA . ASP B 1 151 ? 32.469 10.742 -2.967 1 95.81 151 ASP B CA 1
ATOM 5367 C C . ASP B 1 151 ? 33.938 11.117 -2.844 1 95.81 151 ASP B C 1
ATOM 5369 O O . ASP B 1 151 ? 34.812 10.398 -3.326 1 95.81 151 ASP B O 1
ATOM 5373 N N . LYS B 1 152 ? 34.219 12.266 -2.301 1 94.31 152 LYS B N 1
ATOM 5374 C CA . LYS B 1 152 ? 35.562 12.75 -2.062 1 94.31 152 LYS B CA 1
ATOM 5375 C C . LYS B 1 152 ? 35.656 13.555 -0.77 1 94.31 152 LYS B C 1
ATOM 5377 O O . LYS B 1 152 ? 34.625 13.961 -0.222 1 94.31 152 LYS B O 1
ATOM 5382 N N . LYS B 1 153 ? 36.812 13.672 -0.284 1 93.19 153 LYS B N 1
ATOM 5383 C CA . LYS B 1 153 ? 37.031 14.414 0.952 1 93.19 153 LYS B CA 1
ATOM 5384 C C . LYS B 1 153 ? 36.562 15.859 0.83 1 93.19 153 LYS B C 1
ATOM 5386 O O . LYS B 1 153 ? 36.719 16.5 -0.209 1 93.19 153 LYS B O 1
ATOM 5391 N N . PRO B 1 154 ? 35.844 16.281 1.896 1 90.44 154 PRO B N 1
ATOM 5392 C CA . PRO B 1 154 ? 35.438 17.672 1.852 1 90.44 154 PRO B CA 1
ATOM 5393 C C . PRO B 1 154 ? 36.594 18.641 1.785 1 90.44 154 PRO B C 1
ATOM 5395 O O . PRO B 1 154 ? 37.688 18.328 2.256 1 90.44 154 PRO B O 1
ATOM 5398 N N . TYR B 1 155 ? 36.219 19.766 1.179 1 82.12 155 TYR B N 1
ATOM 5399 C CA . TYR B 1 155 ? 37.25 20.797 1.062 1 82.12 155 TYR B CA 1
ATOM 5400 C C . TYR B 1 155 ? 37.5 21.484 2.402 1 82.12 155 TYR B C 1
ATOM 5402 O O . TYR B 1 155 ? 36.531 21.922 3.057 1 82.12 155 TYR B O 1
ATOM 5410 N N . GLY B 1 156 ? 38.625 21.5 2.803 1 76.44 156 GLY B N 1
ATOM 5411 C CA . GLY B 1 156 ? 38.969 22.234 4.016 1 76.44 156 GLY B CA 1
ATOM 5412 C C . GLY B 1 156 ? 38.531 21.516 5.281 1 76.44 156 GLY B C 1
ATOM 5413 O O . GLY B 1 156 ? 38.094 20.375 5.234 1 76.44 156 GLY B O 1
ATOM 5414 N N . ASN B 1 157 ? 38.844 22.062 6.52 1 68 157 ASN B N 1
ATOM 5415 C CA . ASN B 1 157 ? 38.562 21.516 7.84 1 68 157 ASN B CA 1
ATOM 5416 C C . ASN B 1 157 ? 37.25 22.078 8.414 1 68 157 ASN B C 1
ATOM 5418 O O . ASN B 1 157 ? 37.219 22.484 9.57 1 68 157 ASN B O 1
ATOM 5422 N N . TYR B 1 158 ? 36.188 22.047 7.551 1 78 158 TYR B N 1
ATOM 5423 C CA . TYR B 1 158 ? 34.969 22.734 7.988 1 78 158 TYR B CA 1
ATOM 5424 C C . TYR B 1 158 ? 33.938 21.734 8.461 1 78 158 TYR B C 1
ATOM 5426 O O . TYR B 1 158 ? 32.781 22.109 8.719 1 78 158 TYR B O 1
ATOM 5434 N N . TRP B 1 159 ? 34.344 20.484 8.727 1 88.12 159 TRP B N 1
ATOM 5435 C CA . TRP B 1 159 ? 33.375 19.531 9.219 1 88.12 159 TRP B CA 1
ATOM 5436 C C . TRP B 1 159 ? 33.219 19.625 10.734 1 88.12 159 TRP B C 1
ATOM 5438 O O . TRP B 1 159 ? 34.188 19.375 11.469 1 88.12 159 TRP B O 1
ATOM 5448 N N . THR B 1 160 ? 32.125 20.094 11.227 1 86.75 160 THR B N 1
ATOM 5449 C CA . THR B 1 160 ? 31.953 20.312 12.648 1 86.75 160 THR B CA 1
ATOM 5450 C C . THR B 1 160 ? 31.234 19.141 13.297 1 86.75 160 THR B C 1
ATOM 5452 O O . THR B 1 160 ? 30.656 18.297 12.602 1 86.75 160 THR B O 1
ATOM 5455 N N . SER B 1 161 ? 31.25 19.078 14.602 1 88.31 161 SER B N 1
ATOM 5456 C CA . SER B 1 161 ? 30.672 17.984 15.367 1 88.31 161 SER B CA 1
ATOM 5457 C C . SER B 1 161 ? 29.141 18.078 15.367 1 88.31 161 SER B C 1
ATOM 5459 O O . SER B 1 161 ? 28.469 17.156 15.844 1 88.31 161 SER B O 1
ATOM 5461 N N . GLU B 1 162 ? 28.641 19.109 14.797 1 90.06 162 GLU B N 1
ATOM 5462 C CA . GLU B 1 162 ? 27.188 19.25 14.719 1 90.06 162 GLU B CA 1
ATOM 5463 C C . GLU B 1 162 ? 26.594 18.328 13.664 1 90.06 162 GLU B C 1
ATOM 5465 O O . GLU B 1 162 ? 25.391 18.078 13.664 1 90.06 162 GLU B O 1
ATOM 5470 N N . PHE B 1 163 ? 27.469 17.891 12.766 1 92.06 163 PHE B N 1
ATOM 5471 C CA . PHE B 1 163 ? 27.062 16.969 11.719 1 92.06 163 PHE B CA 1
ATOM 5472 C C . PHE B 1 163 ? 27.516 15.555 12.031 1 92.06 163 PHE B C 1
ATOM 5474 O O . PHE B 1 163 ? 28.469 15.359 12.805 1 92.06 163 PHE B O 1
ATOM 5481 N N . PRO B 1 164 ? 26.781 14.594 11.414 1 94.69 164 PRO B N 1
ATOM 5482 C CA . PRO B 1 164 ? 27.391 13.258 11.5 1 94.69 164 PRO B CA 1
ATOM 5483 C C . PRO B 1 164 ? 28.797 13.211 10.93 1 94.69 164 PRO B C 1
ATOM 5485 O O . PRO B 1 164 ? 29.109 13.953 9.992 1 94.69 164 PRO B O 1
ATOM 5488 N N . PRO B 1 165 ? 29.672 12.383 11.594 1 95.69 165 PRO B N 1
ATOM 5489 C CA . PRO B 1 165 ? 30.969 12.188 10.93 1 95.69 165 PRO B CA 1
ATOM 5490 C C . PRO B 1 165 ? 30.828 11.711 9.484 1 95.69 165 PRO B C 1
ATOM 5492 O O . PRO B 1 165 ? 29.812 11.094 9.133 1 95.69 165 PRO B O 1
ATOM 5495 N N . TYR B 1 166 ? 31.781 12.102 8.648 1 95.75 166 TYR B N 1
ATOM 5496 C CA . TYR B 1 166 ? 31.688 11.68 7.25 1 95.75 166 TYR B CA 1
ATOM 5497 C C . TYR B 1 166 ? 32.594 10.484 6.984 1 95.75 166 TYR B C 1
ATOM 5499 O O . TYR B 1 166 ? 33.531 10.211 7.75 1 95.75 166 TYR B O 1
ATOM 5507 N N . LYS B 1 167 ? 32.25 9.758 5.973 1 97.06 167 LYS B N 1
ATOM 5508 C CA . LYS B 1 167 ? 33.031 8.688 5.379 1 97.06 167 LYS B CA 1
ATOM 5509 C C . LYS B 1 167 ? 33.156 8.867 3.869 1 97.06 167 LYS B C 1
ATOM 5511 O O . LYS B 1 167 ? 32.281 9.445 3.234 1 97.06 167 LYS B O 1
ATOM 5516 N N . ILE B 1 168 ? 34.312 8.477 3.398 1 97.31 168 ILE B N 1
ATOM 5517 C CA . ILE B 1 168 ? 34.469 8.422 1.948 1 97.31 168 ILE B CA 1
ATOM 5518 C C . ILE B 1 168 ? 34.062 7.035 1.442 1 97.31 168 ILE B C 1
ATOM 5520 O O . ILE B 1 168 ? 34.594 6.023 1.919 1 97.31 168 ILE B O 1
ATOM 5524 N N . SER B 1 169 ? 33.125 7.027 0.511 1 97.31 169 SER B N 1
ATOM 5525 C CA . SER B 1 169 ? 32.688 5.754 -0.055 1 97.31 169 SER B CA 1
ATOM 5526 C C . SER B 1 169 ? 33.844 4.98 -0.65 1 97.31 169 SER B C 1
ATOM 5528 O O . SER B 1 169 ? 34.781 5.574 -1.195 1 97.31 169 SER B O 1
ATOM 5530 N N . GLU B 1 170 ? 33.75 3.699 -0.596 1 96 170 GLU B N 1
ATOM 5531 C CA . GLU B 1 170 ? 34.781 2.834 -1.176 1 96 170 GLU B CA 1
ATOM 5532 C C . GLU B 1 170 ? 34.844 2.984 -2.693 1 96 170 GLU B C 1
ATOM 5534 O O . GLU B 1 170 ? 33.875 3.42 -3.314 1 96 170 GLU B O 1
ATOM 5539 N N . ASN B 1 171 ? 36 2.627 -3.195 1 94.81 171 ASN B N 1
ATOM 5540 C CA . ASN B 1 171 ? 36.188 2.662 -4.641 1 94.81 171 ASN B CA 1
ATOM 5541 C C . ASN B 1 171 ? 35.25 1.689 -5.359 1 94.81 171 ASN B C 1
ATOM 5543 O O . ASN B 1 171 ? 35.188 0.512 -5.008 1 94.81 171 ASN B O 1
ATOM 5547 N N . THR B 1 172 ? 34.562 2.191 -6.383 1 95.81 172 THR B N 1
ATOM 5548 C CA . THR B 1 172 ? 33.594 1.361 -7.09 1 95.81 172 THR B CA 1
ATOM 5549 C C . THR B 1 172 ? 34 1.191 -8.555 1 95.81 172 THR B C 1
ATOM 5551 O O . THR B 1 172 ? 33.188 0.792 -9.383 1 95.81 172 THR B O 1
ATOM 5554 N N . SER B 1 173 ? 35.188 1.496 -8.945 1 94.75 173 SER B N 1
ATOM 5555 C CA . SER B 1 173 ? 35.656 1.466 -10.328 1 94.75 173 SER B CA 1
ATOM 5556 C C . SER B 1 173 ? 35.594 0.058 -10.906 1 94.75 173 SER B C 1
ATOM 5558 O O . SER B 1 173 ? 35.469 -0.112 -12.125 1 94.75 173 SER B O 1
ATOM 5560 N N . ARG B 1 174 ? 35.594 -0.913 -10.086 1 95.31 174 ARG B N 1
ATOM 5561 C CA . ARG B 1 174 ? 35.594 -2.297 -10.547 1 95.31 174 ARG B CA 1
ATOM 5562 C C . ARG B 1 174 ? 34.188 -2.697 -11.047 1 95.31 174 ARG B C 1
ATOM 5564 O O . ARG B 1 174 ? 34.062 -3.703 -11.742 1 95.31 174 ARG B O 1
ATOM 5571 N N . PHE B 1 175 ? 33.219 -2.035 -10.633 1 96.31 175 PHE B N 1
ATOM 5572 C CA . PHE B 1 175 ? 31.844 -2.369 -11.047 1 96.31 175 PHE B CA 1
ATOM 5573 C C . PHE B 1 175 ? 31.516 -1.73 -12.391 1 96.31 175 PHE B C 1
ATOM 5575 O O . PHE B 1 175 ? 31.781 -0.544 -12.602 1 96.31 175 PHE B O 1
ATOM 5582 N N . ARG B 1 176 ? 30.969 -2.469 -13.227 1 95 176 ARG B N 1
ATOM 5583 C CA . ARG B 1 176 ? 30.516 -1.94 -14.508 1 95 176 ARG B CA 1
ATOM 5584 C C . ARG B 1 176 ? 29.234 -1.147 -14.344 1 95 176 ARG B C 1
ATOM 5586 O O . ARG B 1 176 ? 28.344 -1.534 -13.578 1 95 176 ARG B O 1
ATOM 5593 N N . TYR B 1 177 ? 29.078 -0.011 -15.016 1 94.75 177 TYR B N 1
ATOM 5594 C CA . TYR B 1 177 ? 27.891 0.817 -15.117 1 94.75 177 TYR B CA 1
ATOM 5595 C C . TYR B 1 177 ? 27.547 1.093 -16.578 1 94.75 177 TYR B C 1
ATOM 5597 O O . TYR B 1 177 ? 28.234 1.859 -17.25 1 94.75 177 TYR B O 1
ATOM 5605 N N . THR B 1 178 ? 26.406 0.523 -17.109 1 93.94 178 THR B N 1
ATOM 5606 C CA . THR B 1 178 ? 26.172 0.555 -18.547 1 93.94 178 THR B CA 1
ATOM 5607 C C . THR B 1 178 ? 24.938 1.396 -18.859 1 93.94 178 THR B C 1
ATOM 5609 O O . THR B 1 178 ? 24.562 1.532 -20.031 1 93.94 178 THR B O 1
ATOM 5612 N N . TYR B 1 179 ? 24.359 1.958 -17.812 1 92.25 179 TYR B N 1
ATOM 5613 C CA . TYR B 1 179 ? 23.219 2.83 -18.094 1 92.25 179 TYR B CA 1
ATOM 5614 C C . TYR B 1 179 ? 23.688 4.137 -18.719 1 92.25 179 TYR B C 1
ATOM 5616 O O . TYR B 1 179 ? 24.484 4.871 -18.141 1 92.25 179 TYR B O 1
ATOM 5624 N N . LYS B 1 180 ? 23.25 4.5 -19.891 1 89.5 180 LYS B N 1
ATOM 5625 C CA . LYS B 1 180 ? 23.766 5.605 -20.688 1 89.5 180 LYS B CA 1
ATOM 5626 C C . LYS B 1 180 ? 23.469 6.949 -20.031 1 89.5 180 LYS B C 1
ATOM 5628 O O . LYS B 1 180 ? 24.344 7.828 -20 1 89.5 180 LYS B O 1
ATOM 5633 N N . ARG B 1 181 ? 22.25 7.219 -19.484 1 87.06 181 ARG B N 1
ATOM 5634 C CA . ARG B 1 181 ? 21.891 8.539 -18.969 1 87.06 181 ARG B CA 1
ATOM 5635 C C . ARG B 1 181 ? 21.844 8.539 -17.438 1 87.06 181 ARG B C 1
ATOM 5637 O O . ARG B 1 181 ? 21.047 9.258 -16.844 1 87.06 181 ARG B O 1
ATOM 5644 N N . GLY B 1 182 ? 22.781 7.793 -16.828 1 89.94 182 GLY B N 1
ATOM 5645 C CA . GLY B 1 182 ? 22.812 7.746 -15.375 1 89.94 182 GLY B CA 1
ATOM 5646 C C . GLY B 1 182 ? 24.125 8.234 -14.789 1 89.94 182 GLY B C 1
ATOM 5647 O O . GLY B 1 182 ? 24.938 8.836 -15.492 1 89.94 182 GLY B O 1
ATOM 5648 N N . TRP B 1 183 ? 24.219 8.227 -13.453 1 90.62 183 TRP B N 1
ATOM 5649 C CA . TRP B 1 183 ? 25.422 8.625 -12.734 1 90.62 183 TRP B CA 1
ATOM 5650 C C . TRP B 1 183 ? 26.031 7.441 -11.984 1 90.62 183 TRP B C 1
ATOM 5652 O O . TRP B 1 183 ? 25.328 6.773 -11.211 1 90.62 183 TRP B O 1
ATOM 5662 N N . ARG B 1 184 ? 27.281 7.242 -12.164 1 91.88 184 ARG B N 1
ATOM 5663 C CA . ARG B 1 184 ? 27.984 6.121 -11.547 1 91.88 184 ARG B CA 1
ATOM 5664 C C . ARG B 1 184 ? 27.906 6.191 -10.023 1 91.88 184 ARG B C 1
ATOM 5666 O O . ARG B 1 184 ? 28.094 5.184 -9.344 1 91.88 184 ARG B O 1
ATOM 5673 N N . SER B 1 185 ? 27.672 7.41 -9.492 1 93.12 185 SER B N 1
ATOM 5674 C CA . SER B 1 185 ? 27.531 7.574 -8.047 1 93.12 185 SER B CA 1
ATOM 5675 C C . SER B 1 185 ? 26.453 6.656 -7.488 1 93.12 185 SER B C 1
ATOM 5677 O O . SER B 1 185 ? 26.438 6.363 -6.289 1 93.12 185 SER B O 1
ATOM 5679 N N . ALA B 1 186 ? 25.594 6.188 -8.375 1 95.88 186 ALA B N 1
ATOM 5680 C CA . ALA B 1 186 ? 24.531 5.266 -7.973 1 95.88 186 ALA B CA 1
ATOM 5681 C C . ALA B 1 186 ? 25.125 4 -7.352 1 95.88 186 ALA B C 1
ATOM 5683 O O . ALA B 1 186 ? 24.531 3.43 -6.426 1 95.88 186 ALA B O 1
ATOM 5684 N N . ILE B 1 187 ? 26.281 3.561 -7.82 1 97.31 187 ILE B N 1
ATOM 5685 C CA . ILE B 1 187 ? 26.906 2.338 -7.324 1 97.31 187 ILE B CA 1
ATOM 5686 C C . ILE B 1 187 ? 27.406 2.559 -5.902 1 97.31 187 ILE B C 1
ATOM 5688 O O . ILE B 1 187 ? 27.141 1.762 -5.004 1 97.31 187 ILE B O 1
ATOM 5692 N N . ARG B 1 188 ? 28.141 3.604 -5.664 1 96.44 188 ARG B N 1
ATOM 5693 C CA . ARG B 1 188 ? 28.688 3.846 -4.332 1 96.44 188 ARG B CA 1
ATOM 5694 C C . ARG B 1 188 ? 27.578 4.047 -3.309 1 96.44 188 ARG B C 1
ATOM 5696 O O . ARG B 1 188 ? 27.672 3.566 -2.178 1 96.44 188 ARG B O 1
ATOM 5703 N N . ILE B 1 189 ? 26.547 4.781 -3.691 1 97.38 189 ILE B N 1
ATOM 5704 C CA . ILE B 1 189 ? 25.438 5.066 -2.775 1 97.38 189 ILE B CA 1
ATOM 5705 C C . ILE B 1 189 ? 24.719 3.77 -2.432 1 97.38 189 ILE B C 1
ATOM 5707 O O . ILE B 1 189 ? 24.281 3.58 -1.293 1 97.38 189 ILE B O 1
ATOM 5711 N N . SER B 1 190 ? 24.562 2.854 -3.404 1 98 190 SER B N 1
ATOM 5712 C CA . SER B 1 190 ? 23.875 1.586 -3.164 1 98 190 SER B CA 1
ATOM 5713 C C . SER B 1 190 ? 24.625 0.736 -2.146 1 98 190 SER B C 1
ATOM 5715 O O . SER B 1 190 ? 24.062 -0.18 -1.551 1 98 190 SER B O 1
ATOM 5717 N N . ARG B 1 191 ? 25.922 1.021 -1.903 1 98.31 191 ARG B N 1
ATOM 5718 C CA . ARG B 1 191 ? 26.781 0.178 -1.076 1 98.31 191 ARG B CA 1
ATOM 5719 C C . ARG B 1 191 ? 26.859 0.706 0.353 1 98.31 191 ARG B C 1
ATOM 5721 O O . ARG B 1 191 ? 27.5 0.1 1.212 1 98.31 191 ARG B O 1
ATOM 5728 N N . ILE B 1 192 ? 26.172 1.76 0.647 1 98.62 192 ILE B N 1
ATOM 5729 C CA . ILE B 1 192 ? 26.312 2.469 1.913 1 98.62 192 ILE B CA 1
ATOM 5730 C C . ILE B 1 192 ? 25.922 1.552 3.066 1 98.62 192 ILE B C 1
ATOM 5732 O O . ILE B 1 192 ? 26.625 1.473 4.078 1 98.62 192 ILE B O 1
ATOM 5736 N N . VAL B 1 193 ? 24.844 0.829 2.943 1 98.69 193 VAL B N 1
ATOM 5737 C CA . VAL B 1 193 ? 24.391 -0.04 4.023 1 98.69 193 VAL B CA 1
ATOM 5738 C C . VAL B 1 193 ? 25.438 -1.103 4.312 1 98.69 193 VAL B C 1
ATOM 5740 O O . VAL B 1 193 ? 25.781 -1.347 5.473 1 98.69 193 VAL B O 1
ATOM 5743 N N . SER B 1 194 ? 25.969 -1.701 3.252 1 98.62 194 SER B N 1
ATOM 5744 C CA . SER B 1 194 ? 26.984 -2.725 3.416 1 98.62 194 SER B CA 1
ATOM 5745 C C . SER B 1 194 ? 28.25 -2.146 4.043 1 98.62 194 SER B C 1
ATOM 5747 O O . SER B 1 194 ? 28.891 -2.791 4.883 1 98.62 194 SER B O 1
ATOM 5749 N N . GLU B 1 195 ? 28.625 -0.962 3.588 1 98.56 195 GLU B N 1
ATOM 5750 C CA . GLU B 1 195 ? 29.797 -0.315 4.172 1 98.56 195 GLU B CA 1
ATOM 5751 C C . GLU B 1 195 ? 29.578 -0.022 5.652 1 98.56 195 GLU B C 1
ATOM 5753 O O . GLU B 1 195 ? 30.5 -0.197 6.461 1 98.56 195 GLU B O 1
ATOM 5758 N N . MET B 1 196 ? 28.391 0.435 6.059 1 98.62 196 MET B N 1
ATOM 5759 C CA . MET B 1 196 ? 28.078 0.672 7.465 1 98.62 196 MET B CA 1
ATOM 5760 C C . MET B 1 196 ? 28.125 -0.627 8.258 1 98.62 196 MET B C 1
ATOM 5762 O O . MET B 1 196 ? 28.656 -0.658 9.375 1 98.62 196 MET B O 1
ATOM 5766 N N . TYR B 1 197 ? 27.594 -1.685 7.695 1 98.69 197 TYR B N 1
ATOM 5767 C CA . TYR B 1 197 ? 27.625 -2.979 8.367 1 98.69 197 TYR B CA 1
ATOM 5768 C C . TYR B 1 197 ? 29.062 -3.408 8.656 1 98.69 197 TYR B C 1
ATOM 5770 O O . TYR B 1 197 ? 29.359 -3.926 9.742 1 98.69 197 TYR B O 1
ATOM 5778 N N . ARG B 1 198 ? 29.938 -3.203 7.758 1 98.25 198 ARG B N 1
ATOM 5779 C CA . ARG B 1 198 ? 31.312 -3.654 7.855 1 98.25 198 ARG B CA 1
ATOM 5780 C C . ARG B 1 198 ? 32.062 -2.869 8.922 1 98.25 198 ARG B C 1
ATOM 5782 O O . ARG B 1 198 ? 33.156 -3.268 9.336 1 98.25 198 ARG B O 1
ATOM 5789 N N . LEU B 1 199 ? 31.531 -1.732 9.336 1 97.88 199 LEU B N 1
ATOM 5790 C CA . LEU B 1 199 ? 32.156 -0.961 10.398 1 97.88 199 LEU B CA 1
ATOM 5791 C C . LEU B 1 199 ? 32.125 -1.717 11.719 1 97.88 199 LEU B C 1
ATOM 5793 O O . LEU B 1 199 ? 32.875 -1.405 12.641 1 97.88 199 LEU B O 1
ATOM 5797 N N . GLY B 1 200 ? 31.203 -2.637 11.891 1 97.88 200 GLY B N 1
ATOM 5798 C CA . GLY B 1 200 ? 31.141 -3.455 13.094 1 97.88 200 GLY B CA 1
ATOM 5799 C C . GLY B 1 200 ? 30.688 -2.684 14.32 1 97.88 200 GLY B C 1
ATOM 5800 O O . GLY B 1 200 ? 31.172 -2.924 15.422 1 97.88 200 GLY B O 1
ATOM 5801 N N . LEU B 1 201 ? 29.797 -1.767 14.125 1 97.81 201 LEU B N 1
ATOM 5802 C CA . LEU B 1 201 ? 29.312 -0.975 15.25 1 97.81 201 LEU B CA 1
ATOM 5803 C C . LEU B 1 201 ? 28.516 -1.842 16.219 1 97.81 201 LEU B C 1
ATOM 5805 O O . LEU B 1 201 ? 27.781 -2.736 15.797 1 97.81 201 LEU B O 1
ATOM 5809 N N . PRO B 1 202 ? 28.594 -1.63 17.5 1 97.31 202 PRO B N 1
ATOM 5810 C CA . PRO B 1 202 ? 27.891 -2.451 18.469 1 97.31 202 PRO B CA 1
ATOM 5811 C C . PRO B 1 202 ? 26.406 -2.084 18.594 1 97.31 202 PRO B C 1
ATOM 5813 O O . PRO B 1 202 ? 26.031 -0.938 18.344 1 97.31 202 PRO B O 1
ATOM 5816 N N . ASN B 1 203 ? 25.578 -2.979 18.953 1 96.94 203 ASN B N 1
ATOM 5817 C CA . ASN B 1 203 ? 24.188 -2.793 19.328 1 96.94 203 ASN B CA 1
ATOM 5818 C C . ASN B 1 203 ? 23.375 -2.104 18.234 1 96.94 203 ASN B C 1
ATOM 5820 O O . ASN B 1 203 ? 22.703 -1.11 18.484 1 96.94 203 ASN B O 1
ATOM 5824 N N . VAL B 1 204 ? 23.531 -2.582 17 1 98.5 204 VAL B N 1
ATOM 5825 C CA . VAL B 1 204 ? 22.766 -2.051 15.867 1 98.5 204 VAL B CA 1
ATOM 5826 C C . VAL B 1 204 ? 21.562 -2.947 15.578 1 98.5 204 VAL B C 1
ATOM 5828 O O . VAL B 1 204 ? 21.719 -4.156 15.398 1 98.5 204 VAL B O 1
ATOM 5831 N N . ASP B 1 205 ? 20.406 -2.342 15.633 1 98.56 205 ASP B N 1
ATOM 5832 C CA . ASP B 1 205 ? 19.203 -3.049 15.242 1 98.56 205 ASP B CA 1
ATOM 5833 C C . ASP B 1 205 ? 18.828 -2.748 13.789 1 98.56 205 ASP B C 1
ATOM 5835 O O . ASP B 1 205 ? 18.406 -3.641 13.055 1 98.56 205 ASP B O 1
ATOM 5839 N N . TRP B 1 206 ? 19.047 -1.479 13.391 1 98.81 206 TRP B N 1
ATOM 5840 C CA . TRP B 1 206 ? 18.609 -1.024 12.07 1 98.81 206 TRP B CA 1
ATOM 5841 C C . TRP B 1 206 ? 19.672 -0.147 11.422 1 98.81 206 TRP B C 1
ATOM 5843 O O . TRP B 1 206 ? 20.344 0.637 12.094 1 98.81 206 TRP B O 1
ATOM 5853 N N . PHE B 1 207 ? 19.812 -0.285 10.148 1 98.94 207 PHE B N 1
ATOM 5854 C CA . PHE B 1 207 ? 20.469 0.691 9.289 1 98.94 207 PHE B CA 1
ATOM 5855 C C . PHE B 1 207 ? 19.453 1.493 8.492 1 98.94 207 PHE B C 1
ATOM 5857 O O . PHE B 1 207 ? 18.594 0.92 7.824 1 98.94 207 PHE B O 1
ATOM 5864 N N . VAL B 1 208 ? 19.5 2.762 8.617 1 98.88 208 VAL B N 1
ATOM 5865 C CA . VAL B 1 208 ? 18.531 3.621 7.938 1 98.88 208 VAL B CA 1
ATOM 5866 C C . VAL B 1 208 ? 19.25 4.492 6.906 1 98.88 208 VAL B C 1
ATOM 5868 O O . VAL B 1 208 ? 20.219 5.176 7.23 1 98.88 208 VAL B O 1
ATOM 5871 N N . MET B 1 209 ? 18.719 4.402 5.703 1 98.56 209 MET B N 1
ATOM 5872 C CA . MET B 1 209 ? 19.266 5.195 4.605 1 98.56 209 MET B CA 1
ATOM 5873 C C . MET B 1 209 ? 18.438 6.461 4.391 1 98.56 209 MET B C 1
ATOM 5875 O O . MET B 1 209 ? 17.219 6.438 4.5 1 98.56 209 MET B O 1
ATOM 5879 N N . GLY B 1 210 ? 19.109 7.605 4.094 1 97.69 210 GLY B N 1
ATOM 5880 C CA . GLY B 1 210 ? 18.516 8.852 3.648 1 97.69 210 GLY B CA 1
ATOM 5881 C C . GLY B 1 210 ? 19.453 9.688 2.791 1 97.69 210 GLY B C 1
ATOM 5882 O O . GLY B 1 210 ? 20.625 9.344 2.633 1 97.69 210 GLY B O 1
ATOM 5883 N N . ASP B 1 211 ? 18.953 10.695 2.211 1 97.44 211 ASP B N 1
ATOM 5884 C CA . ASP B 1 211 ? 19.75 11.641 1.435 1 97.44 211 ASP B CA 1
ATOM 5885 C C . ASP B 1 211 ? 20.047 12.898 2.242 1 97.44 211 ASP B C 1
ATOM 5887 O O . ASP B 1 211 ? 19.484 13.102 3.318 1 97.44 211 ASP B O 1
ATOM 5891 N N . ASP B 1 212 ? 20.938 13.719 1.738 1 96.25 212 ASP B N 1
ATOM 5892 C CA . ASP B 1 212 ? 21.328 14.938 2.443 1 96.25 212 ASP B CA 1
ATOM 5893 C C . ASP B 1 212 ? 20.25 16 2.348 1 96.25 212 ASP B C 1
ATOM 5895 O O . ASP B 1 212 ? 20.312 17.016 3.035 1 96.25 212 ASP B O 1
ATOM 5899 N N . ASP B 1 213 ? 19.188 15.797 1.546 1 96.5 213 ASP B N 1
ATOM 5900 C CA . ASP B 1 213 ? 18.031 16.688 1.525 1 96.5 213 ASP B CA 1
ATOM 5901 C C . ASP B 1 213 ? 16.781 15.961 2.016 1 96.5 213 ASP B C 1
ATOM 5903 O O . ASP B 1 213 ? 15.672 16.234 1.54 1 96.5 213 ASP B O 1
ATOM 5907 N N . THR B 1 214 ? 16.922 14.969 2.857 1 97.56 214 THR B N 1
ATOM 5908 C CA . THR B 1 214 ? 15.844 14.273 3.537 1 97.56 214 THR B CA 1
ATOM 5909 C C . THR B 1 214 ? 15.688 14.781 4.969 1 97.56 214 THR B C 1
ATOM 5911 O O . THR B 1 214 ? 16.656 14.852 5.719 1 97.56 214 THR B O 1
ATOM 5914 N N . LEU B 1 215 ? 14.539 15.195 5.34 1 98.31 215 LEU B N 1
ATOM 5915 C CA . LEU B 1 215 ? 14.203 15.516 6.723 1 98.31 215 LEU B CA 1
ATOM 5916 C C . LEU B 1 215 ? 13.617 14.305 7.434 1 98.31 215 LEU B C 1
ATOM 5918 O O . LEU B 1 215 ? 12.656 13.695 6.949 1 98.31 215 LEU B O 1
ATOM 5922 N N . PHE B 1 216 ? 14.164 13.953 8.578 1 98.38 216 PHE B N 1
ATOM 5923 C CA . PHE B 1 216 ? 13.633 12.867 9.391 1 98.38 216 PHE B CA 1
ATOM 5924 C C . PHE B 1 216 ? 12.914 13.406 10.625 1 98.38 216 PHE B C 1
ATOM 5926 O O . PHE B 1 216 ? 13.398 14.344 11.266 1 98.38 216 PHE B O 1
ATOM 5933 N N . VAL B 1 217 ? 11.766 12.922 10.891 1 98.12 217 VAL B N 1
ATOM 5934 C CA . VAL B 1 217 ? 11.195 12.961 12.234 1 98.12 217 VAL B CA 1
ATOM 5935 C C . VAL B 1 217 ? 11.578 11.695 13 1 98.12 217 VAL B C 1
ATOM 5937 O O . VAL B 1 217 ? 10.828 10.711 13 1 98.12 217 VAL B O 1
ATOM 5940 N N . ALA B 1 218 ? 12.664 11.766 13.672 1 97.19 218 ALA B N 1
ATOM 5941 C CA . ALA B 1 218 ? 13.359 10.602 14.203 1 97.19 218 ALA B CA 1
ATOM 5942 C C . ALA B 1 218 ? 12.469 9.82 15.172 1 97.19 218 ALA B C 1
ATOM 5944 O O . ALA B 1 218 ? 12.438 8.586 15.141 1 97.19 218 ALA B O 1
ATOM 5945 N N . ASP B 1 219 ? 11.727 10.531 16.016 1 95.31 219 ASP B N 1
ATOM 5946 C CA . ASP B 1 219 ? 10.859 9.852 16.969 1 95.31 219 ASP B CA 1
ATOM 5947 C C . ASP B 1 219 ? 9.812 9 16.25 1 95.31 219 ASP B C 1
ATOM 5949 O O . ASP B 1 219 ? 9.477 7.906 16.703 1 95.31 219 ASP B O 1
ATOM 5953 N N . ASN B 1 220 ? 9.297 9.523 15.18 1 96.94 220 ASN B N 1
ATOM 5954 C CA . ASN B 1 220 ? 8.312 8.781 14.398 1 96.94 220 ASN B CA 1
ATOM 5955 C C . ASN B 1 220 ? 8.953 7.578 13.703 1 96.94 220 ASN B C 1
ATOM 5957 O O . ASN B 1 220 ? 8.312 6.535 13.555 1 96.94 220 ASN B O 1
ATOM 5961 N N . LEU B 1 221 ? 10.195 7.746 13.25 1 97.88 221 LEU B N 1
ATOM 5962 C CA . LEU B 1 221 ? 10.922 6.613 12.695 1 97.88 221 LEU B CA 1
ATOM 5963 C C . LEU B 1 221 ? 11.039 5.484 13.711 1 97.88 221 LEU B C 1
ATOM 5965 O O . LEU B 1 221 ? 10.789 4.32 13.391 1 97.88 221 LEU B O 1
ATOM 5969 N N . VAL B 1 222 ? 11.391 5.855 14.922 1 96.5 222 VAL B N 1
ATOM 5970 C CA . VAL B 1 222 ? 11.523 4.879 16 1 96.5 222 VAL B CA 1
ATOM 5971 C C . VAL B 1 222 ? 10.195 4.172 16.219 1 96.5 222 VAL B C 1
ATOM 5973 O O . VAL B 1 222 ? 10.148 2.947 16.359 1 96.5 222 VAL B O 1
ATOM 5976 N N . GLN B 1 223 ? 9.156 4.941 16.219 1 93.88 223 GLN B N 1
ATOM 5977 C CA . GLN B 1 223 ? 7.828 4.371 16.422 1 93.88 223 GLN B CA 1
ATOM 5978 C C . GLN B 1 223 ? 7.488 3.373 15.312 1 93.88 223 GLN B C 1
ATOM 5980 O O . GLN B 1 223 ? 6.973 2.289 15.586 1 93.88 223 GLN B O 1
ATOM 5985 N N . VAL B 1 224 ? 7.773 3.697 14.109 1 96.06 224 VAL B N 1
ATOM 5986 C CA . VAL B 1 224 ? 7.457 2.844 12.969 1 96.06 224 VAL B CA 1
ATOM 5987 C C . VAL B 1 224 ? 8.281 1.559 13.047 1 96.06 224 VAL B C 1
ATOM 5989 O O . VAL B 1 224 ? 7.738 0.459 12.906 1 96.06 224 VAL B O 1
ATOM 5992 N N . LEU B 1 225 ? 9.539 1.65 13.32 1 97.12 225 LEU B N 1
ATOM 5993 C CA . LEU B 1 225 ? 10.43 0.494 13.305 1 97.12 225 LEU B CA 1
ATOM 5994 C C . LEU B 1 225 ? 10.164 -0.416 14.5 1 97.12 225 LEU B C 1
ATOM 5996 O O . LEU B 1 225 ? 10.477 -1.607 14.461 1 97.12 225 LEU B O 1
ATOM 6000 N N . SER B 1 226 ? 9.547 0.111 15.555 1 95 226 SER B N 1
ATOM 6001 C CA . SER B 1 226 ? 9.234 -0.66 16.75 1 95 226 SER B CA 1
ATOM 6002 C C . SER B 1 226 ? 8.133 -1.681 16.484 1 95 226 SER B C 1
ATOM 6004 O O . SER B 1 226 ? 7.906 -2.586 17.281 1 95 226 SER B O 1
ATOM 6006 N N . LYS B 1 227 ? 7.496 -1.566 15.375 1 91.38 227 LYS B N 1
ATOM 6007 C CA . LYS B 1 227 ? 6.445 -2.506 14.992 1 91.38 227 LYS B CA 1
ATOM 6008 C C . LYS B 1 227 ? 7.039 -3.85 14.57 1 91.38 227 LYS B C 1
ATOM 6010 O O . LYS B 1 227 ? 6.324 -4.852 14.508 1 91.38 227 LYS B O 1
ATOM 6015 N N . TYR B 1 228 ? 8.328 -3.869 14.242 1 93.62 228 TYR B N 1
ATOM 6016 C CA . TYR B 1 228 ? 8.906 -5.035 13.586 1 93.62 228 TYR B CA 1
ATOM 6017 C C . TYR B 1 228 ? 9.977 -5.68 14.461 1 93.62 228 TYR B C 1
ATOM 6019 O O . TYR B 1 228 ? 10.695 -4.988 15.188 1 93.62 228 TYR B O 1
ATOM 6027 N N . ASP B 1 229 ? 10.047 -7.012 14.391 1 94.19 229 ASP B N 1
ATOM 6028 C CA . ASP B 1 229 ? 11.109 -7.77 15.047 1 94.19 229 ASP B CA 1
ATOM 6029 C C . ASP B 1 229 ? 12.445 -7.574 14.336 1 94.19 229 ASP B C 1
ATOM 6031 O O . ASP B 1 229 ? 12.711 -8.211 13.32 1 94.19 229 ASP B O 1
ATOM 6035 N N . HIS B 1 230 ? 13.305 -6.75 14.93 1 95.94 230 HIS B N 1
ATOM 6036 C CA . HIS B 1 230 ? 14.547 -6.336 14.281 1 95.94 230 HIS B CA 1
ATOM 6037 C C . HIS B 1 230 ? 15.492 -7.52 14.094 1 95.94 230 HIS B C 1
ATOM 6039 O O . HIS B 1 230 ? 16.484 -7.418 13.375 1 95.94 230 HIS B O 1
ATOM 6045 N N . THR B 1 231 ? 15.195 -8.68 14.633 1 95.94 231 THR B N 1
ATOM 6046 C CA . THR B 1 231 ? 16.062 -9.844 14.523 1 95.94 231 THR B CA 1
ATOM 6047 C C . THR B 1 231 ? 15.727 -10.656 13.273 1 95.94 231 THR B C 1
ATOM 6049 O O . THR B 1 231 ? 16.359 -11.688 13.008 1 95.94 231 THR B O 1
ATOM 6052 N N . LYS B 1 232 ? 14.75 -10.242 12.617 1 95.31 232 LYS B N 1
ATOM 6053 C CA . LYS B 1 232 ? 14.367 -10.836 11.336 1 95.31 232 LYS B CA 1
ATOM 6054 C C . LYS B 1 232 ? 14.742 -9.93 10.172 1 95.31 232 LYS B C 1
ATOM 6056 O O . LYS B 1 232 ? 15.164 -8.789 10.375 1 95.31 232 LYS B O 1
ATOM 6061 N N . MET B 1 233 ? 14.633 -10.438 8.984 1 96.62 233 MET B N 1
ATOM 6062 C CA . MET B 1 233 ? 15.047 -9.664 7.82 1 96.62 233 MET B CA 1
ATOM 6063 C C . MET B 1 233 ? 13.906 -8.773 7.324 1 96.62 233 MET B C 1
ATOM 6065 O O . MET B 1 233 ? 12.891 -9.273 6.828 1 96.62 233 MET B O 1
ATOM 6069 N N . TYR B 1 234 ? 14.109 -7.453 7.469 1 97.81 234 TYR B N 1
ATOM 6070 C CA . TYR B 1 234 ? 13.102 -6.492 7.031 1 97.81 234 TYR B CA 1
ATOM 6071 C C . TYR B 1 234 ? 13.719 -5.43 6.133 1 97.81 234 TYR B C 1
ATOM 6073 O O . TYR B 1 234 ? 14.836 -4.969 6.379 1 97.81 234 TYR B O 1
ATOM 6081 N N . TYR B 1 235 ? 13.078 -5.141 5.105 1 98.62 235 TYR B N 1
ATOM 6082 C CA . TYR B 1 235 ? 13.281 -4.016 4.199 1 98.62 235 TYR B CA 1
ATOM 6083 C C . TYR B 1 235 ? 12.094 -3.059 4.25 1 98.62 235 TYR B C 1
ATOM 6085 O O . TYR B 1 235 ? 11.07 -3.297 3.609 1 98.62 235 TYR B O 1
ATOM 6093 N N . VAL B 1 236 ? 12.164 -1.889 5.043 1 98.56 236 VAL B N 1
ATOM 6094 C CA . VAL B 1 236 ? 11.023 -1.031 5.363 1 98.56 236 VAL B CA 1
ATOM 6095 C C . VAL B 1 236 ? 11.18 0.316 4.664 1 98.56 236 VAL B C 1
ATOM 6097 O O . VAL B 1 236 ? 12.242 0.938 4.727 1 98.56 236 VAL B O 1
ATOM 6100 N N . GLY B 1 237 ? 10.258 0.779 3.945 1 98.56 237 GLY B N 1
ATOM 6101 C CA . GLY B 1 237 ? 10.227 2.047 3.234 1 98.56 237 GLY B CA 1
ATOM 6102 C C . GLY B 1 237 ? 8.906 2.305 2.533 1 98.56 237 GLY B C 1
ATOM 6103 O O . GLY B 1 237 ? 7.848 1.887 3.012 1 98.56 237 GLY B O 1
ATOM 6104 N N . SER B 1 238 ? 8.938 3.123 1.48 1 98.44 238 SER B N 1
ATOM 6105 C CA . SER B 1 238 ? 7.699 3.396 0.752 1 98.44 238 SER B CA 1
ATOM 6106 C C . SER B 1 238 ? 7.984 3.744 -0.705 1 98.44 238 SER B C 1
ATOM 6108 O O . SER B 1 238 ? 9.141 3.914 -1.094 1 98.44 238 SER B O 1
ATOM 6110 N N . ASN B 1 239 ? 6.879 3.781 -1.468 1 97.69 239 ASN B N 1
ATOM 6111 C CA . ASN B 1 239 ? 6.918 4.152 -2.879 1 97.69 239 ASN B CA 1
ATOM 6112 C C . ASN B 1 239 ? 6.969 5.664 -3.061 1 97.69 239 ASN B C 1
ATOM 6114 O O . ASN B 1 239 ? 6.93 6.414 -2.082 1 97.69 239 ASN B O 1
ATOM 6118 N N . SER B 1 240 ? 7.125 6.027 -4.316 1 98.06 240 SER B N 1
ATOM 6119 C CA . SER B 1 240 ? 7.094 7.43 -4.707 1 98.06 240 SER B CA 1
ATOM 6120 C C . SER B 1 240 ? 5.664 7.949 -4.785 1 98.06 240 SER B C 1
ATOM 6122 O O . SER B 1 240 ? 4.727 7.176 -4.98 1 98.06 240 SER B O 1
ATOM 6124 N N . GLU B 1 241 ? 5.504 9.25 -4.633 1 97.94 241 GLU B N 1
ATOM 6125 C CA . GLU B 1 241 ? 4.215 9.898 -4.836 1 97.94 241 GLU B CA 1
ATOM 6126 C C . GLU B 1 241 ? 3.881 10.008 -6.324 1 97.94 241 GLU B C 1
ATOM 6128 O O . GLU B 1 241 ? 2.814 10.508 -6.691 1 97.94 241 GLU B O 1
ATOM 6133 N N . SER B 1 242 ? 4.734 9.523 -7.164 1 97.94 242 SER B N 1
ATOM 6134 C CA . SER B 1 242 ? 4.52 9.516 -8.609 1 97.94 242 SER B CA 1
ATOM 6135 C C . SER B 1 242 ? 4.23 8.109 -9.117 1 97.94 242 SER B C 1
ATOM 6137 O O . SER B 1 242 ? 5.074 7.219 -9.016 1 97.94 242 SER B O 1
ATOM 6139 N N . HIS B 1 243 ? 3.041 7.941 -9.734 1 97.94 243 HIS B N 1
ATOM 6140 C CA . HIS B 1 243 ? 2.668 6.672 -10.344 1 97.94 243 HIS B CA 1
ATOM 6141 C C . HIS B 1 243 ? 3.662 6.262 -11.422 1 97.94 243 HIS B C 1
ATOM 6143 O O . HIS B 1 243 ? 4.09 5.105 -11.477 1 97.94 243 HIS B O 1
ATOM 6149 N N . LEU B 1 244 ? 4.082 7.203 -12.203 1 97.12 244 LEU B N 1
ATOM 6150 C CA . LEU B 1 244 ? 4.973 6.914 -13.32 1 97.12 244 LEU B CA 1
ATOM 6151 C C . LEU B 1 244 ? 6.355 6.512 -12.82 1 97.12 244 LEU B C 1
ATOM 6153 O O . LEU B 1 244 ? 6.984 5.605 -13.375 1 97.12 244 LEU B O 1
ATOM 6157 N N . GLN B 1 245 ? 6.852 7.203 -11.773 1 97.38 245 GLN B N 1
ATOM 6158 C CA . GLN B 1 245 ? 8.133 6.809 -11.203 1 97.38 245 GLN B CA 1
ATOM 6159 C C . GLN B 1 245 ? 8.086 5.379 -10.672 1 97.38 245 GLN B C 1
ATOM 6161 O O . GLN B 1 245 ? 9.039 4.617 -10.828 1 97.38 245 GLN B O 1
ATOM 6166 N N . ASN B 1 246 ? 6.996 5.039 -10.039 1 98.12 246 ASN B N 1
ATOM 6167 C CA . ASN B 1 246 ? 6.832 3.68 -9.531 1 98.12 246 ASN B CA 1
ATOM 6168 C C . ASN B 1 246 ? 6.828 2.654 -10.656 1 98.12 246 ASN B C 1
ATOM 6170 O O . ASN B 1 246 ? 7.344 1.547 -10.5 1 98.12 246 ASN B O 1
ATOM 6174 N N . ILE B 1 247 ? 6.246 3.004 -11.789 1 97.44 247 ILE B N 1
ATOM 6175 C CA . ILE B 1 247 ? 6.191 2.113 -12.945 1 97.44 247 ILE B CA 1
ATOM 6176 C C . ILE B 1 247 ? 7.578 2.012 -13.578 1 97.44 247 ILE B C 1
ATOM 6178 O O . ILE B 1 247 ? 8.008 0.926 -13.969 1 97.44 247 ILE B O 1
ATOM 6182 N N . LEU B 1 248 ? 8.266 3.145 -13.688 1 95.5 248 LEU B N 1
ATOM 6183 C CA . LEU B 1 248 ? 9.57 3.186 -14.328 1 95.5 248 LEU B CA 1
ATOM 6184 C C . LEU B 1 248 ? 10.602 2.393 -13.531 1 95.5 248 LEU B C 1
ATOM 6186 O O . LEU B 1 248 ? 11.469 1.733 -14.102 1 95.5 248 LEU B O 1
ATOM 6190 N N . PHE B 1 249 ? 10.531 2.475 -12.25 1 95.94 249 PHE B N 1
ATOM 6191 C CA . PHE B 1 249 ? 11.461 1.745 -11.398 1 95.94 249 PHE B CA 1
ATOM 6192 C C . PHE B 1 249 ? 10.797 0.5 -10.82 1 95.94 249 PHE B C 1
ATOM 6194 O O . PHE B 1 249 ? 10.758 -0.546 -11.469 1 95.94 249 PHE B O 1
ATOM 6201 N N . SER B 1 250 ? 10.023 0.702 -9.656 1 97.62 250 SER B N 1
ATOM 6202 C CA . SER B 1 250 ? 9.281 -0.455 -9.164 1 97.62 250 SER B CA 1
ATOM 6203 C C . SER B 1 250 ? 8.375 -0.079 -7.996 1 97.62 250 SER B C 1
ATOM 6205 O O . SER B 1 250 ? 8.789 0.653 -7.094 1 97.62 250 SER B O 1
ATOM 6207 N N . TYR B 1 251 ? 7.195 -0.618 -7.988 1 97.69 251 TYR B N 1
ATOM 6208 C CA . TYR B 1 251 ? 6.266 -0.508 -6.871 1 97.69 251 TYR B CA 1
ATOM 6209 C C . TYR B 1 251 ? 6.734 -1.343 -5.688 1 97.69 251 TYR B C 1
ATOM 6211 O O . TYR B 1 251 ? 6.203 -1.215 -4.582 1 97.69 251 TYR B O 1
ATOM 6219 N N . ASP B 1 252 ? 7.77 -2.125 -5.918 1 96.88 252 ASP B N 1
ATOM 6220 C CA . ASP B 1 252 ? 8.281 -2.975 -4.848 1 96.88 252 ASP B CA 1
ATOM 6221 C C . ASP B 1 252 ? 9.617 -2.455 -4.324 1 96.88 252 ASP B C 1
ATOM 6223 O O . ASP B 1 252 ? 10.312 -3.148 -3.576 1 96.88 252 ASP B O 1
ATOM 6227 N N . MET B 1 253 ? 9.961 -1.278 -4.742 1 98.25 253 MET B N 1
ATOM 6228 C CA . MET B 1 253 ? 11.211 -0.637 -4.348 1 98.25 253 MET B CA 1
ATOM 6229 C C . MET B 1 253 ? 10.961 0.456 -3.314 1 98.25 253 MET B C 1
ATOM 6231 O O . MET B 1 253 ? 9.992 1.214 -3.428 1 98.25 253 MET B O 1
ATOM 6235 N N . ALA B 1 254 ? 11.766 0.493 -2.297 1 98.62 254 ALA B N 1
ATOM 6236 C CA . ALA B 1 254 ? 11.797 1.687 -1.456 1 98.62 254 ALA B CA 1
ATOM 6237 C C . ALA B 1 254 ? 12.57 2.814 -2.127 1 98.62 254 ALA B C 1
ATOM 6239 O O . ALA B 1 254 ? 13.719 2.623 -2.543 1 98.62 254 ALA B O 1
ATOM 6240 N N . PHE B 1 255 ? 11.984 3.891 -2.25 1 98.38 255 PHE B N 1
ATOM 6241 C CA . PHE B 1 255 ? 12.703 5.051 -2.766 1 98.38 255 PHE B CA 1
ATOM 6242 C C . PHE B 1 255 ? 13.578 5.672 -1.687 1 98.38 255 PHE B C 1
ATOM 6244 O O . PHE B 1 255 ? 13.078 6.141 -0.663 1 98.38 255 PHE B O 1
ATOM 6251 N N . GLY B 1 256 ? 14.805 5.672 -1.954 1 97.31 256 GLY B N 1
ATOM 6252 C CA . GLY B 1 256 ? 15.797 5.973 -0.939 1 97.31 256 GLY B CA 1
ATOM 6253 C C . GLY B 1 256 ? 15.773 7.418 -0.484 1 97.31 256 GLY B C 1
ATOM 6254 O O . GLY B 1 256 ? 16.172 7.727 0.641 1 97.31 256 GLY B O 1
ATOM 6255 N N . GLY B 1 257 ? 15.336 8.273 -1.346 1 96.56 257 GLY B N 1
ATOM 6256 C CA . GLY B 1 257 ? 15.18 9.656 -0.924 1 96.56 257 GLY B CA 1
ATOM 6257 C C . GLY B 1 257 ? 14.227 9.82 0.242 1 96.56 257 GLY B C 1
ATOM 6258 O O . GLY B 1 257 ? 14.492 10.602 1.162 1 96.56 257 GLY B O 1
ATOM 6259 N N . GLY B 1 258 ? 13.125 9.062 0.176 1 97.56 258 GLY B N 1
ATOM 6260 C CA . GLY B 1 258 ? 12.18 9.062 1.281 1 97.56 258 GLY B CA 1
ATOM 6261 C C . GLY B 1 258 ? 12.68 8.289 2.49 1 97.56 258 GLY B C 1
ATOM 6262 O O . GLY B 1 258 ? 12.023 8.289 3.539 1 97.56 258 GLY B O 1
ATOM 6263 N N . GLY B 1 259 ? 13.828 7.648 2.322 1 98.38 259 GLY B N 1
ATOM 6264 C CA . GLY B 1 259 ? 14.398 6.832 3.383 1 98.38 259 GLY B CA 1
ATOM 6265 C C . GLY B 1 259 ? 13.883 5.402 3.377 1 98.38 259 GLY B C 1
ATOM 6266 O O . GLY B 1 259 ? 12.75 5.148 2.959 1 98.38 259 GLY B O 1
ATOM 6267 N N . PHE B 1 260 ? 14.711 4.48 3.801 1 98.75 260 PHE B N 1
ATOM 6268 C CA . PHE B 1 260 ? 14.305 3.109 4.094 1 98.75 260 PHE B CA 1
ATOM 6269 C C . PHE B 1 260 ? 15.164 2.518 5.207 1 98.75 260 PHE B C 1
ATOM 6271 O O . PHE B 1 260 ? 16.234 3.043 5.516 1 98.75 260 PHE B O 1
ATOM 6278 N N . ALA B 1 261 ? 14.68 1.527 5.84 1 98.88 261 ALA B N 1
ATOM 6279 C CA . ALA B 1 261 ? 15.359 0.85 6.945 1 98.88 261 ALA B CA 1
ATOM 6280 C C . ALA B 1 261 ? 15.594 -0.623 6.621 1 98.88 261 ALA B C 1
ATOM 6282 O O . ALA B 1 261 ? 14.734 -1.283 6.035 1 98.88 261 ALA B O 1
ATOM 6283 N N . ILE B 1 262 ? 16.75 -1.023 6.938 1 98.81 262 ILE B N 1
ATOM 6284 C CA . ILE B 1 262 ? 17.156 -2.414 6.785 1 98.81 262 ILE B CA 1
ATOM 6285 C C . ILE B 1 262 ? 17.547 -2.99 8.141 1 98.81 262 ILE B C 1
ATOM 6287 O O . ILE B 1 262 ? 18.359 -2.408 8.859 1 98.81 262 ILE B O 1
ATOM 6291 N N . SER B 1 263 ? 16.984 -4.109 8.523 1 98.38 263 SER B N 1
ATOM 6292 C CA . SER B 1 263 ? 17.328 -4.738 9.797 1 98.38 263 SER B CA 1
ATOM 6293 C C . SER B 1 263 ? 18.734 -5.312 9.766 1 98.38 263 SER B C 1
ATOM 6295 O O . SER B 1 263 ? 19.297 -5.543 8.695 1 98.38 263 SER B O 1
ATOM 6297 N N . TYR B 1 264 ? 19.266 -5.539 10.906 1 98.31 264 TYR B N 1
ATOM 6298 C CA . TYR B 1 264 ? 20.641 -5.996 11.039 1 98.31 264 TYR B CA 1
ATOM 6299 C C . TYR B 1 264 ? 20.859 -7.312 10.297 1 98.31 264 TYR B C 1
ATOM 6301 O O . TYR B 1 264 ? 21.781 -7.441 9.5 1 98.31 264 TYR B O 1
ATOM 6309 N N . PRO B 1 265 ? 19.969 -8.359 10.477 1 97.75 265 PRO B N 1
ATOM 6310 C CA . PRO B 1 265 ? 20.219 -9.617 9.758 1 97.75 265 PRO B CA 1
ATOM 6311 C C . PRO B 1 265 ? 20.156 -9.445 8.242 1 97.75 265 PRO B C 1
ATOM 6313 O O . PRO B 1 265 ? 20.875 -10.133 7.516 1 97.75 265 PRO B O 1
ATOM 6316 N N . LEU B 1 266 ? 19.281 -8.547 7.797 1 98.38 266 LEU B N 1
ATOM 6317 C CA . LEU B 1 266 ? 19.219 -8.312 6.359 1 98.38 266 LEU B CA 1
ATOM 6318 C C . LEU B 1 266 ? 20.469 -7.605 5.863 1 98.38 266 LEU B C 1
ATOM 6320 O O . LEU B 1 266 ? 20.969 -7.906 4.777 1 98.38 266 LEU B O 1
ATOM 6324 N N . ALA B 1 267 ? 20.938 -6.664 6.641 1 98.75 267 ALA B N 1
ATOM 6325 C CA . ALA B 1 267 ? 22.188 -5.992 6.281 1 98.75 267 ALA B CA 1
ATOM 6326 C C . ALA B 1 267 ? 23.344 -6.988 6.184 1 98.75 267 ALA B C 1
ATOM 6328 O O . ALA B 1 267 ? 24.172 -6.895 5.281 1 98.75 267 ALA B O 1
ATOM 6329 N N . LYS B 1 268 ? 23.391 -7.875 7.105 1 98.44 268 LYS B N 1
ATOM 6330 C CA . LYS B 1 268 ? 24.391 -8.93 7.086 1 98.44 268 LYS B CA 1
ATOM 6331 C C . LYS B 1 268 ? 24.297 -9.758 5.805 1 98.44 268 LYS B C 1
ATOM 6333 O O . LYS B 1 268 ? 25.312 -9.984 5.133 1 98.44 268 LYS B O 1
ATOM 6338 N N . ALA B 1 269 ? 23.109 -10.188 5.496 1 98.06 269 ALA B N 1
ATOM 6339 C CA . ALA B 1 269 ? 22.891 -10.969 4.281 1 98.06 269 ALA B CA 1
ATOM 6340 C C . ALA B 1 269 ? 23.266 -10.164 3.039 1 98.06 269 ALA B C 1
ATOM 6342 O O . ALA B 1 269 ? 23.891 -10.68 2.119 1 98.06 269 ALA B O 1
ATOM 6343 N N . LEU B 1 270 ? 22.906 -8.906 3.02 1 98.5 270 LEU B N 1
ATOM 6344 C CA . LEU B 1 270 ? 23.188 -8.008 1.901 1 98.5 270 LEU B CA 1
ATOM 6345 C C . LEU B 1 270 ? 24.688 -7.844 1.705 1 98.5 270 LEU B C 1
ATOM 6347 O O . LEU B 1 270 ? 25.188 -7.961 0.584 1 98.5 270 LEU B O 1
ATOM 6351 N N . ALA B 1 271 ? 25.359 -7.578 2.766 1 98.19 271 ALA B N 1
ATOM 6352 C CA . ALA B 1 271 ? 26.797 -7.328 2.705 1 98.19 271 ALA B CA 1
ATOM 6353 C C . ALA B 1 271 ? 27.531 -8.523 2.115 1 98.19 271 ALA B C 1
ATOM 6355 O O . ALA B 1 271 ? 28.547 -8.359 1.441 1 98.19 271 ALA B O 1
ATOM 6356 N N . LYS B 1 272 ? 27.031 -9.672 2.326 1 97.19 272 LYS B N 1
ATOM 6357 C CA . LYS B 1 272 ? 27.688 -10.898 1.876 1 97.19 272 LYS B CA 1
ATOM 6358 C C . LYS B 1 272 ? 27.562 -11.062 0.364 1 97.19 272 LYS B C 1
ATOM 6360 O O . LYS B 1 272 ? 28.484 -11.57 -0.29 1 97.19 272 LYS B O 1
ATOM 6365 N N . MET B 1 273 ? 26.5 -10.57 -0.202 1 97.25 273 MET B N 1
ATOM 6366 C CA . MET B 1 273 ? 26.234 -10.938 -1.592 1 97.25 273 MET B CA 1
ATOM 6367 C C . MET B 1 273 ? 26.172 -9.695 -2.475 1 97.25 273 MET B C 1
ATOM 6369 O O . MET B 1 273 ? 26.047 -9.805 -3.695 1 97.25 273 MET B O 1
ATOM 6373 N N . GLN B 1 274 ? 26.219 -8.469 -2.01 1 97.75 274 GLN B N 1
ATOM 6374 C CA . GLN B 1 274 ? 25.859 -7.254 -2.736 1 97.75 274 GLN B CA 1
ATOM 6375 C C . GLN B 1 274 ? 26.812 -7.016 -3.906 1 97.75 274 GLN B C 1
ATOM 6377 O O . GLN B 1 274 ? 26.391 -6.578 -4.98 1 97.75 274 GLN B O 1
ATOM 6382 N N . ASP B 1 275 ? 28.109 -7.25 -3.699 1 97 275 ASP B N 1
ATOM 6383 C CA . ASP B 1 275 ? 29.078 -6.973 -4.766 1 97 275 ASP B CA 1
ATOM 6384 C C . ASP B 1 275 ? 28.781 -7.812 -6.004 1 97 275 ASP B C 1
ATOM 6386 O O . ASP B 1 275 ? 28.828 -7.312 -7.129 1 97 275 ASP B O 1
ATOM 6390 N N . ASP B 1 276 ? 28.469 -9.078 -5.797 1 96.69 276 ASP B N 1
ATOM 6391 C CA . ASP B 1 276 ? 28.078 -9.93 -6.918 1 96.69 276 ASP B CA 1
ATOM 6392 C C . ASP B 1 276 ? 26.766 -9.445 -7.543 1 96.69 276 ASP B C 1
ATOM 6394 O O . ASP B 1 276 ? 26.625 -9.438 -8.766 1 96.69 276 ASP B O 1
ATOM 6398 N N . CYS B 1 277 ? 25.875 -9.094 -6.719 1 97.69 277 CYS B N 1
ATOM 6399 C CA . CYS B 1 277 ? 24.594 -8.57 -7.184 1 97.69 277 CYS B CA 1
ATOM 6400 C C . CYS B 1 277 ? 24.797 -7.34 -8.055 1 97.69 277 CYS B C 1
ATOM 6402 O O . CYS B 1 277 ? 24.234 -7.258 -9.156 1 97.69 277 CYS B O 1
ATOM 6404 N N . LEU B 1 278 ? 25.578 -6.387 -7.586 1 97.38 278 LEU B N 1
ATOM 6405 C CA . LEU B 1 278 ? 25.828 -5.152 -8.32 1 97.38 278 LEU B CA 1
ATOM 6406 C C . LEU B 1 278 ? 26.453 -5.441 -9.68 1 97.38 278 LEU B C 1
ATOM 6408 O O . LEU B 1 278 ? 26.188 -4.742 -10.656 1 97.38 278 LEU B O 1
ATOM 6412 N N . SER B 1 279 ? 27.25 -6.492 -9.742 1 95.75 279 SER B N 1
ATOM 6413 C CA . SER B 1 279 ? 27.891 -6.859 -10.992 1 95.75 279 SER B CA 1
ATOM 6414 C C . SER B 1 279 ? 26.891 -7.406 -12 1 95.75 279 SER B C 1
ATOM 6416 O O . SER B 1 279 ? 27.078 -7.266 -13.211 1 95.75 279 SER B O 1
ATOM 6418 N N . ARG B 1 280 ? 25.797 -7.98 -11.508 1 95.69 280 ARG B N 1
ATOM 6419 C CA . ARG B 1 280 ? 24.797 -8.586 -12.375 1 95.69 280 ARG B CA 1
ATOM 6420 C C . ARG B 1 280 ? 23.828 -7.539 -12.922 1 95.69 280 ARG B C 1
ATOM 6422 O O . ARG B 1 280 ? 23.109 -7.789 -13.891 1 95.69 280 ARG B O 1
ATOM 6429 N N . TYR B 1 281 ? 23.812 -6.379 -12.32 1 96.94 281 TYR B N 1
ATOM 6430 C CA . TYR B 1 281 ? 22.812 -5.379 -12.672 1 96.94 281 TYR B CA 1
ATOM 6431 C C . TYR B 1 281 ? 23.469 -4.082 -13.125 1 96.94 281 TYR B C 1
ATOM 6433 O O . TYR B 1 281 ? 23.078 -2.996 -12.703 1 96.94 281 TYR B O 1
ATOM 6441 N N . SER B 1 282 ? 24.438 -4.16 -13.984 1 95.56 282 SER B N 1
ATOM 6442 C CA . SER B 1 282 ? 25.203 -3.01 -14.445 1 95.56 282 SER B CA 1
ATOM 6443 C C . SER B 1 282 ? 24.328 -2.047 -15.242 1 95.56 282 SER B C 1
ATOM 6445 O O . SER B 1 282 ? 24.672 -0.877 -15.414 1 95.56 282 SER B O 1
ATOM 6447 N N . TYR B 1 283 ? 23.125 -2.482 -15.656 1 94.94 283 TYR B N 1
ATOM 6448 C CA . TYR B 1 283 ? 22.281 -1.729 -16.578 1 94.94 283 TYR B CA 1
ATOM 6449 C C . TYR B 1 283 ? 21.281 -0.856 -15.82 1 94.94 283 TYR B C 1
ATOM 6451 O O . TYR B 1 283 ? 20.562 -0.052 -16.422 1 94.94 283 TYR B O 1
ATOM 6459 N N . LEU B 1 284 ? 21.188 -0.996 -14.516 1 96.06 284 LEU B N 1
ATOM 6460 C CA . LEU B 1 284 ? 20.203 -0.248 -13.734 1 96.06 284 LEU B CA 1
ATOM 6461 C C . LEU B 1 284 ? 20.641 1.204 -13.57 1 96.06 284 LEU B C 1
ATOM 6463 O O . LEU B 1 284 ? 21.828 1.509 -13.609 1 96.06 284 LEU B O 1
ATOM 6467 N N . PHE B 1 285 ? 19.703 2.08 -13.367 1 93 285 PHE B N 1
ATOM 6468 C CA . PHE B 1 285 ? 19.875 3.527 -13.367 1 93 285 PHE B CA 1
ATOM 6469 C C . PHE B 1 285 ? 20.438 4 -12.031 1 93 285 PHE B C 1
ATOM 6471 O O . PHE B 1 285 ? 21.531 4.578 -11.977 1 93 285 PHE B O 1
ATOM 6478 N N . GLY B 1 286 ? 19.703 3.686 -10.953 1 94.25 286 GLY B N 1
ATOM 6479 C CA . GLY B 1 286 ? 19.969 4.363 -9.695 1 94.25 286 GLY B CA 1
ATOM 6480 C C . GLY B 1 286 ? 20.375 3.412 -8.578 1 94.25 286 GLY B C 1
ATOM 6481 O O . GLY B 1 286 ? 20.484 2.205 -8.797 1 94.25 286 GLY B O 1
ATOM 6482 N N . SER B 1 287 ? 20.719 4.051 -7.41 1 97.31 287 SER B N 1
ATOM 6483 C CA . SER B 1 287 ? 21.125 3.291 -6.23 1 97.31 287 SER B CA 1
ATOM 6484 C C . SER B 1 287 ? 19.953 2.473 -5.676 1 97.31 287 SER B C 1
ATOM 6486 O O . SER B 1 287 ? 20.141 1.322 -5.273 1 97.31 287 SER B O 1
ATOM 6488 N N . ASP B 1 288 ? 18.766 3.051 -5.734 1 97.56 288 ASP B N 1
ATOM 6489 C CA . ASP B 1 288 ? 17.609 2.4 -5.121 1 97.56 288 ASP B CA 1
ATOM 6490 C C . ASP B 1 288 ? 17.188 1.174 -5.926 1 97.56 288 ASP B C 1
ATOM 6492 O O . ASP B 1 288 ? 16.75 0.172 -5.352 1 97.56 288 ASP B O 1
ATOM 6496 N N . ASP B 1 289 ? 17.172 1.291 -7.242 1 96.5 289 ASP B N 1
ATOM 6497 C CA . ASP B 1 289 ? 16.797 0.129 -8.039 1 96.5 289 ASP B CA 1
ATOM 6498 C C . ASP B 1 289 ? 17.812 -0.994 -7.895 1 96.5 289 ASP B C 1
ATOM 6500 O O . ASP B 1 289 ? 17.453 -2.174 -7.941 1 96.5 289 ASP B O 1
ATOM 6504 N N . ARG B 1 290 ? 19.156 -0.634 -7.664 1 97.69 290 ARG B N 1
ATOM 6505 C CA . ARG B 1 290 ? 20.172 -1.646 -7.383 1 97.69 290 ARG B CA 1
ATOM 6506 C C . ARG B 1 290 ? 19.922 -2.307 -6.031 1 97.69 290 ARG B C 1
ATOM 6508 O O . ARG B 1 290 ? 20.062 -3.525 -5.895 1 97.69 290 ARG B O 1
ATOM 6515 N N . MET B 1 291 ? 19.578 -1.484 -5.035 1 98.44 291 MET B N 1
ATOM 6516 C CA . MET B 1 291 ? 19.219 -2.031 -3.73 1 98.44 291 MET B CA 1
ATOM 6517 C C . MET B 1 291 ? 18.031 -2.982 -3.848 1 98.44 291 MET B C 1
ATOM 6519 O O . MET B 1 291 ? 18.047 -4.074 -3.273 1 98.44 291 MET B O 1
ATOM 6523 N N . HIS B 1 292 ? 17.031 -2.576 -4.559 1 98.62 292 HIS B N 1
ATOM 6524 C CA . HIS B 1 292 ? 15.852 -3.41 -4.758 1 98.62 292 HIS B CA 1
ATOM 6525 C C . HIS B 1 292 ? 16.219 -4.715 -5.461 1 98.62 292 HIS B C 1
ATOM 6527 O O . HIS B 1 292 ? 15.672 -5.773 -5.133 1 98.62 292 HIS B O 1
ATOM 6533 N N . ALA B 1 293 ? 17.078 -4.617 -6.457 1 98.56 293 ALA B N 1
ATOM 6534 C CA . ALA B 1 293 ? 17.516 -5.82 -7.16 1 98.56 293 ALA B CA 1
ATOM 6535 C C . ALA B 1 293 ? 18.141 -6.828 -6.195 1 98.56 293 ALA B C 1
ATOM 6537 O O . ALA B 1 293 ? 17.844 -8.023 -6.27 1 98.56 293 ALA B O 1
ATOM 6538 N N . CYS B 1 294 ? 18.969 -6.348 -5.336 1 98.69 294 CYS B N 1
ATOM 6539 C CA . CYS B 1 294 ? 19.609 -7.238 -4.371 1 98.69 294 CYS B CA 1
ATOM 6540 C C . CYS B 1 294 ? 18.594 -7.777 -3.369 1 98.69 294 CYS B C 1
ATOM 6542 O O . CYS B 1 294 ? 18.703 -8.922 -2.93 1 98.69 294 CYS B O 1
ATOM 6544 N N . MET B 1 295 ? 17.578 -6.957 -2.969 1 98.69 295 MET B N 1
ATOM 6545 C CA . MET B 1 295 ? 16.5 -7.453 -2.123 1 98.69 295 MET B CA 1
ATOM 6546 C C . MET B 1 295 ? 15.727 -8.57 -2.822 1 98.69 295 MET B C 1
ATOM 6548 O O . MET B 1 295 ? 15.352 -9.555 -2.191 1 98.69 295 MET B O 1
ATOM 6552 N N . ALA B 1 296 ? 15.492 -8.383 -4.109 1 98.5 296 ALA B N 1
ATOM 6553 C CA . ALA B 1 296 ? 14.805 -9.398 -4.895 1 98.5 296 ALA B CA 1
ATOM 6554 C C . ALA B 1 296 ? 15.586 -10.711 -4.902 1 98.5 296 ALA B C 1
ATOM 6556 O O . ALA B 1 296 ? 15.008 -11.789 -4.785 1 98.5 296 ALA B O 1
ATOM 6557 N N . GLU B 1 297 ? 16.906 -10.602 -5.027 1 98.38 297 GLU B N 1
ATOM 6558 C CA . GLU B 1 297 ? 17.734 -11.805 -5.023 1 98.38 297 GLU B CA 1
ATOM 6559 C C . GLU B 1 297 ? 17.703 -12.492 -3.664 1 98.38 297 GLU B C 1
ATOM 6561 O O . GLU B 1 297 ? 17.828 -13.719 -3.58 1 98.38 297 GLU B O 1
ATOM 6566 N N . LEU B 1 298 ? 17.516 -11.695 -2.633 1 98.25 298 LEU B N 1
ATOM 6567 C CA . LEU B 1 298 ? 17.453 -12.25 -1.285 1 98.25 298 LEU B CA 1
ATOM 6568 C C . LEU B 1 298 ? 16.047 -12.75 -0.973 1 98.25 298 LEU B C 1
ATOM 6570 O O . LEU B 1 298 ? 15.828 -13.406 0.05 1 98.25 298 LEU B O 1
ATOM 6574 N N . GLY B 1 299 ? 15.07 -12.422 -1.837 1 97.56 299 GLY B N 1
ATOM 6575 C CA . GLY B 1 299 ? 13.695 -12.859 -1.658 1 97.56 299 GLY B CA 1
ATOM 6576 C C . GLY B 1 299 ? 12.93 -12.016 -0.65 1 97.56 299 GLY B C 1
ATOM 6577 O O . GLY B 1 299 ? 11.961 -12.492 -0.044 1 97.56 299 GLY B O 1
ATOM 6578 N N . ILE B 1 300 ? 13.406 -10.82 -0.378 1 97.94 300 ILE B N 1
ATOM 6579 C CA . ILE B 1 300 ? 12.82 -9.977 0.665 1 97.94 300 ILE B CA 1
ATOM 6580 C C . ILE B 1 300 ? 11.938 -8.906 0.032 1 97.94 300 ILE B C 1
ATOM 6582 O O . ILE B 1 300 ? 12.414 -8.062 -0.72 1 97.94 300 ILE B O 1
ATOM 6586 N N . PRO B 1 301 ? 10.609 -8.93 0.316 1 97.5 301 PRO B N 1
ATOM 6587 C CA . PRO B 1 301 ? 9.727 -7.895 -0.214 1 97.5 301 PRO B CA 1
ATOM 6588 C C . PRO B 1 301 ? 9.82 -6.586 0.561 1 97.5 301 PRO B C 1
ATOM 6590 O O . PRO B 1 301 ? 10.336 -6.562 1.681 1 97.5 301 PRO B O 1
ATOM 6593 N N . LEU B 1 302 ? 9.344 -5.531 -0.064 1 97.94 302 LEU B N 1
ATOM 6594 C CA . LEU B 1 302 ? 9.242 -4.234 0.597 1 97.94 302 LEU B CA 1
ATOM 6595 C C . LEU B 1 302 ? 8.109 -4.234 1.618 1 97.94 302 LEU B C 1
ATOM 6597 O O . LEU B 1 302 ? 6.996 -4.664 1.317 1 97.94 302 LEU B O 1
ATOM 6601 N N . THR B 1 303 ? 8.422 -3.9 2.842 1 97.31 303 THR B N 1
ATOM 6602 C CA . THR B 1 303 ? 7.406 -3.549 3.83 1 97.31 303 THR B CA 1
ATOM 6603 C C . THR B 1 303 ? 7.07 -2.062 3.758 1 97.31 303 THR B C 1
ATOM 6605 O O . THR B 1 303 ? 7.895 -1.218 4.117 1 97.31 303 THR B O 1
ATOM 6608 N N . LYS B 1 304 ? 5.895 -1.79 3.371 1 96.88 304 LYS B N 1
ATOM 6609 C CA . LYS B 1 304 ? 5.535 -0.414 3.035 1 96.88 304 LYS B CA 1
ATOM 6610 C C . LYS B 1 304 ? 4.996 0.327 4.254 1 96.88 304 LYS B C 1
ATOM 6612 O O . LYS B 1 304 ? 4.098 -0.167 4.941 1 96.88 304 LYS B O 1
ATOM 6617 N N . GLU B 1 305 ? 5.555 1.476 4.52 1 96.88 305 GLU B N 1
ATOM 6618 C CA . GLU B 1 305 ? 5.113 2.412 5.551 1 96.88 305 GLU B CA 1
ATOM 6619 C C . GLU B 1 305 ? 4.871 3.801 4.969 1 96.88 305 GLU B C 1
ATOM 6621 O O . GLU B 1 305 ? 5.812 4.477 4.543 1 96.88 305 GLU B O 1
ATOM 6626 N N . PRO B 1 306 ? 3.643 4.266 4.977 1 95.06 306 PRO B N 1
ATOM 6627 C CA . PRO B 1 306 ? 3.27 5.461 4.219 1 95.06 306 PRO B CA 1
ATOM 6628 C C . PRO B 1 306 ? 3.912 6.73 4.77 1 95.06 306 PRO B C 1
ATOM 6630 O O . PRO B 1 306 ? 3.881 7.777 4.113 1 95.06 306 PRO B O 1
ATOM 6633 N N . GLY B 1 307 ? 4.52 6.758 5.848 1 97.38 307 GLY B N 1
ATOM 6634 C CA . GLY B 1 307 ? 5.102 7.949 6.445 1 97.38 307 GLY B CA 1
ATOM 6635 C C . GLY B 1 307 ? 6.426 8.344 5.82 1 97.38 307 GLY B C 1
ATOM 6636 O O . GLY B 1 307 ? 6.926 9.445 6.062 1 97.38 307 GLY B O 1
ATOM 6637 N N . PHE B 1 308 ? 7.051 7.445 4.996 1 98.62 308 PHE B N 1
ATOM 6638 C CA . PHE B 1 308 ? 8.242 7.762 4.223 1 98.62 308 PHE B CA 1
ATOM 6639 C C . PHE B 1 308 ? 7.875 8.469 2.922 1 98.62 308 PHE B C 1
ATOM 6641 O O . PHE B 1 308 ? 7.223 7.879 2.057 1 98.62 308 PHE B O 1
ATOM 6648 N N . HIS B 1 309 ? 8.352 9.719 2.754 1 98.69 309 HIS B N 1
ATOM 6649 C CA . HIS B 1 309 ? 7.914 10.477 1.586 1 98.69 309 HIS B CA 1
ATOM 6650 C C . HIS B 1 309 ? 9.078 10.773 0.654 1 98.69 309 HIS B C 1
ATOM 6652 O O . HIS B 1 309 ? 9.945 11.594 0.976 1 98.69 309 HIS B O 1
ATOM 6658 N N . GLN B 1 310 ? 9.102 10.109 -0.49 1 98.44 310 GLN B N 1
ATOM 6659 C CA . GLN B 1 310 ? 10.031 10.438 -1.563 1 98.44 310 GLN B CA 1
ATOM 6660 C C . GLN B 1 310 ? 9.75 11.828 -2.137 1 98.44 310 GLN B C 1
ATOM 6662 O O . GLN B 1 310 ? 10.672 12.547 -2.514 1 98.44 310 GLN B O 1
ATOM 6667 N N . LEU B 1 311 ? 8.445 12.148 -2.295 1 97.88 311 LEU B N 1
ATOM 6668 C CA . LEU B 1 311 ? 7.906 13.43 -2.732 1 97.88 311 LEU B CA 1
ATOM 6669 C C . LEU B 1 311 ? 8.367 13.758 -4.148 1 97.88 311 LEU B C 1
ATOM 6671 O O . LEU B 1 311 ? 8.891 14.844 -4.402 1 97.88 311 LEU B O 1
ATOM 6675 N N . ASP B 1 312 ? 8.219 12.797 -5.012 1 97.94 312 ASP B N 1
ATOM 6676 C CA . ASP B 1 312 ? 8.344 13.094 -6.434 1 97.94 312 ASP B CA 1
ATOM 6677 C C . ASP B 1 312 ? 7.176 13.945 -6.926 1 97.94 312 ASP B C 1
ATOM 6679 O O . ASP B 1 312 ? 6.426 13.523 -7.812 1 97.94 312 ASP B O 1
ATOM 6683 N N . ILE B 1 313 ? 7.016 15.047 -6.312 1 96.94 313 ILE B N 1
ATOM 6684 C CA . ILE B 1 313 ? 6.078 16.109 -6.645 1 96.94 313 ILE B CA 1
ATOM 6685 C C . ILE B 1 313 ? 6.77 17.469 -6.512 1 96.94 313 ILE B C 1
ATOM 6687 O O . ILE B 1 313 ? 7.875 17.562 -5.969 1 96.94 313 ILE B O 1
ATOM 6691 N N . VAL B 1 314 ? 6.168 18.516 -7.133 1 96 314 VAL B N 1
ATOM 6692 C CA . VAL B 1 314 ? 6.832 19.812 -7.168 1 96 314 VAL B CA 1
ATOM 6693 C C . VAL B 1 314 ? 5.879 20.906 -6.68 1 96 314 VAL B C 1
ATOM 6695 O O . VAL B 1 314 ? 4.664 20.812 -6.879 1 96 314 VAL B O 1
ATOM 6698 N N . GLY B 1 315 ? 6.508 21.828 -5.922 1 95.5 315 GLY B N 1
ATOM 6699 C CA . GLY B 1 315 ? 5.734 23.016 -5.59 1 95.5 315 GLY B CA 1
ATOM 6700 C C . GLY B 1 315 ? 5.242 23.031 -4.156 1 95.5 315 GLY B C 1
ATOM 6701 O O . GLY B 1 315 ? 6.023 22.812 -3.227 1 95.5 315 GLY B O 1
ATOM 6702 N N . ASP B 1 316 ? 3.988 23.391 -3.959 1 96.19 316 ASP B N 1
ATOM 6703 C CA . ASP B 1 316 ? 3.383 23.562 -2.643 1 96.19 316 ASP B CA 1
ATOM 6704 C C . ASP B 1 316 ? 2.762 22.266 -2.148 1 96.19 316 ASP B C 1
ATOM 6706 O O . ASP B 1 316 ? 1.683 21.875 -2.6 1 96.19 316 ASP B O 1
ATOM 6710 N N . ILE B 1 317 ? 3.342 21.688 -1.092 1 97.19 317 ILE B N 1
ATOM 6711 C CA . ILE B 1 317 ? 2.863 20.375 -0.655 1 97.19 317 ILE B CA 1
ATOM 6712 C C . ILE B 1 317 ? 1.917 20.547 0.531 1 97.19 317 ILE B C 1
ATOM 6714 O O . ILE B 1 317 ? 1.643 19.594 1.254 1 97.19 317 ILE B O 1
ATOM 6718 N N . SER B 1 318 ? 1.428 21.797 0.759 1 97.38 318 SER B N 1
ATOM 6719 C CA . SER B 1 318 ? 0.564 22.047 1.908 1 97.38 318 SER B CA 1
ATOM 6720 C C . SER B 1 318 ? -0.688 21.172 1.861 1 97.38 318 SER B C 1
ATOM 6722 O O . SER B 1 318 ? -1.165 20.719 2.898 1 97.38 318 SER B O 1
ATOM 6724 N N . GLY B 1 319 ? -1.238 20.969 0.651 1 97.56 319 GLY B N 1
ATOM 6725 C CA . GLY B 1 319 ? -2.408 20.125 0.531 1 97.56 319 GLY B CA 1
ATOM 6726 C C . GLY B 1 319 ? -2.148 18.688 0.959 1 97.56 319 GLY B C 1
ATOM 6727 O O . GLY B 1 319 ? -3.014 18.047 1.557 1 97.56 319 GLY B O 1
ATOM 6728 N N . LEU B 1 320 ? -0.996 18.156 0.665 1 97.88 320 LEU B N 1
ATOM 6729 C CA . LEU B 1 320 ? -0.617 16.797 1.052 1 97.88 320 LEU B CA 1
ATOM 6730 C C . LEU B 1 320 ? -0.409 16.703 2.559 1 97.88 320 LEU B C 1
ATOM 6732 O O . LEU B 1 320 ? -0.918 15.789 3.203 1 97.88 320 LEU B O 1
ATOM 6736 N N . LEU B 1 321 ? 0.295 17.656 3.123 1 98.25 321 LEU B N 1
ATOM 6737 C CA . LEU B 1 321 ? 0.595 17.641 4.551 1 98.25 321 LEU B CA 1
ATOM 6738 C C . LEU B 1 321 ? -0.667 17.891 5.375 1 98.25 321 LEU B C 1
ATOM 6740 O O . LEU B 1 321 ? -0.823 17.312 6.457 1 98.25 321 LEU B O 1
ATOM 6744 N N . ALA B 1 322 ? -1.58 18.719 4.852 1 98.56 322 ALA B N 1
ATOM 6745 C CA . ALA B 1 322 ? -2.814 19.047 5.562 1 98.56 322 ALA B CA 1
ATOM 6746 C C . ALA B 1 322 ? -3.713 17.812 5.695 1 98.56 322 ALA B C 1
ATOM 6748 O O . ALA B 1 322 ? -4.531 17.734 6.613 1 98.56 322 ALA B O 1
ATOM 6749 N N . ALA B 1 323 ? -3.596 16.922 4.762 1 98.38 323 ALA B N 1
ATOM 6750 C CA . ALA B 1 323 ? -4.398 15.711 4.734 1 98.38 323 ALA B CA 1
ATOM 6751 C C . ALA B 1 323 ? -3.51 14.469 4.738 1 98.38 323 ALA B C 1
ATOM 6753 O O . ALA B 1 323 ? -3.74 13.531 3.973 1 98.38 323 ALA B O 1
ATOM 6754 N N . HIS B 1 324 ? -2.469 14.492 5.551 1 98.06 324 HIS B N 1
ATOM 6755 C CA . HIS B 1 324 ? -1.533 13.383 5.68 1 98.06 324 HIS B CA 1
ATOM 6756 C C . HIS B 1 324 ? -2.256 12.094 6.059 1 98.06 324 HIS B C 1
ATOM 6758 O O . HIS B 1 324 ? -3.219 12.117 6.828 1 98.06 324 HIS B O 1
ATOM 6764 N N . PRO B 1 325 ? -1.808 10.938 5.527 1 95.62 325 PRO B N 1
ATOM 6765 C CA . PRO B 1 325 ? -2.414 9.664 5.918 1 95.62 325 PRO B CA 1
ATOM 6766 C C . PRO B 1 325 ? -2.363 9.43 7.426 1 95.62 325 PRO B C 1
ATOM 6768 O O . PRO B 1 325 ? -1.552 10.039 8.125 1 95.62 325 PRO B O 1
ATOM 6771 N N . VAL B 1 326 ? -3.256 8.57 7.902 1 96.19 326 VAL B N 1
ATOM 6772 C CA . VAL B 1 326 ? -3.27 8.219 9.32 1 96.19 326 VAL B CA 1
ATOM 6773 C C . VAL B 1 326 ? -2.08 7.32 9.641 1 96.19 326 VAL B C 1
ATOM 6775 O O . VAL B 1 326 ? -2.238 6.109 9.812 1 96.19 326 VAL B O 1
ATOM 6778 N N . ALA B 1 327 ? -0.941 7.883 9.711 1 95.81 327 ALA B N 1
ATOM 6779 C CA . ALA B 1 327 ? 0.357 7.266 9.977 1 95.81 327 ALA B CA 1
ATOM 6780 C C . ALA B 1 327 ? 1.38 8.305 10.422 1 95.81 327 ALA B C 1
ATOM 6782 O O . ALA B 1 327 ? 1.214 9.5 10.156 1 95.81 327 ALA B O 1
ATOM 6783 N N . PRO B 1 328 ? 2.402 7.863 11.117 1 96.31 328 PRO B N 1
ATOM 6784 C CA . PRO B 1 328 ? 3.42 8.836 11.516 1 96.31 328 PRO B CA 1
ATOM 6785 C C . PRO B 1 328 ? 4.125 9.477 10.32 1 96.31 328 PRO B C 1
ATOM 6787 O O . PRO B 1 328 ? 4.457 8.789 9.352 1 96.31 328 PRO B O 1
ATOM 6790 N N . LEU B 1 329 ? 4.254 10.781 10.383 1 98.06 329 LEU B N 1
ATOM 6791 C CA . LEU B 1 329 ? 5.113 11.461 9.422 1 98.06 329 LEU B CA 1
ATOM 6792 C C . LEU B 1 329 ? 6.582 11.156 9.695 1 98.06 329 LEU B C 1
ATOM 6794 O O . LEU B 1 329 ? 7.133 11.602 10.703 1 98.06 329 LEU B O 1
ATOM 6798 N N . VAL B 1 330 ? 7.242 10.492 8.758 1 98.56 330 VAL B N 1
ATOM 6799 C CA . VAL B 1 330 ? 8.586 9.992 9.047 1 98.56 330 VAL B CA 1
ATOM 6800 C C . VAL B 1 330 ? 9.617 10.852 8.328 1 98.56 330 VAL B C 1
ATOM 6802 O O . VAL B 1 330 ? 10.617 11.258 8.922 1 98.56 330 VAL B O 1
ATOM 6805 N N . THR B 1 331 ? 9.367 11.094 7.016 1 98.75 331 THR B N 1
ATOM 6806 C CA . THR B 1 331 ? 10.383 11.82 6.266 1 98.75 331 THR B CA 1
ATOM 6807 C C . THR B 1 331 ? 9.734 12.734 5.23 1 98.75 331 THR B C 1
ATOM 6809 O O . THR B 1 331 ? 8.578 12.531 4.852 1 98.75 331 THR B O 1
ATOM 6812 N N . LEU B 1 332 ? 10.422 13.727 4.844 1 98.5 332 LEU B N 1
ATOM 6813 C CA . LEU B 1 332 ? 10.172 14.57 3.68 1 98.5 332 LEU B CA 1
ATOM 6814 C C . LEU B 1 332 ? 11.43 14.695 2.824 1 98.5 332 LEU B C 1
ATOM 6816 O O . LEU B 1 332 ? 12.5 15.055 3.328 1 98.5 332 LEU B O 1
ATOM 6820 N N . HIS B 1 333 ? 11.305 14.359 1.556 1 98.31 333 HIS B N 1
ATOM 6821 C CA . HIS B 1 333 ? 12.453 14.438 0.662 1 98.31 333 HIS B CA 1
ATOM 6822 C C . HIS B 1 333 ? 12.234 15.469 -0.435 1 98.31 333 HIS B C 1
ATOM 6824 O O . HIS B 1 333 ? 11.164 16.078 -0.512 1 98.31 333 HIS B O 1
ATOM 6830 N N . HIS B 1 334 ? 13.297 15.734 -1.226 1 97.25 334 HIS B N 1
ATOM 6831 C CA . HIS B 1 334 ? 13.312 16.703 -2.324 1 97.25 334 HIS B CA 1
ATOM 6832 C C . HIS B 1 334 ? 12.977 18.094 -1.836 1 97.25 334 HIS B C 1
ATOM 6834 O O . HIS B 1 334 ? 12.172 18.797 -2.453 1 97.25 334 HIS B O 1
ATOM 6840 N N . LEU B 1 335 ? 13.516 18.453 -0.745 1 95.81 335 LEU B N 1
ATOM 6841 C CA . LEU B 1 335 ? 13.18 19.703 -0.068 1 95.81 335 LEU B CA 1
ATOM 6842 C C . LEU B 1 335 ? 13.484 20.906 -0.958 1 95.81 335 LEU B C 1
ATOM 6844 O O . LEU B 1 335 ? 12.805 21.922 -0.88 1 95.81 335 LEU B O 1
ATOM 6848 N N . GLU B 1 336 ? 14.43 20.75 -1.83 1 92.5 336 GLU B N 1
ATOM 6849 C CA . GLU B 1 336 ? 14.844 21.844 -2.701 1 92.5 336 GLU B CA 1
ATOM 6850 C C . GLU B 1 336 ? 13.82 22.094 -3.811 1 92.5 336 GLU B C 1
ATOM 6852 O O . GLU B 1 336 ? 13.836 23.141 -4.453 1 92.5 336 GLU B O 1
ATOM 6857 N N . LYS B 1 337 ? 13.016 21.109 -4.051 1 92.75 337 LYS B N 1
ATOM 6858 C CA . LYS B 1 337 ? 12.008 21.219 -5.105 1 92.75 337 LYS B CA 1
ATOM 6859 C C . LYS B 1 337 ? 10.672 21.703 -4.543 1 92.75 337 LYS B C 1
ATOM 6861 O O . LYS B 1 337 ? 9.727 21.938 -5.297 1 92.75 337 LYS B O 1
ATOM 6866 N N . LEU B 1 338 ? 10.633 21.906 -3.238 1 95.56 338 LEU B N 1
ATOM 6867 C CA . LEU B 1 338 ? 9.406 22.297 -2.562 1 95.56 338 LEU B CA 1
ATOM 6868 C C . LEU B 1 338 ? 9.422 23.781 -2.211 1 95.56 338 LEU B C 1
ATOM 6870 O O . LEU B 1 338 ? 10.477 24.344 -1.9 1 95.56 338 LEU B O 1
ATOM 6874 N N . ARG B 1 339 ? 8.312 24.406 -2.301 1 96.31 339 ARG B N 1
ATOM 6875 C CA . ARG B 1 339 ? 8.156 25.719 -1.678 1 96.31 339 ARG B CA 1
ATOM 6876 C C . ARG B 1 339 ? 8.164 25.609 -0.157 1 96.31 339 ARG B C 1
ATOM 6878 O O . ARG B 1 339 ? 7.887 24.547 0.393 1 96.31 339 ARG B O 1
ATOM 6885 N N . PRO B 1 340 ? 8.523 26.781 0.472 1 97.31 340 PRO B N 1
ATOM 6886 C CA . PRO B 1 340 ? 8.398 26.719 1.931 1 97.31 340 PRO B CA 1
ATOM 6887 C C . PRO B 1 340 ? 7.023 26.25 2.391 1 97.31 340 PRO B C 1
ATOM 6889 O O . PRO B 1 340 ? 6.004 26.703 1.862 1 97.31 340 PRO B O 1
ATOM 6892 N N . ILE B 1 341 ? 6.992 25.375 3.365 1 97.44 341 ILE B N 1
ATOM 6893 C CA . ILE B 1 341 ? 5.734 24.719 3.725 1 97.44 341 ILE B CA 1
ATOM 6894 C C . ILE B 1 341 ? 4.91 25.656 4.617 1 97.44 341 ILE B C 1
ATOM 6896 O O . ILE B 1 341 ? 3.748 25.375 4.91 1 97.44 341 ILE B O 1
ATOM 6900 N N . PHE B 1 342 ? 5.469 26.75 5.113 1 97.44 342 PHE B N 1
ATOM 6901 C CA . PHE B 1 342 ? 4.75 27.828 5.77 1 97.44 342 PHE B CA 1
ATOM 6902 C C . PHE B 1 342 ? 4.852 29.125 4.949 1 97.44 342 PHE B C 1
ATOM 6904 O O . PHE B 1 342 ? 5.918 29.453 4.434 1 97.44 342 PHE B O 1
ATOM 6911 N N . PRO B 1 343 ? 3.75 29.797 4.836 1 94.62 343 PRO B N 1
ATOM 6912 C CA . PRO B 1 343 ? 3.82 31.094 4.168 1 94.62 343 PRO B CA 1
ATOM 6913 C C . PRO B 1 343 ? 4.41 32.188 5.059 1 94.62 343 PRO B C 1
ATOM 6915 O O . PRO B 1 343 ? 4.402 32.062 6.285 1 94.62 343 PRO B O 1
ATOM 6918 N N . ASN B 1 344 ? 4.859 33.188 4.391 1 92.38 344 ASN B N 1
ATOM 6919 C CA . ASN B 1 344 ? 5.316 34.344 5.137 1 92.38 344 ASN B CA 1
ATOM 6920 C C . ASN B 1 344 ? 4.164 35.031 5.867 1 92.38 344 ASN B C 1
ATOM 6922 O O . ASN B 1 344 ? 3.029 35.031 5.387 1 92.38 344 ASN B O 1
ATOM 6926 N N . THR B 1 345 ? 4.441 35.438 7.016 1 86.38 345 THR B N 1
ATOM 6927 C CA . THR B 1 345 ? 3.506 36.281 7.762 1 86.38 345 THR B CA 1
ATOM 6928 C C . THR B 1 345 ? 4.031 37.719 7.879 1 86.38 345 THR B C 1
ATOM 6930 O O . THR B 1 345 ? 5.051 38.062 7.273 1 86.38 345 THR B O 1
ATOM 6933 N N . ALA B 1 346 ? 3.205 38.531 8.555 1 77.81 346 ALA B N 1
ATOM 6934 C CA . ALA B 1 346 ? 3.611 39.906 8.758 1 77.81 346 ALA B CA 1
ATOM 6935 C C . ALA B 1 346 ? 4.891 40 9.586 1 77.81 346 ALA B C 1
ATOM 6937 O O . ALA B 1 346 ? 5.691 40.906 9.414 1 77.81 346 ALA B O 1
ATOM 6938 N N . THR B 1 347 ? 5.109 39 10.344 1 81.12 347 THR B N 1
ATOM 6939 C CA . THR B 1 347 ? 6.207 39.094 11.305 1 81.12 347 THR B CA 1
ATOM 6940 C C . THR B 1 347 ? 7.25 38 11.047 1 81.12 347 THR B C 1
ATOM 6942 O O . THR B 1 347 ? 8.352 38.062 11.602 1 81.12 347 THR B O 1
ATOM 6945 N N . LYS B 1 348 ? 6.906 37.031 10.266 1 87.38 348 LYS B N 1
ATOM 6946 C CA . LYS B 1 348 ? 7.832 35.938 10.055 1 87.38 348 LYS B CA 1
ATOM 6947 C C . LYS B 1 348 ? 8.062 35.688 8.57 1 87.38 348 LYS B C 1
ATOM 6949 O O . LYS B 1 348 ? 7.105 35.594 7.793 1 87.38 348 LYS B O 1
ATOM 6954 N N . ASN B 1 349 ? 9.336 35.656 8.188 1 91.94 349 ASN B N 1
ATOM 6955 C CA . ASN B 1 349 ? 9.734 35.25 6.848 1 91.94 349 ASN B CA 1
ATOM 6956 C C . ASN B 1 349 ? 10.234 33.812 6.82 1 91.94 349 ASN B C 1
ATOM 6958 O O . ASN B 1 349 ? 11.266 33.469 7.418 1 91.94 349 ASN B O 1
ATOM 6962 N N . PHE B 1 350 ? 9.578 33 6.082 1 95.44 350 PHE B N 1
ATOM 6963 C CA . PHE B 1 350 ? 9.906 31.578 6.078 1 95.44 350 PHE B CA 1
ATOM 6964 C C . PHE B 1 350 ? 10.656 31.203 4.812 1 95.44 350 PHE B C 1
ATOM 6966 O O . PHE B 1 350 ? 10.094 31.219 3.715 1 95.44 350 PHE B O 1
ATOM 6973 N N . THR B 1 351 ? 11.898 30.953 4.965 1 95.88 351 THR B N 1
ATOM 6974 C CA . THR B 1 351 ? 12.609 30.172 3.955 1 95.88 351 THR B CA 1
ATOM 6975 C C . THR B 1 351 ? 12.266 28.688 4.062 1 95.88 351 THR B C 1
ATOM 6977 O O . THR B 1 351 ? 11.539 28.281 4.973 1 95.88 351 THR B O 1
ATOM 6980 N N . ARG B 1 352 ? 12.766 27.922 3.174 1 95.69 352 ARG B N 1
ATOM 6981 C CA . ARG B 1 352 ? 12.531 26.469 3.223 1 95.69 352 ARG B CA 1
ATOM 6982 C C . ARG B 1 352 ? 13.008 25.891 4.547 1 95.69 352 ARG B C 1
ATOM 6984 O O . ARG B 1 352 ? 12.258 25.188 5.227 1 95.69 352 ARG B O 1
ATOM 6991 N N . VAL B 1 353 ? 14.203 26.219 4.93 1 96.75 353 VAL B N 1
ATOM 6992 C CA . VAL B 1 353 ? 14.828 25.672 6.133 1 96.75 353 VAL B CA 1
ATOM 6993 C C . VAL B 1 353 ? 14.086 26.156 7.371 1 96.75 353 VAL B C 1
ATOM 6995 O O . VAL B 1 353 ? 13.797 25.375 8.281 1 96.75 353 VAL B O 1
ATOM 6998 N N . ARG B 1 354 ? 13.711 27.406 7.414 1 97.19 354 ARG B N 1
ATOM 6999 C CA . ARG B 1 354 ? 13.016 27.969 8.57 1 97.19 354 ARG B CA 1
ATOM 7000 C C . ARG B 1 354 ? 11.625 27.359 8.719 1 97.19 354 ARG B C 1
ATOM 7002 O O . ARG B 1 354 ? 11.164 27.141 9.844 1 97.19 354 ARG B O 1
ATOM 7009 N N . ALA B 1 355 ? 11.008 27.203 7.586 1 98.06 355 ALA B N 1
ATOM 7010 C CA . ALA B 1 355 ? 9.672 26.594 7.609 1 98.06 355 ALA B CA 1
ATOM 7011 C C . ALA B 1 355 ? 9.719 25.188 8.195 1 98.06 355 ALA B C 1
ATOM 7013 O O . ALA B 1 355 ? 8.875 24.828 9.016 1 98.06 355 ALA B O 1
ATOM 7014 N N . LEU B 1 356 ? 10.703 24.422 7.789 1 98.12 356 LEU B N 1
ATOM 7015 C CA . LEU B 1 356 ? 10.859 23.062 8.289 1 98.12 356 LEU B CA 1
ATOM 7016 C C . LEU B 1 356 ? 11.195 23.062 9.781 1 98.12 356 LEU B C 1
ATOM 7018 O O . LEU B 1 356 ? 10.68 22.25 10.539 1 98.12 356 LEU B O 1
ATOM 7022 N N . SER B 1 357 ? 12.062 23.984 10.164 1 97.88 357 SER B N 1
ATOM 7023 C CA . SER B 1 357 ? 12.391 24.141 11.578 1 97.88 357 SER B CA 1
ATOM 7024 C C . SER B 1 357 ? 11.148 24.453 12.398 1 97.88 357 SER B C 1
ATOM 7026 O O . SER B 1 357 ? 10.992 23.953 13.516 1 97.88 357 SER B O 1
ATOM 7028 N N . HIS B 1 358 ? 10.328 25.266 11.82 1 97.81 358 HIS B N 1
ATOM 7029 C CA . HIS B 1 358 ? 9.086 25.656 12.484 1 97.81 358 HIS B CA 1
ATOM 7030 C C . HIS B 1 358 ? 8.164 24.469 12.672 1 97.81 358 HIS B C 1
ATOM 7032 O O . HIS B 1 358 ? 7.57 24.297 13.742 1 97.81 358 HIS B O 1
ATOM 7038 N N . LEU B 1 359 ? 8.023 23.609 11.711 1 98.31 359 LEU B N 1
ATOM 7039 C CA . LEU B 1 359 ? 7.238 22.391 11.828 1 98.31 359 LEU B CA 1
ATOM 7040 C C . LEU B 1 359 ? 7.812 21.469 12.898 1 98.31 359 LEU B C 1
ATOM 7042 O O . LEU B 1 359 ? 7.062 20.844 13.648 1 98.31 359 LEU B O 1
ATOM 7046 N N . LEU B 1 360 ? 9.133 21.391 12.969 1 98 360 LEU B N 1
ATOM 7047 C CA . LEU B 1 360 ? 9.805 20.484 13.891 1 98 360 LEU B CA 1
ATOM 7048 C C . LEU B 1 360 ? 9.594 20.922 15.336 1 98 360 LEU B C 1
ATOM 7050 O O . LEU B 1 360 ? 9.742 20.109 16.266 1 98 360 LEU B O 1
ATOM 7054 N N . LYS B 1 361 ? 9.242 22.156 15.586 1 97.19 361 LYS B N 1
ATOM 7055 C CA . LYS B 1 361 ? 8.883 22.578 16.938 1 97.19 361 LYS B CA 1
ATOM 7056 C C . LYS B 1 361 ? 7.664 21.812 17.438 1 97.19 361 LYS B C 1
ATOM 7058 O O . LYS B 1 361 ? 7.598 21.438 18.609 1 97.19 361 LYS B O 1
ATOM 7063 N N . ALA B 1 362 ? 6.758 21.641 16.531 1 97 362 ALA B N 1
ATOM 7064 C CA . ALA B 1 362 ? 5.586 20.844 16.891 1 97 362 ALA B CA 1
ATOM 7065 C C . ALA B 1 362 ? 5.965 19.391 17.141 1 97 362 ALA B C 1
ATOM 7067 O O . ALA B 1 362 ? 5.449 18.75 18.062 1 97 362 ALA B O 1
ATOM 7068 N N . ALA B 1 363 ? 6.871 18.891 16.312 1 96.25 363 ALA B N 1
ATOM 7069 C CA . ALA B 1 363 ? 7.309 17.5 16.453 1 96.25 363 ALA B CA 1
ATOM 7070 C C . ALA B 1 363 ? 8.047 17.297 17.781 1 96.25 363 ALA B C 1
ATOM 7072 O O . ALA B 1 363 ? 7.961 16.219 18.375 1 96.25 363 ALA B O 1
ATOM 7073 N N . GLU B 1 364 ? 8.773 18.297 18.188 1 94.5 364 GLU B N 1
ATOM 7074 C CA . GLU B 1 364 ? 9.5 18.219 19.453 1 94.5 364 GLU B CA 1
ATOM 7075 C C . GLU B 1 364 ? 8.539 18.094 20.625 1 94.5 364 GLU B C 1
ATOM 7077 O O . GLU B 1 364 ? 8.844 17.422 21.609 1 94.5 364 GLU B O 1
ATOM 7082 N N . ILE B 1 365 ? 7.422 18.719 20.469 1 93.38 365 ILE B N 1
ATOM 7083 C CA . ILE B 1 365 ? 6.41 18.656 21.531 1 93.38 365 ILE B CA 1
ATOM 7084 C C . ILE B 1 365 ? 5.688 17.312 21.453 1 93.38 365 ILE B C 1
ATOM 7086 O O . ILE B 1 365 ? 5.527 16.641 22.469 1 93.38 365 ILE B O 1
ATOM 7090 N N . GLU B 1 366 ? 5.301 16.969 20.281 1 93.19 366 GLU B N 1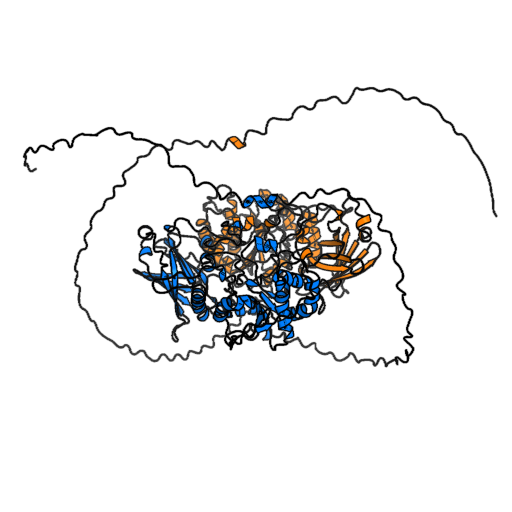
ATOM 7091 C CA . GLU B 1 366 ? 4.625 15.703 20.047 1 93.19 366 GLU B CA 1
ATOM 7092 C C . GLU B 1 366 ? 4.801 15.227 18.609 1 93.19 366 GLU B C 1
ATOM 7094 O O . GLU B 1 366 ? 3.98 15.539 17.75 1 93.19 366 GLU B O 1
ATOM 7099 N N . ALA B 1 367 ? 5.691 14.328 18.422 1 95.19 367 ALA B N 1
ATOM 7100 C CA . ALA B 1 367 ? 6.012 13.852 17.078 1 95.19 367 ALA B CA 1
ATOM 7101 C C . ALA B 1 367 ? 4.875 13.008 16.516 1 95.19 367 ALA B C 1
ATOM 7103 O O . ALA B 1 367 ? 4.527 13.141 15.336 1 95.19 367 ALA B O 1
ATOM 7104 N N . ALA B 1 368 ? 4.246 12.25 17.344 1 94.31 368 ALA B N 1
ATOM 7105 C CA . ALA B 1 368 ? 3.254 11.266 16.922 1 94.31 368 ALA B CA 1
ATOM 7106 C C . ALA B 1 368 ? 2.059 11.953 16.25 1 94.31 368 ALA B C 1
ATOM 7108 O O . ALA B 1 368 ? 1.421 11.383 15.367 1 94.31 368 ALA B O 1
ATOM 7109 N N . SER B 1 369 ? 1.795 13.219 16.578 1 94.88 369 SER B N 1
ATOM 7110 C CA . SER B 1 369 ? 0.562 13.859 16.125 1 94.88 369 SER B CA 1
ATOM 7111 C C . SER B 1 369 ? 0.833 14.875 15.016 1 94.88 369 SER B C 1
ATOM 7113 O O . SER B 1 369 ? -0.101 15.391 14.406 1 94.88 369 SER B O 1
ATOM 7115 N N . VAL B 1 370 ? 2.082 15.125 14.766 1 96.88 370 VAL B N 1
ATOM 7116 C CA . VAL B 1 370 ? 2.387 16.172 13.789 1 96.88 370 VAL B CA 1
ATOM 7117 C C . VAL B 1 370 ? 1.763 15.828 12.445 1 96.88 370 VAL B C 1
ATOM 7119 O O . VAL B 1 370 ? 1.872 14.688 11.977 1 96.88 370 VAL B O 1
ATOM 7122 N N . ALA B 1 371 ? 1.017 16.734 11.852 1 97.81 371 ALA B N 1
ATOM 7123 C CA . ALA B 1 371 ? 0.382 16.688 10.539 1 97.81 371 ALA B CA 1
ATOM 7124 C C . ALA B 1 371 ? -0.787 15.703 10.531 1 97.81 371 ALA B C 1
ATOM 7126 O O . ALA B 1 371 ? -1.345 15.398 9.469 1 97.81 371 ALA B O 1
ATOM 7127 N N . GLN B 1 372 ? -1.172 15.164 11.695 1 97.19 372 GLN B N 1
ATOM 7128 C CA . GLN B 1 372 ? -2.344 14.297 11.75 1 97.19 372 GLN B CA 1
ATOM 7129 C C . GLN B 1 372 ? -3.633 15.109 11.641 1 97.19 372 GLN B C 1
ATOM 7131 O O . GLN B 1 372 ? -3.832 16.062 12.391 1 97.19 372 GLN B O 1
ATOM 7136 N N . GLN B 1 373 ? -4.477 14.688 10.82 1 98.31 373 GLN B N 1
ATOM 7137 C CA . GLN B 1 373 ? -5.68 15.438 10.469 1 98.31 373 GLN B CA 1
ATOM 7138 C C . GLN B 1 373 ? -6.855 15.039 11.359 1 98.31 373 GLN B C 1
ATOM 7140 O O . GLN B 1 373 ? -7.055 13.852 11.641 1 98.31 373 GLN B O 1
ATOM 7145 N N . SER B 1 374 ? -7.586 15.984 11.82 1 98.06 374 SER B N 1
ATOM 7146 C CA . SER B 1 374 ? -8.898 15.852 12.438 1 98.06 374 SER B CA 1
ATOM 7147 C C . SER B 1 374 ? -9.938 16.703 11.711 1 98.06 374 SER B C 1
ATOM 7149 O O . SER B 1 374 ? -9.602 17.766 11.164 1 98.06 374 SER B O 1
ATOM 7151 N N . ILE B 1 375 ? -11.133 16.266 11.703 1 98.56 375 ILE B N 1
ATOM 7152 C CA . ILE B 1 375 ? -12.195 16.969 10.984 1 98.56 375 ILE B CA 1
ATOM 7153 C C . ILE B 1 375 ? -13.383 17.203 11.914 1 98.56 375 ILE B C 1
ATOM 7155 O O . ILE B 1 375 ? -13.781 16.297 12.656 1 98.56 375 ILE B O 1
ATOM 7159 N N . CYS B 1 376 ? -13.898 18.375 11.953 1 97.69 376 CYS B N 1
ATOM 7160 C CA . CYS B 1 376 ? -15.094 18.688 12.734 1 97.69 376 CYS B CA 1
ATOM 7161 C C . CYS B 1 376 ? -15.875 19.828 12.094 1 97.69 376 CYS B C 1
ATOM 7163 O O . CYS B 1 376 ? -15.492 20.328 11.039 1 97.69 376 CYS B O 1
ATOM 7165 N N . TYR B 1 377 ? -17.016 20.172 12.719 1 97.31 377 TYR B N 1
ATOM 7166 C CA . TYR B 1 377 ? -17.953 21.078 12.07 1 97.31 377 TYR B CA 1
ATOM 7167 C C . TYR B 1 377 ? -18.562 22.047 13.086 1 97.31 377 TYR B C 1
ATOM 7169 O O . TYR B 1 377 ? -18.625 21.734 14.281 1 97.31 377 TYR B O 1
ATOM 7177 N N . ASP B 1 378 ? -18.828 23.172 12.641 1 95.19 378 ASP B N 1
ATOM 7178 C CA . ASP B 1 378 ? -19.766 24.062 13.305 1 95.19 378 ASP B CA 1
ATOM 7179 C C . ASP B 1 378 ? -21.156 23.969 12.688 1 95.19 378 ASP B C 1
ATOM 7181 O O . ASP B 1 378 ? -21.438 24.609 11.672 1 95.19 378 ASP B O 1
ATOM 7185 N N . SER B 1 379 ? -22.016 23.219 13.328 1 91 379 SER B N 1
ATOM 7186 C CA . SER B 1 379 ? -23.312 22.875 12.758 1 91 379 SER B CA 1
ATOM 7187 C C . SER B 1 379 ? -24.203 24.109 12.633 1 91 379 SER B C 1
ATOM 7189 O O . SER B 1 379 ? -25.031 24.188 11.727 1 91 379 SER B O 1
ATOM 7191 N N . ARG B 1 380 ? -24.094 25 13.523 1 89.81 380 ARG B N 1
ATOM 7192 C CA . ARG B 1 380 ? -24.938 26.188 13.516 1 89.81 380 ARG B CA 1
ATOM 7193 C C . ARG B 1 380 ? -24.625 27.078 12.312 1 89.81 380 ARG B C 1
ATOM 7195 O O . ARG B 1 380 ? -25.531 27.484 11.594 1 89.81 380 ARG B O 1
ATOM 7202 N N . ARG B 1 381 ? -23.406 27.281 12.039 1 89.94 381 ARG B N 1
ATOM 7203 C CA . ARG B 1 381 ? -22.984 28.172 10.977 1 89.94 381 ARG B CA 1
ATOM 7204 C C . ARG B 1 381 ? -22.719 27.406 9.688 1 89.94 381 ARG B C 1
ATOM 7206 O O . ARG B 1 381 ? -22.578 28.016 8.617 1 89.94 381 ARG B O 1
ATOM 7213 N N . LYS B 1 382 ? -22.562 26.156 9.781 1 92.5 382 LYS B N 1
ATOM 7214 C CA . LYS B 1 382 ? -22.344 25.266 8.648 1 92.5 382 LYS B CA 1
ATOM 7215 C C . LYS B 1 382 ? -20.953 25.469 8.047 1 92.5 382 LYS B C 1
ATOM 7217 O O . LYS B 1 382 ? -20.812 25.766 6.859 1 92.5 382 LYS B O 1
ATOM 7222 N N . TRP B 1 383 ? -19.969 25.328 8.828 1 96.38 383 TRP B N 1
ATOM 7223 C CA . TRP B 1 383 ? -18.562 25.391 8.422 1 96.38 383 TRP B CA 1
ATOM 7224 C C . TRP B 1 383 ? -17.844 24.094 8.719 1 96.38 383 TRP B C 1
ATOM 7226 O O . TRP B 1 383 ? -18.141 23.406 9.703 1 96.38 383 TRP B O 1
ATOM 7236 N N . SER B 1 384 ? -16.953 23.719 7.844 1 97.69 384 SER B N 1
ATOM 7237 C CA . SER B 1 384 ? -16.125 22.531 8.016 1 97.69 384 SER B CA 1
ATOM 7238 C C . SER B 1 384 ? -14.703 22.906 8.414 1 97.69 384 SER B C 1
ATOM 7240 O O . SER B 1 384 ? -14.125 23.844 7.867 1 97.69 384 SER B O 1
ATOM 7242 N N . PHE B 1 385 ? -14.188 22.203 9.414 1 98.44 385 PHE B N 1
ATOM 7243 C CA . PHE B 1 385 ? -12.828 22.438 9.906 1 98.44 385 PHE B CA 1
ATOM 7244 C C . PHE B 1 385 ? -11.969 21.203 9.703 1 98.44 385 PHE B C 1
ATOM 7246 O O . PHE B 1 385 ? -12.383 20.078 10.031 1 98.44 385 PHE B O 1
ATOM 7253 N N . SER B 1 386 ? -10.859 21.328 9.078 1 98.69 386 SER B N 1
ATOM 7254 C CA . SER B 1 386 ? -9.797 20.328 8.984 1 98.69 386 SER B CA 1
ATOM 7255 C C . SER B 1 386 ? -8.555 20.766 9.75 1 98.69 386 SER B C 1
ATOM 7257 O O . SER B 1 386 ? -7.887 21.719 9.367 1 98.69 386 SER B O 1
ATOM 7259 N N . VAL B 1 387 ? -8.258 20.047 10.781 1 98.69 387 VAL B N 1
ATOM 7260 C CA . VAL B 1 387 ? -7.164 20.422 11.672 1 98.69 387 VAL B CA 1
ATOM 7261 C C . VAL B 1 387 ? -5.988 19.469 11.484 1 98.69 387 VAL B C 1
ATOM 7263 O O . VAL B 1 387 ? -6.09 18.281 11.797 1 98.69 387 VAL B O 1
ATOM 7266 N N . SER B 1 388 ? -4.934 19.938 10.961 1 98.56 388 SER B N 1
ATOM 7267 C CA . SER B 1 388 ? -3.662 19.219 10.93 1 98.56 388 SER B CA 1
ATOM 7268 C C . SER B 1 388 ? -2.738 19.688 12.055 1 98.56 388 SER B C 1
ATOM 7270 O O . SER B 1 388 ? -2.146 20.766 11.969 1 98.56 388 SER B O 1
ATOM 7272 N N . TRP B 1 389 ? -2.607 18.906 13.016 1 97.12 389 TRP B N 1
ATOM 7273 C CA . TRP B 1 389 ? -1.915 19.312 14.234 1 97.12 389 TRP B CA 1
ATOM 7274 C C . TRP B 1 389 ? -0.484 19.75 13.93 1 97.12 389 TRP B C 1
ATOM 7276 O O . TRP B 1 389 ? 0.245 19.031 13.227 1 97.12 389 TRP B O 1
ATOM 7286 N N . GLY B 1 390 ? -0.138 20.906 14.484 1 97.12 390 GLY B N 1
ATOM 7287 C CA . GLY B 1 390 ? 1.223 21.406 14.359 1 97.12 390 GLY B CA 1
ATOM 7288 C C . GLY B 1 390 ? 1.519 21.984 12.992 1 97.12 390 GLY B C 1
ATOM 7289 O O . GLY B 1 390 ? 2.672 22.297 12.68 1 97.12 390 GLY B O 1
ATOM 7290 N N . TYR B 1 391 ? 0.48 22.172 12.172 1 98.5 391 TYR B N 1
ATOM 7291 C CA . TYR B 1 391 ? 0.768 22.609 10.82 1 98.5 391 TYR B CA 1
ATOM 7292 C C . TYR B 1 391 ? -0.237 23.672 10.367 1 98.5 391 TYR B C 1
ATOM 7294 O O . TYR B 1 391 ? 0.013 24.875 10.5 1 98.5 391 TYR B O 1
ATOM 7302 N N . VAL B 1 392 ? -1.539 23.188 10.016 1 98.62 392 VAL B N 1
ATOM 7303 C CA . VAL B 1 392 ? -2.479 24.125 9.422 1 98.62 392 VAL B CA 1
ATOM 7304 C C . VAL B 1 392 ? -3.906 23.75 9.805 1 98.62 392 VAL B C 1
ATOM 7306 O O . VAL B 1 392 ? -4.215 22.562 9.969 1 98.62 392 VAL B O 1
ATOM 7309 N N . VAL B 1 393 ? -4.746 24.719 10.023 1 98.62 393 VAL B N 1
ATOM 7310 C CA . VAL B 1 393 ? -6.195 24.547 10.109 1 98.62 393 VAL B CA 1
ATOM 7311 C C . VAL B 1 393 ? -6.859 25.125 8.859 1 98.62 393 VAL B C 1
ATOM 7313 O O . VAL B 1 393 ? -6.645 26.281 8.516 1 98.62 393 VAL B O 1
ATOM 7316 N N . GLN B 1 394 ? -7.594 24.328 8.18 1 98.19 394 GLN B N 1
ATOM 7317 C CA . GLN B 1 394 ? -8.367 24.75 7.02 1 98.19 394 GLN B CA 1
ATOM 7318 C C . GLN B 1 394 ? -9.852 24.875 7.363 1 98.19 394 GLN B C 1
ATOM 7320 O O . GLN B 1 394 ? -10.422 23.984 7.996 1 98.19 394 GLN B O 1
ATOM 7325 N N . VAL B 1 395 ? -10.398 25.969 6.992 1 97.25 395 VAL B N 1
ATOM 7326 C CA . VAL B 1 395 ? -11.812 26.219 7.25 1 97.25 395 VAL B CA 1
ATOM 7327 C C . VAL B 1 395 ? -12.547 26.438 5.934 1 97.25 395 VAL B C 1
ATOM 7329 O O . VAL B 1 395 ? -12.133 27.25 5.109 1 97.25 395 VAL B O 1
ATOM 7332 N N . LEU B 1 396 ? -13.578 25.688 5.73 1 95.94 396 LEU B N 1
ATOM 7333 C CA . LEU B 1 396 ? -14.352 25.75 4.496 1 95.94 396 LEU B CA 1
ATOM 7334 C C . LEU B 1 396 ? -15.828 26.031 4.793 1 95.94 396 LEU B C 1
ATOM 7336 O O . LEU B 1 396 ? -16.375 25.5 5.754 1 95.94 396 LEU B O 1
ATOM 7340 N N . LYS B 1 397 ? -16.391 26.828 3.91 1 94.31 397 LYS B N 1
ATOM 7341 C CA . LYS B 1 397 ? -17.812 27.109 4.027 1 94.31 397 LYS B CA 1
ATOM 7342 C C . LYS B 1 397 ? -18.656 25.906 3.623 1 94.31 397 LYS B C 1
ATOM 7344 O O . LYS B 1 397 ? -18.359 25.234 2.633 1 94.31 397 LYS B O 1
ATOM 7349 N N . GLY B 1 398 ? -19.688 25.625 4.477 1 94.12 398 GLY B N 1
ATOM 7350 C CA . GLY B 1 398 ? -20.578 24.516 4.188 1 94.12 398 GLY B CA 1
ATOM 7351 C C . GLY B 1 398 ? -20.109 23.203 4.781 1 94.12 398 GLY B C 1
ATOM 7352 O O . GLY B 1 398 ? -19.125 23.156 5.52 1 94.12 398 GLY B O 1
ATOM 7353 N N . PHE B 1 399 ? -20.938 22.219 4.555 1 95.31 399 PHE B N 1
ATOM 7354 C CA . PHE B 1 399 ? -20.609 20.875 4.984 1 95.31 399 PHE B CA 1
ATOM 7355 C C . PHE B 1 399 ? -19.812 20.141 3.902 1 95.31 399 PHE B C 1
ATOM 7357 O O . PHE B 1 399 ? -20.391 19.719 2.891 1 95.31 399 PHE B O 1
ATOM 7364 N N . ILE B 1 400 ? -18.516 20.031 4.082 1 96.75 400 ILE B N 1
ATOM 7365 C CA . ILE B 1 400 ? -17.672 19.203 3.23 1 96.75 400 ILE B CA 1
ATOM 7366 C C . ILE B 1 400 ? -17.438 17.844 3.891 1 96.75 400 ILE B C 1
ATOM 7368 O O . ILE B 1 400 ? -16.969 17.766 5.023 1 96.75 400 ILE B O 1
ATOM 7372 N N . THR B 1 401 ? -17.734 16.781 3.24 1 97 401 THR B N 1
ATOM 7373 C CA . THR B 1 401 ? -17.734 15.453 3.842 1 97 401 THR B CA 1
ATOM 7374 C C . THR B 1 401 ? -16.312 15.023 4.191 1 97 401 THR B C 1
ATOM 7376 O O . THR B 1 401 ? -15.359 15.438 3.545 1 97 401 THR B O 1
ATOM 7379 N N . PRO B 1 402 ? -16.172 14.172 5.246 1 98.06 402 PRO B N 1
ATOM 7380 C CA . PRO B 1 402 ? -14.852 13.625 5.574 1 98.06 402 PRO B CA 1
ATOM 7381 C C . PRO B 1 402 ? -14.211 12.883 4.402 1 98.06 402 PRO B C 1
ATOM 7383 O O . PRO B 1 402 ? -12.992 12.938 4.23 1 98.06 402 PRO B O 1
ATOM 7386 N N . ARG B 1 403 ? -14.992 12.211 3.596 1 97.38 403 ARG B N 1
ATOM 7387 C CA . ARG B 1 403 ? -14.484 11.492 2.43 1 97.38 403 ARG B CA 1
ATOM 7388 C C . ARG B 1 403 ? -13.766 12.445 1.476 1 97.38 403 ARG B C 1
ATOM 7390 O O . ARG B 1 403 ? -12.758 12.078 0.871 1 97.38 403 ARG B O 1
ATOM 7397 N N . GLU B 1 404 ? -14.25 13.625 1.358 1 96.69 404 GLU B N 1
ATOM 7398 C CA . GLU B 1 404 ? -13.633 14.633 0.503 1 96.69 404 GLU B CA 1
ATOM 7399 C C . GLU B 1 404 ? -12.438 15.281 1.188 1 96.69 404 GLU B C 1
ATOM 7401 O O . GLU B 1 404 ? -11.414 15.539 0.549 1 96.69 404 GLU B O 1
ATOM 7406 N N . LEU B 1 405 ? -12.57 15.508 2.467 1 98 405 LEU B N 1
ATOM 7407 C CA . LEU B 1 405 ? -11.547 16.25 3.188 1 98 405 LEU B CA 1
ATOM 7408 C C . LEU B 1 405 ? -10.328 15.383 3.463 1 98 405 LEU B C 1
ATOM 7410 O O . LEU B 1 405 ? -9.234 15.898 3.689 1 98 405 LEU B O 1
ATOM 7414 N N . GLU B 1 406 ? -10.508 14.078 3.457 1 97.56 406 GLU B N 1
ATOM 7415 C CA . GLU B 1 406 ? -9.398 13.211 3.834 1 97.56 406 GLU B CA 1
ATOM 7416 C C . GLU B 1 406 ? -8.375 13.094 2.705 1 97.56 406 GLU B C 1
ATOM 7418 O O . GLU B 1 406 ? -7.262 12.617 2.916 1 97.56 406 GLU B O 1
ATOM 7423 N N . VAL B 1 407 ? -8.719 13.445 1.509 1 97.19 407 VAL B N 1
ATOM 7424 C CA . VAL B 1 407 ? -7.785 13.344 0.392 1 97.19 407 VAL B CA 1
ATOM 7425 C C . VAL B 1 407 ? -7.016 14.648 0.239 1 97.19 407 VAL B C 1
ATOM 7427 O O . VAL B 1 407 ? -7.539 15.727 0.543 1 97.19 407 VAL B O 1
ATOM 7430 N N . ALA B 1 408 ? -5.883 14.586 -0.279 1 97.88 408 ALA B N 1
ATOM 7431 C CA . ALA B 1 408 ? -4.992 15.734 -0.406 1 97.88 408 ALA B CA 1
ATOM 7432 C C . ALA B 1 408 ? -5.531 16.734 -1.419 1 97.88 408 ALA B C 1
ATOM 7434 O O . ALA B 1 408 ? -5.945 16.359 -2.518 1 97.88 408 ALA B O 1
ATOM 7435 N N . GLN B 1 409 ? -5.59 18.016 -1.002 1 97.81 409 GLN B N 1
ATOM 7436 C CA . GLN B 1 409 ? -5.812 19.062 -1.981 1 97.81 409 GLN B CA 1
ATOM 7437 C C . GLN B 1 409 ? -4.609 19.219 -2.91 1 97.81 409 GLN B C 1
ATOM 7439 O O . GLN B 1 409 ? -3.469 19.297 -2.451 1 97.81 409 GLN B O 1
ATOM 7444 N N . ARG B 1 410 ? -4.863 19.188 -4.16 1 97.5 410 ARG B N 1
ATOM 7445 C CA . ARG B 1 410 ? -3.775 19.141 -5.133 1 97.5 410 ARG B CA 1
ATOM 7446 C C . ARG B 1 410 ? -3.154 20.516 -5.328 1 97.5 410 ARG B C 1
ATOM 7448 O O . ARG B 1 410 ? -3.258 21.109 -6.406 1 97.5 410 ARG B O 1
ATOM 7455 N N . THR B 1 411 ? -2.482 21.047 -4.352 1 96.69 411 THR B N 1
ATOM 7456 C CA . THR B 1 411 ? -1.754 22.312 -4.391 1 96.69 411 THR B CA 1
ATOM 7457 C C . THR B 1 411 ? -0.381 22.125 -5.027 1 96.69 411 THR B C 1
ATOM 7459 O O . THR B 1 411 ? 0.435 23.047 -5.039 1 96.69 411 THR B O 1
ATOM 7462 N N . PHE B 1 412 ? -0.062 20.984 -5.496 1 97.31 412 PHE B N 1
ATOM 7463 C CA . PHE B 1 412 ? 1.22 20.578 -6.066 1 97.31 412 PHE B CA 1
ATOM 7464 C C . PHE B 1 412 ? 1.041 20.047 -7.477 1 97.31 412 PHE B C 1
ATOM 7466 O O . PHE B 1 412 ? -0.085 19.797 -7.914 1 97.31 412 PHE B O 1
ATOM 7473 N N . LEU B 1 413 ? 2.156 19.922 -8.172 1 96.88 413 LEU B N 1
ATOM 7474 C CA . LEU B 1 413 ? 2.211 19.297 -9.492 1 96.88 413 LEU B CA 1
ATOM 7475 C C . LEU B 1 413 ? 2.934 17.953 -9.422 1 96.88 413 LEU B C 1
ATOM 7477 O O . LEU B 1 413 ? 3.668 17.688 -8.469 1 96.88 413 LEU B O 1
ATOM 7481 N N . SER B 1 414 ? 2.605 17.109 -10.375 1 95.38 414 SER B N 1
ATOM 7482 C CA . SER B 1 414 ? 3.35 15.867 -10.477 1 95.38 414 SER B CA 1
ATOM 7483 C C . SER B 1 414 ? 4.824 16.125 -10.758 1 95.38 414 SER B C 1
ATOM 7485 O O . SER B 1 414 ? 5.223 17.25 -11.039 1 95.38 414 SER B O 1
ATOM 7487 N N . TRP B 1 415 ? 5.609 15.078 -10.68 1 93.94 415 TRP B N 1
ATOM 7488 C CA . TRP B 1 415 ? 7.047 15.148 -10.906 1 93.94 415 TRP B CA 1
ATOM 7489 C C . TRP B 1 415 ? 7.348 15.617 -12.328 1 93.94 415 TRP B C 1
ATOM 7491 O O . TRP B 1 415 ? 8.359 16.266 -12.57 1 93.94 415 TRP B O 1
ATOM 7501 N N . HIS B 1 416 ? 6.43 15.375 -13.219 1 92.44 416 HIS B N 1
ATOM 7502 C CA . HIS B 1 416 ? 6.57 15.781 -14.609 1 92.44 416 HIS B CA 1
ATOM 7503 C C . HIS B 1 416 ? 5.781 17.062 -14.891 1 92.44 416 HIS B C 1
ATOM 7505 O O . HIS B 1 416 ? 5.469 17.359 -16.047 1 92.44 416 HIS B O 1
ATOM 7511 N N . ARG B 1 417 ? 5.301 17.703 -13.875 1 93.12 417 ARG B N 1
ATOM 7512 C CA . ARG B 1 417 ? 4.695 19.031 -13.891 1 93.12 417 ARG B CA 1
ATOM 7513 C C . ARG B 1 417 ? 3.326 19 -14.562 1 93.12 417 ARG B C 1
ATOM 7515 O O . ARG B 1 417 ? 3.006 19.859 -15.383 1 93.12 417 ARG B O 1
ATOM 7522 N N . GLU B 1 418 ? 2.709 17.875 -14.297 1 91.38 418 GLU B N 1
ATOM 7523 C CA . GLU B 1 418 ? 1.317 17.734 -14.711 1 91.38 418 GLU B CA 1
ATOM 7524 C C . GLU B 1 418 ? 0.365 17.938 -13.539 1 91.38 418 GLU B C 1
ATOM 7526 O O . GLU B 1 418 ? 0.746 17.734 -12.383 1 91.38 418 GLU B O 1
ATOM 7531 N N . SER B 1 419 ? -0.849 18.297 -13.844 1 90.12 419 SER B N 1
ATOM 7532 C CA . SER B 1 419 ? -1.827 18.547 -12.789 1 90.12 419 SER B CA 1
ATOM 7533 C C . SER B 1 419 ? -2.9 17.469 -12.766 1 90.12 419 SER B C 1
ATOM 7535 O O . SER B 1 419 ? -3.836 17.531 -11.969 1 90.12 419 SER B O 1
ATOM 7537 N N . SER B 1 420 ? -2.68 16.5 -13.461 1 92.62 420 SER B N 1
ATOM 7538 C CA . SER B 1 420 ? -3.699 15.461 -13.555 1 92.62 420 SER B CA 1
ATOM 7539 C C . SER B 1 420 ? -3.719 14.594 -12.297 1 92.62 420 SER B C 1
ATOM 7541 O O . SER B 1 420 ? -2.664 14.234 -11.766 1 92.62 420 SER B O 1
ATOM 7543 N N . LYS B 1 421 ? -4.938 14.195 -11.883 1 95.38 421 LYS B N 1
ATOM 7544 C CA . LYS B 1 421 ? -5.105 13.367 -10.695 1 95.38 421 LYS B CA 1
ATOM 7545 C C . LYS B 1 421 ? -4.594 11.945 -10.938 1 95.38 421 LYS B C 1
ATOM 7547 O O . LYS B 1 421 ? -4.332 11.211 -9.984 1 95.38 421 LYS B O 1
ATOM 7552 N N . VAL B 1 422 ? -4.434 11.531 -12.156 1 95.88 422 VAL B N 1
ATOM 7553 C CA . VAL B 1 422 ? -4.078 10.148 -12.477 1 95.88 422 VAL B CA 1
ATOM 7554 C C . VAL B 1 422 ? -2.58 9.938 -12.266 1 95.88 422 VAL B C 1
ATOM 7556 O O . VAL B 1 422 ? -2.098 8.805 -12.289 1 95.88 422 VAL B O 1
ATOM 7559 N N . GLU B 1 423 ? -1.84 11.039 -12.016 1 96.81 423 GLU B N 1
ATOM 7560 C CA . GLU B 1 423 ? -0.386 10.992 -11.891 1 96.81 423 GLU B CA 1
ATOM 7561 C C . GLU B 1 423 ? 0.029 10.398 -10.547 1 96.81 423 GLU B C 1
ATOM 7563 O O . GLU B 1 423 ? 1.191 10.039 -10.352 1 96.81 423 GLU B O 1
ATOM 7568 N N . PHE B 1 424 ? -0.904 10.258 -9.633 1 98 424 PHE B N 1
ATOM 7569 C CA . PHE B 1 424 ? -0.559 9.945 -8.258 1 98 424 PHE B CA 1
ATOM 7570 C C . PHE B 1 424 ? -1.151 8.602 -7.844 1 98 424 PHE B C 1
ATOM 7572 O O . PHE B 1 424 ? -2.268 8.258 -8.242 1 98 424 PHE B O 1
ATOM 7579 N N . PRO B 1 425 ? -0.433 7.777 -7.086 1 97.56 425 PRO B N 1
ATOM 7580 C CA . PRO B 1 425 ? -0.987 6.531 -6.551 1 97.56 425 PRO B CA 1
ATOM 7581 C C . PRO B 1 425 ? -1.795 6.742 -5.273 1 97.56 425 PRO B C 1
ATOM 7583 O O . PRO B 1 425 ? -1.687 5.953 -4.332 1 97.56 425 PRO B O 1
ATOM 7586 N N . PHE B 1 426 ? -2.438 7.848 -5.129 1 97.69 426 PHE B N 1
ATOM 7587 C CA . PHE B 1 426 ? -3.404 8.258 -4.117 1 97.69 426 PHE B CA 1
ATOM 7588 C C . PHE B 1 426 ? -4.395 9.266 -4.688 1 97.69 426 PHE B C 1
ATOM 7590 O O . PHE B 1 426 ? -4.148 9.852 -5.742 1 97.69 426 PHE B O 1
ATOM 7597 N N . ASN B 1 427 ? -5.465 9.477 -4.062 1 98.06 427 ASN B N 1
ATOM 7598 C CA . ASN B 1 427 ? -6.477 10.398 -4.555 1 98.06 427 ASN B CA 1
ATOM 7599 C C . ASN B 1 427 ? -6.164 11.836 -4.152 1 98.06 427 ASN B C 1
ATOM 7601 O O . ASN B 1 427 ? -5.559 12.078 -3.107 1 98.06 427 ASN B O 1
ATOM 7605 N N . THR B 1 428 ? -6.559 12.703 -4.988 1 97.75 428 THR B N 1
ATOM 7606 C CA . THR B 1 428 ? -6.438 14.133 -4.727 1 97.75 428 THR B CA 1
ATOM 7607 C C . THR B 1 428 ? -7.738 14.859 -5.074 1 97.75 428 THR B C 1
ATOM 7609 O O . THR B 1 428 ? -8.539 14.359 -5.859 1 97.75 428 THR B O 1
ATOM 7612 N N . ARG B 1 429 ? -7.949 15.906 -4.441 1 96.38 429 ARG B N 1
ATOM 7613 C CA . ARG B 1 429 ? -9.047 16.781 -4.84 1 96.38 429 ARG B CA 1
ATOM 7614 C C . ARG B 1 429 ? -8.516 18.078 -5.453 1 96.38 429 ARG B C 1
ATOM 7616 O O . ARG B 1 429 ? -7.43 18.531 -5.098 1 96.38 429 ARG B O 1
ATOM 7623 N N . ALA B 1 430 ? -9.258 18.672 -6.289 1 95.19 430 ALA B N 1
ATOM 7624 C CA . ALA B 1 430 ? -8.82 19.828 -7.047 1 95.19 430 ALA B CA 1
ATOM 7625 C C . ALA B 1 430 ? -8.648 21.047 -6.137 1 95.19 430 ALA B C 1
ATOM 7627 O O . ALA B 1 430 ? -9.391 21.219 -5.164 1 95.19 430 ALA B O 1
ATOM 7628 N N . ASN B 1 431 ? -7.684 21.797 -6.426 1 94.75 431 ASN B N 1
ATOM 7629 C CA . ASN B 1 431 ? -7.559 23.156 -5.887 1 94.75 431 ASN B CA 1
ATOM 7630 C C . ASN B 1 431 ? -8.281 24.172 -6.758 1 94.75 431 ASN B C 1
ATOM 7632 O O . ASN B 1 431 ? -7.855 24.453 -7.875 1 94.75 431 ASN B O 1
ATOM 7636 N N . PRO B 1 432 ? -9.32 24.75 -6.242 1 93.5 432 PRO B N 1
ATOM 7637 C CA . PRO B 1 432 ? -10.109 25.672 -7.074 1 93.5 432 PRO B CA 1
ATOM 7638 C C . PRO B 1 432 ? -9.289 26.844 -7.586 1 93.5 432 PRO B C 1
ATOM 7640 O O . PRO B 1 432 ? -8.445 27.375 -6.863 1 93.5 432 PRO B O 1
ATOM 7643 N N . ASP B 1 433 ? -9.656 27.25 -8.781 1 91.31 433 ASP B N 1
ATOM 7644 C CA . ASP B 1 433 ? -9.023 28.453 -9.336 1 91.31 433 ASP B CA 1
ATOM 7645 C C . ASP B 1 433 ? -9.5 29.703 -8.617 1 91.31 433 ASP B C 1
ATOM 7647 O O . ASP B 1 433 ? -8.719 30.641 -8.414 1 91.31 433 ASP B O 1
ATOM 7651 N N . ASP B 1 434 ? -10.773 29.641 -8.312 1 89.44 434 ASP B N 1
ATOM 7652 C CA . ASP B 1 434 ? -11.344 30.734 -7.543 1 89.44 434 ASP B CA 1
ATOM 7653 C C . ASP B 1 434 ? -10.812 30.734 -6.109 1 89.44 434 ASP B C 1
ATOM 7655 O O . ASP B 1 434 ? -11.188 29.875 -5.305 1 89.44 434 ASP B O 1
ATOM 7659 N N . ILE B 1 435 ? -10.133 31.719 -5.73 1 87.75 435 ILE B N 1
ATOM 7660 C CA . ILE B 1 435 ? -9.453 31.812 -4.441 1 87.75 435 ILE B CA 1
ATOM 7661 C C . ILE B 1 435 ? -10.477 31.828 -3.316 1 87.75 435 ILE B C 1
ATOM 7663 O O . ILE B 1 435 ? -10.227 31.297 -2.229 1 87.75 435 ILE B O 1
ATOM 7667 N N . CYS B 1 436 ? -11.617 32.406 -3.57 1 89.25 436 CYS B N 1
ATOM 7668 C CA . CYS B 1 436 ? -12.641 32.531 -2.537 1 89.25 436 CYS B CA 1
ATOM 7669 C C . CYS B 1 436 ? -13.305 31.172 -2.264 1 89.25 436 CYS B C 1
ATOM 7671 O O . CYS B 1 436 ? -13.984 31.016 -1.254 1 89.25 436 CYS B O 1
ATOM 7673 N N . LYS B 1 437 ? -13.031 30.219 -3.152 1 91.19 437 LYS B N 1
ATOM 7674 C CA . LYS B 1 437 ? -13.578 28.891 -2.973 1 91.19 437 LYS B CA 1
ATOM 7675 C C . LYS B 1 437 ? -12.547 27.938 -2.359 1 91.19 437 LYS B C 1
ATOM 7677 O O . LYS B 1 437 ? -12.867 26.797 -2.016 1 91.19 437 LYS B O 1
ATOM 7682 N N . GLN B 1 438 ? -11.359 28.406 -2.246 1 93.44 438 GLN B N 1
ATOM 7683 C CA . GLN B 1 438 ? -10.336 27.625 -1.55 1 93.44 438 GLN B CA 1
ATOM 7684 C C . GLN B 1 438 ? -10.531 27.703 -0.038 1 93.44 438 GLN B C 1
ATOM 7686 O O . GLN B 1 438 ? -11.133 28.656 0.473 1 93.44 438 GLN B O 1
ATOM 7691 N N . PRO B 1 439 ? -10.086 26.719 0.669 1 95.5 439 PRO B N 1
ATOM 7692 C CA . PRO B 1 439 ? -10.164 26.828 2.129 1 95.5 439 PRO B CA 1
ATOM 7693 C C . PRO B 1 439 ? -9.391 28.016 2.686 1 95.5 439 PRO B C 1
ATOM 7695 O O . PRO B 1 439 ? -8.32 28.344 2.176 1 95.5 439 PRO B O 1
ATOM 7698 N N . THR B 1 440 ? -10.016 28.672 3.689 1 94.69 440 THR B N 1
ATOM 7699 C CA . THR B 1 440 ? -9.219 29.625 4.461 1 94.69 440 THR B CA 1
ATOM 7700 C C . THR B 1 440 ? -8.219 28.906 5.352 1 94.69 440 THR B C 1
ATOM 7702 O O . THR B 1 440 ? -8.594 28.031 6.129 1 94.69 440 THR B O 1
ATOM 7705 N N . ARG B 1 441 ? -7.027 29.297 5.254 1 96.38 441 ARG B N 1
ATOM 7706 C CA . ARG B 1 441 ? -5.98 28.547 5.945 1 96.38 441 ARG B CA 1
ATOM 7707 C C . ARG B 1 441 ? -5.406 29.359 7.105 1 96.38 441 ARG B C 1
ATOM 7709 O O . ARG B 1 441 ? -5.195 30.578 6.98 1 96.38 441 ARG B O 1
ATOM 7716 N N . PHE B 1 442 ? -5.277 28.734 8.227 1 96.88 442 PHE B N 1
ATOM 7717 C CA . PHE B 1 442 ? -4.582 29.25 9.406 1 96.88 442 PHE B CA 1
ATOM 7718 C C . PHE B 1 442 ? -3.361 28.391 9.727 1 96.88 442 PHE B C 1
ATOM 7720 O O . PHE B 1 442 ? -3.496 27.203 10.055 1 96.88 442 PHE B O 1
ATOM 7727 N N . PHE B 1 443 ? -2.168 28.938 9.648 1 97.88 443 PHE B N 1
ATOM 7728 C CA . PHE B 1 443 ? -0.942 28.188 9.852 1 97.88 443 PHE B CA 1
ATOM 7729 C C . PHE B 1 443 ? -0.437 28.344 11.281 1 97.88 443 PHE B C 1
ATOM 7731 O O . PHE B 1 443 ? -0.639 29.391 11.906 1 97.88 443 PHE B O 1
ATOM 7738 N N . MET B 1 444 ? 0.232 27.344 11.742 1 98.06 444 MET B N 1
ATOM 7739 C CA . MET B 1 444 ? 0.735 27.344 13.109 1 98.06 444 MET B CA 1
ATOM 7740 C C . MET B 1 444 ? 1.712 28.5 13.328 1 98.06 444 MET B C 1
ATOM 7742 O O . MET B 1 444 ? 2.648 28.688 12.547 1 98.06 444 MET B O 1
ATOM 7746 N N . ASP B 1 445 ? 1.441 29.188 14.312 1 96.88 445 ASP B N 1
ATOM 7747 C CA . ASP B 1 445 ? 2.316 30.281 14.711 1 96.88 445 ASP B CA 1
ATOM 7748 C C . ASP B 1 445 ? 3.152 29.906 15.93 1 96.88 445 ASP B C 1
ATOM 7750 O O . ASP B 1 445 ? 4.332 30.266 16.016 1 96.88 445 ASP B O 1
ATOM 7754 N N . SER B 1 446 ? 2.512 29.281 16.844 1 96.5 446 SER B N 1
ATOM 7755 C CA . SER B 1 446 ? 3.197 28.844 18.047 1 96.5 446 SER B CA 1
ATOM 7756 C C . SER B 1 446 ? 2.605 27.547 18.594 1 96.5 446 SER B C 1
ATOM 7758 O O . SER B 1 446 ? 1.455 27.219 18.297 1 96.5 446 SER B O 1
ATOM 7760 N N . VAL B 1 447 ? 3.408 26.828 19.312 1 96.94 447 VAL B N 1
ATOM 7761 C CA . VAL B 1 447 ? 2.992 25.562 19.922 1 96.94 447 VAL B CA 1
ATOM 7762 C C . VAL B 1 447 ? 3.646 25.422 21.297 1 96.94 447 VAL B C 1
ATOM 7764 O O . VAL B 1 447 ? 4.809 25.797 21.484 1 96.94 447 VAL B O 1
ATOM 7767 N N . LYS B 1 448 ? 2.855 24.969 22.266 1 94.81 448 LYS B N 1
ATOM 7768 C CA . LYS B 1 448 ? 3.334 24.781 23.641 1 94.81 448 LYS B CA 1
ATOM 7769 C C . LYS B 1 448 ? 2.975 23.391 24.156 1 94.81 448 LYS B C 1
ATOM 7771 O O . LYS B 1 448 ? 1.885 22.891 23.891 1 94.81 448 LYS B O 1
ATOM 7776 N N . GLY B 1 449 ? 3.977 22.828 24.828 1 91.75 449 GLY B N 1
ATOM 7777 C CA . GLY B 1 449 ? 3.73 21.547 25.469 1 91.75 449 GLY B CA 1
ATOM 7778 C C . GLY B 1 449 ? 2.877 21.656 26.719 1 91.75 449 GLY B C 1
ATOM 7779 O O . GLY B 1 449 ? 2.441 22.75 27.078 1 91.75 449 GLY B O 1
ATOM 7780 N N . PRO B 1 450 ? 2.629 20.422 27.25 1 86.75 450 PRO B N 1
ATOM 7781 C CA . PRO B 1 450 ? 1.807 20.453 28.453 1 86.75 450 PRO B CA 1
ATOM 7782 C C . PRO B 1 450 ? 2.484 21.188 29.609 1 86.75 450 PRO B C 1
ATOM 7784 O O . PRO B 1 450 ? 3.699 21.062 29.797 1 86.75 450 PRO B O 1
ATOM 7787 N N . ALA B 1 451 ? 1.714 22.109 30.172 1 74.06 451 ALA B N 1
ATOM 7788 C CA . ALA B 1 451 ? 2.219 22.75 31.375 1 74.06 451 ALA B CA 1
ATOM 7789 C C . ALA B 1 451 ? 2.352 21.75 32.531 1 74.06 451 ALA B C 1
ATOM 7791 O O . ALA B 1 451 ? 1.727 20.688 32.5 1 74.06 451 ALA B O 1
ATOM 7792 N N . HIS B 1 452 ? 3.412 21.875 33.375 1 64.69 452 HIS B N 1
ATOM 7793 C CA . HIS B 1 452 ? 3.678 21 34.531 1 64.69 452 HIS B CA 1
ATOM 7794 C C . HIS B 1 452 ? 2.383 20.562 35.188 1 64.69 452 HIS B C 1
ATOM 7796 O O . HIS B 1 452 ? 2.256 19.406 35.625 1 64.69 452 HIS B O 1
ATOM 7802 N N . ASP B 1 453 ? 1.434 21.344 35.375 1 57.44 453 ASP B N 1
ATOM 7803 C CA . ASP B 1 453 ? 0.205 21.031 36.094 1 57.44 453 ASP B CA 1
ATOM 7804 C C . ASP B 1 453 ? -0.891 20.578 35.156 1 57.44 453 ASP B C 1
ATOM 7806 O O . ASP B 1 453 ? -1.982 20.188 35.562 1 57.44 453 ASP B O 1
ATOM 7810 N N . SER B 1 454 ? -0.606 20.547 33.906 1 64.75 454 SER B N 1
ATOM 7811 C CA . SER B 1 454 ? -1.687 20.375 32.938 1 64.75 454 SER B CA 1
ATOM 7812 C C . SER B 1 454 ? -1.782 18.922 32.5 1 64.75 454 SER B C 1
ATOM 7814 O O . SER B 1 454 ? -0.788 18.188 32.531 1 64.75 454 SER B O 1
ATOM 7816 N N . GLN B 1 455 ? -2.885 18.172 32.719 1 66.06 455 GLN B N 1
ATOM 7817 C CA . GLN B 1 455 ? -3.371 16.844 32.375 1 66.06 455 GLN B CA 1
ATOM 7818 C C . GLN B 1 455 ? -3.01 16.484 30.938 1 66.06 455 GLN B C 1
ATOM 7820 O O . GLN B 1 455 ? -3.85 15.984 30.188 1 66.06 455 GLN B O 1
ATOM 7825 N N . ASP B 1 456 ? -1.748 16.797 30.391 1 82.88 456 ASP B N 1
ATOM 7826 C CA . ASP B 1 456 ? -1.264 16.312 29.109 1 82.88 456 ASP B CA 1
ATOM 7827 C C . ASP B 1 456 ? -1.916 17.078 27.953 1 82.88 456 ASP B C 1
ATOM 7829 O O . ASP B 1 456 ? -2.123 16.531 26.875 1 82.88 456 ASP B O 1
ATOM 7833 N N . LEU B 1 457 ? -2.289 18.328 28.266 1 91.19 457 LEU B N 1
ATOM 7834 C CA . LEU B 1 457 ? -2.926 19.156 27.25 1 91.19 457 LEU B CA 1
ATOM 7835 C C . LEU B 1 457 ? -1.9 20.031 26.531 1 91.19 457 LEU B C 1
ATOM 7837 O O . LEU B 1 457 ? -1.201 20.812 27.188 1 91.19 457 LEU B O 1
ATOM 7841 N N . MET B 1 458 ? -1.752 19.891 25.25 1 95.31 458 MET B N 1
ATOM 7842 C CA . MET B 1 458 ? -0.901 20.719 24.391 1 95.31 458 MET B CA 1
ATOM 7843 C C . MET B 1 458 ? -1.719 21.797 23.688 1 95.31 458 MET B C 1
ATOM 7845 O O . MET B 1 458 ? -2.936 21.672 23.547 1 95.31 458 MET B O 1
ATOM 7849 N N . GLU B 1 459 ? -1.031 22.891 23.375 1 96.56 459 GLU B N 1
ATOM 7850 C CA . GLU B 1 459 ? -1.737 24 22.75 1 96.56 459 GLU B CA 1
ATOM 7851 C C . GLU B 1 459 ? -0.958 24.547 21.547 1 96.56 459 GLU B C 1
ATOM 7853 O O . GLU B 1 459 ? 0.266 24.688 21.609 1 96.56 459 GLU B O 1
ATOM 7858 N N . ALA B 1 460 ? -1.633 24.766 20.5 1 97.62 460 ALA B N 1
ATOM 7859 C CA . ALA B 1 460 ? -1.068 25.438 19.328 1 97.62 460 ALA B CA 1
ATOM 7860 C C . ALA B 1 460 ? -1.969 26.578 18.859 1 97.62 460 ALA B C 1
ATOM 7862 O O . ALA B 1 460 ? -3.195 26.469 18.906 1 97.62 460 ALA B O 1
ATOM 7863 N N . VAL B 1 461 ? -1.336 27.656 18.516 1 97.81 461 VAL B N 1
ATOM 7864 C CA . VAL B 1 461 ? -2.057 28.812 17.984 1 97.81 461 VAL B CA 1
ATOM 7865 C C . VAL B 1 461 ? -1.793 28.938 16.484 1 97.81 461 VAL B C 1
ATOM 7867 O O . VAL B 1 461 ? -0.643 28.875 16.047 1 97.81 461 VAL B O 1
ATOM 7870 N N . PHE B 1 462 ? -2.84 29.062 15.773 1 97.69 462 PHE B N 1
ATOM 7871 C CA . PHE B 1 462 ? -2.777 29.188 14.32 1 97.69 462 PHE B CA 1
ATOM 7872 C C . PHE B 1 462 ? -3.225 30.578 13.891 1 97.69 462 PHE B C 1
ATOM 7874 O O . PHE B 1 462 ? -4.195 31.125 14.422 1 97.69 462 PHE B O 1
ATOM 7881 N N . VAL B 1 463 ? -2.506 31.172 12.914 1 96 463 VAL B N 1
ATOM 7882 C CA . VAL B 1 463 ? -2.824 32.5 12.445 1 96 463 VAL B CA 1
ATOM 7883 C C . VAL B 1 463 ? -3.191 32.469 10.969 1 96 463 VAL B C 1
ATOM 7885 O O . VAL B 1 463 ? -2.652 31.656 10.211 1 96 463 VAL B O 1
ATOM 7888 N N . ARG B 1 464 ? -4.074 33.312 10.609 1 93.44 464 ARG B N 1
ATOM 7889 C CA . ARG B 1 464 ? -4.613 33.375 9.258 1 93.44 464 ARG B CA 1
ATOM 7890 C C . ARG B 1 464 ? -3.514 33.688 8.242 1 93.44 464 ARG B C 1
ATOM 7892 O O . ARG B 1 464 ? -2.658 34.531 8.484 1 93.44 464 ARG B O 1
ATOM 7899 N N . GLU B 1 465 ? -3.525 32.906 7.168 1 90.44 465 GLU B N 1
ATOM 7900 C CA . GLU B 1 465 ? -2.621 33.156 6.051 1 90.44 465 GLU B CA 1
ATOM 7901 C C . GLU B 1 465 ? -2.92 34.5 5.398 1 90.44 465 GLU B C 1
ATOM 7903 O O . GLU B 1 465 ? -4.078 34.844 5.141 1 90.44 465 GLU B O 1
ATOM 7908 N N . PHE B 1 466 ? -1.889 35.281 5.262 1 75 466 PHE B N 1
ATOM 7909 C CA . PHE B 1 466 ? -2.039 36.594 4.652 1 75 466 PHE B CA 1
ATOM 7910 C C . PHE B 1 466 ? -2.08 36.469 3.133 1 75 466 PHE B C 1
ATOM 7912 O O . PHE B 1 466 ? -1.128 36 2.514 1 75 466 PHE B O 1
ATOM 7919 N N . ASN B 1 467 ? -3.207 36.531 2.605 1 65.69 467 ASN B N 1
ATOM 7920 C CA . ASN B 1 467 ? -3.242 36.531 1.146 1 65.69 467 ASN B CA 1
ATOM 7921 C C . ASN B 1 467 ? -3.508 37.906 0.576 1 65.69 467 ASN B C 1
ATOM 7923 O O . ASN B 1 467 ? -4.527 38.531 0.889 1 65.69 467 ASN B O 1
ATOM 7927 N N . GLY B 1 468 ? -2.529 38.969 0.645 1 56.22 468 GLY B N 1
ATOM 7928 C CA . GLY B 1 468 ? -2.568 40.344 0.199 1 56.22 468 GLY B CA 1
ATOM 7929 C C . GLY B 1 468 ? -3.816 40.688 -0.594 1 56.22 468 GLY B C 1
ATOM 7930 O O . GLY B 1 468 ? -4.223 41.844 -0.659 1 56.22 468 GLY B O 1
ATOM 7931 N N . GLN B 1 469 ? -4.016 39.969 -1.712 1 52.81 469 GLN B N 1
ATOM 7932 C CA . GLN B 1 469 ? -4.711 40.594 -2.84 1 52.81 469 GLN B CA 1
ATOM 7933 C C . GLN B 1 469 ? -6.223 40.531 -2.66 1 52.81 469 GLN B C 1
ATOM 7935 O O . GLN B 1 469 ? -6.949 41.438 -3.07 1 52.81 469 GLN B O 1
ATOM 7940 N N . MET B 1 470 ? -6.871 39.312 -2.598 1 59.28 470 MET B N 1
ATOM 7941 C CA . MET B 1 470 ? -8.25 39.156 -3.053 1 59.28 470 MET B CA 1
ATOM 7942 C C . MET B 1 470 ? -9.203 39.062 -1.867 1 59.28 470 MET B C 1
ATOM 7944 O O . MET B 1 470 ? -8.93 38.344 -0.903 1 59.28 470 MET B O 1
ATOM 7948 N N . ASP B 1 471 ? -10.141 40.125 -1.751 1 67.31 471 ASP B N 1
ATOM 7949 C CA . ASP B 1 471 ? -11.094 40.406 -0.678 1 67.31 471 ASP B CA 1
ATOM 7950 C C . ASP B 1 471 ? -12.273 39.438 -0.744 1 67.31 471 ASP B C 1
ATOM 7952 O O . ASP B 1 471 ? -13.109 39.531 -1.651 1 67.31 471 ASP B O 1
ATOM 7956 N N . CYS B 1 472 ? -12.172 38.281 -0.143 1 84.56 472 CYS B N 1
ATOM 7957 C CA . CYS B 1 472 ? -13.289 37.375 0.017 1 84.56 472 CYS B CA 1
ATOM 7958 C C . CYS B 1 472 ? -14.078 37.656 1.284 1 84.56 472 CYS B C 1
ATOM 7960 O O . CYS B 1 472 ? -14.828 36.812 1.771 1 84.56 472 CYS B O 1
ATOM 7962 N N . ALA B 1 473 ? -13.984 38.812 1.785 1 83.62 473 ALA B N 1
ATOM 7963 C CA . ALA B 1 473 ? -14.477 39.156 3.125 1 83.62 473 ALA B CA 1
ATOM 7964 C C . ALA B 1 473 ? -15.992 39 3.203 1 83.62 473 ALA B C 1
ATOM 7966 O O . ALA B 1 473 ? -16.516 38.438 4.16 1 83.62 473 ALA B O 1
ATOM 7967 N N . GLU B 1 474 ? -16.672 39.531 2.236 1 84.38 474 GLU B N 1
ATOM 7968 C CA . GLU B 1 474 ? -18.141 39.5 2.271 1 84.38 474 GLU B CA 1
ATOM 7969 C C . GLU B 1 474 ? -18.656 38.062 2.164 1 84.38 474 GLU B C 1
ATOM 7971 O O . GLU B 1 474 ? -19.594 37.688 2.875 1 84.38 474 GLU B O 1
ATOM 7976 N N . GLN B 1 475 ? -18.031 37.281 1.422 1 86.06 475 GLN B N 1
ATOM 7977 C CA . GLN B 1 475 ? -18.484 35.906 1.156 1 86.06 475 GLN B CA 1
ATOM 7978 C C . GLN B 1 475 ? -18.141 35 2.32 1 86.06 475 GLN B C 1
ATOM 7980 O O . GLN B 1 475 ? -18.812 33.969 2.52 1 86.06 475 GLN B O 1
ATOM 7985 N N . LEU B 1 476 ? -17.188 35.344 3.098 1 89.88 476 LEU B N 1
ATOM 7986 C CA . LEU B 1 476 ? -16.672 34.438 4.113 1 89.88 476 LEU B CA 1
ATOM 7987 C C . LEU B 1 476 ? -17.062 34.906 5.512 1 89.88 476 LEU B C 1
ATOM 7989 O O . LEU B 1 476 ? -16.484 34.469 6.504 1 89.88 476 LEU B O 1
ATOM 7993 N N . GLN B 1 477 ? -18 35.781 5.527 1 87.88 477 GLN B N 1
ATOM 7994 C CA . GLN B 1 477 ? -18.484 36.188 6.852 1 87.88 477 GLN B CA 1
ATOM 7995 C C . GLN B 1 477 ? -19.219 35.031 7.527 1 87.88 477 GLN B C 1
ATOM 7997 O O . GLN B 1 477 ? -19.953 34.281 6.875 1 87.88 477 GLN B O 1
ATOM 8002 N N . PRO B 1 478 ? -18.938 34.781 8.891 1 89.75 478 PRO B N 1
ATOM 8003 C CA . PRO B 1 478 ? -18.172 35.625 9.828 1 89.75 478 PRO B CA 1
ATOM 8004 C C . PRO B 1 478 ? -16.703 35.219 9.891 1 89.75 478 PRO B C 1
ATOM 8006 O O . PRO B 1 478 ? -15.945 35.75 10.703 1 89.75 478 PRO B O 1
ATOM 8009 N N . LEU B 1 479 ? -16.266 34.281 9.141 1 92.19 479 LEU B N 1
ATOM 8010 C CA . LEU B 1 479 ? -14.906 33.75 9.195 1 92.19 479 LEU B CA 1
ATOM 8011 C C . LEU B 1 479 ? -13.891 34.844 8.859 1 92.19 479 LEU B C 1
ATOM 8013 O O . LEU B 1 479 ? -12.75 34.781 9.32 1 92.19 479 LEU B O 1
ATOM 8017 N N . SER B 1 480 ? -14.328 35.75 8.039 1 90.56 480 SER B N 1
ATOM 8018 C CA . SER B 1 480 ? -13.414 36.812 7.57 1 90.56 480 SER B CA 1
ATOM 8019 C C . SER B 1 480 ? -12.844 37.594 8.734 1 90.56 480 SER B C 1
ATOM 8021 O O . SER B 1 480 ? -11.766 38.188 8.617 1 90.56 480 SER B O 1
ATOM 8023 N N . ALA B 1 481 ? -13.57 37.594 9.852 1 90.56 481 ALA B N 1
ATOM 8024 C CA . ALA B 1 481 ? -13.125 38.375 11.016 1 90.56 481 ALA B CA 1
ATOM 8025 C C . ALA B 1 481 ? -12.141 37.562 11.852 1 90.56 481 ALA B C 1
ATOM 8027 O O . ALA B 1 481 ? -11.414 38.094 12.68 1 90.56 481 ALA B O 1
ATOM 8028 N N . VAL B 1 482 ? -12.148 36.281 11.672 1 94.31 482 VAL B N 1
ATOM 8029 C CA . VAL B 1 482 ? -11.336 35.406 12.508 1 94.31 482 VAL B CA 1
ATOM 8030 C C . VAL B 1 482 ? -9.859 35.594 12.156 1 94.31 482 VAL B C 1
ATOM 8032 O O . VAL B 1 482 ? -9.469 35.438 10.992 1 94.31 482 VAL B O 1
ATOM 8035 N N . LYS B 1 483 ? -9.016 35.812 13.18 1 93.06 483 LYS B N 1
ATOM 8036 C CA . LYS B 1 483 ? -7.586 36.031 12.969 1 93.06 483 LYS B CA 1
ATOM 8037 C C . LYS B 1 483 ? -6.762 34.875 13.516 1 93.06 483 LYS B C 1
ATOM 8039 O O . LYS B 1 483 ? -5.648 34.625 13.047 1 93.06 483 LYS B O 1
ATOM 8044 N N . ARG B 1 484 ? -7.383 34.281 14.539 1 96.25 484 ARG B N 1
ATOM 8045 C CA . ARG B 1 484 ? -6.613 33.25 15.219 1 96.25 484 ARG B CA 1
ATOM 8046 C C . ARG B 1 484 ? -7.5 32.062 15.586 1 96.25 484 ARG B C 1
ATOM 8048 O O . ARG B 1 484 ? -8.664 32.219 15.938 1 96.25 484 ARG B O 1
ATOM 8055 N N . ILE B 1 485 ? -6.875 30.891 15.492 1 98.31 485 ILE B N 1
ATOM 8056 C CA . ILE B 1 485 ? -7.5 29.656 15.969 1 98.31 485 ILE B CA 1
ATOM 8057 C C . ILE B 1 485 ? -6.582 28.969 16.984 1 98.31 485 ILE B C 1
ATOM 8059 O O . ILE B 1 485 ? -5.406 28.734 16.688 1 98.31 485 ILE B O 1
ATOM 8063 N N . ARG B 1 486 ? -7.066 28.797 18.156 1 98.25 486 ARG B N 1
ATOM 8064 C CA . ARG B 1 486 ? -6.352 28.047 19.188 1 98.25 486 ARG B CA 1
ATOM 8065 C C . ARG B 1 486 ? -6.809 26.594 19.219 1 98.25 486 ARG B C 1
ATOM 8067 O O . ARG B 1 486 ? -8.008 26.312 19.344 1 98.25 486 ARG B O 1
ATOM 8074 N N . VAL B 1 487 ? -5.891 25.672 19.062 1 98.25 487 VAL B N 1
ATOM 8075 C CA . VAL B 1 487 ? -6.199 24.25 19.109 1 98.25 487 VAL B CA 1
ATOM 8076 C C . VAL B 1 487 ? -5.559 23.625 20.344 1 98.25 487 VAL B C 1
ATOM 8078 O O . VAL B 1 487 ? -4.344 23.719 20.547 1 98.25 487 VAL B O 1
ATOM 8081 N N . MET B 1 488 ? -6.371 23.062 21.188 1 96.81 488 MET B N 1
ATOM 8082 C CA . MET B 1 488 ? -5.914 22.281 22.344 1 96.81 488 MET B CA 1
ATOM 8083 C C . MET B 1 488 ? -6.027 20.797 22.062 1 96.81 488 MET B C 1
ATOM 8085 O O . MET B 1 488 ? -7.07 20.312 21.594 1 96.81 488 MET B O 1
ATOM 8089 N N . ARG B 1 489 ? -4.941 20.094 22.266 1 95.31 489 ARG B N 1
ATOM 8090 C CA . ARG B 1 489 ? -4.914 18.672 21.984 1 95.31 489 ARG B CA 1
ATOM 8091 C C . ARG B 1 489 ? -4.426 17.875 23.203 1 95.31 489 ARG B C 1
ATOM 8093 O O . ARG B 1 489 ? -3.42 18.25 23.812 1 95.31 489 ARG B O 1
ATOM 8100 N N . LYS B 1 490 ? -5.141 16.875 23.484 1 89.62 490 LYS B N 1
ATOM 8101 C CA . LYS B 1 490 ? -4.695 15.945 24.531 1 89.62 490 LYS B CA 1
ATOM 8102 C C . LYS B 1 490 ? -3.662 14.961 23.984 1 89.62 490 LYS B C 1
ATOM 8104 O O . LYS B 1 490 ? -3.844 14.406 22.891 1 89.62 490 LYS B O 1
ATOM 8109 N N . LYS B 1 491 ? -2.611 14.828 24.766 1 84.94 491 LYS B N 1
ATOM 8110 C CA . LYS B 1 491 ? -1.585 13.875 24.344 1 84.94 491 LYS B CA 1
ATOM 8111 C C . LYS B 1 491 ? -2.115 12.445 24.375 1 84.94 491 LYS B C 1
ATOM 8113 O O . LYS B 1 491 ? -2.777 12.039 25.344 1 84.94 491 LYS B O 1
ATOM 8118 N N . THR B 1 492 ? -1.989 11.789 23.25 1 77.69 492 THR B N 1
ATOM 8119 C CA . THR B 1 492 ? -2.375 10.383 23.188 1 77.69 492 THR B CA 1
ATOM 8120 C C . THR B 1 492 ? -1.165 9.477 23.422 1 77.69 492 THR B C 1
ATOM 8122 O O . THR B 1 492 ? -0.229 9.477 22.609 1 77.69 492 THR B O 1
ATOM 8125 N N . HIS B 1 493 ? -1.181 8.781 24.516 1 73 493 HIS B N 1
ATOM 8126 C CA . HIS B 1 493 ? -0.082 7.867 24.812 1 73 493 HIS B CA 1
ATOM 8127 C C . HIS B 1 493 ? -0.08 6.68 23.844 1 73 493 HIS B C 1
ATOM 8129 O O . HIS B 1 493 ? -1.119 6.051 23.625 1 73 493 HIS B O 1
ATOM 8135 N N . GLU B 1 494 ? 0.98 6.379 23.266 1 72.88 494 GLU B N 1
ATOM 8136 C CA . GLU B 1 494 ? 1.183 5.223 22.391 1 72.88 494 GLU B CA 1
ATOM 8137 C C . GLU B 1 494 ? 0.213 5.246 21.219 1 72.88 494 GLU B C 1
ATOM 8139 O O . GLU B 1 494 ? -0.417 4.23 20.906 1 72.88 494 GLU B O 1
ATOM 8144 N N . LEU B 1 495 ? 0.062 6.406 20.672 1 75.88 495 LEU B N 1
ATOM 8145 C CA . LEU B 1 495 ? -0.884 6.625 19.578 1 75.88 495 LEU B CA 1
ATOM 8146 C C . LEU B 1 495 ? -0.714 5.57 18.5 1 75.88 495 LEU B C 1
ATOM 8148 O O . LEU B 1 495 ? -1.697 4.992 18.031 1 75.88 495 LEU B O 1
ATOM 8152 N N . TRP B 1 496 ? 0.462 5.195 18.219 1 77.06 496 TRP B N 1
ATOM 8153 C CA . TRP B 1 496 ? 0.686 4.359 17.047 1 77.06 496 TRP B CA 1
ATOM 8154 C C . TRP B 1 496 ? 0.852 2.896 17.453 1 77.06 496 TRP B C 1
ATOM 8156 O O . TRP B 1 496 ? 1.138 2.045 16.609 1 77.06 496 TRP B O 1
ATOM 8166 N N . TYR B 1 497 ? 0.631 2.631 18.672 1 71.88 497 TYR B N 1
ATOM 8167 C CA . TYR B 1 497 ? 0.477 1.253 19.125 1 71.88 497 TYR B CA 1
ATOM 8168 C C . TYR B 1 497 ? -0.995 0.866 19.219 1 71.88 497 TYR B C 1
ATOM 8170 O O . TYR B 1 497 ? -1.325 -0.3 19.438 1 71.88 497 TYR B O 1
ATOM 8178 N N . GLN B 1 498 ? -1.747 1.914 18.906 1 76.19 498 GLN B N 1
ATOM 8179 C CA . GLN B 1 498 ? -3.186 1.685 18.812 1 76.19 498 GLN B CA 1
ATOM 8180 C C . GLN B 1 498 ? -3.619 1.524 17.359 1 76.19 498 GLN B C 1
ATOM 8182 O O . GLN B 1 498 ? -2.814 1.706 16.438 1 76.19 498 GLN B O 1
ATOM 8187 N N . THR B 1 499 ? -4.891 1.08 17.25 1 87.81 499 THR B N 1
ATOM 8188 C CA . THR B 1 499 ? -5.469 1.008 15.914 1 87.81 499 THR B CA 1
ATOM 8189 C C . THR B 1 499 ? -5.57 2.398 15.297 1 87.81 499 THR B C 1
ATOM 8191 O O . THR B 1 499 ? -5.949 3.357 15.969 1 87.81 499 THR B O 1
ATOM 8194 N N . PRO B 1 500 ? -5.145 2.496 14.086 1 91.56 500 PRO B N 1
ATOM 8195 C CA . PRO B 1 500 ? -5.172 3.809 13.438 1 91.56 500 PRO B CA 1
ATOM 8196 C C . PRO B 1 500 ? -6.586 4.367 13.289 1 91.56 500 PRO B C 1
ATOM 8198 O O . PRO B 1 500 ? -7.465 3.691 12.75 1 91.56 500 PRO B O 1
ATOM 8201 N N . ARG B 1 501 ? -6.797 5.559 13.781 1 95.81 501 ARG B N 1
ATOM 8202 C CA . ARG B 1 501 ? -8.055 6.289 13.664 1 95.81 501 ARG B CA 1
ATOM 8203 C C . ARG B 1 501 ? -7.824 7.793 13.797 1 95.81 501 ARG B C 1
ATOM 8205 O O . ARG B 1 501 ? -7.031 8.234 14.633 1 95.81 501 ARG B O 1
ATOM 8212 N N . ARG B 1 502 ? -8.461 8.539 13.016 1 96.62 502 ARG B N 1
ATOM 8213 C CA . ARG B 1 502 ? -8.383 9.992 13.156 1 96.62 502 ARG B CA 1
ATOM 8214 C C . ARG B 1 502 ? -8.969 10.445 14.484 1 96.62 502 ARG B C 1
ATOM 8216 O O . ARG B 1 502 ? -9.992 9.922 14.93 1 96.62 502 ARG B O 1
ATOM 8223 N N . SER B 1 503 ? -8.305 11.398 15.055 1 95.62 503 SER B N 1
ATOM 8224 C CA . SER B 1 503 ? -8.852 12.008 16.266 1 95.62 503 SER B CA 1
ATOM 8225 C C . SER B 1 503 ? -10.055 12.891 15.945 1 95.62 503 SER B C 1
ATOM 8227 O O . SER B 1 503 ? -10.156 13.438 14.844 1 95.62 503 SER B O 1
ATOM 8229 N N . CYS B 1 504 ? -10.914 12.977 16.906 1 96.44 504 CYS B N 1
ATOM 8230 C CA . CYS B 1 504 ? -12.062 13.859 16.766 1 96.44 504 CYS B CA 1
ATOM 8231 C C . CYS B 1 504 ? -11.727 15.273 17.219 1 96.44 504 CYS B C 1
ATOM 8233 O O . CYS B 1 504 ? -10.758 15.477 17.953 1 96.44 504 CYS B O 1
ATOM 8235 N N . CYS B 1 505 ? -12.414 16.25 16.672 1 97.12 505 CYS B N 1
ATOM 8236 C CA . CYS B 1 505 ? -12.273 17.625 17.141 1 97.12 505 CYS B CA 1
ATOM 8237 C C . CYS B 1 505 ? -13.641 18.266 17.375 1 97.12 505 CYS B C 1
ATOM 8239 O O . CYS B 1 505 ? -14.656 17.734 16.938 1 97.12 505 CYS B O 1
ATOM 8241 N N . ARG B 1 506 ? -13.617 19.312 18.234 1 95.75 506 ARG B N 1
ATOM 8242 C CA . ARG B 1 506 ? -14.82 20.031 18.625 1 95.75 506 ARG B CA 1
ATOM 8243 C C . ARG B 1 506 ? -14.57 21.531 18.719 1 95.75 506 ARG B C 1
ATOM 8245 O O . ARG B 1 506 ? -13.609 21.969 19.344 1 95.75 506 ARG B O 1
ATOM 8252 N N . ILE B 1 507 ? -15.43 22.234 18.047 1 96.31 507 ILE B N 1
ATOM 8253 C CA . ILE B 1 507 ? -15.375 23.672 18.188 1 96.31 507 ILE B CA 1
ATOM 8254 C C . ILE B 1 507 ? -15.969 24.094 19.531 1 96.31 507 ILE B C 1
ATOM 8256 O O . ILE B 1 507 ? -17.172 23.922 19.766 1 96.31 507 ILE B O 1
ATOM 8260 N N . ARG B 1 508 ? -15.211 24.609 20.406 1 93.69 508 ARG B N 1
ATOM 8261 C CA . ARG B 1 508 ? -15.664 24.922 21.75 1 93.69 508 ARG B CA 1
ATOM 8262 C C . ARG B 1 508 ? -16.141 26.359 21.859 1 93.69 508 ARG B C 1
ATOM 8264 O O . ARG B 1 508 ? -17.094 26.656 22.594 1 93.69 508 ARG B O 1
ATOM 8271 N N . LYS B 1 509 ? -15.398 27.188 21.219 1 91.19 509 LYS B N 1
ATOM 8272 C CA . LYS B 1 509 ? -15.711 28.609 21.312 1 91.19 509 LYS B CA 1
ATOM 8273 C C . LYS B 1 509 ? -15.383 29.328 20 1 91.19 509 LYS B C 1
ATOM 8275 O O . LYS B 1 509 ? -14.344 29.062 19.391 1 91.19 509 LYS B O 1
ATOM 8280 N N . TRP B 1 510 ? -16.281 30.047 19.5 1 92.38 510 TRP B N 1
ATOM 8281 C CA . TRP B 1 510 ? -16.062 31 18.406 1 92.38 510 TRP B CA 1
ATOM 8282 C C . TRP B 1 510 ? -16.562 32.375 18.781 1 92.38 510 TRP B C 1
ATOM 8284 O O . TRP B 1 510 ? -17.766 32.625 18.797 1 92.38 510 TRP B O 1
ATOM 8294 N N . LYS B 1 511 ? -15.648 33.188 19.203 1 89.06 511 LYS B N 1
ATOM 8295 C CA . LYS B 1 511 ? -15.984 34.562 19.625 1 89.06 511 LYS B CA 1
ATOM 8296 C C . LYS B 1 511 ? -15.125 35.594 18.891 1 89.06 511 LYS B C 1
ATOM 8298 O O . LYS B 1 511 ? -13.898 35.531 18.969 1 89.06 511 LYS B O 1
ATOM 8303 N N . ASN B 1 512 ? -15.805 36.469 18.234 1 86.94 512 ASN B N 1
ATOM 8304 C CA . ASN B 1 512 ? -15.156 37.562 17.516 1 86.94 512 ASN B CA 1
ATOM 8305 C C . ASN B 1 512 ? -14.078 37.031 16.562 1 86.94 512 ASN B C 1
ATOM 8307 O O . ASN B 1 512 ? -14.367 36.281 15.641 1 86.94 512 ASN B O 1
ATOM 8311 N N . GLU B 1 513 ? -12.82 37.312 17.031 1 91.44 513 GLU B N 1
ATOM 8312 C CA . GLU B 1 513 ? -11.703 37.031 16.125 1 91.44 513 GLU B CA 1
ATOM 8313 C C . GLU B 1 513 ? -10.992 35.75 16.484 1 91.44 513 GLU B C 1
ATOM 8315 O O . GLU B 1 513 ? -9.953 35.406 15.906 1 91.44 513 GLU B O 1
ATOM 8320 N N . ASN B 1 514 ? -11.625 35 17.375 1 95.94 514 ASN B N 1
ATOM 8321 C CA . ASN B 1 514 ? -10.914 33.812 17.859 1 95.94 514 ASN B CA 1
ATOM 8322 C C . ASN B 1 514 ? -11.805 32.562 17.859 1 95.94 514 ASN B C 1
ATOM 8324 O O . ASN B 1 514 ? -12.992 32.656 18.172 1 95.94 514 ASN B O 1
ATOM 8328 N N . ILE B 1 515 ? -11.25 31.438 17.484 1 97.69 515 ILE B N 1
ATOM 8329 C CA . ILE B 1 515 ? -11.914 30.141 17.578 1 97.69 515 ILE B CA 1
ATOM 8330 C C . ILE B 1 515 ? -11.078 29.188 18.422 1 97.69 515 ILE B C 1
ATOM 8332 O O . ILE B 1 515 ? -9.852 29.141 18.281 1 97.69 515 ILE B O 1
ATOM 8336 N N . ASP B 1 516 ? -11.727 28.5 19.344 1 97.88 516 ASP B N 1
ATOM 8337 C CA . ASP B 1 516 ? -11.094 27.453 20.125 1 97.88 516 ASP B CA 1
ATOM 8338 C C . ASP B 1 516 ? -11.57 26.062 19.688 1 97.88 516 ASP B C 1
ATOM 8340 O O . ASP B 1 516 ? -12.773 25.797 19.656 1 97.88 516 ASP B O 1
ATOM 8344 N N . ILE B 1 517 ? -10.578 25.219 19.375 1 98.12 517 ILE B N 1
ATOM 8345 C CA . ILE B 1 517 ? -10.875 23.859 18.953 1 98.12 517 ILE B CA 1
ATOM 8346 C C . ILE B 1 517 ? -10.188 22.859 19.875 1 98.12 517 ILE B C 1
ATOM 8348 O O . ILE B 1 517 ? -9.023 23.031 20.234 1 98.12 517 ILE B O 1
ATOM 8352 N N . HIS B 1 518 ? -10.891 21.859 20.312 1 96.81 518 HIS B N 1
ATOM 8353 C CA . HIS B 1 518 ? -10.328 20.75 21.094 1 96.81 518 HIS B CA 1
ATOM 8354 C C . HIS B 1 518 ? -10.18 19.5 20.234 1 96.81 518 HIS B C 1
ATOM 8356 O O . HIS B 1 518 ? -11.117 19.109 19.531 1 96.81 518 HIS B O 1
ATOM 8362 N N . VAL B 1 519 ? -8.969 18.906 20.234 1 96.75 519 VAL B N 1
ATOM 8363 C CA . VAL B 1 519 ? -8.695 17.672 19.5 1 96.75 519 VAL B CA 1
ATOM 8364 C C . VAL B 1 519 ? -8.328 16.562 20.484 1 96.75 519 VAL B C 1
ATOM 8366 O O . VAL B 1 519 ? -7.613 16.797 21.453 1 96.75 519 VAL B O 1
ATOM 8369 N N . GLY B 1 520 ? -8.852 15.383 20.266 1 93.38 520 GLY B N 1
ATOM 8370 C CA . GLY B 1 520 ? -8.539 14.219 21.078 1 93.38 520 GLY B CA 1
ATOM 8371 C C . GLY B 1 520 ? -9.18 12.945 20.562 1 93.38 520 GLY B C 1
ATOM 8372 O O . GLY B 1 520 ? -9.734 12.922 19.469 1 93.38 520 GLY B O 1
ATOM 8373 N N . GLU B 1 521 ? -9.008 11.945 21.312 1 92.25 521 GLU B N 1
ATOM 8374 C CA . GLU B 1 521 ? -9.625 10.672 20.953 1 92.25 521 GLU B CA 1
ATOM 8375 C C . GLU B 1 521 ? -11.141 10.797 20.844 1 92.25 521 GLU B C 1
ATOM 8377 O O . GLU B 1 521 ? -11.758 11.531 21.625 1 92.25 521 GLU B O 1
ATOM 8382 N N . CYS B 1 522 ? -11.672 10.062 19.906 1 93.81 522 CYS B N 1
ATOM 8383 C CA . CYS B 1 522 ? -13.125 10.07 19.75 1 93.81 522 CYS B CA 1
ATOM 8384 C C . CYS B 1 522 ? -13.789 9.391 20.953 1 93.81 522 CYS B C 1
ATOM 8386 O O . CYS B 1 522 ? -13.32 8.359 21.422 1 93.81 522 CYS B O 1
ATOM 8388 N N . GLU B 1 523 ? -14.836 9.992 21.375 1 92.31 523 GLU B N 1
ATOM 8389 C CA . GLU B 1 523 ? -15.656 9.367 22.406 1 92.31 523 GLU B CA 1
ATOM 8390 C C . GLU B 1 523 ? -16.422 8.172 21.859 1 92.31 523 GLU B C 1
ATOM 8392 O O . GLU B 1 523 ? -16.484 7.973 20.641 1 92.31 523 GLU B O 1
ATOM 8397 N N . GLU B 1 524 ? -16.969 7.379 22.781 1 89.56 524 GLU B N 1
ATOM 8398 C CA . GLU B 1 524 ? -17.75 6.223 22.344 1 89.56 524 GLU B CA 1
ATOM 8399 C C . GLU B 1 524 ? -18.906 6.645 21.453 1 89.56 524 GLU B C 1
ATOM 8401 O O . GLU B 1 524 ? -19.688 7.531 21.812 1 89.56 524 GLU B O 1
ATOM 8406 N N . GLY B 1 525 ? -18.922 6.125 20.359 1 89.19 525 GLY B N 1
ATOM 8407 C CA . GLY B 1 525 ? -20.016 6.402 19.438 1 89.19 525 GLY B CA 1
ATOM 8408 C C . GLY B 1 525 ? -19.812 7.664 18.625 1 89.19 525 GLY B C 1
ATOM 8409 O O . GLY B 1 525 ? -20.609 7.984 17.75 1 89.19 525 GLY B O 1
ATOM 8410 N N . GLU B 1 526 ? -18.75 8.305 18.875 1 94.25 526 GLU B N 1
ATOM 8411 C CA . GLU B 1 526 ? -18.5 9.562 18.188 1 94.25 526 GLU B CA 1
ATOM 8412 C C . GLU B 1 526 ? -17.891 9.312 16.797 1 94.25 526 GLU B C 1
ATOM 8414 O O . GLU B 1 526 ? -17.031 8.445 16.641 1 94.25 526 GLU B O 1
ATOM 8419 N N . SER B 1 527 ? -18.469 9.969 15.781 1 96.31 527 SER B N 1
ATOM 8420 C CA . SER B 1 527 ? -17.891 10.031 14.438 1 96.31 527 SER B CA 1
ATOM 8421 C C . SER B 1 527 ? -17.406 11.43 14.117 1 96.31 527 SER B C 1
ATOM 8423 O O . SER B 1 527 ? -17.609 12.367 14.891 1 96.31 527 SER B O 1
ATOM 8425 N N . LEU B 1 528 ? -16.719 11.578 13.016 1 96.94 528 LEU B N 1
ATOM 8426 C CA . LEU B 1 528 ? -16.156 12.867 12.641 1 96.94 528 LEU B CA 1
ATOM 8427 C C . LEU B 1 528 ? -17.266 13.852 12.289 1 96.94 528 LEU B C 1
ATOM 8429 O O . LEU B 1 528 ? -17.031 15.062 12.242 1 96.94 528 LEU B O 1
ATOM 8433 N N . VAL B 1 529 ? -18.453 13.328 12.07 1 95.69 529 VAL B N 1
ATOM 8434 C CA . VAL B 1 529 ? -19.531 14.211 11.648 1 95.69 529 VAL B CA 1
ATOM 8435 C C . VAL B 1 529 ? -20.5 14.438 12.812 1 95.69 529 VAL B C 1
ATOM 8437 O O . VAL B 1 529 ? -21.547 15.062 12.648 1 95.69 529 VAL B O 1
ATOM 8440 N N . SER B 1 530 ? -20.188 13.922 13.984 1 87.88 530 SER B N 1
ATOM 8441 C CA . SER B 1 530 ? -21.078 14.039 15.141 1 87.88 530 SER B CA 1
ATOM 8442 C C . SER B 1 530 ? -21.297 15.5 15.516 1 87.88 530 SER B C 1
ATOM 8444 O O . SER B 1 530 ? -22.312 15.844 16.109 1 87.88 530 SER B O 1
ATOM 8446 N N . SER B 1 531 ? -20.391 16.312 15.156 1 81.5 531 SER B N 1
ATOM 8447 C CA . SER B 1 531 ? -20.469 17.734 15.492 1 81.5 531 SER B CA 1
ATOM 8448 C C . SER B 1 531 ? -21.359 18.484 14.5 1 81.5 531 SER B C 1
ATOM 8450 O O . SER B 1 531 ? -21.656 19.672 14.688 1 81.5 531 SER B O 1
ATOM 8452 N N . PHE B 1 532 ? -21.781 17.75 13.453 1 81.5 532 PHE B N 1
ATOM 8453 C CA . PHE B 1 532 ? -22.625 18.422 12.477 1 81.5 532 PHE B CA 1
ATOM 8454 C C . PHE B 1 532 ? -24.094 18.203 12.789 1 81.5 532 PHE B C 1
ATOM 8456 O O . PHE B 1 532 ? -24.516 17.078 13.086 1 81.5 532 PHE B O 1
#

Solvent-accessible surface area (backbone atoms only — not comparable to full-atom values): 60415 Å² total; per-residue (Å²): 128,92,78,92,78,87,80,83,84,86,81,78,76,82,87,78,78,88,74,81,84,77,90,77,83,91,86,79,77,83,83,72,74,90,77,68,76,87,66,60,79,77,54,69,77,66,61,80,80,77,71,78,80,71,79,77,80,78,79,71,86,76,82,73,84,84,73,87,75,78,78,82,79,86,70,86,78,78,85,71,72,78,80,72,78,75,76,82,70,78,76,78,79,66,76,76,70,70,73,70,74,71,73,68,65,72,69,58,77,53,60,54,51,61,70,24,33,35,37,41,26,42,52,40,48,92,54,38,80,73,30,49,65,48,42,56,70,57,54,45,64,92,57,46,49,49,32,33,36,19,76,45,81,63,82,73,93,74,81,54,76,68,45,63,54,72,43,66,50,68,89,56,83,87,52,61,74,65,34,84,94,50,54,74,65,22,59,46,55,46,40,45,64,36,56,56,57,71,67,63,69,77,73,58,39,31,42,34,40,30,30,43,50,27,42,55,36,59,69,27,44,30,58,58,53,35,75,49,64,44,85,38,56,44,43,37,19,16,48,49,52,20,38,61,58,21,56,73,69,34,60,64,26,41,36,44,47,14,18,32,36,31,13,38,52,34,40,54,53,42,49,74,46,40,69,64,44,50,57,74,48,24,63,51,58,46,25,39,61,49,45,35,38,47,30,34,30,55,26,43,58,58,41,76,40,87,24,23,26,27,42,42,43,33,40,37,55,51,25,44,46,44,23,33,65,92,58,45,52,23,29,45,16,51,54,87,52,38,48,42,76,37,75,52,51,99,85,43,82,40,46,53,67,53,23,52,50,56,40,46,54,30,33,72,65,42,39,76,46,34,30,38,37,24,36,24,31,42,52,89,80,32,32,24,37,41,37,7,37,57,41,35,36,35,39,35,86,35,86,68,53,49,58,63,58,55,32,18,37,47,55,40,29,36,68,85,69,40,79,59,64,79,46,33,80,48,49,58,37,84,59,58,87,52,68,76,73,35,61,51,45,20,37,54,71,48,70,43,59,48,48,95,86,42,91,42,41,26,39,34,36,21,33,53,62,69,66,89,78,76,88,46,46,82,80,37,60,72,58,56,60,41,48,36,37,40,39,37,32,50,68,66,81,63,56,84,79,43,69,58,56,46,37,28,39,42,71,76,42,78,52,83,40,36,34,36,31,42,35,32,78,57,55,92,86,50,38,37,55,64,51,83,145,94,80,88,84,88,78,89,77,83,86,84,82,84,82,88,77,88,77,76,88,83,86,82,78,69,93,72,91,88,90,74,96,80,82,76,88,80,70,60,77,81,56,56,84,67,55,77,75,75,67,78,76,73,79,75,79,78,82,77,74,77,72,83,75,81,76,88,77,81,80,86,72,89,78,83,83,78,85,73,78,83,84,80,78,75,76,79,71,82,77,80,70,86,58,83,67,71,67,70,74,67,74,68,66,70,71,57,73,54,62,53,50,62,69,24,34,36,36,42,28,44,51,40,50,91,54,39,80,72,30,48,65,47,41,56,72,57,53,45,63,92,58,45,49,48,32,33,35,20,77,46,82,63,82,74,91,74,80,54,77,68,44,64,53,72,40,68,53,68,89,55,82,84,53,61,73,65,35,84,94,52,53,74,65,21,59,45,55,46,41,45,64,38,55,55,57,71,66,63,67,78,71,58,39,31,39,32,39,30,31,43,50,27,42,55,36,62,70,27,44,31,58,59,53,35,76,50,63,45,83,38,58,43,43,37,18,16,49,49,53,19,40,62,58,22,58,73,68,34,59,64,26,41,36,42,47,12,17,34,37,32,12,38,53,34,40,55,54,42,50,74,47,42,71,63,45,50,57,75,49,24,63,54,57,45,24,40,60,50,44,34,39,45,31,34,30,56,25,44,59,58,42,75,41,86,24,22,26,26,42,42,42,33,39,38,54,49,26,44,45,45,23,33,64,91,57,42,52,23,29,45,16,52,53,87,52,37,49,43,75,37,76,53,52,99,86,43,83,42,45,54,65,52,23,52,49,57,41,45,55,29,32,72,63,40,38,75,47,35,30,38,37,24,38,23,30,43,51,88,81,32,32,24,38,40,38,7,38,56,42,36,36,35,40,36,88,36,88,68,54,48,58,65,58,54,32,17,37,46,55,41,27,36,67,83,69,40,80,58,62,80,46,33,80,47,48,56,38,83,60,59,86,53,67,80,72,37,62,50,46,20,36,56,73,48,71,44,60,50,48,94,85,42,91,43,41,27,40,34,36,19,33,52,63,71,67,90,79,76,86,45,46,83,80,36,60,72,59,58,58,41,46,36,36,39,39,36,32,50,69,64,80,62,56,82,79,42,69,58,56,46,37,27,39,43,73,76,44,79,53,81,40,36,34,35,33,42,37,31,77,56,54,92,86,51,40,36,54,66,51,83

Organism: Physcomitrium patens (NCBI:txid3218)